Protein AF-A0A7C8ILT1-F1 (afdb_monomer_lite)

Foldseek 3Di:
DDPPDPPPQVVLVQLPDPVRQKDKDFLVSLVVVVVVPDPVSVLVNVLQCLLPVVRNVFWGMWMWGQDPQAWIKIWTDGHPDPFIWIKTKAFDPVFHAPRPRHHHKFAFDLWCLDPVVVVQVVVVLVCCCPPPPLLDADQWQFDPQWWWQLDDPPDAIAIDGGPRGTHAEEEEQEAAADPVSVVLQDAAAPVCNVVRRVHDDPVSAFQARVQQSVSCVSSVHRIYHYCRYRAHPPDPQSCLVVLLCLLVNLLNHSEYEYCQQDLHRNCHLTHGRQQQHPVQKDWDWHQTPPRDITIMIMHIQRQDDDLQPCVVQVNRDDGGSPCPPHTSSLQALLVLSSVLSHQKYWYRHSHHIWIDHPFWTATSIHGIDGRFDPLDPCLSNPPPCPDPDPDDPDDDDDDPDDPDPDDDPPSLVLVLQSSQLSSLLHDDPDLLCSQSSCLSVVVSSCVVVVFDDAQSATDVPRLQVLQKAFPADDPSWRPDFWAQDPDAFHDPSHPSRTNTRMHGDNDLADAQKDWPDKDFAHPGPRPRGTTPDIDTDMDADKFKWAWDWDDADPRRPATWIWTAGPDPVRGRHTPDTDDARHADPVRHRPDDRPDIDIDGDRDDDQDWDFDAALVGTPDTDTFAFQDPPPPGHTADQFFKEFCFQLLLLLLLLLVLVCVVVVLDDQQDDCCVLCVLLQCAAADPAPDGPVDRDDADAAGLLFQLQQQEWCVPDPRSVVVCVVVVPDAAVLLQDPVRQRTHGHDRRRQAGYDGQSSLVSQSSSCSSVVHHSQVSCCVQPCVVLVQCQKDLDQVSHPPSVSRYHFDWDWDLPPVRDTDTDGDPDPNSDDHDPDGGRSRGRIMGGNNSVSSRVSCLNNQNRHHPVSSVQQLDFDHDPSRQVNVLVVCQVCCVPDACVPDDNPQRWGGGSRAIFRQDDDPPPDHGSDGD

Secondary structure (DSSP, 8-state):
---------HHHHHHH-TT--EEEEEHHHHHHHHHTT-HHHHHHHHHHHHH-TTHHHHEEEEEEE--SSS-EEEEEEETT---EEEEEEEE-TTS-BS-TT-EE-PPPPSBTTSHHHHHHHHHHHHHHHHH-GGG---SSPBPPSEEEE---SSS--EEEE-SS-B--EEEEE----SHHHHHHS----TTTHHHHHH---GGGS-HHHHHHHHHHHHTT--EEE-HHHHS-TT-HHHHHHHHHHHHHHHHH-SEEEE-TT-SSTTT-SS-BS-TTSGGG-EEEEEEBGGG-EEEEEEEEE-------HHHHTT-----SSS-TT--GGGGBHHHHHHHHH-SEEEEE-SS-EEEEESSEEEETTTEEEE---S---GGGTTTS--S-----S------SS-TT-PPPTTHHHHHHHHHHHHHHHSB-SSGGGGTGGGHHHHHHHHHHHT--EETTEESTTHHHHT-EEE--SSTT--SS--BBPSS-SS-TTSGGGBSS-EEE-S------EEEEEEEEEESSS-TTS-EEEEEEEEEE--EEEEEEEPPPPTT--S--EEEEE-STTTTT-EEEEEPPS-B-TTS-BSS-TTSEEEE--------EEEEEETTEEEEEEE--BSSSSTTSPBP-TT-BEE-GGGHHHHHHHHHHHHHHTTS--TT---TTT-HHHHTPPB--TTS---PPPPP-S--TTTTTT-B--TTT-HHHHHHHHHTT----GGG-SHHHH-PPBSSSTTS----STHHHHHHHHHHHHHTS-HHHHHIIIIITTTT-TT-BSSSTTSTTHHHHBPPPEEEEE-TTS-EEEEE--S-SS-SPPTT---TTT--EE-HHHHHHHHHHHTTTSSS-HHHHHHHTS----HHHHHHHHHHHHHTTTTSS-TTSPTT--EEE-SSSEEE-S-BTTTB-TT-B-

Structure (mmCIF, N/CA/C/O backbone):
data_AF-A0A7C8ILT1-F1
#
_entry.id   AF-A0A7C8ILT1-F1
#
loop_
_atom_site.group_PDB
_atom_site.id
_atom_site.type_symbol
_atom_site.label_atom_id
_atom_site.label_alt_id
_atom_site.label_comp_id
_atom_site.label_asym_id
_atom_site.label_entity_id
_atom_site.label_seq_id
_atom_site.pdbx_PDB_ins_code
_atom_site.Cartn_x
_atom_site.Cartn_y
_atom_site.Cartn_z
_atom_site.occupancy
_atom_site.B_iso_or_equiv
_atom_site.auth_seq_id
_atom_site.auth_comp_id
_atom_site.auth_asym_id
_atom_site.auth_atom_id
_atom_site.pdbx_PDB_model_num
ATOM 1 N N . MET A 1 1 ? 26.450 38.373 40.772 1.00 35.03 1 MET A N 1
ATOM 2 C CA . MET A 1 1 ? 27.471 37.515 40.136 1.00 35.03 1 MET A CA 1
ATOM 3 C C . MET A 1 1 ? 26.873 36.123 39.965 1.00 35.03 1 MET A C 1
ATOM 5 O O . MET A 1 1 ? 26.874 35.360 40.910 1.00 35.03 1 MET A O 1
ATOM 9 N N . LEU A 1 2 ? 26.268 35.853 38.805 1.00 27.09 2 LEU A N 1
ATOM 10 C CA . LEU A 1 2 ? 25.992 34.522 38.236 1.00 27.09 2 LEU A CA 1
ATOM 11 C C . LEU A 1 2 ? 25.593 34.782 36.775 1.00 27.09 2 LEU A C 1
ATOM 13 O O . LEU A 1 2 ? 24.428 34.923 36.419 1.00 27.09 2 LEU A O 1
ATOM 17 N N . ARG A 1 3 ? 26.619 35.010 35.945 1.00 29.47 3 ARG A N 1
ATOM 18 C CA . ARG A 1 3 ? 26.493 35.074 34.486 1.00 29.47 3 ARG A CA 1
ATOM 19 C C . ARG A 1 3 ? 26.067 33.681 34.027 1.00 29.47 3 ARG A C 1
ATOM 21 O O . ARG A 1 3 ? 26.877 32.761 34.077 1.00 29.47 3 ARG A O 1
ATOM 28 N N . VAL A 1 4 ? 24.825 33.532 33.573 1.00 36.00 4 VAL A N 1
ATOM 29 C CA . VAL A 1 4 ? 24.415 32.372 32.775 1.00 36.00 4 VAL A CA 1
ATOM 30 C C . VAL A 1 4 ? 25.290 32.381 31.523 1.00 36.00 4 VAL A C 1
ATOM 32 O O . VAL A 1 4 ? 25.174 33.268 30.676 1.00 36.00 4 VAL A O 1
ATOM 35 N N . LEU A 1 5 ? 26.236 31.445 31.457 1.00 36.12 5 LEU A N 1
ATOM 36 C CA . LEU A 1 5 ? 27.096 31.221 30.304 1.00 36.12 5 LEU A CA 1
ATOM 37 C C . LEU A 1 5 ? 26.209 31.014 29.069 1.00 36.12 5 LEU A C 1
ATOM 39 O O . LEU A 1 5 ? 25.529 30.001 28.929 1.00 36.12 5 LEU A O 1
ATOM 43 N N . LYS A 1 6 ? 26.215 32.001 28.167 1.00 42.53 6 LYS A N 1
ATOM 44 C CA . LYS A 1 6 ? 25.780 31.847 26.778 1.00 42.53 6 LYS A CA 1
ATOM 45 C C . LYS A 1 6 ? 26.790 30.935 26.075 1.00 42.53 6 LYS A C 1
ATOM 47 O O . LYS A 1 6 ? 27.650 31.413 25.346 1.00 42.53 6 LYS A O 1
ATOM 52 N N . THR A 1 7 ? 26.706 29.629 26.294 1.00 45.84 7 THR A N 1
ATOM 53 C CA . THR A 1 7 ? 27.232 28.669 25.325 1.00 45.84 7 THR A CA 1
ATOM 54 C C . THR A 1 7 ? 26.271 28.680 24.138 1.00 45.84 7 THR A C 1
ATOM 56 O O . THR A 1 7 ? 25.098 28.314 24.250 1.00 45.84 7 THR A O 1
ATOM 59 N N . THR A 1 8 ? 26.728 29.205 23.000 1.00 56.38 8 THR A N 1
ATOM 60 C CA . THR A 1 8 ? 26.001 29.200 21.723 1.00 56.38 8 THR A CA 1
ATOM 61 C C . THR A 1 8 ? 25.910 27.770 21.201 1.00 56.38 8 THR A C 1
ATOM 63 O O . THR A 1 8 ? 26.664 27.352 20.332 1.00 56.38 8 THR A O 1
ATOM 66 N N . CYS A 1 9 ? 24.998 26.991 21.775 1.00 76.06 9 CYS A N 1
ATOM 67 C CA . CYS A 1 9 ? 24.640 25.678 21.265 1.00 76.06 9 CYS A CA 1
ATOM 68 C C . CYS A 1 9 ? 23.843 25.846 19.962 1.00 76.06 9 CYS A C 1
ATOM 70 O O . CYS A 1 9 ? 22.776 26.467 19.963 1.00 76.06 9 CYS A O 1
ATOM 72 N N . ALA A 1 10 ? 24.334 25.272 18.861 1.00 78.69 10 ALA A N 1
ATOM 73 C CA . ALA A 1 10 ? 23.674 25.340 17.555 1.00 78.69 10 ALA A CA 1
ATOM 74 C C . ALA A 1 10 ? 22.235 24.789 17.593 1.00 78.69 10 ALA A C 1
ATOM 76 O O . ALA A 1 10 ? 21.333 25.375 17.001 1.00 78.69 10 ALA A O 1
ATOM 77 N N . ILE A 1 11 ? 21.996 23.720 18.364 1.00 83.12 11 ILE A N 1
ATOM 78 C CA . ILE A 1 11 ? 20.676 23.083 18.523 1.00 83.12 11 ILE A CA 1
ATOM 79 C C . ILE A 1 11 ? 19.677 24.039 19.175 1.00 83.12 11 ILE A C 1
ATOM 81 O O . ILE A 1 11 ? 18.542 24.157 18.714 1.00 83.12 11 ILE A O 1
ATOM 85 N N . ARG A 1 12 ? 20.111 24.790 20.195 1.00 81.94 12 ARG A N 1
ATOM 86 C CA . ARG A 1 12 ? 19.292 25.848 20.796 1.00 81.94 12 ARG A CA 1
ATOM 87 C C . ARG A 1 12 ? 18.947 26.926 19.767 1.00 81.94 12 ARG A C 1
ATOM 89 O O . ARG A 1 12 ? 17.787 27.301 19.661 1.00 81.94 12 ARG A O 1
ATOM 96 N N . GLY A 1 13 ? 19.926 27.368 18.975 1.00 80.12 13 GLY A N 1
ATOM 97 C CA . GLY A 1 13 ? 19.697 28.334 17.895 1.00 80.12 13 GLY A CA 1
ATOM 98 C C . GLY A 1 13 ? 18.682 27.846 16.855 1.00 80.12 13 GLY A C 1
ATOM 99 O O . GLY A 1 13 ? 17.830 28.617 16.419 1.00 80.12 13 GLY A O 1
ATOM 100 N N . TYR A 1 14 ? 18.713 26.558 16.498 1.00 83.25 14 TYR A N 1
ATOM 101 C CA . TYR A 1 14 ? 17.717 25.966 15.601 1.00 83.25 14 TYR A CA 1
ATOM 102 C C . TYR A 1 14 ? 16.325 25.881 16.228 1.00 83.25 14 TYR A C 1
ATOM 104 O O . TYR A 1 14 ? 15.344 26.143 15.533 1.00 83.25 14 TYR A O 1
ATOM 112 N N . LEU A 1 15 ? 16.212 25.555 17.518 1.00 82.81 15 LEU A N 1
ATOM 113 C CA . LEU A 1 15 ? 14.929 25.498 18.226 1.00 82.81 15 LEU A CA 1
ATOM 114 C C . LEU A 1 15 ? 14.299 26.881 18.424 1.00 82.81 15 LEU A C 1
ATOM 116 O O . LEU A 1 15 ? 13.105 27.036 18.176 1.00 82.81 15 LEU A O 1
ATOM 120 N N . ASP A 1 16 ? 15.094 27.894 18.758 1.00 80.19 16 ASP A N 1
ATOM 121 C CA . ASP A 1 16 ? 14.614 29.269 18.949 1.00 80.19 16 ASP A CA 1
ATOM 122 C C . ASP A 1 16 ? 14.268 29.968 17.609 1.00 80.19 16 ASP A C 1
ATOM 124 O O . ASP A 1 16 ? 13.547 30.967 17.586 1.00 80.19 16 ASP A O 1
ATOM 128 N N . ASN A 1 17 ? 14.732 29.441 16.465 1.00 79.00 17 ASN A N 1
ATOM 129 C CA . ASN A 1 17 ? 14.407 29.981 15.142 1.00 79.00 17 ASN A CA 1
ATOM 130 C C . ASN A 1 17 ? 12.972 29.620 14.705 1.00 79.00 17 ASN A C 1
ATOM 132 O O . ASN A 1 17 ? 12.690 28.479 14.329 1.00 79.00 17 ASN A O 1
ATOM 136 N N . LYS A 1 18 ? 12.080 30.619 14.695 1.00 66.62 18 LYS A N 1
ATOM 137 C CA . LYS A 1 18 ? 10.667 30.485 14.293 1.00 66.62 18 LYS A CA 1
ATOM 138 C C . LYS A 1 18 ? 10.438 30.190 12.805 1.00 66.62 18 LYS A C 1
ATOM 140 O O . LYS A 1 18 ? 9.352 29.758 12.458 1.00 66.62 18 LYS A O 1
ATOM 145 N N . GLY A 1 19 ? 11.422 30.425 11.935 1.00 67.38 19 GLY A N 1
ATOM 146 C CA . GLY A 1 19 ? 11.323 30.142 10.496 1.00 67.38 19 GLY A CA 1
ATOM 147 C C . GLY A 1 19 ? 11.763 28.729 10.103 1.00 67.38 19 GLY A C 1
ATOM 148 O O . GLY A 1 19 ? 11.775 28.406 8.919 1.00 67.38 19 GLY A O 1
ATOM 149 N N . LYS A 1 20 ? 12.179 27.900 11.071 1.00 70.94 20 LYS A N 1
ATOM 150 C CA . LYS A 1 20 ? 12.657 26.534 10.836 1.00 70.94 20 LYS A CA 1
ATOM 151 C C . LYS A 1 20 ? 11.739 25.531 11.535 1.00 70.94 20 LYS A C 1
ATOM 153 O O . LYS A 1 20 ? 11.877 25.304 12.740 1.00 70.94 20 LYS A O 1
ATOM 158 N N . ASP A 1 21 ? 10.834 24.935 10.760 1.00 78.75 21 ASP A N 1
ATOM 159 C CA . ASP A 1 21 ? 9.804 24.002 11.246 1.00 78.75 21 ASP A CA 1
ATOM 160 C C . ASP A 1 21 ? 10.345 22.586 11.513 1.00 78.75 21 ASP A C 1
ATOM 162 O O . ASP A 1 21 ? 9.779 21.839 12.313 1.00 78.75 21 ASP A O 1
ATOM 166 N N . SER A 1 22 ? 11.471 22.213 10.891 1.00 84.00 22 SER A N 1
ATOM 167 C CA . SER A 1 22 ? 12.152 20.939 11.148 1.00 84.00 22 SER A CA 1
ATOM 168 C C . SER A 1 22 ? 13.669 21.001 10.936 1.00 84.00 22 SER A C 1
ATOM 170 O O . SER A 1 22 ? 14.187 21.859 10.213 1.00 84.00 22 SER A O 1
ATOM 172 N N . PHE A 1 23 ? 14.404 20.114 11.609 1.00 87.44 23 PHE A N 1
ATOM 173 C CA . PHE A 1 23 ? 15.848 19.909 11.432 1.00 87.44 23 PHE A CA 1
ATOM 174 C C . PHE A 1 23 ? 16.282 18.557 12.013 1.00 87.44 23 PHE A C 1
ATOM 176 O O . PHE A 1 23 ? 15.531 17.943 12.763 1.00 87.44 23 PHE A O 1
ATOM 183 N N . THR A 1 24 ? 17.505 18.118 11.713 1.00 88.56 24 THR A N 1
ATOM 184 C CA . THR A 1 24 ? 18.073 16.859 12.222 1.00 88.56 24 THR A CA 1
ATOM 185 C C . THR A 1 24 ? 19.347 17.138 13.016 1.00 88.56 24 THR A C 1
ATOM 187 O O . THR A 1 24 ? 20.064 18.098 12.722 1.00 88.56 24 THR A O 1
ATOM 190 N N . PHE A 1 25 ? 19.629 16.320 14.027 1.00 87.75 25 PHE A N 1
ATOM 191 C CA . PHE A 1 25 ? 20.893 16.326 14.766 1.00 87.75 25 PHE A CA 1
ATOM 192 C C . PHE A 1 25 ? 21.321 14.894 15.124 1.00 87.75 25 PHE A C 1
ATOM 194 O O . PHE A 1 25 ? 20.484 13.988 15.155 1.00 87.75 25 PHE A O 1
ATOM 201 N N . LYS A 1 26 ? 22.610 14.667 15.418 1.00 85.19 26 LYS A N 1
ATOM 202 C CA . LYS A 1 26 ? 23.079 13.356 15.898 1.00 85.19 26 LYS A CA 1
ATOM 203 C C . LYS A 1 26 ? 22.891 13.238 17.402 1.00 85.19 26 LYS A C 1
ATOM 205 O O . LYS A 1 26 ? 23.175 14.181 18.140 1.00 85.19 26 LYS A O 1
ATOM 210 N N . ALA A 1 27 ? 22.483 12.063 17.876 1.00 80.62 27 ALA A N 1
ATOM 211 C CA . ALA A 1 27 ? 22.284 11.797 19.306 1.00 80.62 27 ALA A CA 1
ATOM 212 C C . ALA A 1 27 ? 23.508 12.169 20.174 1.00 80.62 27 ALA A C 1
ATOM 214 O O . ALA A 1 27 ? 23.361 12.618 21.308 1.00 80.62 27 ALA A O 1
ATOM 215 N N . THR A 1 28 ? 24.720 12.049 19.628 1.00 80.38 28 THR A N 1
ATOM 216 C CA . THR A 1 28 ? 25.980 12.422 20.289 1.00 80.38 28 THR A CA 1
ATOM 217 C C . THR A 1 28 ? 26.132 13.927 20.535 1.00 80.38 28 THR A C 1
ATOM 219 O O . THR A 1 28 ? 26.733 14.326 21.534 1.00 80.38 28 THR A O 1
ATOM 222 N N . ASP A 1 29 ? 25.560 14.772 19.673 1.00 80.12 29 ASP A N 1
ATOM 223 C CA . ASP A 1 29 ? 25.762 16.228 19.697 1.00 80.12 29 ASP A CA 1
ATOM 224 C C . ASP A 1 29 ? 25.041 16.886 20.887 1.00 80.12 29 ASP A C 1
ATOM 226 O O . ASP A 1 29 ? 25.530 17.860 21.478 1.00 80.12 29 ASP A O 1
ATOM 230 N N . ILE A 1 30 ? 23.886 16.330 21.280 1.00 85.50 30 ILE A N 1
ATOM 231 C CA . ILE A 1 30 ? 23.135 16.788 22.457 1.00 85.50 30 ILE A CA 1
ATOM 232 C C . ILE A 1 30 ? 23.789 16.349 23.765 1.00 85.50 30 ILE A C 1
ATOM 234 O O . ILE A 1 30 ? 23.741 17.111 24.727 1.00 85.50 30 ILE A O 1
ATOM 238 N N . THR A 1 31 ? 24.430 15.176 23.818 1.00 79.62 31 THR A N 1
ATOM 239 C CA . THR A 1 31 ? 25.076 14.675 25.042 1.00 79.62 31 THR A CA 1
ATOM 240 C C . THR A 1 31 ? 26.224 15.589 25.449 1.00 79.62 31 THR A C 1
ATOM 242 O O . THR A 1 31 ? 26.215 16.125 26.557 1.00 79.62 31 THR A O 1
ATOM 245 N N . HIS A 1 32 ? 27.133 15.879 24.514 1.00 79.00 32 HIS A N 1
ATOM 246 C CA . HIS A 1 32 ? 28.265 16.774 24.757 1.00 79.00 32 HIS A CA 1
ATOM 247 C C . HIS A 1 32 ? 27.813 18.193 25.148 1.00 79.00 32 HIS A C 1
ATOM 249 O O . HIS A 1 32 ? 28.330 18.800 26.090 1.00 79.00 32 HIS A O 1
ATOM 255 N N . SER A 1 33 ? 26.790 18.719 24.465 1.00 83.38 33 SER A N 1
ATOM 256 C CA . SER A 1 33 ? 26.235 20.046 24.757 1.00 83.38 33 SER A CA 1
ATOM 257 C C . SER A 1 33 ? 25.511 20.102 26.111 1.00 83.38 33 SER A C 1
ATOM 259 O O . SER A 1 33 ? 25.564 21.127 26.797 1.00 83.38 33 SER A O 1
ATOM 261 N N . ALA A 1 34 ? 24.830 19.023 26.510 1.00 84.44 34 ALA A N 1
ATOM 262 C CA . ALA A 1 34 ? 24.155 18.910 27.802 1.00 84.44 34 ALA A CA 1
ATOM 263 C C . ALA A 1 34 ? 25.158 18.857 28.963 1.00 84.44 34 ALA A C 1
ATOM 265 O O . ALA A 1 34 ? 24.966 19.555 29.962 1.00 84.44 34 ALA A O 1
ATOM 266 N N . GLU A 1 35 ? 26.238 18.084 28.812 1.00 82.06 35 GLU A N 1
ATOM 267 C CA . GLU A 1 35 ? 27.358 18.008 29.765 1.00 82.06 35 GLU A CA 1
ATOM 268 C C . GLU A 1 35 ? 28.084 19.351 29.895 1.00 82.06 35 GLU A C 1
ATOM 270 O O . GLU A 1 35 ? 28.436 19.766 30.996 1.00 82.06 35 GLU A O 1
ATOM 275 N N . SER A 1 36 ? 28.183 20.098 28.792 1.00 82.06 36 SER A N 1
ATOM 276 C CA . SER A 1 36 ? 28.730 21.462 28.750 1.00 82.06 36 SER A CA 1
ATOM 277 C C . SER A 1 36 ? 27.779 22.545 29.302 1.00 82.06 36 SER A C 1
ATOM 279 O O . SER A 1 36 ? 28.050 23.740 29.174 1.00 82.06 36 SER A O 1
ATOM 281 N N . GLY A 1 37 ? 26.643 22.161 29.901 1.00 82.38 37 GLY A N 1
ATOM 282 C CA . GLY A 1 37 ? 25.743 23.066 30.627 1.00 82.38 37 GLY A CA 1
ATOM 283 C C . GLY A 1 37 ? 24.552 23.625 29.837 1.00 82.38 37 GLY A C 1
ATOM 284 O O . GLY A 1 37 ? 23.829 24.475 30.358 1.00 82.38 37 GLY A O 1
ATOM 285 N N . CYS A 1 38 ? 24.286 23.168 28.608 1.00 85.69 38 CYS A N 1
ATOM 286 C CA . CYS A 1 38 ? 23.120 23.622 27.841 1.00 85.69 38 CYS A CA 1
ATOM 287 C C . CYS A 1 38 ? 21.809 23.004 28.368 1.00 85.69 38 CYS A C 1
ATOM 289 O O . CYS A 1 38 ? 21.562 21.812 28.187 1.00 85.69 38 CYS A O 1
ATOM 291 N N . ALA A 1 39 ? 20.927 23.825 28.953 1.00 84.25 39 ALA A N 1
ATOM 292 C CA . ALA A 1 39 ? 19.629 23.378 29.477 1.00 84.25 39 ALA A CA 1
ATOM 293 C C . ALA A 1 39 ? 18.715 22.756 28.400 1.00 84.25 39 ALA A C 1
ATOM 295 O O . ALA A 1 39 ? 18.097 21.726 28.641 1.00 84.25 39 ALA A O 1
ATOM 296 N N . THR A 1 40 ? 18.685 23.324 27.188 1.00 87.69 40 THR A N 1
ATOM 297 C CA . THR A 1 40 ? 17.919 22.772 26.058 1.00 87.69 40 THR A CA 1
ATOM 298 C C . THR A 1 40 ? 18.390 21.367 25.690 1.00 87.69 40 THR A C 1
ATOM 300 O O . THR A 1 40 ? 17.578 20.455 25.587 1.00 87.69 40 THR A O 1
ATOM 303 N N . CYS A 1 41 ? 19.703 21.164 25.543 1.00 88.81 41 CYS A N 1
ATOM 304 C CA . CYS A 1 41 ? 20.238 19.841 25.218 1.00 88.81 41 CYS A CA 1
ATOM 305 C C . CYS A 1 41 ? 20.028 18.839 26.353 1.00 88.81 41 CYS A C 1
ATOM 307 O O . CYS A 1 41 ? 19.815 17.665 26.074 1.00 88.81 41 CYS A O 1
ATOM 309 N N . ARG A 1 42 ? 20.034 19.296 27.613 1.00 89.06 42 ARG A N 1
ATOM 310 C CA . ARG A 1 42 ? 19.690 18.463 28.771 1.00 89.06 42 ARG A CA 1
ATOM 311 C C . ARG A 1 42 ? 18.253 17.952 28.683 1.00 89.06 42 ARG A C 1
ATOM 313 O O . ARG A 1 42 ? 18.058 16.750 28.761 1.00 89.06 42 ARG A O 1
ATOM 320 N N . ILE A 1 43 ? 17.287 18.836 28.422 1.00 90.25 43 ILE A N 1
ATOM 321 C CA . ILE A 1 43 ? 15.875 18.458 28.244 1.00 90.25 43 ILE A CA 1
ATOM 322 C C . ILE A 1 43 ? 15.724 17.435 27.112 1.00 90.25 43 ILE A C 1
ATOM 324 O O . ILE A 1 43 ? 15.085 16.404 27.305 1.00 90.25 43 ILE A O 1
ATOM 328 N N . LEU A 1 44 ? 16.334 17.682 25.946 1.00 90.19 44 LEU A N 1
ATOM 329 C CA . LEU A 1 44 ? 16.265 16.753 24.811 1.00 90.19 44 LEU A CA 1
ATOM 330 C C . LEU A 1 44 ? 16.883 15.390 25.152 1.00 90.19 44 LEU A C 1
ATOM 332 O O . LEU A 1 44 ? 16.255 14.359 24.924 1.00 90.19 44 LEU A O 1
ATOM 336 N N . ARG A 1 45 ? 18.095 15.386 25.721 1.00 89.44 45 ARG A N 1
ATOM 337 C CA . ARG A 1 45 ? 18.822 14.169 26.106 1.00 89.44 45 ARG A CA 1
ATOM 338 C C . ARG A 1 45 ? 18.041 13.360 27.130 1.00 89.44 45 ARG A C 1
ATOM 340 O O . ARG A 1 45 ? 17.895 12.159 26.943 1.00 89.44 45 ARG A O 1
ATOM 347 N N . ASP A 1 46 ? 17.540 14.003 28.178 1.00 89.69 46 ASP A N 1
ATOM 348 C CA . ASP A 1 46 ? 16.843 13.323 29.268 1.00 89.69 46 ASP A CA 1
ATOM 349 C C . ASP A 1 46 ? 15.492 12.775 28.787 1.00 89.69 46 ASP A C 1
ATOM 351 O O . ASP A 1 46 ? 15.138 11.650 29.128 1.00 89.69 46 ASP A O 1
ATOM 355 N N . SER A 1 47 ? 14.800 13.493 27.894 1.00 88.62 47 SER A N 1
ATOM 356 C CA . SER A 1 47 ? 13.587 12.996 27.223 1.00 88.62 47 SER A CA 1
ATOM 357 C C . SER A 1 47 ? 13.863 11.728 26.409 1.00 88.62 47 SER A C 1
ATOM 359 O O . SER A 1 47 ? 13.152 10.732 26.543 1.00 88.62 47 SER A O 1
ATOM 361 N N . LEU A 1 48 ? 14.922 11.744 25.591 1.00 85.56 48 LEU A N 1
ATOM 362 C CA . LEU A 1 48 ? 15.338 10.610 24.758 1.00 85.56 48 LEU A CA 1
ATOM 363 C C . LEU A 1 48 ? 15.814 9.418 25.602 1.00 85.56 48 LEU A C 1
ATOM 365 O O . LEU A 1 48 ? 15.425 8.281 25.339 1.00 85.56 48 LEU A O 1
ATOM 369 N N . ALA A 1 49 ? 16.592 9.676 26.654 1.00 84.69 49 ALA A N 1
ATOM 370 C CA . ALA A 1 49 ? 17.070 8.662 27.589 1.00 84.69 49 ALA A CA 1
ATOM 371 C C . ALA A 1 49 ? 15.939 8.043 28.422 1.00 84.69 49 ALA A C 1
ATOM 373 O O . ALA A 1 49 ? 15.973 6.847 28.699 1.00 84.69 49 ALA A O 1
ATOM 374 N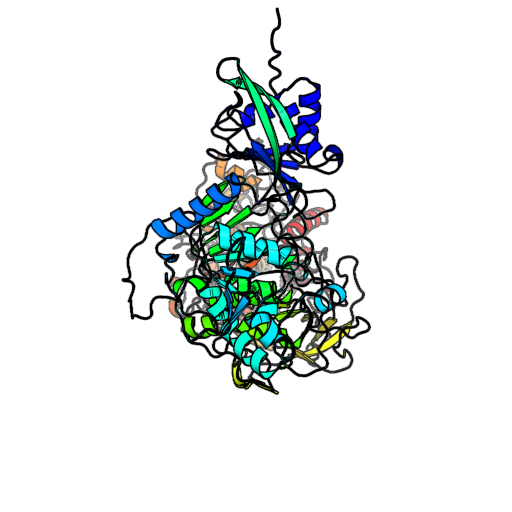 N . HIS A 1 50 ? 14.923 8.823 28.797 1.00 83.19 50 HIS A N 1
ATOM 375 C CA . HIS A 1 50 ? 13.759 8.300 29.505 1.00 83.19 50 HIS A CA 1
ATOM 376 C C . HIS A 1 50 ? 12.962 7.338 28.622 1.00 83.19 50 HIS A C 1
ATOM 378 O O . HIS A 1 50 ? 12.688 6.217 29.041 1.00 83.19 50 HIS A O 1
ATOM 384 N N . ALA A 1 51 ? 12.672 7.724 27.375 1.00 74.56 51 ALA A N 1
ATOM 385 C CA . ALA A 1 51 ? 11.994 6.836 26.431 1.00 74.56 51 ALA A CA 1
ATOM 386 C C . ALA A 1 51 ? 12.835 5.593 26.081 1.00 74.56 51 ALA A C 1
ATOM 388 O O . ALA A 1 51 ? 12.284 4.512 25.856 1.00 74.56 51 ALA A O 1
ATOM 389 N N . ARG A 1 52 ? 14.168 5.733 26.028 1.00 75.69 52 ARG A N 1
ATOM 390 C CA . ARG A 1 52 ? 15.115 4.652 25.730 1.00 75.69 52 ARG A CA 1
ATOM 391 C C . ARG A 1 52 ? 16.383 4.761 26.591 1.00 75.69 52 ARG A C 1
ATOM 393 O O . ARG A 1 52 ? 17.319 5.462 26.212 1.00 75.69 52 ARG A O 1
ATOM 400 N N . PRO A 1 53 ? 16.506 3.967 27.673 1.00 71.19 53 PRO A N 1
ATOM 401 C CA . PRO A 1 53 ? 17.662 4.020 28.579 1.00 71.19 53 PRO A CA 1
ATOM 402 C C . PRO A 1 53 ? 19.047 3.782 27.937 1.00 71.19 53 PRO A C 1
ATOM 404 O O . PRO A 1 53 ? 20.059 4.121 28.543 1.00 71.19 53 PRO A O 1
ATOM 407 N N . LYS A 1 54 ? 19.118 3.229 26.713 1.00 68.56 54 LYS A N 1
ATOM 408 C CA . LYS A 1 54 ? 20.357 2.998 25.929 1.00 68.56 54 LYS A CA 1
ATOM 409 C C . LYS A 1 54 ? 20.495 3.890 24.684 1.00 68.56 54 LYS A C 1
ATOM 411 O O . LYS A 1 54 ? 21.334 3.638 23.820 1.00 68.56 54 LYS A O 1
ATOM 416 N N . PHE A 1 55 ? 19.689 4.947 24.605 1.00 72.31 55 PHE A N 1
ATOM 417 C CA . PHE A 1 55 ? 19.523 5.820 23.441 1.00 72.31 55 PHE A CA 1
ATOM 418 C C . PHE A 1 55 ? 20.836 6.238 22.747 1.00 72.31 55 PHE A C 1
ATOM 420 O O . PHE A 1 55 ? 20.938 6.142 21.527 1.00 72.31 55 PHE A O 1
ATOM 427 N N . ILE A 1 56 ? 21.858 6.645 23.512 1.00 65.56 56 ILE A N 1
ATOM 428 C CA . ILE A 1 56 ? 23.105 7.236 22.984 1.00 65.56 56 ILE A CA 1
ATOM 429 C C . ILE A 1 56 ? 23.873 6.282 22.047 1.00 65.56 56 ILE A C 1
ATOM 431 O O . ILE A 1 56 ? 24.588 6.745 21.160 1.00 65.56 56 ILE A O 1
ATOM 435 N N . HIS A 1 57 ? 23.728 4.963 22.211 1.00 69.06 57 HIS A N 1
ATOM 436 C CA . HIS A 1 57 ? 24.466 3.967 21.421 1.00 69.06 57 HIS A CA 1
ATOM 437 C C . HIS A 1 57 ? 23.640 3.333 20.293 1.00 69.06 57 HIS A C 1
ATOM 439 O O . HIS A 1 57 ? 24.201 2.702 19.394 1.00 69.06 57 HIS A O 1
ATOM 445 N N . GLU A 1 58 ? 22.318 3.486 20.341 1.00 70.56 58 GLU A N 1
ATOM 446 C CA . GLU A 1 58 ? 21.373 2.778 19.470 1.00 70.56 58 GLU A CA 1
ATOM 447 C C . GLU A 1 58 ? 20.693 3.698 18.449 1.00 70.56 58 GLU A C 1
ATOM 449 O O . GLU A 1 58 ? 20.066 3.205 17.514 1.00 70.56 58 GLU A O 1
ATOM 454 N N . VAL A 1 59 ? 20.844 5.019 18.582 1.00 72.75 59 VAL A N 1
ATOM 455 C CA . VAL A 1 59 ? 20.223 6.009 17.695 1.00 72.75 59 VAL A CA 1
ATOM 456 C C . VAL A 1 59 ? 21.284 6.835 16.971 1.00 72.75 59 VAL A C 1
ATOM 458 O O . VAL A 1 59 ? 22.141 7.451 17.597 1.00 72.75 59 VAL A O 1
ATOM 461 N N . GLY A 1 60 ? 21.218 6.857 15.637 1.00 72.62 60 GLY A N 1
ATOM 462 C CA . GLY A 1 60 ? 22.118 7.653 14.797 1.00 72.62 60 GLY A CA 1
ATOM 463 C C . GLY A 1 60 ? 21.678 9.115 14.694 1.00 72.62 60 GLY A C 1
ATOM 464 O O . GLY A 1 60 ? 22.294 10.010 15.274 1.00 72.62 60 GLY A O 1
ATOM 465 N N . GLU A 1 61 ? 20.592 9.350 13.960 1.00 84.69 61 GLU A N 1
ATOM 466 C CA . GLU A 1 61 ? 20.034 10.680 13.711 1.00 84.69 61 GLU A CA 1
ATOM 467 C C . GLU A 1 61 ? 18.657 10.847 14.359 1.00 84.69 61 GLU A C 1
ATOM 469 O O . GLU A 1 61 ? 17.830 9.933 14.352 1.00 84.69 61 GLU A O 1
ATOM 474 N N . VAL A 1 62 ? 18.417 12.042 14.901 1.00 86.69 62 VAL A N 1
ATOM 475 C CA . VAL A 1 62 ? 17.134 12.469 15.463 1.00 86.69 62 VAL A CA 1
ATOM 476 C C . VAL A 1 62 ? 16.597 13.627 14.637 1.00 86.69 62 VAL A C 1
ATOM 478 O O . VAL A 1 62 ? 17.208 14.697 14.569 1.00 86.69 62 VAL A O 1
ATOM 481 N N . LYS A 1 63 ? 15.427 13.428 14.039 1.00 87.50 63 LYS A N 1
ATOM 482 C CA . LYS A 1 63 ? 14.642 14.467 13.378 1.00 87.50 63 LYS A CA 1
ATOM 483 C C . LYS A 1 63 ? 13.790 15.200 14.409 1.00 87.50 63 LYS A C 1
ATOM 485 O O . LYS A 1 63 ? 13.142 14.581 15.246 1.00 87.50 63 LYS A O 1
ATOM 490 N N . VAL A 1 64 ? 13.756 16.519 14.322 1.00 87.06 64 VAL A N 1
ATOM 491 C CA . VAL A 1 64 ? 12.934 17.401 15.150 1.00 87.06 64 VAL A CA 1
ATOM 492 C C . VAL A 1 64 ? 11.870 18.041 14.282 1.00 87.06 64 VAL A C 1
ATOM 494 O O . VAL A 1 64 ? 12.187 18.600 13.232 1.00 87.06 64 VAL A O 1
ATOM 497 N N . GLU A 1 65 ? 10.629 18.014 14.748 1.00 84.25 65 GLU A N 1
ATOM 498 C CA . GLU A 1 65 ? 9.489 18.689 14.133 1.00 84.25 65 GLU A CA 1
ATOM 499 C C . GLU A 1 65 ? 8.805 19.582 15.170 1.00 84.25 65 GLU A C 1
ATOM 501 O O . GLU A 1 65 ? 8.424 19.126 16.253 1.00 84.25 65 GLU A O 1
ATOM 506 N N . LYS A 1 66 ? 8.650 20.869 14.848 1.00 78.81 66 LYS A N 1
ATOM 507 C CA . LYS A 1 66 ? 7.934 21.828 15.696 1.00 78.81 66 LYS A CA 1
ATOM 508 C C . LYS A 1 66 ? 6.459 21.847 15.306 1.00 78.81 66 LYS A C 1
ATOM 510 O O . LYS A 1 66 ? 6.121 22.138 14.161 1.00 78.81 66 LYS A O 1
ATOM 515 N N . GLY A 1 67 ? 5.572 21.546 16.253 1.00 65.31 67 GLY A N 1
ATOM 516 C CA . GLY A 1 67 ? 4.136 21.743 16.064 1.00 65.31 67 GLY A CA 1
ATOM 517 C C . GLY A 1 67 ? 3.799 23.235 16.050 1.00 65.31 67 GLY A C 1
ATOM 518 O O . GLY A 1 67 ? 4.311 23.977 16.881 1.00 65.31 67 GLY A O 1
ATOM 519 N N . LYS A 1 68 ? 2.925 23.675 15.132 1.00 60.16 68 LYS A N 1
ATOM 520 C CA . LYS A 1 68 ? 2.590 25.103 14.969 1.00 60.16 68 LYS A CA 1
ATOM 521 C C . LYS A 1 68 ? 1.957 25.754 16.208 1.00 60.16 68 LYS A C 1
ATOM 523 O O . LYS A 1 68 ? 2.067 26.961 16.314 1.00 60.16 68 LYS A O 1
ATOM 528 N N . ASP A 1 69 ? 1.404 24.958 17.129 1.00 63.25 69 ASP A N 1
ATOM 529 C CA . ASP A 1 69 ? 0.903 25.349 18.463 1.00 63.25 69 ASP A CA 1
ATOM 530 C C . ASP A 1 69 ? 0.848 24.128 19.422 1.00 63.25 69 ASP A C 1
ATOM 532 O O . ASP A 1 69 ? 0.040 24.066 20.345 1.00 63.25 69 ASP A O 1
ATOM 536 N N . GLY A 1 70 ? 1.669 23.097 19.176 1.00 74.12 70 GLY A N 1
ATOM 537 C CA . GLY A 1 70 ? 1.574 21.790 19.848 1.00 74.12 70 GLY A CA 1
ATOM 538 C C . GLY A 1 70 ? 2.930 21.233 20.291 1.00 74.12 70 GLY A C 1
ATOM 539 O O . GLY A 1 70 ? 3.949 21.897 20.092 1.00 74.12 70 GLY A O 1
ATOM 540 N N . PRO A 1 71 ? 2.971 20.022 20.875 1.00 82.75 71 PRO A N 1
ATOM 541 C CA . PRO A 1 71 ? 4.197 19.428 21.405 1.00 82.75 71 PRO A CA 1
ATOM 542 C C . PRO A 1 71 ? 5.339 19.406 20.380 1.00 82.75 71 PRO A C 1
ATOM 544 O O . PRO A 1 71 ? 5.114 19.182 19.187 1.00 82.75 71 PRO A O 1
ATOM 547 N N . LEU A 1 72 ? 6.574 19.584 20.850 1.00 87.19 72 LEU A N 1
ATOM 548 C CA . LEU A 1 72 ? 7.766 19.319 20.047 1.00 87.19 72 LEU A CA 1
ATOM 549 C C . LEU A 1 72 ? 7.880 17.808 19.837 1.00 87.19 72 LEU A C 1
ATOM 551 O O . LEU A 1 72 ? 7.814 17.053 20.806 1.00 87.19 72 LEU A O 1
ATOM 555 N N . VAL A 1 73 ? 8.085 17.366 18.597 1.00 86.06 73 VAL A N 1
ATOM 556 C CA . VAL A 1 73 ? 8.221 15.941 18.277 1.00 86.06 73 VAL A CA 1
ATOM 557 C C . VAL A 1 73 ? 9.659 15.630 17.879 1.00 86.06 73 VAL A C 1
ATOM 559 O O . VAL A 1 73 ? 10.195 16.208 16.934 1.00 86.06 73 VAL A O 1
ATOM 562 N N . LEU A 1 74 ? 10.281 14.691 18.588 1.00 86.75 74 LEU A N 1
ATOM 563 C CA . LEU A 1 74 ? 11.571 14.098 18.230 1.00 86.75 74 LEU A CA 1
ATOM 564 C C . LEU A 1 74 ? 11.312 12.740 17.595 1.00 86.75 74 LEU A C 1
ATOM 566 O O . LEU A 1 74 ? 10.554 11.975 18.165 1.00 86.75 74 LEU A O 1
ATOM 570 N N . THR A 1 75 ? 11.921 12.427 16.457 1.00 83.50 75 THR A N 1
ATOM 571 C CA . THR A 1 75 ? 11.715 11.177 15.714 1.00 83.50 75 THR A CA 1
ATOM 572 C C . THR A 1 75 ? 13.053 10.548 15.352 1.00 83.50 75 THR A C 1
ATOM 574 O O . THR A 1 75 ? 13.949 11.250 14.890 1.00 83.50 75 THR A O 1
ATOM 577 N N . TYR A 1 76 ? 13.204 9.241 15.547 1.00 79.62 76 TYR A N 1
ATOM 578 C CA . TYR A 1 76 ? 14.465 8.540 15.311 1.00 79.62 76 TYR A CA 1
ATOM 579 C C . TYR A 1 76 ? 14.269 7.075 14.903 1.00 79.62 76 TYR A C 1
ATOM 581 O O . TYR A 1 76 ? 13.251 6.455 15.211 1.00 79.62 76 TYR A O 1
ATOM 589 N N . LEU A 1 77 ? 15.272 6.521 14.216 1.00 73.50 77 LEU A N 1
ATOM 590 C CA . LEU A 1 77 ? 15.359 5.096 13.887 1.00 73.50 77 LEU A CA 1
ATOM 591 C C . LEU A 1 77 ? 16.214 4.362 14.920 1.00 73.50 77 LEU A C 1
ATOM 593 O O . LEU A 1 77 ? 17.227 4.889 15.390 1.00 73.50 77 LEU A O 1
ATOM 597 N N . ILE A 1 78 ? 15.827 3.129 15.238 1.00 68.44 78 ILE A N 1
ATOM 598 C CA . ILE A 1 78 ? 16.604 2.253 16.115 1.00 68.44 78 ILE A CA 1
ATOM 599 C C . ILE A 1 78 ? 17.580 1.432 15.271 1.00 68.44 78 ILE A C 1
ATOM 601 O O . ILE A 1 78 ? 17.193 0.764 14.315 1.00 68.44 78 ILE A O 1
ATOM 605 N N . LYS A 1 79 ? 18.860 1.417 15.643 1.00 64.62 79 LYS A N 1
ATOM 606 C CA . LYS A 1 79 ? 19.871 0.589 14.978 1.00 64.62 79 LYS A CA 1
ATOM 607 C C . LYS A 1 79 ? 19.475 -0.894 15.022 1.00 64.62 79 LYS A C 1
ATOM 609 O O . LYS A 1 79 ? 19.291 -1.460 16.093 1.00 64.62 79 LYS A O 1
ATOM 614 N N . GLY A 1 80 ? 19.368 -1.523 13.850 1.00 56.50 80 GLY A N 1
ATOM 615 C CA . GLY A 1 80 ? 18.962 -2.929 13.720 1.00 56.50 80 GLY A CA 1
ATOM 616 C C . GLY A 1 80 ? 17.448 -3.171 13.753 1.00 56.50 80 GLY A C 1
ATOM 617 O O . GLY A 1 80 ? 17.026 -4.322 13.703 1.00 56.50 80 GLY A O 1
ATOM 618 N N . SER A 1 81 ? 16.629 -2.117 13.804 1.00 54.19 81 SER A N 1
ATOM 619 C CA . SER A 1 81 ? 15.176 -2.205 13.672 1.00 54.19 81 SER A CA 1
ATOM 620 C C . SER A 1 81 ? 14.692 -1.215 12.608 1.00 54.19 81 SER A C 1
ATOM 622 O O . SER A 1 81 ? 15.067 -0.046 12.635 1.00 54.19 81 SER A O 1
ATOM 624 N N . PRO A 1 82 ? 13.828 -1.633 11.675 1.00 47.28 82 PRO A N 1
ATOM 625 C CA . PRO A 1 82 ? 13.230 -0.716 10.707 1.00 47.28 82 PRO A CA 1
ATOM 626 C C . PRO A 1 82 ? 12.103 0.138 11.312 1.00 47.28 82 PRO A C 1
ATOM 628 O O . PRO A 1 82 ? 11.475 0.914 10.599 1.00 47.28 82 PRO A O 1
ATOM 631 N N . ALA A 1 83 ? 11.815 -0.001 12.611 1.00 55.00 83 ALA A N 1
ATOM 632 C CA . ALA A 1 83 ? 10.801 0.799 13.281 1.00 55.00 83 ALA A CA 1
ATOM 633 C C . ALA A 1 83 ? 11.318 2.205 13.619 1.00 55.00 83 ALA A C 1
ATOM 635 O O . ALA A 1 83 ? 12.379 2.378 14.226 1.00 55.00 83 ALA A O 1
ATOM 636 N N . GLN A 1 84 ? 10.502 3.198 13.280 1.00 66.50 84 GLN A N 1
ATOM 637 C CA . GLN A 1 84 ? 10.661 4.582 13.699 1.00 66.50 84 GLN A CA 1
ATOM 638 C C . GLN A 1 84 ? 9.978 4.801 15.057 1.00 66.50 84 GLN A C 1
ATOM 640 O O . GLN A 1 84 ? 8.892 4.281 15.312 1.00 66.50 84 GLN A O 1
ATOM 645 N N . GLU A 1 85 ? 10.606 5.570 15.941 1.00 73.50 85 GLU A N 1
ATOM 646 C CA . GLU A 1 85 ? 10.018 6.000 17.210 1.00 73.50 85 GLU A CA 1
ATOM 647 C C . GLU A 1 85 ? 9.963 7.517 17.283 1.00 73.50 85 GLU A C 1
ATOM 649 O O . GLU A 1 85 ? 10.805 8.196 16.692 1.00 73.50 85 GLU A O 1
ATOM 654 N N . SER A 1 86 ? 9.010 8.045 18.054 1.00 77.38 86 SER A N 1
ATOM 655 C CA . SER A 1 86 ? 8.977 9.464 18.377 1.00 77.38 86 SER A CA 1
ATOM 656 C C . SER A 1 86 ? 8.763 9.726 19.871 1.00 77.38 86 SER A C 1
ATOM 658 O O . SER A 1 86 ? 8.381 8.853 20.655 1.00 77.38 86 SER A O 1
ATOM 660 N N . ILE A 1 87 ? 9.046 10.955 20.285 1.00 81.88 87 ILE A N 1
ATOM 661 C CA . ILE A 1 87 ? 8.845 11.475 21.638 1.00 81.88 87 ILE A CA 1
ATOM 662 C C . ILE A 1 87 ? 8.203 12.843 21.507 1.00 81.88 87 ILE A C 1
ATOM 664 O O . ILE A 1 87 ? 8.615 13.650 20.675 1.00 81.88 87 ILE A O 1
ATOM 668 N N . GLU A 1 88 ? 7.207 13.098 22.340 1.00 84.44 88 GLU A N 1
ATOM 669 C CA . GLU A 1 88 ? 6.582 14.403 22.491 1.00 84.44 88 GLU A CA 1
ATOM 670 C C . GLU A 1 88 ? 7.149 15.115 23.706 1.00 84.44 88 GLU A C 1
ATOM 672 O O . GLU A 1 88 ? 7.235 14.522 24.780 1.00 84.44 88 GLU A O 1
ATOM 677 N N . ILE A 1 89 ? 7.478 16.393 23.538 1.00 88.44 89 ILE A N 1
ATOM 678 C CA . ILE A 1 89 ? 7.915 17.290 24.604 1.00 88.44 89 ILE A CA 1
ATOM 679 C C . ILE A 1 89 ? 6.958 18.480 24.658 1.00 88.44 89 ILE A C 1
ATOM 681 O O . ILE A 1 89 ? 6.754 19.165 23.653 1.00 88.44 89 ILE A O 1
ATOM 685 N N . TYR A 1 90 ? 6.360 18.724 25.820 1.00 88.38 90 TYR A N 1
ATOM 686 C CA . TYR A 1 90 ? 5.286 19.705 25.980 1.00 88.38 90 TYR A CA 1
ATOM 687 C C . TYR A 1 90 ? 5.255 20.332 27.376 1.00 88.38 90 TYR A C 1
ATOM 689 O O . TYR A 1 90 ? 5.992 19.943 28.281 1.00 88.38 90 TYR A O 1
ATOM 697 N N . SER A 1 91 ? 4.385 21.325 27.538 1.00 88.88 91 SER A N 1
ATOM 698 C CA . SER A 1 91 ? 4.021 21.932 28.818 1.00 88.88 91 SER A CA 1
ATOM 699 C C . SER A 1 91 ? 2.506 22.080 28.932 1.00 88.88 91 SER A C 1
ATOM 701 O O . SER A 1 91 ? 1.801 21.985 27.931 1.00 88.88 91 SER A O 1
ATOM 703 N N . HIS A 1 92 ? 1.981 22.289 30.137 1.00 85.12 92 HIS A N 1
ATOM 704 C CA . HIS A 1 92 ? 0.540 22.464 30.325 1.00 85.12 92 HIS A CA 1
ATOM 705 C C . HIS A 1 92 ? 0.116 23.922 30.146 1.00 85.12 92 HIS A C 1
ATOM 707 O O . HIS A 1 92 ? 0.822 24.839 30.569 1.00 85.12 92 HIS A O 1
ATOM 713 N N . ALA A 1 93 ? -1.082 24.138 29.589 1.00 82.25 93 ALA A N 1
ATOM 714 C CA . ALA A 1 93 ? -1.633 25.473 29.329 1.00 82.25 93 ALA A CA 1
ATOM 715 C C . ALA A 1 93 ? -1.707 26.356 30.589 1.00 82.25 93 ALA A C 1
ATOM 717 O O . ALA A 1 93 ? -1.501 27.565 30.510 1.00 82.25 93 ALA A O 1
ATOM 718 N N . GLY A 1 94 ? -1.974 25.753 31.754 1.00 82.94 94 GLY A N 1
ATOM 719 C CA . GLY A 1 94 ? -2.050 26.457 33.038 1.00 82.94 94 GLY A CA 1
ATOM 720 C C . GLY A 1 94 ? -0.696 26.880 33.622 1.00 82.94 94 GLY A C 1
ATOM 721 O O . GLY A 1 94 ? -0.661 27.722 34.516 1.00 82.94 94 GLY A O 1
ATOM 722 N N . ALA A 1 95 ? 0.415 26.325 33.128 1.00 84.31 95 ALA A N 1
ATOM 723 C CA . ALA A 1 95 ? 1.765 26.620 33.605 1.00 84.31 95 ALA A CA 1
ATOM 724 C C . ALA A 1 95 ? 2.791 26.548 32.453 1.00 84.31 95 ALA A C 1
ATOM 726 O O . ALA A 1 95 ? 3.670 25.683 32.475 1.00 84.31 95 ALA A O 1
ATOM 727 N N . PRO A 1 96 ? 2.704 27.431 31.439 1.00 85.19 96 PRO A N 1
ATOM 728 C CA . PRO A 1 96 ? 3.570 27.380 30.265 1.00 85.19 96 PRO A CA 1
ATOM 729 C C . PRO A 1 96 ? 5.027 27.725 30.605 1.00 85.19 96 PRO A C 1
ATOM 731 O O . PRO A 1 96 ? 5.316 28.542 31.488 1.00 85.19 96 PRO A O 1
ATOM 734 N N . THR A 1 97 ? 5.956 27.122 29.867 1.00 86.44 97 THR A N 1
ATOM 735 C CA . THR A 1 97 ? 7.399 27.342 30.062 1.00 86.44 97 THR A CA 1
ATOM 736 C C . THR A 1 97 ? 7.883 28.610 29.354 1.00 86.44 97 THR A C 1
ATOM 738 O O . THR A 1 97 ? 7.225 29.129 28.452 1.00 86.44 97 THR A O 1
ATOM 741 N N . ALA A 1 98 ? 9.073 29.101 29.714 1.00 84.75 98 ALA A N 1
ATOM 742 C CA . ALA A 1 98 ? 9.742 30.174 28.972 1.00 84.75 98 ALA A CA 1
ATOM 743 C C . ALA A 1 98 ? 10.352 29.710 27.629 1.00 84.75 98 ALA A C 1
ATOM 745 O O . ALA A 1 98 ? 10.813 30.537 26.836 1.00 84.75 98 ALA A O 1
ATOM 746 N N . TYR A 1 99 ? 10.384 28.400 27.354 1.00 86.88 99 TYR A N 1
ATOM 747 C CA . TYR A 1 99 ? 10.931 27.855 26.115 1.00 86.88 99 TYR A CA 1
ATOM 748 C C . TYR A 1 99 ? 9.911 27.959 24.982 1.00 86.88 99 TYR A C 1
ATOM 750 O O . TYR A 1 99 ? 8.982 27.165 24.893 1.00 86.88 99 TYR A O 1
ATOM 758 N N . SER A 1 100 ? 10.130 28.896 24.058 1.00 83.00 100 SER A N 1
ATOM 759 C CA . SER A 1 100 ? 9.213 29.135 22.929 1.00 83.00 100 SER A CA 1
ATOM 760 C C . SER A 1 100 ? 9.018 27.947 21.972 1.00 83.00 100 SER A C 1
ATOM 762 O O . SER A 1 100 ? 8.080 27.948 21.184 1.00 83.00 100 SER A O 1
ATOM 764 N N . TRP A 1 101 ? 9.900 26.946 22.032 1.00 85.56 101 TRP A N 1
ATOM 765 C CA . TRP A 1 101 ? 9.843 25.718 21.236 1.00 85.56 101 TRP A CA 1
ATOM 766 C C . TRP A 1 101 ? 9.122 24.557 21.942 1.00 85.56 101 TRP A C 1
ATOM 768 O O . TRP A 1 101 ? 8.947 23.506 21.329 1.00 85.56 101 TRP A O 1
ATOM 778 N N . VAL A 1 102 ? 8.719 24.719 23.208 1.00 87.19 102 VAL A N 1
ATOM 779 C CA . VAL A 1 102 ? 7.886 23.751 23.938 1.00 87.19 102 VAL A CA 1
ATOM 780 C C . VAL A 1 102 ? 6.430 24.187 23.805 1.00 87.19 102 VAL A C 1
ATOM 782 O O . VAL A 1 102 ? 6.007 25.144 24.451 1.00 87.19 102 VAL A O 1
ATOM 785 N N . GLY A 1 103 ? 5.661 23.494 22.966 1.00 85.00 103 GLY A N 1
ATOM 786 C CA . GLY A 1 103 ? 4.229 23.758 22.839 1.00 85.00 103 GLY A CA 1
ATOM 787 C C . GLY A 1 103 ? 3.398 23.194 23.993 1.00 85.00 103 GLY A C 1
ATOM 788 O O . GLY A 1 103 ? 3.921 22.622 24.957 1.00 85.00 103 GLY A O 1
ATOM 789 N N . ILE A 1 104 ? 2.082 23.364 23.884 1.00 83.38 104 ILE A N 1
ATOM 790 C CA . ILE A 1 104 ? 1.123 22.908 24.892 1.00 83.38 104 ILE A CA 1
ATOM 791 C C . ILE A 1 104 ? 0.705 21.456 24.627 1.00 83.38 104 ILE A C 1
ATOM 793 O O . ILE A 1 104 ? 0.545 21.053 23.475 1.00 83.38 104 ILE A O 1
ATOM 797 N N . GLY A 1 105 ? 0.533 20.672 25.692 1.00 79.31 105 GLY A N 1
ATOM 798 C CA . GLY A 1 105 ? -0.016 19.316 25.648 1.00 79.31 105 GLY A CA 1
ATOM 799 C C . GLY A 1 105 ? -0.874 18.995 26.874 1.00 79.31 105 GLY A C 1
ATOM 800 O O . GLY A 1 105 ? -0.742 19.629 27.927 1.00 79.31 105 GLY A O 1
ATOM 801 N N . GLU A 1 106 ? -1.750 18.003 26.721 1.00 77.56 106 GLU A N 1
ATOM 802 C CA . GLU A 1 106 ? -2.734 17.604 27.732 1.00 77.56 106 GLU A CA 1
ATOM 803 C C . GLU A 1 106 ? -2.243 16.435 28.598 1.00 77.56 106 GLU A C 1
ATOM 805 O O . GLU A 1 106 ? -1.460 15.582 28.151 1.00 77.56 106 GLU A O 1
ATOM 810 N N . GLU A 1 107 ? -2.704 16.409 29.851 1.00 75.56 107 GLU A N 1
ATOM 811 C CA . GLU A 1 107 ? -2.491 15.295 30.779 1.00 75.56 107 GLU A CA 1
ATOM 812 C C . GLU A 1 107 ? -3.474 14.158 30.481 1.00 75.56 107 GLU A C 1
ATOM 814 O O . GLU A 1 107 ? -4.654 14.384 30.220 1.00 75.56 107 GLU A O 1
ATOM 819 N N . ILE A 1 108 ? -2.973 12.925 30.517 1.00 78.44 108 ILE A N 1
ATOM 820 C CA . ILE A 1 108 ? -3.762 11.719 30.260 1.00 78.44 108 ILE A CA 1
ATOM 821 C C . ILE A 1 108 ? -4.192 11.144 31.603 1.00 78.44 108 ILE A C 1
ATOM 823 O O . ILE A 1 108 ? -3.370 10.977 32.511 1.00 78.44 108 ILE A O 1
ATOM 827 N N . SER A 1 109 ? -5.475 10.814 31.730 1.00 80.56 109 SER A N 1
ATOM 828 C CA . SER A 1 109 ? -5.998 10.271 32.977 1.00 80.56 109 SER A CA 1
ATOM 829 C C . SER A 1 109 ? -5.419 8.884 33.240 1.00 80.56 109 SER A C 1
ATOM 831 O O . SER A 1 109 ? -5.462 8.006 32.376 1.00 80.56 109 SER A O 1
ATOM 833 N N . ILE A 1 110 ? -4.939 8.656 34.467 1.00 77.69 110 ILE A N 1
ATOM 834 C CA . ILE A 1 110 ? -4.495 7.333 34.943 1.00 77.69 110 ILE A CA 1
ATOM 835 C C . ILE A 1 110 ? -5.652 6.317 35.001 1.00 77.69 110 ILE A C 1
ATOM 837 O O . ILE A 1 110 ? -5.409 5.108 35.039 1.00 77.69 110 ILE A O 1
ATOM 841 N N . ASP A 1 111 ? -6.901 6.803 35.021 1.00 82.38 111 ASP A N 1
ATOM 842 C CA . ASP A 1 111 ? -8.115 6.008 35.184 1.00 82.38 111 ASP A CA 1
ATOM 843 C C . ASP A 1 111 ? -9.173 6.379 34.134 1.00 82.38 111 ASP A C 1
ATOM 845 O O . ASP A 1 111 ? -9.847 7.414 34.209 1.00 82.38 111 ASP A O 1
ATOM 849 N N . GLY A 1 112 ? -9.384 5.468 33.182 1.00 84.38 112 GLY A N 1
ATOM 850 C CA . GLY A 1 112 ? -10.420 5.580 32.151 1.00 84.38 112 GLY A CA 1
ATOM 851 C C . GLY A 1 112 ? -11.856 5.593 32.662 1.00 84.38 112 GLY A C 1
ATOM 852 O O . GLY A 1 112 ? -12.777 5.879 31.897 1.00 84.38 112 GLY A O 1
ATOM 853 N N . SER A 1 113 ? -12.063 5.261 33.935 1.00 89.94 113 SER A N 1
ATOM 854 C CA . SER A 1 113 ? -13.357 5.340 34.605 1.00 89.94 113 SER A CA 1
ATOM 855 C C . SER A 1 113 ? -13.572 6.666 35.341 1.00 89.94 113 SER A C 1
ATOM 857 O O . SER A 1 113 ? -14.655 6.885 35.881 1.00 89.94 113 SER A O 1
ATOM 859 N N . SER A 1 114 ? -12.606 7.588 35.328 1.00 90.19 114 SER A N 1
ATOM 860 C CA . SER A 1 114 ? -12.731 8.886 36.001 1.00 90.19 114 SER A CA 1
ATOM 861 C C . SER A 1 114 ? -13.858 9.762 35.430 1.00 90.19 114 SER A C 1
ATOM 863 O O . SER A 1 114 ? -14.337 9.581 34.303 1.00 90.19 114 SER A O 1
ATOM 865 N N . ASP A 1 115 ? -14.319 10.733 36.219 1.00 91.62 115 ASP A N 1
ATOM 866 C CA . ASP A 1 115 ? -15.325 11.695 35.760 1.00 91.62 115 ASP A CA 1
ATOM 867 C C . ASP A 1 115 ? -14.792 12.634 34.685 1.00 91.62 115 ASP A C 1
ATOM 869 O O . ASP A 1 115 ? -15.535 12.976 33.768 1.00 91.62 115 ASP A O 1
ATOM 873 N N . ASP A 1 116 ? -13.512 12.993 34.735 1.00 87.12 116 ASP A N 1
ATOM 874 C CA . ASP A 1 116 ? -12.903 13.854 33.723 1.00 87.12 116 ASP A CA 1
ATOM 875 C C . ASP A 1 116 ? -12.796 13.147 32.368 1.00 87.12 116 ASP A C 1
ATOM 877 O O . ASP A 1 116 ? -13.157 13.735 31.347 1.00 87.12 116 ASP A O 1
ATOM 881 N N . CYS A 1 117 ? -12.460 11.850 32.358 1.00 89.19 117 CYS A N 1
ATOM 882 C CA . CYS A 1 117 ? -12.487 11.043 31.137 1.00 89.19 117 CYS A CA 1
ATOM 883 C C . CYS A 1 117 ? -13.900 11.005 30.522 1.00 89.19 117 CYS A C 1
ATOM 885 O O . CYS A 1 117 ? -14.076 11.244 29.330 1.00 89.19 117 CYS A O 1
ATOM 887 N N . PHE A 1 118 ? -14.954 10.816 31.324 1.00 94.62 118 PHE A N 1
ATOM 888 C CA . PHE A 1 118 ? -16.327 10.819 30.796 1.00 94.62 118 PHE A CA 1
ATOM 889 C C . PHE A 1 118 ? -16.850 12.207 30.419 1.00 94.62 118 PHE A C 1
ATOM 891 O O . PHE A 1 118 ? -17.680 12.297 29.512 1.00 94.62 118 PHE A O 1
ATOM 898 N N . LYS A 1 119 ? -16.399 13.285 31.073 1.00 93.69 119 LYS A N 1
ATOM 899 C CA . LYS A 1 119 ? -16.678 14.659 30.617 1.00 93.69 119 LYS A CA 1
ATOM 900 C C . LYS A 1 119 ? -16.096 14.876 29.221 1.00 93.69 119 LYS A C 1
ATOM 902 O O . LYS A 1 119 ? -16.797 15.402 28.360 1.00 93.69 119 LYS A O 1
ATOM 907 N N . LEU A 1 120 ? -14.870 14.409 28.983 1.00 91.25 120 LEU A N 1
ATOM 908 C CA . LEU A 1 120 ? -14.214 14.470 27.678 1.00 91.25 120 LEU A CA 1
ATOM 909 C C . LEU A 1 120 ? -14.931 13.608 26.625 1.00 91.25 120 LEU A C 1
ATOM 911 O O . LEU A 1 120 ? -15.251 14.090 25.544 1.00 91.25 120 LEU A O 1
ATOM 915 N N . ILE A 1 121 ? -15.293 12.365 26.951 1.00 94.50 121 ILE A N 1
ATOM 916 C CA . ILE A 1 121 ? -16.058 11.499 26.035 1.00 94.50 121 ILE A CA 1
ATOM 917 C C . ILE A 1 121 ? -17.393 12.154 25.650 1.00 94.50 121 ILE A C 1
ATOM 919 O O . ILE A 1 121 ? -17.781 12.159 24.481 1.00 94.50 121 ILE A O 1
ATOM 923 N N . LYS A 1 122 ? -18.104 12.739 26.622 1.00 95.69 122 LYS A N 1
ATOM 924 C CA . LYS A 1 122 ? -19.367 13.449 26.373 1.00 95.69 122 LYS A CA 1
ATOM 925 C C . LYS A 1 122 ? -19.167 14.695 25.513 1.00 95.69 122 LYS A C 1
ATOM 927 O O . LYS A 1 122 ? -20.027 14.963 24.675 1.00 95.69 122 LYS A O 1
ATOM 932 N N . SER A 1 123 ? -18.058 15.423 25.668 1.00 94.38 123 SER A N 1
ATOM 933 C CA . SER A 1 123 ? -17.765 16.579 24.815 1.00 94.38 123 SER A CA 1
ATOM 934 C C . SER A 1 123 ? -17.510 16.158 23.364 1.00 94.38 123 SER A C 1
ATOM 936 O O . SER A 1 123 ? -18.079 16.771 22.464 1.00 94.38 123 SER A O 1
ATOM 938 N N . TRP A 1 124 ? -16.786 15.057 23.122 1.00 93.25 124 TRP A N 1
ATOM 939 C CA . TRP A 1 124 ? -16.608 14.495 21.774 1.00 93.25 124 TRP A CA 1
ATOM 940 C C . TRP A 1 124 ? -17.923 14.021 21.145 1.00 93.25 124 TRP A C 1
ATOM 942 O O . TRP A 1 124 ? -18.173 14.272 19.964 1.00 93.25 124 TRP A O 1
ATOM 952 N N . ILE A 1 125 ? -18.793 13.367 21.924 1.00 93.50 125 ILE A N 1
ATOM 953 C CA . ILE A 1 125 ? -20.130 12.964 21.458 1.00 93.50 125 ILE A CA 1
ATOM 954 C C . ILE A 1 125 ? -20.952 14.196 21.067 1.00 93.50 125 ILE A C 1
ATOM 956 O O . ILE A 1 125 ? -21.557 14.198 19.993 1.00 93.50 125 ILE A O 1
ATOM 960 N N . GLN A 1 126 ? -20.971 15.228 21.916 1.00 93.44 126 GLN A N 1
ATOM 961 C CA . GLN A 1 126 ? -21.745 16.448 21.691 1.00 93.44 126 GLN A CA 1
ATOM 962 C C . GLN A 1 126 ? -21.249 17.219 20.467 1.00 93.44 126 GLN A C 1
ATOM 964 O O . GLN A 1 126 ? -22.061 17.600 19.622 1.00 93.44 126 GLN A O 1
ATOM 969 N N . ASP A 1 127 ? -19.936 17.414 20.347 1.00 91.38 127 ASP A N 1
ATOM 970 C CA . ASP A 1 127 ? -19.309 18.057 19.191 1.00 91.38 127 ASP A CA 1
ATOM 971 C C . ASP A 1 127 ? -19.661 17.308 17.900 1.00 91.38 127 ASP A C 1
ATOM 973 O O . ASP A 1 127 ? -20.200 17.887 16.960 1.00 91.38 127 ASP A O 1
ATOM 977 N N . CYS A 1 128 ? -19.512 15.982 17.901 1.00 90.94 128 CYS A N 1
ATOM 978 C CA . CYS A 1 128 ? -19.862 15.152 16.756 1.00 90.94 128 CYS A CA 1
ATOM 979 C C . CYS A 1 128 ? -21.354 15.208 16.394 1.00 90.94 128 CYS A C 1
ATOM 981 O O . CYS A 1 128 ? -21.705 15.231 15.216 1.00 90.94 128 CYS A O 1
ATOM 983 N N . ALA A 1 129 ? -22.247 15.222 17.383 1.00 88.56 129 ALA A N 1
ATOM 984 C CA . ALA A 1 129 ? -23.686 15.311 17.147 1.00 88.56 129 ALA A CA 1
ATOM 985 C C . ALA A 1 129 ? -24.125 16.692 16.631 1.00 88.56 129 ALA A C 1
ATOM 987 O O . ALA A 1 129 ? -25.101 16.769 15.890 1.00 88.56 129 ALA A O 1
ATOM 988 N N . THR A 1 130 ? -23.415 17.758 17.008 1.00 89.25 130 THR A N 1
ATOM 989 C CA . THR A 1 130 ? -23.803 19.145 16.698 1.00 89.25 130 THR A CA 1
ATOM 990 C C . THR A 1 130 ? -23.140 19.657 15.421 1.00 89.25 130 THR A C 1
ATOM 992 O O . THR A 1 130 ? -23.788 20.307 14.607 1.00 89.25 130 THR A O 1
ATOM 995 N N . ASN A 1 131 ? -21.857 19.344 15.223 1.00 87.69 131 ASN A N 1
ATOM 996 C CA . ASN A 1 131 ? -21.003 20.015 14.243 1.00 87.69 131 ASN A CA 1
ATOM 997 C C . ASN A 1 131 ? -20.622 19.135 13.041 1.00 87.69 131 ASN A C 1
ATOM 999 O O . ASN A 1 131 ? -20.005 19.637 12.099 1.00 87.69 131 ASN A O 1
ATOM 1003 N N . HIS A 1 132 ? -20.941 17.830 13.046 1.00 86.94 132 HIS A N 1
ATOM 1004 C CA . HIS A 1 132 ? -20.545 16.886 11.985 1.00 86.94 132 HIS A CA 1
ATOM 1005 C C . HIS A 1 132 ? -21.775 16.309 11.243 1.00 86.94 132 HIS A C 1
ATOM 1007 O O . HIS A 1 132 ? -22.236 15.217 11.587 1.00 86.94 132 HIS A O 1
ATOM 1013 N N . PRO A 1 133 ? -22.302 16.977 10.193 1.00 83.62 133 PRO A N 1
ATOM 1014 C CA . PRO A 1 133 ? -23.474 16.511 9.436 1.00 83.62 133 PRO A CA 1
ATOM 1015 C C . PRO A 1 133 ? -23.351 15.080 8.886 1.00 83.62 133 PRO A C 1
ATOM 1017 O O . PRO A 1 133 ? -24.309 14.311 8.914 1.00 83.62 133 PRO A O 1
ATOM 1020 N N . GLN A 1 134 ? -22.152 14.684 8.455 1.00 78.31 134 GLN A N 1
ATOM 1021 C CA . GLN A 1 134 ? -21.834 13.334 7.974 1.00 78.31 134 GLN A CA 1
ATOM 1022 C C . GLN A 1 134 ? -21.894 12.252 9.067 1.00 78.31 134 GLN A C 1
ATOM 1024 O O . GLN A 1 134 ? -21.919 11.064 8.757 1.00 78.31 134 GLN A O 1
ATOM 1029 N N . CYS A 1 135 ? -21.889 12.649 10.341 1.00 83.06 135 CYS A N 1
ATOM 1030 C CA . CYS A 1 135 ? -22.039 11.762 11.492 1.00 83.06 135 CYS A CA 1
ATOM 1031 C C . CYS A 1 135 ? -23.486 11.715 12.000 1.00 83.06 135 CYS A C 1
ATOM 1033 O O . CYS A 1 135 ? -23.739 11.119 13.054 1.00 83.06 135 CYS A O 1
ATOM 1035 N N . SER A 1 136 ? -24.433 12.364 11.313 1.00 76.38 136 SER A N 1
ATOM 1036 C CA . SER A 1 136 ? -25.847 12.294 11.672 1.00 76.38 136 SER A CA 1
ATOM 1037 C C . SER A 1 136 ? -26.280 10.833 11.661 1.00 76.38 136 SER A C 1
ATOM 1039 O O . SER A 1 136 ? -26.212 10.185 10.622 1.00 76.38 136 SER A O 1
ATOM 1041 N N . VAL A 1 137 ? -26.662 10.309 12.829 1.00 72.44 137 VAL A N 1
ATOM 1042 C CA . VAL A 1 137 ? -27.221 8.961 12.994 1.00 72.44 137 VAL A CA 1
ATOM 1043 C C . VAL A 1 137 ? -28.702 9.064 13.299 1.00 72.44 137 VAL A C 1
ATOM 1045 O O . VAL A 1 137 ? -29.143 1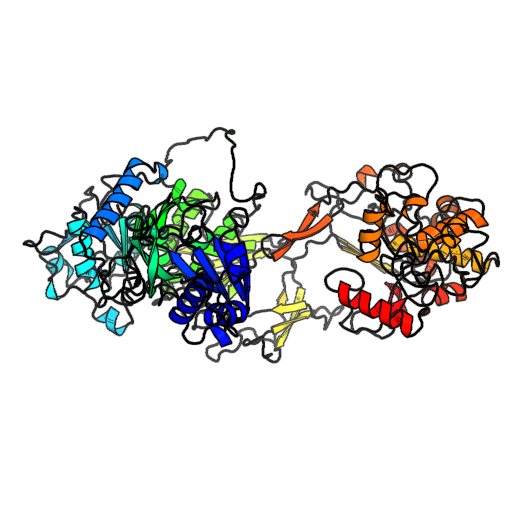0.053 13.891 1.00 72.44 137 VAL A O 1
ATOM 1048 N N . ASP A 1 138 ? -29.443 8.018 12.939 1.00 77.38 138 ASP A N 1
ATOM 1049 C CA . ASP A 1 138 ? -30.795 7.834 13.445 1.00 77.38 138 ASP A CA 1
ATOM 1050 C C . ASP A 1 138 ? -30.743 7.866 14.978 1.00 77.38 138 ASP A C 1
ATOM 1052 O O . ASP A 1 138 ? -29.955 7.150 15.596 1.00 77.38 138 ASP A O 1
ATOM 1056 N N . GLN A 1 139 ? -31.505 8.769 15.592 1.00 80.25 139 GLN A N 1
ATOM 1057 C CA . GLN A 1 139 ? -31.505 8.936 17.046 1.00 80.25 139 GLN A CA 1
ATOM 1058 C C . GLN A 1 139 ? -32.345 7.866 17.749 1.00 80.25 139 GLN A C 1
ATOM 1060 O O . GLN A 1 139 ? -32.271 7.766 18.972 1.00 80.25 139 GLN A O 1
ATOM 1065 N N . SER A 1 140 ? -33.108 7.073 16.994 1.00 87.50 140 SER A N 1
ATOM 1066 C CA . SER A 1 140 ? -33.875 5.927 17.479 1.00 87.50 140 SER A CA 1
ATOM 1067 C C . SER A 1 140 ? -33.831 4.824 16.412 1.00 87.50 140 SER A C 1
ATOM 1069 O O . SER A 1 140 ? -34.846 4.576 15.762 1.00 87.50 140 SER A O 1
ATOM 1071 N N . PRO A 1 141 ? -32.664 4.192 16.179 1.00 89.12 141 PRO A N 1
ATOM 1072 C CA . PRO A 1 141 ? -32.559 3.077 15.244 1.00 89.12 141 PRO A CA 1
ATOM 1073 C C . PRO A 1 141 ? -33.388 1.890 15.744 1.00 89.12 141 PRO A C 1
ATOM 1075 O O . PRO A 1 141 ? -33.636 1.761 16.944 1.00 89.12 141 PRO A O 1
ATOM 1078 N N . GLU A 1 142 ? -33.807 1.017 14.830 1.00 92.81 142 GLU A N 1
ATOM 1079 C CA . GLU A 1 142 ? -34.376 -0.279 15.210 1.00 92.81 142 GLU A CA 1
ATOM 1080 C C . GLU A 1 142 ? -33.342 -1.086 16.000 1.00 92.81 142 GLU A C 1
ATOM 1082 O O . GLU A 1 142 ? -32.171 -1.167 15.617 1.00 92.81 142 GLU A O 1
ATOM 1087 N N . LEU A 1 143 ? -33.769 -1.640 17.132 1.00 95.50 143 LEU A N 1
ATOM 1088 C CA . LEU A 1 143 ? -32.917 -2.459 17.976 1.00 95.50 143 LEU A CA 1
ATOM 1089 C C . LEU A 1 143 ? -32.616 -3.795 17.282 1.00 95.50 143 LEU A C 1
ATOM 1091 O O . LEU A 1 143 ? -33.526 -4.389 16.695 1.00 95.50 143 LEU A O 1
ATOM 1095 N N . PRO A 1 144 ? -31.383 -4.321 17.418 1.00 95.81 144 PRO A N 1
ATOM 1096 C CA . PRO A 1 144 ? -31.057 -5.687 17.024 1.00 95.81 144 PRO A CA 1
ATOM 1097 C C . PRO A 1 144 ? -32.048 -6.708 17.593 1.00 95.81 144 PRO A C 1
ATOM 1099 O O . PRO A 1 144 ? -32.683 -6.455 18.618 1.00 95.81 144 PRO A O 1
ATOM 1102 N N . THR A 1 145 ? -32.113 -7.899 16.982 1.00 95.50 145 THR A N 1
ATOM 1103 C CA . THR A 1 145 ? -33.003 -9.002 17.395 1.00 95.50 145 THR A CA 1
ATOM 1104 C C . THR A 1 145 ? -33.004 -9.207 18.909 1.00 95.50 145 THR A C 1
ATOM 1106 O O . THR A 1 145 ? -34.051 -9.416 19.524 1.00 95.50 145 THR A O 1
ATOM 1109 N N . ARG A 1 146 ? -31.820 -9.114 19.524 1.00 96.62 146 ARG A N 1
ATOM 1110 C CA . ARG A 1 146 ? -31.625 -9.152 20.971 1.00 96.62 146 ARG A CA 1
ATOM 1111 C C . ARG A 1 146 ? -30.653 -8.064 21.400 1.00 96.62 146 ARG A C 1
ATOM 1113 O O . ARG A 1 146 ? -29.643 -7.837 20.741 1.00 96.62 146 ARG A O 1
ATOM 1120 N N . VAL A 1 147 ? -30.933 -7.449 22.540 1.00 97.62 147 VAL A N 1
ATOM 1121 C CA . VAL A 1 147 ? -30.066 -6.468 23.205 1.00 97.62 147 VAL A CA 1
ATOM 1122 C C . VAL A 1 147 ? -30.051 -6.729 24.703 1.00 97.62 147 VAL A C 1
ATOM 1124 O O . VAL A 1 147 ? -30.959 -7.346 25.245 1.00 97.62 147 VAL A O 1
ATOM 1127 N N . ILE A 1 148 ? -29.035 -6.247 25.394 1.00 98.31 148 ILE A N 1
ATOM 1128 C CA . ILE A 1 148 ? -28.968 -6.239 26.850 1.00 98.31 148 ILE A CA 1
ATOM 1129 C C . ILE A 1 148 ? -29.607 -4.936 27.330 1.00 98.31 148 ILE A C 1
ATOM 1131 O O . ILE A 1 148 ? -29.121 -3.853 27.007 1.00 98.31 148 ILE A O 1
ATOM 1135 N N . ASP A 1 149 ? -30.684 -5.035 28.104 1.00 97.56 149 ASP A N 1
ATOM 1136 C CA . ASP A 1 149 ? -31.188 -3.933 28.927 1.00 97.56 149 ASP A CA 1
ATOM 1137 C C . ASP A 1 149 ? -30.255 -3.823 30.129 1.00 97.56 149 ASP A C 1
ATOM 1139 O O . ASP A 1 149 ? -30.213 -4.719 30.979 1.00 97.56 149 ASP A O 1
ATOM 1143 N N . VAL A 1 150 ? -29.441 -2.767 30.163 1.00 97.44 150 VAL A N 1
ATOM 1144 C CA . VAL A 1 150 ? -28.392 -2.644 31.176 1.00 97.44 150 VAL A CA 1
ATOM 1145 C C . VAL A 1 150 ? -28.949 -2.313 32.554 1.00 97.44 150 VAL A C 1
ATOM 1147 O O . VAL A 1 150 ? -28.173 -2.323 33.504 1.00 97.44 150 VAL A O 1
ATOM 1150 N N . GLY A 1 151 ? -30.243 -2.017 32.701 1.00 93.31 151 GLY A N 1
ATOM 1151 C CA . GLY A 1 151 ? -30.854 -1.695 33.990 1.00 93.31 151 GLY A CA 1
ATOM 1152 C C . GLY A 1 151 ? -30.171 -0.520 34.704 1.00 93.31 151 GLY A C 1
ATOM 1153 O O . GLY A 1 151 ? -29.648 0.409 34.085 1.00 93.31 151 GLY A O 1
ATOM 1154 N N . SER A 1 152 ? -30.135 -0.571 36.032 1.00 90.44 152 SER A N 1
ATOM 1155 C CA . SER A 1 152 ? -29.569 0.472 36.896 1.00 90.44 152 SER A CA 1
ATOM 1156 C C . SER A 1 152 ? -28.611 -0.133 37.928 1.00 90.44 152 SER A C 1
ATOM 1158 O O . SER A 1 152 ? -28.331 -1.327 37.915 1.00 90.44 152 SER A O 1
ATOM 1160 N N . VAL A 1 153 ? -28.085 0.665 38.858 1.00 81.62 153 VAL A N 1
ATOM 1161 C CA . VAL A 1 153 ? -27.274 0.115 39.963 1.00 81.62 153 VAL A CA 1
ATOM 1162 C C . VAL A 1 153 ? -28.090 -0.856 40.835 1.00 81.62 153 VAL A C 1
ATOM 1164 O O . VAL A 1 153 ? -27.526 -1.798 41.380 1.00 81.62 153 VAL A O 1
ATOM 1167 N N . SER A 1 154 ? -29.410 -0.665 40.928 1.00 85.44 154 SER A N 1
ATOM 1168 C CA . SER A 1 154 ? -30.328 -1.510 41.702 1.00 85.44 154 SER A CA 1
ATOM 1169 C C . SER A 1 154 ? -31.079 -2.555 40.869 1.00 85.44 154 SER A C 1
ATOM 1171 O O . SER A 1 154 ? -31.773 -3.390 41.442 1.00 85.44 154 SER A O 1
ATOM 1173 N N . GLN A 1 155 ? -30.961 -2.519 39.538 1.00 91.31 155 GLN A N 1
ATOM 1174 C CA . GLN A 1 155 ? -31.608 -3.467 38.630 1.00 91.31 155 GLN A CA 1
ATOM 1175 C C . GLN A 1 155 ? -30.552 -4.193 37.789 1.00 91.31 155 GLN A C 1
ATOM 1177 O O . GLN A 1 155 ? -29.806 -3.532 37.057 1.00 91.31 155 GLN A O 1
ATOM 1182 N N . PRO A 1 156 ? -30.466 -5.530 37.877 1.00 92.94 156 PRO A N 1
ATOM 1183 C CA . PRO A 1 156 ? -29.454 -6.279 37.154 1.00 92.94 156 PRO A CA 1
ATOM 1184 C C . PRO A 1 156 ? -29.696 -6.217 35.635 1.00 92.94 156 PRO A C 1
ATOM 1186 O O . PRO A 1 156 ? -30.824 -5.982 35.192 1.00 92.94 156 PRO A O 1
ATOM 1189 N N . PRO A 1 157 ? -28.641 -6.400 34.824 1.00 97.31 157 PRO A N 1
ATOM 1190 C CA . PRO A 1 157 ? -28.781 -6.460 33.377 1.00 97.31 157 PRO A CA 1
ATOM 1191 C C . PRO A 1 157 ? -29.557 -7.714 32.960 1.00 97.31 157 PRO A C 1
ATOM 1193 O O . PRO A 1 157 ? -29.457 -8.758 33.602 1.00 97.31 157 PRO A O 1
ATOM 1196 N N . ARG A 1 158 ? -30.294 -7.637 31.853 1.00 97.56 158 ARG A N 1
ATOM 1197 C CA . ARG A 1 158 ? -31.030 -8.779 31.284 1.00 97.56 158 ARG A CA 1
ATOM 1198 C C . ARG A 1 158 ? -31.033 -8.739 29.764 1.00 97.56 158 ARG A C 1
ATOM 1200 O O . ARG A 1 158 ? -30.962 -7.670 29.160 1.00 97.56 158 ARG A O 1
ATOM 1207 N N . LEU A 1 159 ? -31.145 -9.903 29.145 1.00 97.75 159 LEU A N 1
ATOM 1208 C CA . LEU A 1 159 ? -31.285 -10.053 27.706 1.00 97.75 159 LEU A CA 1
ATOM 1209 C C . LEU A 1 159 ? -32.735 -9.777 27.295 1.00 97.75 159 LEU A C 1
ATOM 1211 O O . LEU A 1 159 ? -33.664 -10.431 27.748 1.00 97.75 159 LEU A O 1
ATOM 1215 N N . ARG A 1 160 ? -32.953 -8.823 26.403 1.00 96.25 160 ARG A N 1
ATOM 1216 C CA . ARG A 1 160 ? -34.266 -8.473 25.863 1.00 96.25 160 ARG A CA 1
ATOM 1217 C C . ARG A 1 160 ? -34.340 -8.906 24.406 1.00 96.25 160 ARG A C 1
ATOM 1219 O O . ARG A 1 160 ? -33.460 -8.569 23.617 1.00 96.25 160 ARG A O 1
ATOM 1226 N N . ILE A 1 161 ? -35.400 -9.626 24.047 1.00 96.12 161 ILE A N 1
ATOM 1227 C CA . ILE A 1 161 ? -35.748 -9.887 22.646 1.00 96.12 161 ILE A CA 1
ATOM 1228 C C . ILE A 1 161 ? -36.511 -8.665 22.134 1.00 96.12 161 ILE A C 1
ATOM 1230 O O . ILE A 1 161 ? -37.570 -8.330 22.667 1.00 96.12 161 ILE A O 1
ATOM 1234 N N . SER A 1 162 ? -35.955 -7.989 21.133 1.00 92.56 162 SER A N 1
ATOM 1235 C CA . SER A 1 162 ? -36.570 -6.814 20.520 1.00 92.56 162 SER A CA 1
ATOM 1236 C C . SER A 1 162 ? -37.847 -7.208 19.782 1.00 92.56 162 SER A C 1
ATOM 1238 O O . SER A 1 162 ? -37.875 -8.193 19.047 1.00 92.56 162 SER A O 1
ATOM 1240 N N . GLN A 1 163 ? -38.897 -6.408 19.947 1.00 90.44 163 GLN A N 1
ATOM 1241 C CA . GLN A 1 163 ? -40.134 -6.490 19.164 1.00 90.44 163 GLN A CA 1
ATOM 1242 C C . GLN A 1 163 ? -40.144 -5.394 18.088 1.00 90.44 163 GLN A C 1
ATOM 1244 O O . GLN A 1 163 ? -41.126 -4.671 17.943 1.00 90.44 163 GLN A O 1
ATOM 1249 N N . LEU A 1 164 ? -39.012 -5.232 17.385 1.00 85.44 164 LEU A N 1
ATOM 1250 C CA . LEU A 1 164 ? -38.758 -4.142 16.425 1.00 85.44 164 LEU A CA 1
ATOM 1251 C C . LEU A 1 164 ? -38.846 -2.747 17.072 1.00 85.44 164 LEU A C 1
ATOM 1253 O O . LEU A 1 164 ? -39.234 -1.754 16.455 1.00 85.44 164 LEU A O 1
ATOM 1257 N N . GLU A 1 165 ? -38.495 -2.677 18.356 1.00 92.00 165 GLU A N 1
ATOM 1258 C CA . GLU A 1 165 ? -38.476 -1.433 19.116 1.00 92.00 165 GLU A CA 1
ATOM 1259 C C . GLU A 1 165 ? -37.352 -0.523 18.609 1.00 92.00 165 GLU A C 1
ATOM 1261 O O . GLU A 1 165 ? -36.333 -0.989 18.098 1.00 92.00 165 GLU A O 1
ATOM 1266 N N . ARG A 1 166 ? -37.519 0.792 18.767 1.00 94.44 166 ARG A N 1
ATOM 1267 C CA . ARG A 1 166 ? -36.581 1.792 18.246 1.00 94.44 166 ARG A CA 1
ATOM 1268 C C . ARG A 1 166 ? -35.959 2.603 19.371 1.00 94.44 166 ARG A C 1
ATOM 1270 O O . ARG A 1 166 ? -36.648 3.411 19.992 1.00 94.44 166 ARG A O 1
ATOM 1277 N N . ALA A 1 167 ? -34.665 2.433 19.623 1.00 94.62 167 ALA A N 1
ATOM 1278 C CA . ALA A 1 167 ? -33.952 3.141 20.685 1.00 94.62 167 ALA A CA 1
ATOM 1279 C C . ALA A 1 167 ? -32.439 3.185 20.435 1.00 94.62 167 ALA A C 1
ATOM 1281 O O . ALA A 1 167 ? -31.886 2.378 19.692 1.00 94.62 167 ALA A O 1
ATOM 1282 N N . LYS A 1 168 ? -31.745 4.118 21.098 1.00 95.44 168 LYS A N 1
ATOM 1283 C CA . LYS A 1 168 ? -30.276 4.154 21.093 1.00 95.44 168 LYS A CA 1
ATOM 1284 C C . LYS A 1 168 ? -29.714 2.937 21.816 1.00 95.44 168 LYS A C 1
ATOM 1286 O O . LYS A 1 168 ? -30.164 2.603 22.912 1.00 95.44 168 LYS A O 1
ATOM 1291 N N . TYR A 1 169 ? -28.668 2.359 21.244 1.00 97.00 169 TYR A N 1
ATOM 1292 C CA . TYR A 1 169 ? -27.884 1.310 21.876 1.00 97.00 169 TYR A CA 1
ATOM 1293 C C . TYR A 1 169 ? -26.391 1.496 21.599 1.00 97.00 169 TYR A C 1
ATOM 1295 O O . TYR A 1 169 ? -25.997 2.165 20.638 1.00 97.00 169 TYR A O 1
ATOM 1303 N N . ILE A 1 170 ? -25.570 0.910 22.465 1.00 97.31 170 ILE A N 1
ATOM 1304 C CA . ILE A 1 170 ? -24.123 0.765 22.284 1.00 97.31 170 ILE A CA 1
ATOM 1305 C C . ILE A 1 170 ? -23.841 -0.643 21.762 1.00 97.31 170 ILE A C 1
ATOM 1307 O O . ILE A 1 170 ? -24.505 -1.584 22.185 1.00 97.31 170 ILE A O 1
ATOM 1311 N N . ALA A 1 171 ? -22.851 -0.813 20.889 1.00 97.62 171 ALA A N 1
ATOM 1312 C CA . ALA A 1 171 ? -22.284 -2.130 20.589 1.00 97.62 171 ALA A CA 1
ATOM 1313 C C . ALA A 1 171 ? -20.874 -2.244 21.184 1.00 97.62 171 ALA A C 1
ATOM 1315 O O . ALA A 1 171 ? -20.120 -1.270 21.174 1.00 97.62 171 ALA A O 1
ATOM 1316 N N . LEU A 1 172 ? -20.522 -3.414 21.715 1.00 97.62 172 LEU A N 1
ATOM 1317 C CA . LEU A 1 172 ? -19.187 -3.705 22.238 1.00 97.62 172 LEU A CA 1
ATOM 1318 C C . LEU A 1 172 ? -18.371 -4.497 21.213 1.00 97.62 172 LEU A C 1
ATOM 1320 O O . LEU A 1 172 ? -18.796 -5.565 20.781 1.00 97.62 172 LEU A O 1
ATOM 1324 N N . SER A 1 173 ? -17.163 -4.025 20.918 1.00 94.69 173 SER A N 1
ATOM 1325 C CA . SER A 1 173 ? -16.121 -4.789 20.231 1.00 94.69 173 SER A CA 1
ATOM 1326 C C . SER A 1 173 ? -15.055 -5.217 21.240 1.00 94.69 173 SER A C 1
ATOM 1328 O O . SER A 1 173 ? -14.524 -4.382 21.982 1.00 94.69 173 SER A O 1
ATOM 1330 N N . HIS A 1 174 ? -14.776 -6.520 21.331 1.00 93.06 174 HIS A N 1
ATOM 1331 C CA . HIS A 1 174 ? -13.866 -7.061 22.344 1.00 93.06 174 HIS A CA 1
ATOM 1332 C C . HIS A 1 174 ? -13.168 -8.364 21.916 1.00 93.06 174 HIS A C 1
ATOM 1334 O O . HIS A 1 174 ? -13.612 -9.084 21.018 1.00 93.06 174 HIS A O 1
ATOM 1340 N N . CYS A 1 175 ? -12.076 -8.701 22.605 1.00 89.69 175 CYS A N 1
ATOM 1341 C CA . CYS A 1 175 ? -11.425 -10.001 22.499 1.00 89.69 175 CYS A CA 1
ATOM 1342 C C . CYS A 1 175 ? -12.076 -11.022 23.430 1.00 89.69 175 CYS A C 1
ATOM 1344 O O . CYS A 1 175 ? -12.179 -10.802 24.634 1.00 89.69 175 CYS A O 1
ATOM 1346 N N . TRP A 1 176 ? -12.441 -12.182 22.882 1.00 86.12 176 TRP A N 1
ATOM 1347 C CA . TRP A 1 176 ? -12.894 -13.322 23.687 1.00 86.12 176 TRP A CA 1
ATOM 1348 C C . TRP A 1 176 ? -11.735 -13.990 24.454 1.00 86.12 176 TRP A C 1
ATOM 1350 O O . TRP A 1 176 ? -11.965 -14.759 25.384 1.00 86.12 176 TRP A O 1
ATOM 1360 N N . GLY A 1 177 ? -10.490 -13.681 24.076 1.00 85.44 177 GLY A N 1
ATOM 1361 C CA . GLY A 1 177 ? -9.289 -14.318 24.598 1.00 85.44 177 GLY A CA 1
ATOM 1362 C C . GLY A 1 177 ? -8.943 -15.630 23.884 1.00 85.44 177 GLY A C 1
ATOM 1363 O O . GLY A 1 177 ? -9.604 -16.009 22.911 1.00 85.44 177 GLY A O 1
ATOM 1364 N N . PRO A 1 178 ? -7.890 -16.323 24.346 1.00 83.62 178 PRO A N 1
ATOM 1365 C CA . PRO A 1 178 ? -7.511 -17.635 23.826 1.00 83.62 178 PRO A CA 1
ATOM 1366 C C . PRO A 1 178 ? -8.614 -18.689 24.078 1.00 83.62 178 PRO A C 1
ATOM 1368 O O . PRO A 1 178 ? -9.499 -18.455 24.910 1.00 83.62 178 PRO A O 1
ATOM 1371 N N . PRO A 1 179 ? -8.607 -19.842 23.375 1.00 83.19 179 PRO A N 1
ATOM 1372 C CA . PRO A 1 179 ? -9.700 -20.822 23.400 1.00 83.19 179 PRO A CA 1
ATOM 1373 C C . PRO A 1 179 ? -10.172 -21.231 24.802 1.00 83.19 179 PRO A C 1
ATOM 1375 O O . PRO A 1 179 ? -11.373 -21.344 25.039 1.00 83.19 179 PRO A O 1
ATOM 1378 N N . GLU A 1 180 ? -9.254 -21.387 25.753 1.00 87.19 180 GLU A N 1
ATOM 1379 C CA . GLU A 1 180 ? -9.548 -21.713 27.149 1.00 87.19 180 GLU A CA 1
ATOM 1380 C C . GLU A 1 180 ? -10.346 -20.617 27.873 1.00 87.19 180 GLU A C 1
ATOM 1382 O O . GLU A 1 180 ? -11.256 -20.924 28.644 1.00 87.19 180 GLU A O 1
ATOM 1387 N N . LYS A 1 181 ? -10.071 -19.338 27.585 1.00 87.00 181 LYS A N 1
ATOM 1388 C CA . LYS A 1 181 ? -10.812 -18.184 28.122 1.00 87.00 181 LYS A CA 1
ATOM 1389 C C . LYS A 1 181 ? -12.153 -18.003 27.408 1.00 87.00 181 LYS A C 1
ATOM 1391 O O . LYS A 1 181 ? -13.182 -17.792 28.054 1.00 87.00 181 LYS A O 1
ATOM 1396 N N . ALA A 1 182 ? -12.172 -18.166 26.087 1.00 85.38 182 ALA A N 1
ATOM 1397 C CA . ALA A 1 182 ? -13.388 -18.102 25.277 1.00 85.38 182 ALA A CA 1
ATOM 1398 C C . ALA A 1 182 ? -14.395 -19.216 25.641 1.00 85.38 182 ALA A C 1
ATOM 1400 O O . ALA A 1 182 ? -15.614 -19.011 25.616 1.00 85.38 182 ALA A O 1
ATOM 1401 N N . ALA A 1 183 ? -13.903 -20.399 26.025 1.00 85.31 183 ALA A N 1
ATOM 1402 C CA . ALA A 1 183 ? -14.733 -21.525 26.442 1.00 85.31 183 ALA A CA 1
ATOM 1403 C C . ALA A 1 183 ? -15.567 -21.202 27.691 1.00 85.31 183 ALA A C 1
ATOM 1405 O O . ALA A 1 183 ? -16.759 -21.522 27.708 1.00 85.31 183 ALA A O 1
ATOM 1406 N N . VAL A 1 184 ? -14.968 -20.523 28.675 1.00 88.19 184 VAL A N 1
ATOM 1407 C CA . VAL A 1 184 ? -15.597 -20.178 29.965 1.00 88.19 184 VAL A CA 1
ATOM 1408 C C . VAL A 1 184 ? -16.279 -18.808 29.982 1.00 88.19 184 VAL A C 1
ATOM 1410 O O . VAL A 1 184 ? -16.975 -18.484 30.942 1.00 88.19 184 VAL A O 1
ATOM 1413 N N . THR A 1 185 ? -16.107 -18.003 28.933 1.00 90.19 185 THR A N 1
ATOM 1414 C CA . THR A 1 185 ? -16.794 -16.714 28.804 1.00 90.19 185 THR A CA 1
ATOM 1415 C C . THR A 1 185 ? -18.307 -16.927 28.753 1.00 90.19 185 THR A C 1
ATOM 1417 O O . THR A 1 185 ? -18.808 -17.782 28.014 1.00 90.19 185 THR A O 1
ATOM 1420 N N . ILE A 1 186 ? -19.037 -16.138 29.547 1.00 94.06 186 ILE A N 1
ATOM 1421 C CA . ILE A 1 186 ? -20.498 -16.173 29.588 1.00 94.06 186 ILE A CA 1
ATOM 1422 C C . ILE A 1 186 ? -21.093 -15.892 28.206 1.00 94.06 186 ILE A C 1
ATOM 1424 O O . ILE A 1 186 ? -20.690 -14.955 27.513 1.00 94.06 186 ILE A O 1
ATOM 1428 N N . LYS A 1 187 ? -22.059 -16.724 27.814 1.00 94.94 187 LYS A N 1
ATOM 1429 C CA . LYS A 1 187 ? -22.689 -16.673 26.500 1.00 94.94 187 LYS A CA 1
ATOM 1430 C C . LYS A 1 187 ? -24.109 -17.211 26.518 1.00 94.94 187 LYS A C 1
ATOM 1432 O O . LYS A 1 187 ? -24.450 -18.073 27.333 1.00 94.94 187 LYS A O 1
ATOM 1437 N N . THR A 1 188 ? -24.928 -16.702 25.611 1.00 96.81 188 THR A N 1
ATOM 1438 C CA . THR A 1 188 ? -26.302 -17.169 25.436 1.00 96.81 188 THR A CA 1
ATOM 1439 C C . THR A 1 188 ? -26.289 -18.462 24.641 1.00 96.81 188 THR A C 1
ATOM 1441 O O . THR A 1 188 ? -25.725 -18.517 23.557 1.00 96.81 188 THR A O 1
ATOM 1444 N N . THR A 1 189 ? -26.920 -19.504 25.162 1.00 95.88 189 THR A N 1
ATOM 1445 C CA . THR A 1 189 ? -27.198 -20.768 24.472 1.00 95.88 189 THR A CA 1
ATOM 1446 C C . THR A 1 189 ? -28.694 -21.051 24.575 1.00 95.88 189 THR A C 1
ATOM 1448 O O . THR A 1 189 ? -29.410 -20.375 25.320 1.00 95.88 189 THR A O 1
ATOM 1451 N N . ALA A 1 190 ? -29.187 -22.083 23.886 1.00 93.75 190 ALA A N 1
ATOM 1452 C CA . ALA A 1 190 ? -30.581 -22.508 24.025 1.00 93.75 190 ALA A CA 1
ATOM 1453 C C . ALA A 1 190 ? -30.981 -22.765 25.496 1.00 93.75 190 ALA A C 1
ATOM 1455 O O . ALA A 1 190 ? -32.102 -22.452 25.892 1.00 93.75 190 ALA A O 1
ATOM 1456 N N . SER A 1 191 ? -30.057 -23.271 26.324 1.00 95.50 191 SER A N 1
ATOM 1457 C CA . SER A 1 191 ? -30.311 -23.567 27.738 1.00 95.50 191 SER A CA 1
ATOM 1458 C C . SER A 1 191 ? -30.257 -22.341 28.654 1.00 95.50 191 SER A C 1
ATOM 1460 O O . SER A 1 191 ? -30.928 -22.336 29.681 1.00 95.50 191 SER A O 1
ATOM 1462 N N . THR A 1 192 ? -29.474 -21.308 28.323 1.00 95.75 192 THR A N 1
ATOM 1463 C CA . THR A 1 192 ? -29.333 -20.102 29.169 1.00 95.75 192 THR A CA 1
ATOM 1464 C C . THR A 1 192 ? -30.243 -18.951 28.744 1.00 95.75 192 THR A C 1
ATOM 1466 O O . THR A 1 192 ? -30.430 -18.006 29.508 1.00 95.75 192 THR A O 1
ATOM 1469 N N . LEU A 1 193 ? -30.869 -19.032 27.565 1.00 95.88 193 LEU A N 1
ATOM 1470 C CA . LEU A 1 193 ? -31.690 -17.966 26.986 1.00 95.88 193 LEU A CA 1
ATOM 1471 C C . LEU A 1 193 ? -32.815 -17.474 27.913 1.00 95.88 193 LEU A C 1
ATOM 1473 O O . LEU A 1 193 ? -32.960 -16.268 28.103 1.00 95.88 193 LEU A O 1
ATOM 1477 N N . GLN A 1 194 ? -33.615 -18.379 28.487 1.00 96.44 194 GLN A N 1
ATOM 1478 C CA . GLN A 1 194 ? -34.716 -17.995 29.386 1.00 96.44 194 GLN A CA 1
ATOM 1479 C C . GLN A 1 194 ? -34.199 -17.380 30.690 1.00 96.44 194 GLN A C 1
ATOM 1481 O O . GLN A 1 194 ? -34.751 -16.389 31.163 1.00 96.44 194 GLN A O 1
ATOM 1486 N N . GLN A 1 195 ? -33.112 -17.931 31.237 1.00 96.62 195 GLN A N 1
ATOM 1487 C CA . GLN A 1 195 ? -32.468 -17.390 32.430 1.00 96.62 195 GLN A CA 1
ATOM 1488 C C . GLN A 1 195 ? -31.991 -15.959 32.176 1.00 96.62 195 GLN A C 1
ATOM 1490 O O . GLN A 1 195 ? -32.327 -15.067 32.945 1.00 96.62 195 GLN A O 1
ATOM 1495 N N . PHE A 1 196 ? -31.275 -15.721 31.075 1.00 97.50 196 PHE A N 1
ATOM 1496 C CA . PHE A 1 196 ? -30.751 -14.394 30.753 1.00 97.50 196 PHE A CA 1
ATOM 1497 C C . PHE A 1 196 ? -31.841 -13.380 30.416 1.00 97.50 196 PHE A C 1
ATOM 1499 O O . PHE A 1 196 ? -31.623 -12.192 30.640 1.00 97.50 196 PHE A O 1
ATOM 1506 N N . GLN A 1 197 ? -33.014 -13.815 29.940 1.00 97.06 197 GLN A N 1
ATOM 1507 C CA . GLN A 1 197 ? -34.175 -12.930 29.794 1.00 97.06 197 GLN A CA 1
ATOM 1508 C C . GLN A 1 197 ? -34.735 -12.433 31.129 1.00 97.06 197 GLN A C 1
ATOM 1510 O O . GLN A 1 197 ? -35.215 -11.300 31.208 1.00 97.06 197 GLN A O 1
ATOM 1515 N N . ALA A 1 198 ? -34.656 -13.254 32.177 1.00 95.94 198 ALA A N 1
ATOM 1516 C CA . ALA A 1 198 ? -35.001 -12.831 33.527 1.00 95.94 198 ALA A CA 1
ATOM 1517 C C . ALA A 1 198 ? -33.889 -11.957 34.131 1.00 95.94 198 ALA A C 1
ATOM 1519 O O . ALA A 1 198 ? -34.153 -10.833 34.557 1.00 95.94 198 ALA A O 1
ATOM 1520 N N . GLU A 1 199 ? -32.654 -12.461 34.133 1.00 96.06 199 GLU A N 1
ATOM 1521 C CA . GLU A 1 199 ? -31.483 -11.802 34.708 1.00 96.06 199 GLU A CA 1
ATOM 1522 C C . GLU A 1 199 ? -30.182 -12.401 34.152 1.00 96.06 199 GLU A C 1
ATOM 1524 O O . GLU A 1 199 ? -30.006 -13.619 34.099 1.00 96.06 199 GLU A O 1
ATOM 1529 N N . ILE A 1 200 ? -29.225 -11.543 33.801 1.00 96.75 200 ILE A N 1
ATOM 1530 C CA . ILE A 1 200 ? -27.832 -11.934 33.575 1.00 96.75 200 ILE A CA 1
ATOM 1531 C C . ILE A 1 200 ? -27.074 -11.715 34.896 1.00 96.75 200 ILE A C 1
ATOM 1533 O O . ILE A 1 200 ? -26.862 -10.562 35.287 1.00 96.75 200 ILE A O 1
ATOM 1537 N N . PRO A 1 201 ? -26.641 -12.782 35.598 1.00 93.75 201 PRO A N 1
ATOM 1538 C CA . PRO A 1 201 ? -26.061 -12.640 36.930 1.00 93.75 201 PRO A CA 1
ATOM 1539 C C . PRO A 1 201 ? -24.782 -11.796 36.913 1.00 93.75 201 PRO A C 1
ATOM 1541 O O . PRO A 1 201 ? -23.807 -12.139 36.240 1.00 93.75 201 PRO A O 1
ATOM 1544 N N . TRP A 1 202 ? -24.736 -10.721 37.704 1.00 93.38 202 TRP A N 1
ATOM 1545 C CA . TRP A 1 202 ? -23.601 -9.784 37.703 1.00 93.38 202 TRP A CA 1
ATOM 1546 C C . TRP A 1 202 ? -22.249 -10.449 38.004 1.00 93.38 202 TRP A C 1
ATOM 1548 O O . TRP A 1 202 ? -21.227 -10.086 37.425 1.00 93.38 202 TRP A O 1
ATOM 1558 N N . SER A 1 203 ? -22.240 -11.443 38.895 1.00 92.81 203 SER A N 1
ATOM 1559 C CA . SER A 1 203 ? -21.043 -12.200 39.288 1.00 92.81 203 SER A CA 1
ATOM 1560 C C . SER A 1 203 ? -20.469 -13.072 38.170 1.00 92.81 203 SER A C 1
ATOM 1562 O O . SER A 1 203 ? -19.290 -13.410 38.215 1.00 92.81 203 SER A O 1
ATOM 1564 N N . SER A 1 204 ? -21.286 -13.425 37.176 1.00 92.44 204 SER A N 1
ATOM 1565 C CA . SER A 1 204 ? -20.883 -14.247 36.030 1.00 92.44 204 SER A CA 1
ATOM 1566 C C . SER A 1 204 ? -20.344 -13.430 34.852 1.00 92.44 204 SER A C 1
ATOM 1568 O O . SER A 1 204 ? -19.765 -13.987 33.921 1.00 92.44 204 SER A O 1
ATOM 1570 N N . LEU A 1 205 ? -20.511 -12.104 34.889 1.00 95.00 205 LEU A N 1
ATOM 1571 C CA . LEU A 1 205 ? -20.005 -11.207 33.859 1.00 95.00 205 LEU A CA 1
ATOM 1572 C C . LEU A 1 205 ? -18.490 -11.032 33.974 1.00 95.00 205 LEU A C 1
ATOM 1574 O O . LEU A 1 205 ? -17.946 -10.719 35.039 1.00 95.00 205 LEU A O 1
ATOM 1578 N N . THR A 1 206 ? -17.818 -11.132 32.830 1.00 95.38 206 THR A N 1
ATOM 1579 C CA . THR A 1 206 ? -16.401 -10.786 32.704 1.00 95.38 206 THR A CA 1
ATOM 1580 C C . THR A 1 206 ? -16.177 -9.313 33.063 1.00 95.38 206 THR A C 1
ATOM 1582 O O . THR A 1 206 ? -17.112 -8.501 33.096 1.00 95.38 206 THR A O 1
ATOM 1585 N N . LYS A 1 207 ? -14.936 -8.930 33.380 1.00 95.31 207 LYS A N 1
ATOM 1586 C CA . LYS A 1 207 ? -14.635 -7.528 33.706 1.00 95.31 207 LYS A CA 1
ATOM 1587 C C . LYS A 1 207 ? -14.960 -6.607 32.525 1.00 95.31 207 LYS A C 1
ATOM 1589 O O . LYS A 1 207 ? -15.587 -5.574 32.731 1.00 95.31 207 LYS A O 1
ATOM 1594 N N . THR A 1 208 ? -14.644 -7.021 31.299 1.00 96.00 208 THR A N 1
ATOM 1595 C CA . THR A 1 208 ? -14.965 -6.281 30.069 1.00 96.00 208 THR A CA 1
ATOM 1596 C C . THR A 1 208 ? -16.467 -6.054 29.900 1.00 96.00 208 THR A C 1
ATOM 1598 O O . THR A 1 208 ? -16.877 -4.944 29.567 1.00 96.00 208 THR A O 1
ATOM 1601 N N . PHE A 1 209 ? -17.316 -7.038 30.214 1.00 97.19 209 PHE A N 1
ATOM 1602 C CA . PHE A 1 209 ? -18.773 -6.852 30.135 1.00 97.19 209 PHE A CA 1
ATOM 1603 C C . PHE A 1 209 ? -19.309 -5.933 31.234 1.00 97.19 209 PHE A C 1
ATOM 1605 O O . PHE A 1 209 ? -20.178 -5.101 30.970 1.00 97.19 209 PHE A O 1
ATOM 1612 N N . ARG A 1 210 ? -18.766 -6.026 32.454 1.00 96.62 210 ARG A N 1
ATOM 1613 C CA . ARG A 1 210 ? -19.120 -5.113 33.554 1.00 96.62 210 ARG A CA 1
ATOM 1614 C C . ARG A 1 210 ? -18.740 -3.669 33.234 1.00 96.62 210 ARG A C 1
ATOM 1616 O O . ARG A 1 210 ? -19.553 -2.767 33.447 1.00 96.62 210 ARG A O 1
ATOM 1623 N N . ASP A 1 211 ? -17.552 -3.456 32.675 1.00 97.06 211 ASP A N 1
ATOM 1624 C CA . ASP A 1 211 ? -17.095 -2.136 32.246 1.00 97.06 211 ASP A CA 1
ATOM 1625 C C . ASP A 1 211 ? -17.970 -1.598 31.105 1.00 97.06 211 ASP A C 1
ATOM 1627 O O . ASP A 1 211 ? -18.433 -0.462 31.183 1.00 97.06 211 ASP A O 1
ATOM 1631 N N . ALA A 1 212 ? -18.298 -2.415 30.098 1.00 97.75 212 ALA A N 1
ATOM 1632 C CA . ALA A 1 212 ? -19.189 -2.023 29.001 1.00 97.75 212 ALA A CA 1
ATOM 1633 C C . ALA A 1 212 ? -20.589 -1.609 29.490 1.00 97.75 212 ALA A C 1
ATOM 1635 O O . ALA A 1 212 ? -21.130 -0.590 29.051 1.00 97.75 212 ALA A O 1
ATOM 1636 N N . ILE A 1 213 ? -21.162 -2.340 30.451 1.00 97.88 213 ILE A N 1
ATOM 1637 C CA . ILE A 1 213 ? -22.429 -1.971 31.101 1.00 97.88 213 ILE A CA 1
ATOM 1638 C C . ILE A 1 213 ? -22.289 -0.647 31.863 1.00 97.88 213 ILE A C 1
ATOM 1640 O O . ILE A 1 213 ? -23.155 0.223 31.753 1.00 97.88 213 ILE A O 1
ATOM 1644 N N . SER A 1 214 ? -21.195 -0.462 32.605 1.00 96.25 214 SER A N 1
ATOM 1645 C CA . SER A 1 214 ? -20.916 0.779 33.339 1.00 96.25 214 SER A CA 1
ATOM 1646 C C . SER A 1 214 ? -20.799 1.989 32.405 1.00 96.25 214 SER A C 1
ATOM 1648 O O . SER A 1 214 ? -21.436 3.019 32.644 1.00 96.25 214 SER A O 1
ATOM 1650 N N . ILE A 1 215 ? -20.063 1.848 31.296 1.00 97.44 215 ILE A N 1
ATOM 1651 C CA . ILE A 1 215 ? -19.938 2.865 30.241 1.00 97.44 215 ILE A CA 1
ATOM 1652 C C . ILE A 1 215 ? -21.320 3.211 29.685 1.00 97.44 215 ILE A C 1
ATOM 1654 O O . ILE A 1 215 ? -21.691 4.384 29.643 1.00 97.44 215 ILE A O 1
ATOM 1658 N N . THR A 1 216 ? -22.110 2.194 29.334 1.00 97.75 216 THR A N 1
ATOM 1659 C CA . THR A 1 216 ? -23.458 2.357 28.768 1.00 97.75 216 THR A CA 1
ATOM 1660 C C . THR A 1 216 ? -24.370 3.152 29.704 1.00 97.75 216 THR A C 1
ATOM 1662 O O . THR A 1 216 ? -24.939 4.170 29.299 1.00 97.75 216 THR A O 1
ATOM 1665 N N . ARG A 1 217 ? -24.408 2.782 30.992 1.00 96.62 217 ARG A N 1
ATOM 1666 C CA . ARG A 1 217 ? -25.173 3.495 32.029 1.00 96.62 217 ARG A CA 1
ATOM 1667 C C . ARG A 1 217 ? -24.716 4.948 32.192 1.00 96.62 217 ARG A C 1
ATOM 1669 O O . ARG A 1 217 ? -25.545 5.851 32.249 1.00 96.62 217 ARG A O 1
ATOM 1676 N N . ARG A 1 218 ? -23.405 5.210 32.236 1.00 96.00 218 ARG A N 1
ATOM 1677 C CA . ARG A 1 218 ? -22.854 6.566 32.449 1.00 96.00 218 ARG A CA 1
ATOM 1678 C C . ARG A 1 218 ? -23.001 7.509 31.259 1.00 96.00 218 ARG A C 1
ATOM 1680 O O . ARG A 1 218 ? -23.012 8.734 31.447 1.00 96.00 218 ARG A O 1
ATOM 1687 N N . LEU A 1 219 ? -23.124 6.955 30.057 1.00 95.88 219 LEU A N 1
ATOM 1688 C CA . LEU A 1 219 ? -23.498 7.696 28.853 1.00 95.88 219 LEU A CA 1
ATOM 1689 C C . LEU A 1 219 ? -25.015 7.927 28.747 1.00 95.88 219 LEU A C 1
ATOM 1691 O O . LEU A 1 219 ? -25.445 8.647 27.852 1.00 95.88 219 LEU A O 1
ATOM 1695 N N . GLY A 1 220 ? -25.814 7.383 29.673 1.00 95.00 220 GLY A N 1
ATOM 1696 C CA . GLY A 1 220 ? -27.267 7.558 29.697 1.00 95.00 220 GLY A CA 1
ATOM 1697 C C . GLY A 1 220 ? -27.993 6.751 28.620 1.00 95.00 220 GLY A C 1
ATOM 1698 O O . GLY A 1 220 ? -29.050 7.168 28.155 1.00 95.00 220 GLY A O 1
ATOM 1699 N N . ILE A 1 221 ? -27.418 5.624 28.193 1.00 95.62 221 ILE A N 1
ATOM 1700 C CA . ILE A 1 221 ? -28.003 4.721 27.197 1.00 95.62 221 ILE A CA 1
ATOM 1701 C C . ILE A 1 221 ? -28.480 3.454 27.912 1.00 95.62 221 ILE A C 1
ATOM 1703 O O . ILE A 1 221 ? -27.832 2.982 28.842 1.00 95.62 221 ILE A O 1
ATOM 1707 N N . GLN A 1 222 ? -29.634 2.921 27.505 1.00 96.31 222 GLN A N 1
ATOM 1708 C CA . GLN A 1 222 ? -30.253 1.764 28.162 1.00 96.31 222 GLN A CA 1
ATOM 1709 C C . GLN A 1 222 ? -29.837 0.421 27.550 1.00 96.31 222 GLN A C 1
ATOM 1711 O O . GLN A 1 222 ? -29.818 -0.594 28.243 1.00 96.31 222 GLN A O 1
ATOM 1716 N N . TYR A 1 223 ? -29.520 0.394 26.258 1.00 98.00 223 TYR A N 1
ATOM 1717 C CA . TYR A 1 223 ? -29.319 -0.855 25.536 1.00 98.00 223 TYR A CA 1
ATOM 1718 C C . TYR A 1 223 ? -27.859 -1.043 25.127 1.00 98.00 223 TYR A C 1
ATOM 1720 O O . TYR A 1 223 ? -27.206 -0.113 24.648 1.00 98.00 223 TYR A O 1
ATOM 1728 N N . LEU A 1 224 ? -27.362 -2.263 25.305 1.00 98.31 224 LEU A N 1
ATOM 1729 C CA . LEU A 1 224 ? -26.022 -2.699 24.925 1.00 98.31 224 LEU A CA 1
ATOM 1730 C C . LEU A 1 224 ? -26.120 -3.968 24.077 1.00 98.31 224 LEU A C 1
ATOM 1732 O O . LEU A 1 224 ? -26.914 -4.853 24.372 1.00 98.31 224 LEU A O 1
ATOM 1736 N N . TRP A 1 225 ? -25.293 -4.086 23.050 1.00 98.06 225 TRP A N 1
ATOM 1737 C CA . TRP A 1 225 ? -25.169 -5.287 22.238 1.00 98.06 225 TRP A CA 1
ATOM 1738 C C . TRP A 1 225 ? -23.776 -5.898 22.413 1.00 98.06 225 TRP A C 1
ATOM 1740 O O . TRP A 1 225 ? -22.769 -5.199 22.283 1.00 98.06 225 TRP A O 1
ATOM 1750 N N . ILE A 1 226 ? -23.730 -7.193 22.730 1.00 96.94 226 ILE A N 1
ATOM 1751 C CA . ILE A 1 226 ? -22.506 -7.997 22.858 1.00 96.94 226 ILE A CA 1
ATOM 1752 C C . ILE A 1 226 ? -22.755 -9.304 22.105 1.00 96.94 226 ILE A C 1
ATOM 1754 O O . ILE A 1 226 ? -23.702 -10.014 22.438 1.00 96.94 226 ILE A O 1
ATOM 1758 N N . ASP A 1 227 ? -21.914 -9.637 21.129 1.00 93.12 227 ASP A N 1
ATOM 1759 C CA . ASP A 1 227 ? -22.049 -10.817 20.259 1.00 93.12 227 ASP A CA 1
ATOM 1760 C C . ASP A 1 227 ? -22.298 -12.126 21.031 1.00 93.12 227 ASP A C 1
ATOM 1762 O O . ASP A 1 227 ? -23.257 -12.843 20.744 1.00 93.12 227 ASP A O 1
ATOM 1766 N N . SER A 1 228 ? -21.515 -12.406 22.073 1.00 93.25 228 SER A N 1
ATOM 1767 C CA . SER A 1 228 ? -21.622 -13.632 22.872 1.00 93.25 228 SER A CA 1
ATOM 1768 C C . SER A 1 228 ? -22.951 -13.767 23.627 1.00 93.25 228 SER A C 1
ATOM 1770 O O . SER A 1 228 ? -23.367 -14.883 23.943 1.00 93.25 228 SER A O 1
ATOM 1772 N N . LEU A 1 229 ? -23.629 -12.651 23.919 1.00 96.56 229 LEU A N 1
ATOM 1773 C CA . LEU A 1 229 ? -24.884 -12.608 24.679 1.00 96.56 229 LEU A CA 1
ATOM 1774 C C . LEU A 1 229 ? -26.109 -12.354 23.790 1.00 96.56 229 LEU A C 1
ATOM 1776 O O . LEU A 1 229 ? -27.207 -12.813 24.105 1.00 96.56 229 LEU A O 1
ATOM 1780 N N . CYS A 1 230 ? -25.949 -11.644 22.679 1.00 96.94 230 CYS A N 1
ATOM 1781 C CA . CYS A 1 230 ? -27.038 -11.284 21.774 1.00 96.94 230 CYS A CA 1
ATOM 1782 C C . CYS A 1 230 ? -27.201 -12.267 20.603 1.00 96.94 230 CYS A C 1
ATOM 1784 O O . CYS A 1 230 ? -28.216 -12.208 19.908 1.00 96.94 230 CYS A O 1
ATOM 1786 N N . ILE A 1 231 ? -26.260 -13.196 20.413 1.00 95.12 231 ILE A N 1
ATOM 1787 C CA . ILE A 1 231 ? -26.342 -14.315 19.464 1.00 95.12 231 ILE A CA 1
ATOM 1788 C C . ILE A 1 231 ? -26.414 -15.626 20.253 1.00 95.12 231 ILE A C 1
ATOM 1790 O O . ILE A 1 231 ? -25.677 -15.802 21.229 1.00 95.12 231 ILE A O 1
ATOM 1794 N N . ILE A 1 232 ? -27.289 -16.549 19.843 1.00 95.94 232 ILE A N 1
ATOM 1795 C CA . ILE A 1 232 ? -27.403 -17.868 20.475 1.00 95.94 232 ILE A CA 1
ATOM 1796 C C . ILE A 1 232 ? -26.229 -18.732 20.007 1.00 95.94 232 ILE A C 1
ATOM 1798 O O . ILE A 1 232 ? -26.186 -19.239 18.890 1.00 95.94 232 ILE A O 1
ATOM 1802 N N . GLN A 1 233 ? -25.255 -18.914 20.890 1.00 93.31 233 GLN A N 1
ATOM 1803 C CA . GLN A 1 233 ? -24.064 -19.707 20.633 1.00 93.31 233 GLN A CA 1
ATOM 1804 C C . GLN A 1 233 ? -24.403 -21.195 20.516 1.00 93.31 233 GLN A C 1
ATOM 1806 O O . GLN A 1 233 ? -25.150 -21.748 21.328 1.00 93.31 233 GLN A O 1
ATOM 1811 N N . GLY A 1 234 ? -23.804 -21.846 19.519 1.00 89.50 234 GLY A N 1
ATOM 1812 C CA . GLY A 1 234 ? -24.052 -23.252 19.190 1.00 89.50 234 GLY A CA 1
ATOM 1813 C C . GLY A 1 234 ? -25.255 -23.489 18.271 1.00 89.50 234 GLY A C 1
ATOM 1814 O O . GLY A 1 234 ? -25.450 -24.620 17.836 1.00 89.50 234 GLY A O 1
ATOM 1815 N N . ASP A 1 235 ? -26.027 -22.452 17.930 1.00 92.75 235 ASP A N 1
ATOM 1816 C CA . ASP A 1 235 ? -27.114 -22.529 16.951 1.00 92.75 235 ASP A CA 1
ATOM 1817 C C . ASP A 1 235 ? -26.640 -22.002 15.587 1.00 92.75 235 ASP A C 1
ATOM 1819 O O . ASP A 1 235 ? -26.433 -20.805 15.388 1.00 92.75 235 ASP A O 1
ATOM 1823 N N . THR A 1 236 ? -26.447 -22.915 14.632 1.00 85.62 236 THR A N 1
ATOM 1824 C CA . THR A 1 236 ? -25.936 -22.568 13.292 1.00 85.62 236 THR A CA 1
ATOM 1825 C C . THR A 1 236 ? -26.902 -21.709 12.472 1.00 85.62 236 THR A C 1
ATOM 1827 O O . THR A 1 236 ? -26.453 -20.923 11.635 1.00 85.62 236 THR A O 1
ATOM 1830 N N . GLN A 1 237 ? -28.213 -21.822 12.708 1.00 87.12 237 GLN A N 1
ATOM 1831 C CA . GLN A 1 237 ? -29.222 -21.053 11.986 1.00 87.12 237 GLN A CA 1
ATOM 1832 C C . GLN A 1 237 ? -29.314 -19.636 12.550 1.00 87.12 237 GLN A C 1
ATOM 1834 O O . GLN A 1 237 ? -29.284 -18.673 11.780 1.00 87.12 237 GLN A O 1
ATOM 1839 N N . ASP A 1 238 ? -29.367 -19.502 13.877 1.00 90.88 238 ASP A N 1
ATOM 1840 C CA . ASP A 1 238 ? -29.335 -18.200 14.552 1.00 90.88 238 ASP A CA 1
ATOM 1841 C C . ASP A 1 238 ? -28.040 -17.452 14.218 1.00 90.88 238 ASP A C 1
ATOM 1843 O O . ASP A 1 238 ? -28.086 -16.291 13.813 1.00 90.88 238 ASP A O 1
ATOM 1847 N N . TRP A 1 239 ? -26.895 -18.140 14.258 1.00 88.50 239 TRP A N 1
ATOM 1848 C CA . TRP A 1 239 ? -25.612 -17.560 13.868 1.00 88.50 239 TRP A CA 1
ATOM 1849 C C . TRP A 1 239 ? -25.612 -17.071 12.417 1.00 88.50 239 TRP A C 1
ATOM 1851 O O . TRP A 1 239 ? -25.159 -15.959 12.151 1.00 88.50 239 TRP A O 1
ATOM 1861 N N . ALA A 1 240 ? -26.145 -17.844 11.464 1.00 81.81 240 ALA A N 1
ATOM 1862 C CA . ALA A 1 240 ? -26.201 -17.427 10.060 1.00 81.81 240 ALA A CA 1
ATOM 1863 C C . ALA A 1 240 ? -27.082 -16.180 9.856 1.00 81.81 240 ALA A C 1
ATOM 1865 O O . ALA A 1 240 ? -26.742 -15.307 9.055 1.00 81.81 240 ALA A O 1
ATOM 1866 N N . ILE A 1 241 ? -28.188 -16.074 10.600 1.00 85.94 241 ILE A N 1
ATOM 1867 C CA . ILE A 1 241 ? -29.074 -14.905 10.574 1.00 85.94 241 ILE A CA 1
ATOM 1868 C C . ILE A 1 241 ? -28.377 -13.697 11.203 1.00 85.94 241 ILE A C 1
ATOM 1870 O O . ILE A 1 241 ? -28.284 -12.645 10.571 1.00 85.94 241 ILE A O 1
ATOM 1874 N N . GLU A 1 242 ? -27.870 -13.818 12.426 1.00 89.56 242 GLU A N 1
ATOM 1875 C CA . GLU A 1 242 ? -27.322 -12.677 13.162 1.00 89.56 242 GLU A CA 1
ATOM 1876 C C . GLU A 1 242 ? -25.972 -12.211 12.605 1.00 89.56 242 GLU A C 1
ATOM 1878 O O . GLU A 1 242 ? -25.748 -11.006 12.497 1.00 89.56 242 GLU A O 1
ATOM 1883 N N . SER A 1 243 ? -25.110 -13.123 12.139 1.00 82.00 243 SER A N 1
ATOM 1884 C CA . SER A 1 243 ? -23.864 -12.755 11.447 1.00 82.00 243 SER A CA 1
ATOM 1885 C C . SER A 1 243 ? -24.135 -11.929 10.185 1.00 82.00 243 SER A C 1
ATOM 1887 O O . SER A 1 243 ? -23.425 -10.957 9.928 1.00 82.00 243 SER A O 1
ATOM 1889 N N . SER A 1 244 ? -25.212 -12.230 9.446 1.00 80.94 244 SER A N 1
ATOM 1890 C CA . SER A 1 244 ? -25.633 -11.432 8.284 1.00 80.94 244 SER A CA 1
ATOM 1891 C C . SER A 1 244 ? -26.140 -10.029 8.657 1.00 80.94 244 SER A C 1
ATOM 1893 O O . SER A 1 244 ? -26.088 -9.114 7.836 1.00 80.94 244 SER A O 1
ATOM 1895 N N . LYS A 1 245 ? -26.582 -9.830 9.908 1.00 86.69 245 LYS A N 1
ATOM 1896 C CA . LYS A 1 245 ? -27.047 -8.542 10.454 1.00 86.69 245 LYS A CA 1
ATOM 1897 C C . LYS A 1 245 ? -25.946 -7.738 11.144 1.00 86.69 245 LYS A C 1
ATOM 1899 O O . LYS A 1 245 ? -26.190 -6.583 11.502 1.00 86.69 245 LYS A O 1
ATOM 1904 N N . MET A 1 246 ? -24.737 -8.285 11.308 1.00 84.12 246 MET A N 1
ATOM 1905 C CA . MET A 1 246 ? -23.604 -7.581 11.933 1.00 84.12 246 MET A CA 1
ATOM 1906 C C . MET A 1 246 ? -23.385 -6.204 11.311 1.00 84.12 246 MET A C 1
ATOM 1908 O O . MET A 1 246 ? -23.063 -5.247 12.009 1.00 84.12 246 MET A O 1
ATOM 1912 N N . THR A 1 247 ? -23.641 -6.070 10.007 1.00 81.19 247 THR A N 1
ATOM 1913 C CA . THR A 1 247 ? -23.535 -4.780 9.327 1.00 81.19 247 THR A CA 1
ATOM 1914 C C . THR A 1 247 ? -24.408 -3.722 9.973 1.00 81.19 247 THR A C 1
ATOM 1916 O O . THR A 1 247 ? -23.916 -2.682 10.398 1.00 81.19 247 THR A O 1
ATOM 1919 N N . THR A 1 248 ? -25.702 -4.024 10.075 1.00 85.81 248 THR A N 1
ATOM 1920 C CA . THR A 1 248 ? -26.714 -3.119 10.611 1.00 85.81 248 THR A CA 1
ATOM 1921 C C . THR A 1 248 ? -26.537 -2.903 12.105 1.00 85.81 248 THR A C 1
ATOM 1923 O O . THR A 1 248 ? -26.753 -1.794 12.580 1.00 85.81 248 THR A O 1
ATOM 1926 N N . VAL A 1 249 ? -26.083 -3.921 12.845 1.00 91.62 249 VAL A N 1
ATOM 1927 C CA . VAL A 1 249 ? -25.821 -3.805 14.286 1.00 91.62 249 VAL A CA 1
ATOM 1928 C C . VAL A 1 249 ? -24.749 -2.750 14.562 1.00 91.62 249 VAL A C 1
ATOM 1930 O O . VAL A 1 249 ? -24.978 -1.855 15.373 1.00 91.62 249 VAL A O 1
ATOM 1933 N N . TYR A 1 250 ? -23.600 -2.808 13.889 1.00 90.88 250 TYR A N 1
ATOM 1934 C CA . TYR A 1 250 ? -22.506 -1.868 14.156 1.00 90.88 250 TYR A CA 1
ATOM 1935 C C . TYR A 1 250 ? -22.702 -0.515 13.460 1.00 90.88 250 TYR A C 1
ATOM 1937 O O . TYR A 1 250 ? -22.342 0.515 14.032 1.00 90.88 250 TYR A O 1
ATOM 1945 N N . SER A 1 251 ? -23.329 -0.474 12.276 1.00 85.94 251 SER A N 1
ATOM 1946 C CA . SER A 1 251 ? -23.589 0.790 11.570 1.00 85.94 251 SER A CA 1
ATOM 1947 C C . SER A 1 251 ? -24.670 1.646 12.231 1.00 85.94 251 SER A C 1
ATOM 1949 O O . SER A 1 251 ? -24.582 2.877 12.193 1.00 85.94 251 SER A O 1
ATOM 1951 N N . ASN A 1 252 ? -25.678 1.012 12.844 1.00 90.44 252 ASN A N 1
ATOM 1952 C CA . ASN A 1 252 ? -26.789 1.705 13.502 1.00 90.44 252 ASN A CA 1
ATOM 1953 C C . ASN A 1 252 ? -26.549 1.959 14.994 1.00 90.44 252 ASN A C 1
ATOM 1955 O O . ASN A 1 252 ? -27.303 2.724 15.595 1.00 90.44 252 ASN A O 1
ATOM 1959 N N . ALA A 1 253 ? -25.510 1.368 15.594 1.00 93.06 253 ALA A N 1
ATOM 1960 C CA . ALA A 1 253 ? -25.148 1.657 16.975 1.00 93.06 253 ALA A CA 1
ATOM 1961 C C . ALA A 1 253 ? -24.912 3.165 17.159 1.00 93.06 253 ALA A C 1
ATOM 1963 O O . ALA A 1 253 ? -24.283 3.829 16.328 1.00 93.06 253 ALA A O 1
ATOM 1964 N N . PHE A 1 254 ? -25.389 3.720 18.277 1.00 93.69 254 PHE A N 1
ATOM 1965 C CA . PHE A 1 254 ? -25.153 5.130 18.596 1.00 93.69 254 PHE A CA 1
ATOM 1966 C C . PHE A 1 254 ? -23.650 5.409 18.724 1.00 93.69 254 PHE A C 1
ATOM 1968 O O . PHE A 1 254 ? -23.155 6.438 18.251 1.00 93.69 254 PHE A O 1
ATOM 1975 N N . ILE A 1 255 ? -22.946 4.459 19.341 1.00 93.38 255 ILE A N 1
ATOM 1976 C CA . ILE A 1 255 ? -21.496 4.395 19.475 1.00 93.38 255 ILE A CA 1
ATOM 1977 C C . ILE A 1 255 ? -21.062 2.931 19.607 1.00 93.38 255 ILE A C 1
ATOM 1979 O O . ILE A 1 255 ? -21.757 2.128 20.233 1.00 93.38 255 ILE A O 1
ATOM 1983 N N . VAL A 1 256 ? -19.911 2.595 19.032 1.00 95.31 256 VAL A N 1
ATOM 1984 C CA . VAL A 1 256 ? -19.222 1.323 19.265 1.00 95.31 256 VAL A CA 1
ATOM 1985 C C . VAL A 1 256 ? -18.131 1.552 20.306 1.00 95.31 256 VAL A C 1
ATOM 1987 O O . VAL A 1 256 ? -17.306 2.452 20.155 1.00 95.31 256 VAL A O 1
ATOM 1990 N N . VAL A 1 257 ? -18.139 0.773 21.381 1.00 97.19 257 VAL A N 1
ATOM 1991 C CA . VAL A 1 257 ? -17.096 0.794 22.412 1.00 97.19 257 VAL A CA 1
ATOM 1992 C C . VAL A 1 257 ? -16.136 -0.352 22.138 1.00 97.19 257 VAL A C 1
ATOM 1994 O O . VAL A 1 257 ? -16.559 -1.499 22.036 1.00 97.19 257 VAL A O 1
ATOM 1997 N N . CYS A 1 258 ? -14.850 -0.048 22.043 1.00 94.12 258 CYS A N 1
ATOM 1998 C CA . CYS A 1 258 ? -13.793 -1.013 21.786 1.00 94.12 258 CYS A CA 1
ATOM 1999 C C . CYS A 1 258 ? -12.942 -1.191 23.039 1.00 94.12 258 CYS A C 1
ATOM 2001 O O . CYS A 1 258 ? -12.310 -0.242 23.506 1.00 94.12 258 CYS A O 1
ATOM 2003 N N . ALA A 1 259 ? -12.888 -2.415 23.561 1.00 93.81 259 ALA A N 1
ATOM 2004 C CA . ALA A 1 259 ? -11.950 -2.800 24.613 1.00 93.81 259 ALA A CA 1
ATOM 2005 C C . ALA A 1 259 ? -10.561 -3.077 24.004 1.00 93.81 259 ALA A C 1
ATOM 2007 O O . ALA A 1 259 ? -10.054 -4.192 24.077 1.00 93.81 259 ALA A O 1
ATOM 2008 N N . SER A 1 260 ? -9.984 -2.076 23.332 1.00 87.69 260 SER A N 1
ATOM 2009 C CA . SER A 1 260 ? -8.816 -2.230 22.456 1.00 87.69 260 SER A CA 1
ATOM 2010 C C . SER A 1 260 ? -7.598 -2.816 23.156 1.00 87.69 260 SER A C 1
ATOM 2012 O O . SER A 1 260 ? -6.982 -3.737 22.625 1.00 87.69 260 SER A O 1
ATOM 2014 N N . GLY A 1 261 ? -7.291 -2.313 24.353 1.00 84.62 261 GLY A N 1
ATOM 2015 C CA . GLY A 1 261 ? -6.146 -2.754 25.150 1.00 84.62 261 GLY A CA 1
ATOM 2016 C C . GLY A 1 261 ? -6.336 -4.111 25.832 1.00 84.62 261 GLY A C 1
ATOM 2017 O O . GLY A 1 261 ? -5.383 -4.630 26.403 1.00 84.62 261 GLY A O 1
ATOM 2018 N N . ALA A 1 262 ? -7.547 -4.679 25.807 1.00 89.44 262 ALA A N 1
ATOM 2019 C CA . ALA A 1 262 ? -7.867 -5.917 26.506 1.00 89.44 262 ALA A CA 1
ATOM 2020 C C . ALA A 1 262 ? -7.674 -7.130 25.587 1.00 89.44 262 ALA A C 1
ATOM 2022 O O . ALA A 1 262 ? -8.384 -7.291 24.594 1.00 89.44 262 ALA A O 1
ATOM 2023 N N . SER A 1 263 ? -6.752 -8.031 25.933 1.00 88.44 263 SER A N 1
ATOM 2024 C CA . SER A 1 263 ? -6.550 -9.270 25.161 1.00 88.44 263 SER A CA 1
ATOM 2025 C C . SER A 1 263 ? -7.614 -10.343 25.422 1.00 88.44 263 SER A C 1
ATOM 2027 O O . SER A 1 263 ? -7.709 -11.306 24.665 1.00 88.44 263 SER A O 1
ATOM 2029 N N . ASP A 1 264 ? -8.410 -10.194 26.482 1.00 90.25 264 ASP A N 1
ATOM 2030 C CA . ASP A 1 264 ? -9.482 -11.105 26.893 1.00 90.25 264 ASP A CA 1
ATOM 2031 C C . ASP A 1 264 ? -10.554 -10.378 27.741 1.00 90.25 264 ASP A C 1
ATOM 2033 O O . ASP A 1 264 ? -10.500 -9.164 27.961 1.00 90.25 264 ASP A O 1
ATOM 2037 N N . GLY A 1 265 ? -11.555 -11.123 28.223 1.00 90.81 265 GLY A N 1
ATOM 2038 C CA . GLY A 1 265 ? -12.649 -10.587 29.037 1.00 90.81 265 GLY A CA 1
ATOM 2039 C C . GLY A 1 265 ? -12.277 -10.160 30.469 1.00 90.81 265 GLY A C 1
ATOM 2040 O O . GLY A 1 265 ? -13.061 -9.452 31.110 1.00 90.81 265 GLY A O 1
ATOM 2041 N N . ASP A 1 266 ? -11.122 -10.559 31.005 1.00 91.44 266 ASP A N 1
ATOM 2042 C CA . ASP A 1 266 ? -10.766 -10.340 32.416 1.00 91.44 266 ASP A CA 1
ATOM 2043 C C . ASP A 1 266 ? -10.086 -8.987 32.658 1.00 91.44 266 ASP A C 1
ATOM 2045 O O . ASP A 1 266 ? -10.100 -8.478 33.782 1.00 91.44 266 ASP A O 1
ATOM 2049 N N . GLN A 1 267 ? -9.519 -8.375 31.617 1.00 90.75 267 GLN A N 1
ATOM 2050 C CA . GLN A 1 267 ? -8.754 -7.128 31.732 1.00 90.75 267 GLN A CA 1
ATOM 2051 C C . GLN A 1 267 ? -9.639 -5.882 31.854 1.00 90.75 267 GLN A C 1
ATOM 2053 O O . GLN A 1 267 ? -9.321 -4.985 32.646 1.00 90.75 267 GLN A O 1
ATOM 2058 N N . GLY A 1 268 ? -10.789 -5.864 31.175 1.00 91.94 268 GLY A N 1
ATOM 2059 C CA . GLY A 1 268 ? -11.730 -4.745 31.205 1.00 91.94 268 GLY A CA 1
ATOM 2060 C C . GLY A 1 268 ? -11.399 -3.610 30.233 1.00 91.94 268 GLY A C 1
ATOM 2061 O O . GLY A 1 268 ? -10.311 -3.548 29.670 1.00 91.94 268 GLY A O 1
ATOM 2062 N N . CYS A 1 269 ? -12.336 -2.674 30.072 1.00 92.75 269 CYS A N 1
ATOM 2063 C CA . CYS A 1 269 ? -12.100 -1.426 29.337 1.00 92.75 269 CYS A CA 1
ATOM 2064 C C . CYS A 1 269 ? -11.307 -0.424 30.194 1.00 92.75 269 CYS A C 1
ATOM 2066 O O . CYS A 1 269 ? -10.528 0.377 29.684 1.00 92.75 269 CYS A O 1
ATOM 2068 N N . PHE A 1 270 ? -11.484 -0.456 31.518 1.00 92.00 270 PHE A N 1
ATOM 2069 C CA . PHE A 1 270 ? -10.812 0.459 32.443 1.00 92.00 270 PHE A CA 1
ATOM 2070 C C . PHE A 1 270 ? -9.463 -0.108 32.908 1.00 92.00 270 PHE A C 1
ATOM 2072 O O . PHE A 1 270 ? -9.277 -0.471 34.076 1.00 92.00 270 PHE A O 1
ATOM 2079 N N . ILE A 1 271 ? -8.517 -0.220 31.973 1.00 82.56 271 ILE A N 1
ATOM 2080 C CA . ILE A 1 271 ? -7.131 -0.605 32.268 1.00 82.56 271 ILE A CA 1
ATOM 2081 C C . ILE A 1 271 ? -6.502 0.481 33.156 1.00 82.56 271 ILE A C 1
ATOM 2083 O O . ILE A 1 271 ? -6.546 1.666 32.823 1.00 82.56 271 ILE A O 1
ATOM 2087 N N . ARG A 1 272 ? -5.959 0.067 34.308 1.00 73.06 272 ARG A N 1
ATOM 2088 C CA . ARG A 1 272 ? -5.281 0.942 35.282 1.00 73.06 272 ARG A CA 1
ATOM 2089 C C . ARG A 1 272 ? -3.791 1.056 34.960 1.00 73.06 272 ARG A C 1
ATOM 2091 O O . ARG A 1 272 ? -3.246 0.166 34.314 1.00 73.06 272 ARG A O 1
ATOM 2098 N N . ASN A 1 273 ? -3.142 2.107 35.467 1.00 67.62 273 ASN A N 1
ATOM 2099 C CA . ASN A 1 273 ? -1.712 2.392 35.268 1.00 67.62 273 ASN A CA 1
ATOM 2100 C C . ASN A 1 273 ? -1.359 2.494 33.780 1.00 67.62 273 ASN A C 1
ATOM 2102 O O . ASN A 1 273 ? -0.464 1.817 33.268 1.00 67.62 273 ASN A O 1
ATOM 2106 N N . ARG A 1 274 ? -2.141 3.312 33.073 1.00 73.56 274 ARG A N 1
ATOM 2107 C CA . ARG A 1 274 ? -1.995 3.521 31.636 1.00 73.56 274 ARG A CA 1
ATOM 2108 C C . ARG A 1 274 ? -0.610 4.051 31.307 1.00 73.56 274 ARG A C 1
ATOM 2110 O O . ARG A 1 274 ? -0.136 4.984 31.955 1.00 73.56 274 ARG A O 1
ATOM 2117 N N . SER A 1 275 ? 0.035 3.502 30.286 1.00 63.75 275 SER A N 1
ATOM 2118 C CA . SER A 1 275 ? 1.461 3.785 30.069 1.00 63.75 275 SER A CA 1
ATOM 2119 C C . SER A 1 275 ? 1.736 5.200 29.542 1.00 63.75 275 SER A C 1
ATOM 2121 O O . SER A 1 275 ? 2.872 5.657 29.610 1.00 63.75 275 SER A O 1
ATOM 2123 N N . ALA A 1 276 ? 0.718 5.913 29.050 1.00 62.84 276 ALA A N 1
ATOM 2124 C CA . ALA A 1 276 ? 0.819 7.326 28.678 1.00 62.84 276 ALA A CA 1
ATOM 2125 C C . ALA A 1 276 ? 0.437 8.302 29.817 1.00 62.84 276 ALA A C 1
ATOM 2127 O O . ALA A 1 276 ? 0.476 9.516 29.626 1.00 62.84 276 ALA A O 1
ATOM 2128 N N . SER A 1 277 ? 0.093 7.787 31.001 1.00 67.06 277 SER A N 1
ATOM 2129 C CA . SER A 1 277 ? -0.228 8.585 32.193 1.00 67.06 277 SER A CA 1
ATOM 2130 C C . SER A 1 277 ? 1.022 8.976 33.002 1.00 67.06 277 SER A C 1
ATOM 2132 O O . SER A 1 277 ? 2.139 8.667 32.595 1.00 67.06 277 SER A O 1
ATOM 2134 N N . ALA A 1 278 ? 0.853 9.639 34.155 1.00 61.53 278 ALA A N 1
ATOM 2135 C CA . ALA A 1 278 ? 1.941 10.195 34.975 1.00 61.53 278 ALA A CA 1
ATOM 2136 C C . ALA A 1 278 ? 3.128 9.242 35.251 1.00 61.53 278 ALA A C 1
ATOM 2138 O O . ALA A 1 278 ? 4.264 9.704 35.326 1.00 61.53 278 ALA A O 1
ATOM 2139 N N . GLU A 1 279 ? 2.905 7.928 35.364 1.00 61.78 279 GLU A N 1
ATOM 2140 C CA . GLU A 1 279 ? 3.980 6.940 35.576 1.00 61.78 279 GLU A CA 1
ATOM 2141 C C . GLU A 1 279 ? 4.913 6.768 34.356 1.00 61.78 279 GLU A C 1
ATOM 2143 O O . GLU A 1 279 ? 6.063 6.360 34.517 1.00 61.78 279 GLU A O 1
ATOM 2148 N N . GLY A 1 280 ? 4.445 7.101 33.147 1.00 68.88 280 GLY A N 1
ATOM 2149 C CA . GLY A 1 280 ? 5.194 7.047 31.885 1.00 68.88 280 GLY A CA 1
ATOM 2150 C C . GLY A 1 280 ? 5.553 8.420 31.306 1.00 68.88 280 GLY A C 1
ATOM 2151 O O . GLY A 1 280 ? 5.898 8.526 30.128 1.00 68.88 280 GLY A O 1
ATOM 2152 N N . VAL A 1 281 ? 5.442 9.495 32.088 1.00 79.12 281 VAL A N 1
ATOM 2153 C CA . VAL A 1 281 ? 5.792 10.852 31.646 1.00 79.12 281 VAL A CA 1
ATOM 2154 C C . VAL A 1 281 ? 6.991 11.353 32.445 1.00 79.12 281 VAL A C 1
ATOM 2156 O O . VAL A 1 281 ? 6.930 11.503 33.665 1.00 79.12 281 VAL A O 1
ATOM 2159 N N . LEU A 1 282 ? 8.083 11.688 31.757 1.00 87.38 282 LEU A N 1
ATOM 2160 C CA . LEU A 1 282 ? 9.205 12.383 32.379 1.00 87.38 282 LEU A CA 1
ATOM 2161 C C . LEU A 1 282 ? 8.789 13.813 32.690 1.00 87.38 282 LEU A C 1
ATOM 2163 O O . LEU A 1 282 ? 8.470 14.575 31.780 1.00 87.38 282 LEU A O 1
ATOM 2167 N N . ARG A 1 283 ? 8.874 14.196 33.961 1.00 90.06 283 ARG A N 1
ATOM 2168 C CA . ARG A 1 283 ? 8.650 15.565 34.423 1.00 90.06 283 ARG A CA 1
ATOM 2169 C C . ARG A 1 283 ? 9.979 16.222 34.783 1.00 90.06 283 ARG A C 1
ATOM 2171 O O . ARG A 1 283 ? 10.699 15.732 35.648 1.00 90.06 283 ARG A O 1
ATOM 2178 N N . MET A 1 284 ? 10.278 17.352 34.151 1.00 91.25 284 MET A N 1
ATOM 2179 C CA . MET A 1 284 ? 11.492 18.139 34.383 1.00 91.25 284 MET A CA 1
ATOM 2180 C C . MET A 1 284 ? 11.126 19.560 34.797 1.00 91.25 284 MET A C 1
ATOM 2182 O O . MET A 1 284 ? 10.370 20.236 34.104 1.00 91.25 284 MET A O 1
ATOM 2186 N N . GLU A 1 285 ? 11.672 20.027 35.916 1.00 90.06 285 GLU A N 1
ATOM 2187 C CA . GLU A 1 285 ? 11.500 21.409 36.369 1.00 90.06 285 GLU A CA 1
ATOM 2188 C C . GLU A 1 285 ? 12.251 22.389 35.456 1.00 90.06 285 GLU A C 1
ATOM 2190 O O . GLU A 1 285 ? 13.392 22.142 35.053 1.00 90.06 285 GLU A O 1
ATOM 2195 N N . CYS A 1 286 ? 11.620 23.517 35.130 1.00 85.19 286 CYS A N 1
ATOM 2196 C CA . CYS A 1 286 ? 12.222 24.576 34.331 1.00 85.19 286 CYS A CA 1
ATOM 2197 C C . CYS A 1 286 ? 11.691 25.972 34.689 1.00 85.19 286 CYS A C 1
ATOM 2199 O O . CYS A 1 286 ? 10.730 26.133 35.440 1.00 85.19 286 CYS A O 1
ATOM 2201 N N . GLN A 1 287 ? 12.286 27.005 34.087 1.00 78.56 287 GLN A N 1
ATOM 2202 C CA . GLN A 1 287 ? 11.807 28.378 34.235 1.00 78.56 287 GLN A CA 1
ATOM 2203 C C . GLN A 1 287 ? 10.507 28.596 33.441 1.00 78.56 287 GLN A C 1
ATOM 2205 O O . GLN A 1 287 ? 10.444 28.349 32.232 1.00 78.56 287 GLN A O 1
ATOM 2210 N N . GLY A 1 288 ? 9.469 29.054 34.134 1.00 76.94 288 GLY A N 1
ATOM 2211 C CA . GLY A 1 288 ? 8.194 29.494 33.575 1.00 76.94 288 GLY A CA 1
ATOM 2212 C C . GLY A 1 288 ? 8.210 30.956 33.137 1.00 76.94 288 GLY A C 1
ATOM 2213 O O . GLY A 1 288 ? 9.218 31.661 33.233 1.00 76.94 288 GLY A O 1
ATOM 2214 N N . LEU A 1 289 ? 7.067 31.438 32.651 1.00 73.69 289 LEU A N 1
ATOM 2215 C CA . LEU A 1 289 ? 6.883 32.861 32.361 1.00 73.69 289 LEU A CA 1
ATOM 2216 C C . LEU A 1 289 ? 6.883 33.689 33.662 1.00 73.69 289 LEU A C 1
ATOM 2218 O O . LEU A 1 289 ? 6.370 33.243 34.687 1.00 73.69 289 LEU A O 1
ATOM 2222 N N . LYS A 1 290 ? 7.412 34.921 33.606 1.00 76.44 290 LYS A N 1
ATOM 2223 C CA . LYS A 1 290 ? 7.431 35.887 34.730 1.00 76.44 290 LYS A CA 1
ATOM 2224 C C . LYS A 1 290 ? 8.103 35.352 36.012 1.00 76.44 290 LYS A C 1
ATOM 2226 O O . LYS A 1 290 ? 7.578 35.550 37.101 1.00 76.44 290 LYS A O 1
ATOM 2231 N N . ASP A 1 291 ? 9.238 34.665 35.866 1.00 72.00 291 ASP A N 1
ATOM 2232 C CA . ASP A 1 291 ? 10.042 34.120 36.977 1.00 72.00 291 ASP A CA 1
ATOM 2233 C C . ASP A 1 291 ? 9.300 33.131 37.896 1.00 72.00 291 ASP A C 1
ATOM 2235 O O . ASP A 1 291 ? 9.628 32.975 39.070 1.00 72.00 291 ASP A O 1
ATOM 2239 N N . THR A 1 292 ? 8.310 32.422 37.350 1.00 81.50 292 THR A N 1
ATOM 2240 C CA . THR A 1 292 ? 7.637 31.305 38.031 1.00 81.50 292 THR A CA 1
ATOM 2241 C C . THR A 1 292 ? 8.343 29.975 37.753 1.00 81.50 292 THR A C 1
ATOM 2243 O O . THR A 1 292 ? 9.047 29.833 36.751 1.00 81.50 292 THR A O 1
ATOM 2246 N N . THR A 1 293 ? 8.150 28.975 38.615 1.00 84.31 293 THR A N 1
ATOM 2247 C CA . THR A 1 293 ? 8.543 27.587 38.320 1.00 84.31 293 THR A CA 1
ATOM 2248 C C . THR A 1 293 ? 7.506 26.946 37.397 1.00 84.31 293 THR A C 1
ATOM 2250 O O . THR A 1 293 ? 6.306 27.025 37.655 1.00 84.31 293 THR A O 1
ATOM 2253 N N . SER A 1 294 ? 7.963 26.296 36.328 1.00 89.69 294 SER A N 1
ATOM 2254 C CA . SER A 1 294 ? 7.140 25.533 35.380 1.00 89.69 294 SER A CA 1
ATOM 2255 C C . SER A 1 294 ? 7.768 24.151 35.145 1.00 89.69 294 SER A C 1
ATOM 2257 O O . SER A 1 294 ? 8.812 23.824 35.715 1.00 89.69 294 SER A O 1
ATOM 2259 N N . PHE A 1 295 ? 7.121 23.313 34.338 1.00 90.44 295 PHE A N 1
ATOM 2260 C CA . PHE A 1 295 ? 7.567 21.957 34.045 1.00 90.44 295 PHE A CA 1
ATOM 2261 C C . PHE A 1 295 ? 7.505 21.674 32.545 1.00 90.44 295 PHE A C 1
ATOM 2263 O O . PHE A 1 295 ? 6.529 22.009 31.870 1.00 90.44 295 PHE A O 1
ATOM 2270 N N . VAL A 1 296 ? 8.548 21.013 32.048 1.00 90.88 296 VAL A N 1
ATOM 2271 C CA . VAL A 1 296 ? 8.544 20.326 30.757 1.00 90.88 296 VAL A CA 1
ATOM 2272 C C . VAL A 1 296 ? 8.223 18.860 31.001 1.00 90.88 296 VAL A C 1
ATOM 2274 O O . VAL A 1 296 ? 8.790 18.226 31.892 1.00 90.88 296 VAL A O 1
ATOM 2277 N N . TYR A 1 297 ? 7.342 18.326 30.172 1.00 89.06 297 TYR A N 1
ATOM 2278 C CA . TYR A 1 297 ? 6.922 16.937 30.186 1.00 89.06 297 TYR A CA 1
ATOM 2279 C C . TYR A 1 297 ? 7.405 16.255 28.913 1.00 89.06 297 TYR A C 1
ATOM 2281 O O . TYR A 1 297 ? 7.372 16.863 27.841 1.00 89.06 297 TYR A O 1
ATOM 2289 N N . ALA A 1 298 ? 7.846 15.005 29.021 1.00 87.50 298 ALA A N 1
ATOM 2290 C CA . ALA A 1 298 ? 8.202 14.192 27.869 1.00 87.50 298 ALA A CA 1
ATOM 2291 C C . ALA A 1 298 ? 7.575 12.800 27.945 1.00 87.50 298 ALA A C 1
ATOM 2293 O O . ALA A 1 298 ? 7.652 12.129 28.973 1.00 87.50 298 ALA A O 1
ATOM 2294 N N . ARG A 1 299 ? 6.979 12.355 26.836 1.00 81.19 299 ARG A N 1
ATOM 2295 C CA . ARG A 1 299 ? 6.354 11.029 26.707 1.00 81.19 299 ARG A CA 1
ATOM 2296 C C . ARG A 1 299 ? 6.663 10.406 25.354 1.00 81.19 299 ARG A C 1
ATOM 2298 O O . ARG A 1 299 ? 6.828 11.116 24.360 1.00 81.19 299 ARG A O 1
ATOM 2305 N N . ARG A 1 300 ? 6.718 9.077 25.290 1.00 75.38 300 ARG A N 1
ATOM 2306 C CA . ARG A 1 300 ? 6.912 8.359 24.026 1.00 75.38 300 ARG A CA 1
ATOM 2307 C C . ARG A 1 300 ? 5.650 8.451 23.163 1.00 75.38 300 ARG A C 1
ATOM 2309 O O . ARG A 1 300 ? 4.535 8.299 23.648 1.00 75.38 300 ARG A O 1
ATOM 2316 N N . SER A 1 301 ? 5.844 8.696 21.875 1.00 67.19 301 SER A N 1
ATOM 2317 C CA . SER A 1 301 ? 4.800 8.833 20.864 1.00 67.19 301 SER A CA 1
ATOM 2318 C C . SER A 1 301 ? 5.215 7.981 19.677 1.00 67.19 301 SER A C 1
ATOM 2320 O O . SER A 1 301 ? 6.206 8.285 19.024 1.00 67.19 301 SER A O 1
ATOM 2322 N N . ARG A 1 302 ? 4.555 6.859 19.396 1.00 56.59 302 ARG A N 1
ATOM 2323 C CA . ARG A 1 302 ? 5.005 6.013 18.289 1.00 56.59 302 ARG A CA 1
ATOM 2324 C C . ARG A 1 302 ? 4.350 6.458 16.983 1.00 56.59 302 ARG A C 1
ATOM 2326 O O . ARG A 1 302 ? 3.313 5.951 16.588 1.00 56.59 302 ARG A O 1
ATOM 2333 N N . ARG A 1 303 ? 4.989 7.389 16.269 1.00 51.09 303 ARG A N 1
ATOM 2334 C CA . ARG A 1 303 ? 4.665 7.636 14.854 1.00 51.09 303 ARG A CA 1
ATOM 2335 C C . ARG A 1 303 ? 5.322 6.547 13.988 1.00 51.09 303 ARG A C 1
ATOM 2337 O O . ARG A 1 303 ? 6.437 6.737 13.506 1.00 51.09 303 ARG A O 1
ATOM 2344 N N . GLY A 1 304 ? 4.631 5.415 13.828 1.00 36.47 304 GLY A N 1
ATOM 2345 C CA . GLY A 1 304 ? 4.986 4.289 12.943 1.00 36.47 304 GLY A CA 1
ATOM 2346 C C . GLY A 1 304 ? 5.167 2.963 13.704 1.00 36.47 304 GLY A C 1
ATOM 2347 O O . GLY A 1 304 ? 5.727 2.940 14.794 1.00 36.47 304 GLY A O 1
ATOM 2348 N N . ILE A 1 305 ? 4.724 1.791 13.246 1.00 31.34 305 ILE A N 1
ATOM 2349 C CA . ILE A 1 305 ? 4.150 1.327 11.977 1.00 31.34 305 ILE A CA 1
ATOM 2350 C C . ILE A 1 305 ? 2.963 0.428 12.364 1.00 31.34 305 ILE A C 1
ATOM 2352 O O . ILE A 1 305 ? 3.212 -0.643 12.915 1.00 31.34 305 ILE A O 1
ATOM 2356 N N . HIS A 1 306 ? 1.716 0.811 12.074 1.00 36.16 306 HIS A N 1
ATOM 2357 C CA . HIS A 1 306 ? 0.604 -0.139 11.977 1.00 36.16 306 HIS A CA 1
ATOM 2358 C C . HIS A 1 306 ? -0.227 0.179 10.740 1.00 36.16 306 HIS A C 1
ATOM 2360 O O . HIS A 1 306 ? -0.830 1.233 10.620 1.00 36.16 306 HIS A O 1
ATOM 2366 N N . PHE A 1 307 ? -0.301 -0.763 9.805 1.00 34.12 307 PHE A N 1
ATOM 2367 C CA . PHE A 1 307 ? -1.030 -0.609 8.546 1.00 34.12 307 PHE A CA 1
ATOM 2368 C C . PHE A 1 307 ? -2.562 -0.542 8.712 1.00 34.12 307 PHE A C 1
ATOM 2370 O O . PHE A 1 307 ? -3.290 -0.928 7.811 1.00 34.12 307 PHE A O 1
ATOM 2377 N N . THR A 1 308 ? -3.111 -0.041 9.821 1.00 43.44 308 THR A N 1
ATOM 2378 C CA . THR A 1 308 ? -4.563 0.110 9.905 1.00 43.44 308 THR A CA 1
ATOM 2379 C C . THR A 1 308 ? -5.039 1.095 8.834 1.00 43.44 308 THR A C 1
ATOM 2381 O O . THR A 1 308 ? -4.419 2.126 8.554 1.00 43.44 308 THR A O 1
ATOM 2384 N N . LEU A 1 309 ? -6.199 0.804 8.246 1.00 44.47 309 LEU A N 1
ATOM 2385 C CA . LEU A 1 309 ? -6.897 1.729 7.350 1.00 44.47 309 LEU A CA 1
ATOM 2386 C C . LEU A 1 309 ? -7.125 3.111 7.991 1.00 44.47 309 LEU A C 1
ATOM 2388 O O . LEU A 1 309 ? -7.306 4.094 7.276 1.00 44.47 309 LEU A O 1
ATOM 2392 N N . ALA A 1 310 ? -7.097 3.209 9.324 1.00 40.41 310 ALA A N 1
ATOM 2393 C CA . ALA A 1 310 ? -7.184 4.465 10.057 1.00 40.41 310 ALA A CA 1
ATOM 2394 C C . ALA A 1 310 ? -5.920 5.338 9.911 1.00 40.41 310 ALA A C 1
ATOM 2396 O O . ALA A 1 310 ? -6.067 6.543 9.704 1.00 40.41 310 ALA A O 1
ATOM 2397 N N . GLU A 1 311 ? -4.711 4.763 9.938 1.00 41.81 311 GLU A N 1
ATOM 2398 C CA . GLU A 1 311 ? -3.453 5.508 9.740 1.00 41.81 311 GLU A CA 1
ATOM 2399 C C . GLU A 1 311 ? -3.325 6.019 8.293 1.00 41.81 311 GLU A C 1
ATOM 2401 O O . GLU A 1 311 ? -3.013 7.192 8.075 1.00 41.81 311 GLU A O 1
ATOM 2406 N N . MET A 1 312 ? -3.683 5.202 7.291 1.00 39.44 312 MET A N 1
ATOM 2407 C CA . MET A 1 312 ? -3.644 5.609 5.871 1.00 39.44 312 MET A CA 1
ATOM 2408 C C . MET A 1 312 ? -4.712 6.648 5.488 1.00 39.44 312 MET A C 1
ATOM 2410 O O . MET A 1 312 ? -4.527 7.402 4.535 1.00 39.44 312 MET A O 1
ATOM 2414 N N . ARG A 1 313 ? -5.812 6.747 6.248 1.00 45.78 313 ARG A N 1
ATOM 2415 C CA . ARG A 1 313 ? -6.840 7.802 6.109 1.00 45.78 313 ARG A CA 1
ATOM 2416 C C . ARG A 1 313 ? -6.473 9.104 6.847 1.00 45.78 313 ARG A C 1
ATOM 2418 O O . ARG A 1 313 ? -7.344 9.946 7.066 1.00 45.78 313 ARG A O 1
ATOM 2425 N N . GLY A 1 314 ? -5.207 9.268 7.247 1.00 35.75 314 GLY A N 1
ATOM 2426 C CA . GLY A 1 314 ? -4.700 10.457 7.941 1.00 35.75 314 GLY A CA 1
ATOM 2427 C C . GLY A 1 314 ? -4.889 10.441 9.464 1.00 35.75 314 GLY A C 1
ATOM 2428 O O . GLY A 1 314 ? -4.850 11.500 10.096 1.00 35.75 314 GLY A O 1
ATOM 2429 N N . GLY A 1 315 ? -5.123 9.274 10.072 1.00 41.62 315 GLY A N 1
ATOM 2430 C CA . GLY A 1 315 ? -5.240 9.114 11.521 1.00 41.62 315 GLY A CA 1
ATOM 2431 C C . GLY A 1 315 ? -3.885 8.937 12.205 1.00 41.62 315 GLY A C 1
ATOM 2432 O O . GLY A 1 315 ? -3.444 7.820 12.415 1.00 41.62 315 GLY A O 1
ATOM 2433 N N . GLU A 1 316 ? -3.229 10.032 12.587 1.00 42.94 316 GLU A N 1
ATOM 2434 C CA . GLU A 1 316 ? -1.907 10.029 13.249 1.00 42.94 316 GLU A CA 1
ATOM 2435 C C . GLU A 1 316 ? -1.930 9.705 14.768 1.00 42.94 316 GLU A C 1
ATOM 2437 O O . GLU A 1 316 ? -1.247 10.389 15.530 1.00 42.94 316 GLU A O 1
ATOM 2442 N N . TYR A 1 317 ? -2.700 8.726 15.259 1.00 48.53 317 TYR A N 1
ATOM 2443 C CA . TYR A 1 317 ? -2.889 8.564 16.717 1.00 48.53 317 TYR A CA 1
ATOM 2444 C C . TYR A 1 317 ? -2.646 7.147 17.254 1.00 48.53 317 TYR A C 1
ATOM 2446 O O . TYR A 1 317 ? -3.514 6.565 17.896 1.00 48.53 317 TYR A O 1
ATOM 2454 N N . SER A 1 318 ? -1.439 6.611 17.058 1.00 47.97 318 SER A N 1
ATOM 2455 C CA . SER A 1 318 ? -0.907 5.555 17.932 1.00 47.97 318 SER A CA 1
ATOM 2456 C C . SER A 1 318 ? 0.123 6.177 18.883 1.00 47.97 318 SER A C 1
ATOM 2458 O O . SER A 1 318 ? 1.227 6.556 18.485 1.00 47.97 318 SER A O 1
ATOM 2460 N N . HIS A 1 319 ? -0.249 6.380 20.147 1.00 52.38 319 HIS A N 1
ATOM 2461 C CA . HIS A 1 319 ? 0.597 7.019 21.160 1.00 52.38 319 HIS A CA 1
ATOM 2462 C C . HIS A 1 319 ? 0.659 6.141 22.404 1.00 52.38 319 HIS A C 1
ATOM 2464 O O . HIS A 1 319 ? -0.362 5.614 22.827 1.00 52.38 319 HIS A O 1
ATOM 2470 N N . GLY A 1 320 ? 1.853 5.979 22.984 1.00 48.22 320 GLY A N 1
ATOM 2471 C CA . GLY A 1 320 ? 2.020 5.106 24.139 1.00 48.22 320 GLY A CA 1
ATOM 2472 C C . GLY A 1 320 ? 3.373 4.419 24.249 1.00 48.22 320 GLY A C 1
ATOM 2473 O O . GLY A 1 320 ? 4.154 4.346 23.296 1.00 48.22 320 GLY A O 1
ATOM 2474 N N . TRP A 1 321 ? 3.655 3.900 25.443 1.00 41.44 321 TRP A N 1
ATOM 2475 C CA . TRP A 1 321 ? 4.913 3.209 25.749 1.00 41.44 321 TRP A CA 1
ATOM 2476 C C . TRP A 1 321 ? 4.888 1.718 25.398 1.00 41.44 321 TRP A C 1
ATOM 2478 O O . TRP A 1 321 ? 5.955 1.157 25.124 1.00 41.44 321 TRP A O 1
ATOM 2488 N N . LYS A 1 322 ? 3.704 1.089 25.382 1.00 45.78 322 LYS A N 1
ATOM 2489 C CA . LYS A 1 322 ? 3.521 -0.358 25.167 1.00 45.78 322 LYS A CA 1
ATOM 2490 C C . LYS A 1 322 ? 2.891 -0.724 23.814 1.00 45.78 322 LYS A C 1
ATOM 2492 O O . LYS A 1 322 ? 3.269 -1.759 23.268 1.00 45.78 322 LYS A O 1
ATOM 2497 N N . SER A 1 323 ? 2.124 0.180 23.188 1.00 49.09 323 SER A N 1
ATOM 2498 C CA . SER A 1 323 ? 1.413 -0.020 21.904 1.00 49.09 323 SER A CA 1
ATOM 2499 C C . SER A 1 323 ? 2.306 -0.154 20.647 1.00 49.09 323 SER A C 1
ATOM 2501 O O . SER A 1 323 ? 1.875 0.060 19.515 1.00 49.09 323 SER A O 1
ATOM 2503 N N . ALA A 1 324 ? 3.574 -0.537 20.803 1.00 41.31 324 ALA A N 1
ATOM 2504 C CA . ALA A 1 324 ? 4.524 -0.754 19.713 1.00 41.31 324 ALA A CA 1
ATOM 2505 C C . ALA A 1 324 ? 4.221 -1.992 18.835 1.00 41.31 324 ALA A C 1
ATOM 2507 O O . ALA A 1 324 ? 4.938 -2.232 17.863 1.00 41.31 324 ALA A O 1
ATOM 2508 N N . MET A 1 325 ? 3.211 -2.794 19.171 1.00 47.81 325 MET A N 1
ATOM 2509 C CA . MET A 1 325 ? 2.792 -3.964 18.387 1.00 47.81 325 MET A CA 1
ATOM 2510 C C . MET A 1 325 ? 1.299 -3.944 18.024 1.00 47.81 325 MET A C 1
ATOM 2512 O O . MET A 1 325 ? 0.789 -4.945 17.524 1.00 47.81 325 MET A O 1
ATOM 2516 N N . GLY A 1 326 ? 0.626 -2.805 18.212 1.00 61.69 326 GLY A N 1
ATOM 2517 C CA . GLY A 1 326 ? -0.801 -2.641 17.951 1.00 61.69 326 GLY A CA 1
ATOM 2518 C C . GLY A 1 326 ? -1.620 -3.011 19.178 1.00 61.69 326 GLY A C 1
ATOM 2519 O O . GLY A 1 326 ? -1.084 -3.496 20.179 1.00 61.69 326 GLY A O 1
ATOM 2520 N N . GLN A 1 327 ? -2.920 -2.746 19.126 1.00 75.38 327 GLN A N 1
ATOM 2521 C CA . GLN A 1 327 ? -3.814 -3.071 20.236 1.00 75.38 327 GLN A CA 1
ATOM 2522 C C . GLN A 1 327 ? -4.274 -4.536 20.133 1.00 75.38 327 GLN A C 1
ATOM 2524 O O . GLN A 1 327 ? -4.554 -4.999 19.025 1.00 75.38 327 GLN A O 1
ATOM 2529 N N . PRO A 1 328 ? -4.411 -5.281 21.249 1.00 82.88 328 PRO A N 1
ATOM 2530 C CA . PRO A 1 328 ? -4.888 -6.665 21.226 1.00 82.88 328 PRO A CA 1
ATOM 2531 C C . PRO A 1 328 ? -6.172 -6.894 20.418 1.00 82.88 328 PRO A C 1
ATOM 2533 O O . PRO A 1 328 ? -6.319 -7.934 19.788 1.00 82.88 328 PRO A O 1
ATOM 2536 N N . LEU A 1 329 ? -7.096 -5.931 20.398 1.00 84.38 329 LEU A N 1
ATOM 2537 C CA . LEU A 1 329 ? -8.332 -6.035 19.616 1.00 84.38 329 LEU A CA 1
ATOM 2538 C C . LEU A 1 329 ? -8.115 -6.013 18.098 1.00 84.38 329 LEU A C 1
ATOM 2540 O O . LEU A 1 329 ? -8.857 -6.664 17.358 1.00 84.38 329 LEU A O 1
ATOM 2544 N N . GLU A 1 330 ? -7.097 -5.294 17.632 1.00 76.62 330 GLU A N 1
ATOM 2545 C CA . GLU A 1 330 ? -6.780 -5.138 16.208 1.00 76.62 330 GLU A CA 1
ATOM 2546 C C . GLU A 1 330 ? -6.233 -6.428 15.603 1.00 76.62 330 GLU A C 1
ATOM 2548 O O . GLU A 1 330 ? -6.234 -6.584 14.382 1.00 76.62 330 GLU A O 1
ATOM 2553 N N . THR A 1 331 ? -5.801 -7.379 16.436 1.00 77.94 331 THR A N 1
ATOM 2554 C CA . THR A 1 331 ? -5.379 -8.685 15.948 1.00 77.94 331 THR A CA 1
ATOM 2555 C C . THR A 1 331 ? -6.559 -9.564 15.576 1.00 77.94 331 THR A C 1
ATOM 2557 O O . THR A 1 331 ? -6.319 -10.542 14.902 1.00 77.94 331 THR A O 1
ATOM 2560 N N . ARG A 1 332 ? -7.822 -9.281 15.925 1.00 83.94 332 ARG A N 1
ATOM 2561 C CA . ARG A 1 332 ? -8.957 -10.171 15.589 1.00 83.94 332 ARG A CA 1
ATOM 2562 C C . ARG A 1 332 ? -9.619 -9.811 14.260 1.00 83.94 332 ARG A C 1
ATOM 2564 O O . ARG A 1 332 ? -9.960 -8.665 14.011 1.00 83.94 332 ARG A O 1
ATOM 2571 N N . ALA A 1 333 ? -9.877 -10.793 13.401 1.00 84.19 333 ALA A N 1
ATOM 2572 C CA . ALA A 1 333 ? -10.421 -10.533 12.064 1.00 84.19 333 ALA A CA 1
ATOM 2573 C C . ALA A 1 333 ? -11.828 -9.915 12.086 1.00 84.19 333 ALA A C 1
ATOM 2575 O O . ALA A 1 333 ? -12.086 -8.953 11.369 1.00 84.19 333 ALA A O 1
ATOM 2576 N N . TRP A 1 334 ? -12.721 -10.414 12.946 1.00 87.19 334 TRP A N 1
ATOM 2577 C CA . TRP A 1 334 ? -14.093 -9.905 13.066 1.00 87.19 334 TRP A CA 1
ATOM 2578 C C . TRP A 1 334 ? -14.163 -8.427 13.475 1.00 87.19 334 TRP A C 1
ATOM 2580 O O . TRP A 1 334 ? -14.979 -7.684 12.929 1.00 87.19 334 TRP A O 1
ATOM 2590 N N . THR A 1 335 ? -13.242 -7.969 14.331 1.00 86.62 335 THR A N 1
ATOM 2591 C CA . THR A 1 335 ? -13.239 -6.592 14.854 1.00 86.62 335 THR A CA 1
ATOM 2592 C C . THR A 1 335 ? -12.993 -5.561 13.757 1.00 86.62 335 THR A C 1
ATOM 2594 O O . THR A 1 335 ? -13.444 -4.425 13.862 1.00 86.62 335 THR A O 1
ATOM 2597 N N . PHE A 1 336 ? -12.378 -5.963 12.641 1.00 84.81 336 PHE A N 1
ATOM 2598 C CA . PHE A 1 336 ? -12.148 -5.083 11.501 1.00 84.81 336 PHE A CA 1
ATOM 2599 C C . PHE A 1 336 ? -13.456 -4.510 10.948 1.00 84.81 336 PHE A C 1
ATOM 2601 O O . PHE A 1 336 ? -13.584 -3.301 10.759 1.00 84.81 336 PHE A O 1
ATOM 2608 N N . GLN A 1 337 ? -14.458 -5.364 10.730 1.00 84.56 337 GLN A N 1
ATOM 2609 C CA . GLN A 1 337 ? -15.761 -4.917 10.250 1.00 84.56 337 GLN A CA 1
ATOM 2610 C C . GLN A 1 337 ? -16.505 -4.094 11.309 1.00 84.56 337 GLN A C 1
ATOM 2612 O O . GLN A 1 337 ? -17.150 -3.099 10.975 1.00 84.56 337 GLN A O 1
ATOM 2617 N N . GLU A 1 338 ? -16.410 -4.496 12.574 1.00 88.44 338 GLU A N 1
ATOM 2618 C CA . GLU A 1 338 ? -17.039 -3.813 13.710 1.00 88.44 338 GLU A CA 1
ATOM 2619 C C . GLU A 1 338 ? -16.574 -2.355 13.819 1.00 88.44 338 GLU A C 1
ATOM 2621 O O . GLU A 1 338 ? -17.381 -1.435 13.970 1.00 88.44 338 GLU A O 1
ATOM 2626 N N . GLU A 1 339 ? -15.267 -2.141 13.678 1.00 83.31 339 GLU A N 1
ATOM 2627 C CA . GLU A 1 339 ? -14.638 -0.827 13.709 1.00 83.31 339 GLU A CA 1
ATOM 2628 C C . GLU A 1 339 ? -14.985 0.020 12.478 1.00 83.31 339 GLU A C 1
ATOM 2630 O O . GLU A 1 339 ? -15.270 1.219 12.586 1.00 83.31 339 GLU A O 1
ATOM 2635 N N . GLU A 1 340 ? -14.935 -0.580 11.289 1.00 78.44 340 GLU A N 1
ATOM 2636 C CA . GLU A 1 340 ? -15.069 0.156 10.033 1.00 78.44 340 GLU A CA 1
ATOM 2637 C C . GLU A 1 340 ? -16.498 0.631 9.771 1.00 78.44 340 GLU A C 1
ATOM 2639 O O . GLU A 1 340 ? -16.690 1.749 9.273 1.00 78.44 340 GLU A O 1
ATOM 2644 N N . LEU A 1 341 ? -17.492 -0.145 10.203 1.00 84.12 341 LEU A N 1
ATOM 2645 C CA . LEU A 1 341 ? -18.906 0.201 10.070 1.00 84.12 341 LEU A CA 1
ATOM 2646 C C . LEU A 1 341 ? -19.401 1.216 11.110 1.00 84.12 341 LEU A C 1
ATOM 2648 O O . LEU A 1 341 ? -20.430 1.854 10.892 1.00 84.12 341 LEU A O 1
ATOM 2652 N N . ALA A 1 342 ? -18.683 1.407 12.218 1.00 86.19 342 ALA A N 1
ATOM 2653 C CA . ALA A 1 342 ? -19.094 2.301 13.297 1.00 86.19 342 ALA A CA 1
ATOM 2654 C C . ALA A 1 342 ? -19.136 3.783 12.868 1.00 86.19 342 ALA A C 1
ATOM 2656 O O . ALA A 1 342 ? -18.131 4.342 12.423 1.00 86.19 342 ALA A O 1
ATOM 2657 N N . THR A 1 343 ? -20.255 4.485 13.095 1.00 86.19 343 THR A N 1
ATOM 2658 C CA . THR A 1 343 ? -20.315 5.949 12.858 1.00 86.19 343 THR A CA 1
ATOM 2659 C C . THR A 1 343 ? -19.514 6.731 13.909 1.00 86.19 343 THR A C 1
ATOM 2661 O O . THR A 1 343 ? -18.859 7.732 13.601 1.00 86.19 343 THR A O 1
ATOM 2664 N N . ARG A 1 344 ? -19.564 6.267 15.162 1.00 89.75 344 ARG A N 1
ATOM 2665 C CA . ARG A 1 344 ? -18.783 6.760 16.303 1.00 89.75 344 ARG A CA 1
ATOM 2666 C C . ARG A 1 344 ? -18.141 5.563 16.975 1.00 89.75 344 ARG A C 1
ATOM 2668 O O . ARG A 1 344 ? -18.830 4.577 17.230 1.00 89.75 344 ARG A O 1
ATOM 2675 N N . ILE A 1 345 ? -16.861 5.667 17.281 1.00 90.00 345 ILE A N 1
ATOM 2676 C CA . ILE A 1 345 ? -16.116 4.616 17.957 1.00 90.00 345 ILE A CA 1
ATOM 2677 C C . ILE A 1 345 ? -15.290 5.212 19.090 1.00 90.00 345 ILE A C 1
ATOM 2679 O O . ILE A 1 345 ? -14.680 6.275 18.944 1.00 90.00 345 ILE A O 1
ATOM 2683 N N . LEU A 1 346 ? -15.321 4.527 20.226 1.00 92.75 346 LEU A N 1
ATOM 2684 C CA . LEU A 1 346 ? -14.607 4.876 21.441 1.00 92.75 346 LEU A CA 1
ATOM 2685 C C . LEU A 1 346 ? -13.655 3.740 21.785 1.00 92.75 346 LEU A C 1
ATOM 2687 O O . LEU A 1 346 ? -14.098 2.650 22.140 1.00 92.75 346 LEU A O 1
ATOM 2691 N N . PHE A 1 347 ? -12.361 4.000 21.695 1.00 89.12 347 PHE A N 1
ATOM 2692 C CA . PHE A 1 347 ? -11.325 3.029 22.000 1.00 89.12 347 PHE A CA 1
ATOM 2693 C C . PHE A 1 347 ? -10.839 3.220 23.430 1.00 89.12 347 PHE A C 1
ATOM 2695 O O . PHE A 1 347 ? -10.388 4.301 23.806 1.00 89.12 347 PHE A O 1
ATOM 2702 N N . TYR A 1 348 ? -10.904 2.151 24.213 1.00 90.12 348 TYR A N 1
ATOM 2703 C CA . TYR A 1 348 ? -10.191 2.031 25.476 1.00 90.12 348 TYR A CA 1
ATOM 2704 C C . TYR A 1 348 ? -8.897 1.261 25.224 1.00 90.12 348 TYR A C 1
ATOM 2706 O O . TYR A 1 348 ? -8.904 0.029 25.159 1.00 90.12 348 TYR A O 1
ATOM 2714 N N . THR A 1 349 ? -7.795 1.984 25.034 1.00 83.06 349 THR A N 1
ATOM 2715 C CA . THR A 1 349 ? -6.469 1.384 24.848 1.00 83.06 349 THR A CA 1
ATOM 2716 C C . THR A 1 349 ? -5.775 1.191 26.197 1.00 83.06 349 THR A C 1
ATOM 2718 O O . THR A 1 349 ? -6.269 1.616 27.247 1.00 83.06 349 THR A O 1
ATOM 2721 N N . GLU A 1 350 ? -4.614 0.539 26.190 1.00 78.25 350 GLU A N 1
ATOM 2722 C CA . GLU A 1 350 ? -3.748 0.453 27.375 1.00 78.25 350 GLU A CA 1
ATOM 2723 C C . GLU A 1 350 ? -3.078 1.791 27.753 1.00 78.25 350 GLU A C 1
ATOM 2725 O O . GLU A 1 350 ? -2.485 1.910 28.828 1.00 78.25 350 GLU A O 1
ATOM 2730 N N . ASP A 1 351 ? -3.165 2.798 26.880 1.00 76.00 351 ASP A N 1
ATOM 2731 C CA . ASP A 1 351 ? -2.452 4.068 27.001 1.00 76.00 351 ASP A CA 1
ATOM 2732 C C . ASP A 1 351 ? -3.395 5.242 27.304 1.00 76.00 351 ASP A C 1
ATOM 2734 O O . ASP A 1 351 ? -3.085 6.066 28.162 1.00 76.00 351 ASP A O 1
ATOM 2738 N N . GLU A 1 352 ? -4.555 5.318 26.654 1.00 79.81 352 GLU A N 1
ATOM 2739 C CA . GLU A 1 352 ? -5.522 6.410 26.812 1.00 79.81 352 GLU A CA 1
ATOM 2740 C C . GLU A 1 352 ? -6.903 6.035 26.245 1.00 79.81 352 GLU A C 1
ATOM 2742 O O . GLU A 1 352 ? -7.090 4.979 25.635 1.00 79.81 352 GLU A O 1
ATOM 2747 N N . VAL A 1 353 ? -7.902 6.901 26.429 1.00 85.50 353 VAL A N 1
ATOM 2748 C CA . VAL A 1 353 ? -9.128 6.833 25.629 1.00 85.50 353 VAL A CA 1
ATOM 2749 C C . VAL A 1 353 ? -8.948 7.595 24.321 1.00 85.50 353 VAL A C 1
ATOM 2751 O O . VAL A 1 353 ? -8.460 8.725 24.289 1.00 85.50 353 VAL A O 1
ATOM 2754 N N . GLN A 1 354 ? -9.401 6.984 23.231 1.00 85.94 354 GLN A N 1
ATOM 2755 C CA . GLN A 1 354 ? -9.397 7.595 21.909 1.00 85.94 354 GLN A CA 1
ATOM 2756 C C . GLN A 1 354 ? -10.789 7.556 21.288 1.00 85.94 354 GLN A C 1
ATOM 2758 O O . GLN A 1 354 ? -11.618 6.695 21.580 1.00 85.94 354 GLN A O 1
ATOM 2763 N N . TRP A 1 355 ? -11.041 8.497 20.395 1.00 86.00 355 TRP A N 1
ATOM 2764 C CA . TRP A 1 355 ? -12.304 8.688 19.712 1.00 86.00 355 TRP A CA 1
ATOM 2765 C C . TRP A 1 355 ? -12.089 8.782 18.214 1.00 86.00 355 TRP A C 1
ATOM 2767 O O . TRP A 1 355 ? -11.175 9.457 17.738 1.00 86.00 355 TRP A O 1
ATOM 2777 N N . ARG A 1 356 ? -12.999 8.181 17.454 1.00 85.75 356 ARG A N 1
ATOM 2778 C CA . ARG A 1 356 ? -13.078 8.387 16.010 1.00 85.75 356 ARG A CA 1
ATOM 2779 C C . ARG A 1 356 ? -14.531 8.500 15.572 1.00 85.75 356 ARG A C 1
ATOM 2781 O O . ARG A 1 356 ? -15.415 7.775 16.022 1.00 85.75 356 ARG A O 1
ATOM 2788 N N . CYS A 1 357 ? -14.779 9.415 14.647 1.00 84.88 357 CYS A N 1
ATOM 2789 C CA . CYS A 1 357 ? -16.042 9.525 13.922 1.00 84.88 357 CYS A CA 1
ATOM 2790 C C . CYS A 1 357 ? -15.771 9.729 12.425 1.00 84.88 357 CYS A C 1
ATOM 2792 O O . CYS A 1 357 ? -14.628 9.645 11.981 1.00 84.88 357 CYS A O 1
ATOM 2794 N N . CYS A 1 358 ? -16.799 10.006 11.621 1.00 77.69 358 CYS A N 1
ATOM 2795 C CA . CYS A 1 358 ? -16.626 10.227 10.180 1.00 77.69 358 CYS A CA 1
ATOM 2796 C C . CYS A 1 358 ? -15.864 11.517 9.817 1.00 77.69 358 CYS A C 1
ATOM 2798 O O . CYS A 1 358 ? -15.501 11.675 8.656 1.00 77.69 358 CYS A O 1
ATOM 2800 N N . LYS A 1 359 ? -15.647 12.445 10.763 1.00 77.38 359 LYS A N 1
ATOM 2801 C CA . LYS A 1 359 ? -14.951 13.724 10.512 1.00 77.38 359 LYS A CA 1
ATOM 2802 C C . LYS A 1 359 ? -13.631 13.880 11.266 1.00 77.38 359 LYS A C 1
ATOM 2804 O O . LYS A 1 359 ? -12.706 14.500 10.757 1.00 77.38 359 LYS A O 1
ATOM 2809 N N . VAL A 1 360 ? -13.566 13.374 12.491 1.00 77.25 360 VAL A N 1
ATOM 2810 C CA . VAL A 1 360 ? -12.539 13.732 13.476 1.00 77.25 360 VAL A CA 1
ATOM 2811 C C . VAL A 1 360 ? -12.032 12.480 14.176 1.00 77.25 360 VAL A C 1
ATOM 2813 O O . VAL A 1 360 ? -12.836 11.617 14.547 1.00 77.25 360 VAL A O 1
ATOM 2816 N N . ASN A 1 361 ? -10.722 12.451 14.413 1.00 77.62 361 ASN A N 1
ATOM 2817 C CA . ASN A 1 361 ? -10.087 11.607 15.420 1.00 77.62 361 ASN A CA 1
ATOM 2818 C C . ASN A 1 361 ? -9.728 12.469 16.632 1.00 77.62 361 ASN A C 1
ATOM 2820 O O . ASN A 1 361 ? -9.325 13.620 16.466 1.00 77.62 361 ASN A O 1
ATOM 2824 N N . ALA A 1 362 ? -9.859 11.927 17.835 1.00 78.81 362 ALA A N 1
ATOM 2825 C CA . ALA A 1 362 ? -9.422 12.590 19.053 1.00 78.81 362 ALA A CA 1
ATOM 2826 C C . ALA A 1 362 ? -8.760 11.603 20.019 1.00 78.81 362 ALA A C 1
ATOM 2828 O O . ALA A 1 362 ? -9.076 10.416 20.014 1.00 78.81 362 ALA A O 1
ATOM 2829 N N . CYS A 1 363 ? -7.855 12.101 20.852 1.00 79.62 363 CYS A N 1
ATOM 2830 C CA . CYS A 1 363 ? -7.242 11.367 21.963 1.00 79.62 363 CYS A CA 1
ATOM 2831 C C . CYS A 1 363 ? -7.256 12.255 23.216 1.00 79.62 363 CYS A C 1
ATOM 2833 O O . CYS A 1 363 ? -7.339 13.484 23.088 1.00 79.62 363 CYS A O 1
ATOM 2835 N N . GLU A 1 364 ? -7.137 11.670 24.412 1.00 79.88 364 GLU A N 1
ATOM 2836 C CA . GLU A 1 364 ? -6.910 12.438 25.654 1.00 79.88 364 GLU A CA 1
ATOM 2837 C C . GLU A 1 364 ? -5.677 13.346 25.510 1.00 79.88 364 GLU A C 1
ATOM 2839 O O . GLU A 1 364 ? -5.670 14.494 25.941 1.00 79.88 364 GLU A O 1
ATOM 2844 N N . CYS A 1 365 ? -4.662 12.852 24.805 1.00 71.44 365 CYS A N 1
ATOM 2845 C CA . CYS A 1 365 ? -3.332 13.423 24.684 1.00 71.44 365 CYS A CA 1
ATOM 2846 C C . CYS A 1 365 ? -3.187 14.744 23.903 1.00 71.44 365 CYS A C 1
ATOM 2848 O O . CYS A 1 365 ? -2.255 15.517 24.160 1.00 71.44 365 CYS A O 1
ATOM 2850 N N . ARG A 1 366 ? -4.026 14.958 22.884 1.00 68.25 366 ARG A N 1
ATOM 2851 C CA . ARG A 1 366 ? -3.885 15.995 21.838 1.00 68.25 366 ARG A CA 1
ATOM 2852 C C . ARG A 1 366 ? -5.235 16.577 21.393 1.00 68.25 366 ARG A C 1
ATOM 2854 O O . ARG A 1 366 ? -5.259 17.407 20.486 1.00 68.25 366 ARG A O 1
ATOM 2861 N N . GLY A 1 367 ? -6.346 16.147 21.994 1.00 69.50 367 GLY A N 1
ATOM 2862 C CA . GLY A 1 367 ? -7.683 16.614 21.635 1.00 69.50 367 GLY A CA 1
ATOM 2863 C C . GLY A 1 367 ? -8.117 16.185 20.229 1.00 69.50 367 GLY A C 1
ATOM 2864 O O . GLY A 1 367 ? -7.641 15.187 19.692 1.00 69.50 367 GLY A O 1
ATOM 2865 N N . ALA A 1 368 ? -9.064 16.925 19.652 1.00 69.38 368 ALA A N 1
ATOM 2866 C CA . ALA A 1 368 ? -9.691 16.617 18.369 1.00 69.38 368 ALA A CA 1
ATOM 2867 C C . ALA A 1 368 ? -8.901 17.159 17.166 1.00 69.38 368 ALA A C 1
ATOM 2869 O O . ALA A 1 368 ? -8.482 18.315 17.148 1.00 69.38 368 ALA A O 1
ATOM 2870 N N . ARG A 1 369 ? -8.777 16.347 16.113 1.00 68.06 369 ARG A N 1
ATOM 2871 C CA . ARG A 1 369 ? -8.220 16.731 14.811 1.00 68.06 369 ARG A CA 1
ATOM 2872 C C . ARG A 1 369 ? -9.104 16.242 13.677 1.00 68.06 369 ARG A C 1
ATOM 2874 O O . ARG A 1 369 ? -9.491 15.074 13.620 1.00 68.06 369 ARG A O 1
ATOM 2881 N N . GLU A 1 370 ? -9.382 17.144 12.742 1.00 65.38 370 GLU A N 1
ATOM 2882 C CA . GLU A 1 370 ? -10.092 16.803 11.514 1.00 65.38 370 GLU A CA 1
ATOM 2883 C C . GLU A 1 370 ? -9.268 15.850 10.641 1.00 65.38 370 GLU A C 1
ATOM 2885 O O . GLU A 1 370 ? -8.060 16.025 10.447 1.00 65.38 370 GLU A O 1
ATOM 2890 N N . LEU A 1 371 ? -9.948 14.846 10.094 1.00 61.12 371 LEU A N 1
ATOM 2891 C CA . LEU A 1 371 ? -9.399 13.936 9.100 1.00 61.12 371 LEU A CA 1
ATOM 2892 C C . LEU A 1 371 ? -9.118 14.729 7.814 1.00 61.12 371 LEU A C 1
ATOM 2894 O O . LEU A 1 371 ? -10.036 15.254 7.185 1.00 61.12 371 LEU A O 1
ATOM 2898 N N . LYS A 1 372 ? -7.843 14.834 7.421 1.00 45.78 372 LYS A N 1
ATOM 2899 C CA . LYS A 1 372 ? -7.431 15.493 6.173 1.00 45.78 372 LYS A CA 1
ATOM 2900 C C . LYS A 1 372 ? -7.289 14.451 5.060 1.00 45.78 372 LYS A C 1
ATOM 2902 O O . LYS A 1 372 ? -6.300 13.729 5.032 1.00 45.78 372 LYS A O 1
ATOM 2907 N N . GLY A 1 373 ? -8.240 14.400 4.125 1.00 44.38 373 GLY A N 1
ATOM 2908 C CA . GLY A 1 373 ? -8.080 13.658 2.867 1.00 44.38 373 GLY A CA 1
ATOM 2909 C C . GLY A 1 373 ? -9.390 13.248 2.189 1.00 44.38 373 GLY A C 1
ATOM 2910 O O . GLY A 1 373 ? -10.343 12.858 2.848 1.00 44.38 373 GLY A O 1
ATOM 2911 N N . LYS A 1 374 ? -9.419 13.291 0.847 1.00 35.66 374 LYS A N 1
ATOM 2912 C CA . LYS A 1 374 ? -10.509 12.758 -0.001 1.00 35.66 374 LYS A CA 1
ATOM 2913 C C . LYS A 1 374 ? -10.463 11.224 -0.166 1.00 35.66 374 LYS A C 1
ATOM 2915 O O . LYS A 1 374 ? -11.321 10.668 -0.837 1.00 35.66 374 LYS A O 1
ATOM 2920 N N . GLY A 1 375 ? -9.486 10.542 0.441 1.00 35.62 375 GLY A N 1
ATOM 2921 C CA . GLY A 1 375 ? -9.278 9.086 0.369 1.00 35.62 375 GLY A CA 1
ATOM 2922 C C . GLY A 1 375 ? -10.138 8.284 1.347 1.00 35.62 375 GLY A C 1
ATOM 2923 O O . GLY A 1 375 ? -9.683 7.296 1.922 1.00 35.62 375 GLY A O 1
ATOM 2924 N N . HIS A 1 376 ? -11.363 8.738 1.615 1.00 39.88 376 HIS A N 1
ATOM 2925 C CA . HIS A 1 376 ? -12.299 7.923 2.367 1.00 39.88 376 HIS A CA 1
ATOM 2926 C C . HIS A 1 376 ? -12.734 6.778 1.468 1.00 39.88 376 HIS A C 1
ATOM 2928 O O . HIS A 1 376 ? -13.350 7.005 0.430 1.00 39.88 376 HIS A O 1
ATOM 2934 N N . LEU A 1 377 ? -12.494 5.551 1.917 1.00 41.62 377 LEU A N 1
ATOM 2935 C CA . LEU A 1 377 ? -13.338 4.435 1.533 1.00 41.62 377 LEU A CA 1
ATOM 2936 C C . LEU A 1 377 ? -14.797 4.909 1.612 1.00 41.62 377 LEU A C 1
ATOM 2938 O O . LEU A 1 377 ? -15.287 5.263 2.691 1.00 41.62 377 LEU A O 1
ATOM 2942 N N . ARG A 1 378 ? -15.460 4.964 0.448 1.00 43.09 378 ARG A N 1
ATOM 2943 C CA . ARG A 1 378 ? -16.837 5.454 0.221 1.00 43.09 378 ARG A CA 1
ATOM 2944 C C . ARG A 1 378 ? -17.893 4.773 1.101 1.00 43.09 378 ARG A C 1
ATOM 2946 O O . ARG A 1 378 ? -19.051 5.189 1.120 1.00 43.09 378 ARG A O 1
ATOM 2953 N N . LEU A 1 379 ? -17.478 3.769 1.874 1.00 46.06 379 LEU A N 1
ATOM 2954 C CA . LEU A 1 379 ? -18.257 2.991 2.824 1.00 46.06 379 LEU A CA 1
ATOM 2955 C C . LEU A 1 379 ? -19.132 3.843 3.764 1.00 46.06 379 LEU A C 1
ATOM 2957 O O . LEU A 1 379 ? -20.234 3.433 4.111 1.00 46.06 379 LEU A O 1
ATOM 2961 N N . ARG A 1 380 ? -18.682 5.040 4.169 1.00 45.47 380 ARG A N 1
ATOM 2962 C CA . ARG A 1 380 ? -19.386 5.840 5.195 1.00 45.47 380 ARG A CA 1
ATOM 2963 C C . ARG A 1 380 ? -20.346 6.911 4.667 1.00 45.47 380 ARG A C 1
ATOM 2965 O O . ARG A 1 380 ? -21.282 7.259 5.380 1.00 45.47 380 ARG A O 1
ATOM 2972 N N . GLN A 1 381 ? -20.159 7.432 3.450 1.00 37.78 381 GLN A N 1
ATOM 2973 C CA . GLN A 1 381 ? -21.016 8.509 2.914 1.00 37.78 381 GLN A CA 1
ATOM 2974 C C . GLN A 1 381 ? -22.249 7.989 2.159 1.00 37.78 381 GLN A C 1
ATOM 2976 O O . GLN A 1 381 ? -23.298 8.628 2.216 1.00 37.78 381 GLN A O 1
ATOM 2981 N N . SER A 1 382 ? -22.181 6.817 1.514 1.00 35.50 382 SER A N 1
ATOM 2982 C CA . SER A 1 382 ? -23.304 6.314 0.704 1.00 35.50 382 SER A CA 1
ATOM 2983 C C . SER A 1 382 ? -24.408 5.601 1.497 1.00 35.50 382 SER A C 1
ATOM 2985 O O . SER A 1 382 ? -25.446 5.281 0.927 1.00 35.50 382 SER A O 1
ATOM 2987 N N . GLN A 1 383 ? -24.259 5.396 2.815 1.00 38.75 383 GLN A N 1
ATOM 2988 C CA . GLN A 1 383 ? -25.301 4.738 3.623 1.00 38.75 383 GLN A CA 1
ATOM 2989 C C . GLN A 1 383 ? -26.588 5.555 3.797 1.00 38.75 383 GLN A C 1
ATOM 2991 O O . GLN A 1 383 ? -27.573 5.014 4.292 1.00 38.75 383 GLN A O 1
ATOM 2996 N N . ARG A 1 384 ? -26.602 6.849 3.447 1.00 42.12 384 ARG A N 1
ATOM 2997 C CA . ARG A 1 384 ? -27.672 7.754 3.908 1.00 42.12 384 ARG A CA 1
ATOM 2998 C C . ARG A 1 384 ? -28.382 8.568 2.832 1.00 42.12 384 ARG A C 1
ATOM 3000 O O . ARG A 1 384 ? -29.454 9.087 3.127 1.00 42.12 384 ARG A O 1
ATOM 3007 N N . SER A 1 385 ? -27.890 8.639 1.593 1.00 28.88 385 SER A N 1
ATOM 3008 C CA . SER A 1 385 ? -28.683 9.215 0.497 1.00 28.88 385 SER A CA 1
ATOM 3009 C C . SER A 1 385 ? -29.506 8.125 -0.191 1.00 28.88 385 SER A C 1
ATOM 3011 O O . SER A 1 385 ? -29.254 7.746 -1.329 1.00 28.88 385 SER A O 1
ATOM 3013 N N . GLY A 1 386 ? -30.552 7.649 0.485 1.00 30.20 386 GLY A N 1
ATOM 3014 C CA . GLY A 1 386 ? -31.655 6.919 -0.158 1.00 30.20 386 GLY A CA 1
ATOM 3015 C C . GLY A 1 386 ? -32.508 7.799 -1.089 1.00 30.20 386 GLY A C 1
ATOM 3016 O O . GLY A 1 386 ? -33.653 7.470 -1.375 1.00 30.20 386 GLY A O 1
ATOM 3017 N N . GLN A 1 387 ? -31.981 8.939 -1.535 1.00 27.95 387 GLN A N 1
ATOM 3018 C CA . GLN A 1 387 ? -32.581 9.820 -2.521 1.00 27.95 387 GLN A CA 1
ATOM 3019 C C . GLN A 1 387 ? -31.508 10.179 -3.539 1.00 27.95 387 GLN A C 1
ATOM 3021 O O . GLN A 1 387 ? -30.385 10.512 -3.161 1.00 27.95 387 GLN A O 1
ATOM 3026 N N . ASN A 1 388 ? -31.890 10.121 -4.814 1.00 27.97 388 ASN A N 1
ATOM 3027 C CA . ASN A 1 388 ? -31.195 10.726 -5.942 1.00 27.97 388 ASN A CA 1
ATOM 3028 C C . ASN A 1 388 ? -30.817 12.181 -5.619 1.00 27.97 388 ASN A C 1
ATOM 3030 O O . ASN A 1 388 ? -31.559 13.106 -5.934 1.00 27.97 388 ASN A O 1
ATOM 3034 N N . ALA A 1 389 ? -29.670 12.397 -4.989 1.00 23.11 389 ALA A N 1
ATOM 3035 C CA . ALA A 1 389 ? -29.049 13.702 -4.897 1.00 23.11 389 ALA A CA 1
ATOM 3036 C C . ALA A 1 389 ? -27.917 13.705 -5.918 1.00 23.11 389 ALA A C 1
ATOM 3038 O O . ALA A 1 389 ? -26.781 13.339 -5.624 1.00 23.11 389 ALA A O 1
ATOM 3039 N N . ALA A 1 390 ? -28.256 14.091 -7.147 1.00 23.69 390 ALA A N 1
ATOM 3040 C CA . ALA A 1 390 ? -27.266 14.609 -8.071 1.00 23.69 390 ALA A CA 1
ATOM 3041 C C . ALA A 1 390 ? -26.528 15.750 -7.354 1.00 23.69 390 ALA A C 1
ATOM 3043 O O . ALA A 1 390 ? -27.124 16.785 -7.057 1.00 23.69 390 ALA A O 1
ATOM 3044 N N . ILE A 1 391 ? -25.254 15.553 -7.019 1.00 24.98 391 ILE A N 1
ATOM 3045 C CA . ILE A 1 391 ? -24.412 16.659 -6.568 1.00 24.98 391 ILE A CA 1
ATOM 3046 C C . ILE A 1 391 ? -24.043 17.457 -7.827 1.00 24.98 391 ILE A C 1
ATOM 3048 O O . ILE A 1 391 ? -23.522 16.860 -8.774 1.00 24.98 391 ILE A O 1
ATOM 3052 N N . PRO A 1 392 ? -24.320 18.773 -7.885 1.00 22.05 392 PRO A N 1
ATOM 3053 C CA . PRO A 1 392 ? -23.992 19.587 -9.045 1.00 22.05 392 PRO A CA 1
ATOM 3054 C C . PRO A 1 392 ? -22.482 19.598 -9.272 1.00 22.05 392 PRO A C 1
ATOM 3056 O O . PRO A 1 392 ? -21.695 19.763 -8.336 1.00 22.05 392 PRO A O 1
ATOM 3059 N N . ALA A 1 393 ? -22.079 19.455 -10.531 1.00 23.53 393 ALA A N 1
ATOM 3060 C CA . ALA A 1 393 ? -20.715 19.695 -10.960 1.00 23.53 393 ALA A CA 1
ATOM 3061 C C . ALA A 1 393 ? -20.336 21.157 -10.659 1.00 23.53 393 ALA A C 1
ATOM 3063 O O . ALA A 1 393 ? -20.770 22.068 -11.357 1.00 23.53 393 ALA A O 1
ATOM 3064 N N . GLY A 1 394 ? -19.544 21.384 -9.610 1.00 25.69 394 GLY A N 1
ATOM 3065 C CA . GLY A 1 394 ? -18.929 22.685 -9.347 1.00 25.69 394 GLY A CA 1
ATOM 3066 C C . GLY A 1 394 ? -18.942 23.107 -7.883 1.00 25.69 394 GLY A C 1
ATOM 3067 O O . GLY A 1 394 ? -19.853 23.794 -7.446 1.00 25.69 394 GLY A O 1
ATOM 3068 N N . SER A 1 395 ? -17.885 22.764 -7.144 1.00 21.67 395 SER A N 1
ATOM 3069 C CA . SER A 1 395 ? -17.315 23.649 -6.116 1.00 21.67 395 SER A CA 1
ATOM 3070 C C . SER A 1 395 ? -15.926 23.138 -5.728 1.00 21.67 395 SER A C 1
ATOM 3072 O O . SER A 1 395 ? -15.767 22.252 -4.890 1.00 21.67 395 SER A O 1
ATOM 3074 N N . MET A 1 396 ? -14.915 23.685 -6.404 1.00 24.92 396 MET A N 1
ATOM 3075 C CA . MET A 1 396 ? -13.507 23.625 -6.017 1.00 24.92 396 MET A CA 1
ATOM 3076 C C . MET A 1 396 ? -13.241 24.611 -4.877 1.00 24.92 396 MET A C 1
ATOM 3078 O O . MET A 1 396 ? -13.686 25.746 -4.987 1.00 24.92 396 MET A O 1
ATOM 3082 N N . THR A 1 397 ? -12.449 24.210 -3.877 1.00 21.31 397 THR A N 1
ATOM 3083 C CA . THR A 1 397 ? -11.294 24.968 -3.338 1.00 21.31 397 THR A CA 1
ATOM 3084 C C . THR A 1 397 ? -10.474 24.076 -2.378 1.00 21.31 397 THR A C 1
ATOM 3086 O O . THR A 1 397 ? -11.036 23.364 -1.548 1.00 21.31 397 THR A O 1
ATOM 3089 N N . GLY A 1 398 ? -9.143 24.041 -2.577 1.00 20.73 398 GLY A N 1
ATOM 3090 C CA . GLY A 1 398 ? -8.137 23.221 -1.861 1.00 20.73 398 GLY A CA 1
ATOM 3091 C C . GLY A 1 398 ? -7.781 23.734 -0.453 1.00 20.73 398 GLY A C 1
ATOM 3092 O O . GLY A 1 398 ? -8.330 24.736 -0.011 1.00 20.73 398 GLY A O 1
ATOM 3093 N N . GLY A 1 399 ? -6.899 23.129 0.353 1.00 20.58 399 GLY A N 1
ATOM 3094 C CA . GLY A 1 399 ? -5.947 22.009 0.229 1.00 20.58 399 GLY A CA 1
ATOM 3095 C C . GLY A 1 399 ? -5.665 21.436 1.643 1.00 20.58 399 GLY A C 1
ATOM 3096 O O . GLY A 1 399 ? -6.132 21.981 2.640 1.00 20.58 399 GLY A O 1
ATOM 3097 N N . LEU A 1 400 ? -5.052 20.265 1.843 1.00 23.03 400 LEU A N 1
ATOM 3098 C CA . LEU A 1 400 ? -3.601 20.000 1.861 1.00 23.03 400 LEU A CA 1
ATOM 3099 C C . LEU A 1 400 ? -3.389 18.465 1.937 1.00 23.03 400 LEU A C 1
ATOM 3101 O O . LEU A 1 400 ? -2.934 17.917 2.936 1.00 23.03 400 LEU A O 1
ATOM 3105 N N . LEU A 1 401 ? -3.815 17.758 0.900 1.00 24.83 401 LEU A N 1
ATOM 3106 C CA . LEU A 1 401 ? -2.953 16.796 0.214 1.00 24.83 401 LEU A CA 1
ATOM 3107 C C . LEU A 1 401 ? -2.594 17.529 -1.082 1.00 24.83 401 LEU A C 1
ATOM 3109 O O . LEU A 1 401 ? -3.431 18.289 -1.571 1.00 24.83 401 LEU A O 1
ATOM 3113 N N . SER A 1 402 ? -1.357 17.418 -1.552 1.00 23.48 402 SER A N 1
ATOM 3114 C CA . SER A 1 402 ? -0.866 18.112 -2.749 1.00 23.48 402 SER A CA 1
ATOM 3115 C C . SER A 1 402 ? -1.911 18.162 -3.877 1.00 23.48 402 SER A C 1
ATOM 3117 O O . SER A 1 402 ? -2.621 17.185 -4.123 1.00 23.48 402 SER A O 1
ATOM 3119 N N . ASP A 1 403 ? -1.994 19.315 -4.551 1.00 22.94 403 ASP A N 1
ATOM 3120 C CA . ASP A 1 403 ? -2.824 19.618 -5.733 1.00 22.94 403 ASP A CA 1
ATOM 3121 C C . ASP A 1 403 ? -2.458 18.743 -6.962 1.00 22.94 403 ASP A C 1
ATOM 3123 O O . ASP A 1 403 ? -2.158 19.235 -8.046 1.00 22.94 403 ASP A O 1
ATOM 3127 N N . GLY A 1 404 ? -2.451 17.416 -6.813 1.00 24.55 404 GLY A N 1
ATOM 3128 C CA . GLY A 1 404 ? -1.962 16.491 -7.837 1.00 24.55 404 GLY A CA 1
ATOM 3129 C C . GLY A 1 404 ? -2.457 15.048 -7.743 1.00 24.55 404 GLY A C 1
ATOM 3130 O O . GLY A 1 404 ? -1.970 14.215 -8.502 1.00 24.55 404 GLY A O 1
ATOM 3131 N N . ALA A 1 405 ? -3.419 14.719 -6.870 1.00 29.33 405 ALA A N 1
ATOM 3132 C CA . ALA A 1 405 ? -4.005 13.377 -6.830 1.00 29.33 405 ALA A CA 1
ATOM 3133 C C . ALA A 1 405 ? -4.823 13.099 -8.110 1.00 29.33 405 ALA A C 1
ATOM 3135 O O . ALA A 1 405 ? -6.027 13.358 -8.175 1.00 29.33 405 ALA A O 1
ATOM 3136 N N . LYS A 1 406 ? -4.147 12.584 -9.144 1.00 32.34 406 LYS A N 1
ATOM 3137 C CA . LYS A 1 406 ? -4.763 11.958 -10.318 1.00 32.34 406 LYS A CA 1
ATOM 3138 C C . LYS A 1 406 ? -5.640 10.796 -9.826 1.00 32.34 406 LYS A C 1
ATOM 3140 O O . LYS A 1 406 ? -5.171 9.947 -9.074 1.00 32.34 406 LYS A O 1
ATOM 3145 N N . GLN A 1 407 ? -6.916 10.770 -10.211 1.00 33.69 407 GLN A N 1
ATOM 3146 C CA . GLN A 1 407 ? -7.805 9.628 -9.962 1.00 33.69 407 GLN A CA 1
ATOM 3147 C C . GLN A 1 407 ? -7.207 8.370 -10.615 1.00 33.69 407 GLN A C 1
ATOM 3149 O O . GLN A 1 407 ? -6.984 8.362 -11.824 1.00 33.69 407 GLN A O 1
ATOM 3154 N N . PHE A 1 408 ? -6.942 7.317 -9.837 1.00 39.50 408 PHE A N 1
ATOM 3155 C CA . PHE A 1 408 ? -6.556 6.017 -10.391 1.00 39.50 408 PHE A CA 1
ATOM 3156 C C . PHE A 1 408 ? -7.768 5.391 -11.111 1.00 39.50 408 PHE A C 1
ATOM 3158 O O . PHE A 1 408 ? -8.849 5.363 -10.518 1.00 39.50 408 PHE A O 1
ATOM 3165 N N . PRO A 1 409 ? -7.620 4.837 -12.332 1.00 46.41 409 PRO A N 1
ATOM 3166 C CA . PRO A 1 409 ? -8.728 4.215 -13.072 1.00 46.41 409 PRO A CA 1
ATOM 3167 C C . PRO A 1 409 ? -9.318 2.962 -12.389 1.00 46.41 409 PRO A C 1
ATOM 3169 O O . PRO A 1 409 ? -10.385 2.506 -12.783 1.00 46.41 409 PRO A O 1
ATOM 3172 N N . TYR A 1 410 ? -8.665 2.448 -11.335 1.00 58.38 410 TYR A N 1
ATOM 3173 C CA . TYR A 1 410 ? -9.086 1.286 -10.539 1.00 58.38 410 TYR A CA 1
ATOM 3174 C C . TYR A 1 410 ? -9.059 1.560 -9.025 1.00 58.38 410 TYR A C 1
ATOM 3176 O O . TYR A 1 410 ? -8.723 0.676 -8.237 1.00 58.38 410 TYR A O 1
ATOM 3184 N N . GLN A 1 411 ? -9.356 2.791 -8.590 1.00 63.66 411 GLN A N 1
ATOM 3185 C CA . GLN A 1 411 ? -9.293 3.149 -7.165 1.00 63.66 411 GLN A CA 1
ATOM 3186 C C . GLN A 1 411 ? -10.123 2.201 -6.281 1.00 63.66 411 GLN A C 1
ATOM 3188 O O . GLN A 1 411 ? -9.644 1.782 -5.233 1.00 63.66 411 GLN A O 1
ATOM 3193 N N . ASP A 1 412 ? -11.301 1.780 -6.745 1.00 66.38 412 ASP A N 1
ATOM 3194 C CA . ASP A 1 412 ? -12.184 0.871 -6.005 1.00 66.38 412 ASP A CA 1
ATOM 3195 C C . ASP A 1 412 ? -11.538 -0.522 -5.814 1.00 66.38 412 ASP A C 1
ATOM 3197 O O . ASP A 1 412 ? -11.629 -1.149 -4.760 1.00 66.38 412 ASP A O 1
ATOM 3201 N N . VAL A 1 413 ? -10.783 -0.993 -6.807 1.00 69.00 413 VAL A N 1
ATOM 3202 C CA . VAL A 1 413 ? -10.053 -2.267 -6.745 1.00 69.00 413 VAL A CA 1
ATOM 3203 C C . VAL A 1 413 ? -8.927 -2.200 -5.710 1.00 69.00 413 VAL A C 1
ATOM 3205 O O . VAL A 1 413 ? -8.799 -3.084 -4.861 1.00 69.00 413 VAL A O 1
ATOM 3208 N N . VAL A 1 414 ? -8.149 -1.115 -5.747 1.00 69.00 414 VAL A N 1
ATOM 3209 C CA . VAL A 1 414 ? -7.055 -0.842 -4.805 1.00 69.00 414 VAL A CA 1
ATOM 3210 C C . VAL A 1 414 ? -7.583 -0.724 -3.374 1.00 69.00 414 VAL A C 1
ATOM 3212 O O . VAL A 1 414 ? -7.016 -1.302 -2.447 1.00 69.00 414 VAL A O 1
ATOM 3215 N N . ASP A 1 415 ? -8.695 -0.023 -3.192 1.00 73.88 415 ASP A N 1
ATOM 3216 C CA . ASP A 1 415 ? -9.333 0.166 -1.895 1.00 73.88 415 ASP A CA 1
ATOM 3217 C C . ASP A 1 415 ? -9.846 -1.167 -1.312 1.00 73.88 415 ASP A C 1
ATOM 3219 O O . ASP A 1 415 ? -9.637 -1.446 -0.126 1.00 73.88 415 ASP A O 1
ATOM 3223 N N . TRP A 1 416 ? -10.445 -2.036 -2.139 1.00 83.75 416 TRP A N 1
ATOM 3224 C CA . TRP A 1 416 ? -10.830 -3.390 -1.722 1.00 83.75 416 TRP A CA 1
ATOM 3225 C C . TRP A 1 416 ? -9.617 -4.252 -1.347 1.00 83.75 416 TRP A C 1
ATOM 3227 O O . TRP A 1 416 ? -9.669 -4.993 -0.365 1.00 83.75 416 TRP A O 1
ATOM 3237 N N . TYR A 1 417 ? -8.493 -4.136 -2.060 1.00 80.00 417 TYR A N 1
ATOM 3238 C CA . TYR A 1 417 ? -7.266 -4.859 -1.700 1.00 80.00 417 TYR A CA 1
ATOM 3239 C C . TYR A 1 417 ? -6.735 -4.482 -0.341 1.00 80.00 417 TYR A C 1
ATOM 3241 O O . TYR A 1 417 ? -6.304 -5.361 0.400 1.00 80.00 417 TYR A O 1
ATOM 3249 N N . PHE A 1 418 ? -6.766 -3.198 -0.001 1.00 74.62 418 PHE A N 1
ATOM 3250 C CA . PHE A 1 418 ? -6.344 -2.762 1.320 1.00 74.62 418 PHE A CA 1
ATOM 3251 C C . PHE A 1 418 ? -7.247 -3.337 2.408 1.00 74.62 418 PHE A C 1
ATOM 3253 O O . PHE A 1 418 ? -6.741 -3.833 3.411 1.00 74.62 418 PHE A O 1
ATOM 3260 N N . ILE A 1 419 ? -8.564 -3.356 2.185 1.00 81.75 419 ILE A N 1
ATOM 3261 C CA . ILE A 1 419 ? -9.520 -3.999 3.097 1.00 81.75 419 ILE A CA 1
ATOM 3262 C C . ILE A 1 419 ? -9.152 -5.466 3.311 1.00 81.75 419 ILE A C 1
ATOM 3264 O O . ILE A 1 419 ? -8.999 -5.895 4.453 1.00 81.75 419 ILE A O 1
ATOM 3268 N N . VAL A 1 420 ? -8.981 -6.232 2.232 1.00 86.62 420 VAL A N 1
ATOM 3269 C CA . VAL A 1 420 ? -8.688 -7.668 2.325 1.00 86.62 420 VAL A CA 1
ATOM 3270 C C . VAL A 1 420 ? -7.302 -7.918 2.925 1.00 86.62 420 VAL A C 1
ATOM 3272 O O . VAL A 1 420 ? -7.154 -8.786 3.784 1.00 86.62 420 VAL A O 1
ATOM 3275 N N . ALA A 1 421 ? -6.277 -7.166 2.528 1.00 79.75 421 ALA A N 1
ATOM 3276 C CA . ALA A 1 421 ? -4.920 -7.329 3.045 1.00 79.75 421 ALA A CA 1
ATOM 3277 C C . ALA A 1 421 ? -4.851 -7.059 4.555 1.00 79.75 421 ALA A C 1
ATOM 3279 O O . ALA A 1 421 ? -4.248 -7.844 5.286 1.00 79.75 421 ALA A O 1
ATOM 3280 N N . GLU A 1 422 ? -5.507 -6.003 5.044 1.00 76.00 422 GLU A N 1
ATOM 3281 C CA . GLU A 1 422 ? -5.555 -5.717 6.480 1.00 76.00 422 GLU A CA 1
ATOM 3282 C C . GLU A 1 422 ? -6.395 -6.736 7.240 1.00 76.00 422 GLU A C 1
ATOM 3284 O O . GLU A 1 422 ? -5.962 -7.243 8.273 1.00 76.00 422 GLU A O 1
ATOM 3289 N N . TYR A 1 423 ? -7.560 -7.103 6.709 1.00 85.12 423 TYR A N 1
ATOM 3290 C CA . TYR A 1 423 ? -8.424 -8.110 7.315 1.00 85.12 423 TYR A CA 1
ATOM 3291 C C . TYR A 1 423 ? -7.736 -9.475 7.447 1.00 85.12 423 TYR A C 1
ATOM 3293 O O . TYR A 1 423 ? -7.773 -10.095 8.507 1.00 85.12 423 TYR A O 1
ATOM 3301 N N . THR A 1 424 ? -7.076 -9.948 6.388 1.00 85.00 424 THR A N 1
ATOM 3302 C CA . THR A 1 424 ? -6.484 -11.298 6.347 1.00 85.00 424 THR A CA 1
ATOM 3303 C C . THR A 1 424 ? -5.215 -11.442 7.183 1.00 85.00 424 THR A C 1
ATOM 3305 O O . THR A 1 424 ? -4.836 -12.567 7.511 1.00 85.00 424 THR A O 1
ATOM 3308 N N . ARG A 1 425 ? -4.563 -10.335 7.568 1.00 78.12 425 ARG A N 1
ATOM 3309 C CA . ARG A 1 425 ? -3.456 -10.354 8.540 1.00 78.12 425 ARG A CA 1
ATOM 3310 C C . ARG A 1 425 ? -3.927 -10.621 9.967 1.00 78.12 425 ARG A C 1
ATOM 3312 O O . ARG A 1 425 ? -3.131 -11.071 10.788 1.00 78.12 425 ARG A O 1
ATOM 3319 N N . ARG A 1 426 ? -5.201 -10.365 10.263 1.00 80.69 426 ARG A N 1
ATOM 3320 C CA . ARG A 1 426 ? -5.783 -10.567 11.589 1.00 80.69 426 ARG A CA 1
ATOM 3321 C C . ARG A 1 426 ? -6.065 -12.051 11.868 1.00 80.69 426 ARG A C 1
ATOM 3323 O O . ARG A 1 426 ? -6.288 -12.872 10.976 1.00 80.69 426 ARG A O 1
ATOM 3330 N N . ASP A 1 427 ? -6.010 -12.415 13.137 1.00 79.56 427 ASP A N 1
ATOM 3331 C CA . ASP A 1 427 ? -6.328 -13.695 13.759 1.00 79.56 427 ASP A CA 1
ATOM 3332 C C . ASP A 1 427 ? -7.794 -14.085 13.610 1.00 79.56 427 ASP A C 1
ATOM 3334 O O . ASP A 1 427 ? -8.724 -13.353 13.952 1.00 79.56 427 ASP A O 1
ATOM 3338 N N . MET A 1 428 ? -7.971 -15.298 13.084 1.00 82.00 428 MET A N 1
ATOM 3339 C CA . MET A 1 428 ? -9.249 -15.949 12.863 1.00 82.00 428 MET A CA 1
ATOM 3340 C C . MET A 1 428 ? -9.251 -17.281 13.599 1.00 82.00 428 MET A C 1
ATOM 3342 O O . MET A 1 428 ? -8.390 -18.123 13.343 1.00 82.00 428 MET A O 1
ATOM 3346 N N . THR A 1 429 ? -10.230 -17.483 14.478 1.00 80.75 429 THR A N 1
ATOM 3347 C CA . THR A 1 429 ? -10.400 -18.749 15.203 1.00 80.75 429 THR A CA 1
ATOM 3348 C C . THR A 1 429 ? -10.948 -19.847 14.291 1.00 80.75 429 THR A C 1
ATOM 3350 O O . THR A 1 429 ? -10.428 -20.958 14.295 1.00 80.75 429 THR A O 1
ATOM 3353 N N . TYR A 1 430 ? -11.957 -19.526 13.475 1.00 84.44 430 TYR A N 1
ATOM 3354 C CA . TYR A 1 430 ? -12.577 -20.452 12.526 1.00 84.44 430 TYR A CA 1
ATOM 3355 C C . TYR A 1 430 ? -12.361 -19.955 11.099 1.00 84.44 430 TYR A C 1
ATOM 3357 O O . TYR A 1 430 ? -12.900 -18.929 10.705 1.00 84.44 430 TYR A O 1
ATOM 3365 N N . MET A 1 431 ? -11.564 -20.667 10.302 1.00 86.06 431 MET A N 1
ATOM 3366 C CA . MET A 1 431 ? -11.193 -20.196 8.957 1.00 86.06 431 MET A CA 1
ATOM 3367 C C . MET A 1 431 ? -12.378 -20.087 7.988 1.00 86.06 431 MET A C 1
ATOM 3369 O O . MET A 1 431 ? -12.352 -19.243 7.093 1.00 86.06 431 MET A O 1
ATOM 3373 N N . SER A 1 432 ? -13.449 -20.856 8.208 1.00 86.19 432 SER A N 1
ATOM 3374 C CA . SER A 1 432 ? -14.717 -20.727 7.478 1.00 86.19 432 SER A CA 1
ATOM 3375 C C . SER A 1 432 ? -15.344 -19.332 7.587 1.00 86.19 432 SER A C 1
ATOM 3377 O O . SER A 1 432 ? -16.113 -18.943 6.707 1.00 86.19 432 SER A O 1
ATOM 3379 N N . ASP A 1 433 ? -14.976 -18.560 8.614 1.00 88.12 433 ASP A N 1
ATOM 3380 C CA . ASP A 1 433 ? -15.486 -17.213 8.868 1.00 88.12 433 ASP A CA 1
ATOM 3381 C C . ASP A 1 433 ? -14.771 -16.131 8.042 1.00 88.12 433 ASP A C 1
ATOM 3383 O O . ASP A 1 433 ? -15.171 -14.971 8.097 1.00 88.12 433 ASP A O 1
ATOM 3387 N N . ARG A 1 434 ? -13.762 -16.478 7.224 1.00 90.12 434 ARG A N 1
ATOM 3388 C CA . ARG A 1 434 ? -13.027 -15.509 6.380 1.00 90.12 434 ARG A CA 1
ATOM 3389 C C . ARG A 1 434 ? -13.912 -14.699 5.432 1.00 90.12 434 ARG A C 1
ATOM 3391 O O . ARG A 1 434 ? -13.632 -13.534 5.190 1.00 90.12 434 ARG A O 1
ATOM 3398 N N . LEU A 1 435 ? -14.953 -15.299 4.860 1.00 92.44 435 LEU A N 1
ATOM 3399 C CA . LEU A 1 435 ? -15.901 -14.562 4.014 1.00 92.44 435 LEU A CA 1
ATOM 3400 C C . LEU A 1 435 ? -16.991 -13.878 4.866 1.00 92.44 435 LEU A C 1
ATOM 3402 O O . LEU A 1 435 ? -17.151 -12.659 4.753 1.00 92.44 435 LEU A O 1
ATOM 3406 N N . PRO A 1 436 ? -17.671 -14.586 5.799 1.00 89.69 436 PRO A N 1
ATOM 3407 C CA . PRO A 1 436 ? -18.643 -13.969 6.704 1.00 89.69 436 PRO A CA 1
ATOM 3408 C C . PRO A 1 436 ? -18.129 -12.739 7.467 1.00 89.69 436 PRO A C 1
ATOM 3410 O O . PRO A 1 436 ? -18.872 -11.766 7.601 1.00 89.69 436 PRO A O 1
ATOM 3413 N N . GLY A 1 437 ? -16.872 -12.734 7.915 1.00 88.12 437 GLY A N 1
ATOM 3414 C CA . GLY A 1 437 ? -16.290 -11.636 8.694 1.00 88.12 437 GLY A CA 1
ATOM 3415 C C . GLY A 1 437 ? -16.049 -10.336 7.924 1.00 88.12 437 GLY A C 1
ATOM 3416 O O . GLY A 1 437 ? -15.790 -9.314 8.552 1.00 88.12 437 GLY A O 1
ATOM 3417 N N . LEU A 1 438 ? -16.182 -10.350 6.593 1.00 88.88 438 LEU A N 1
ATOM 3418 C CA . LEU A 1 438 ? -16.202 -9.154 5.740 1.00 88.88 438 LEU A CA 1
ATOM 3419 C C . LEU A 1 438 ? -17.564 -8.898 5.082 1.00 88.88 438 LEU A C 1
ATOM 3421 O O . LEU A 1 438 ? -17.704 -7.933 4.327 1.00 88.88 438 LEU A O 1
ATOM 3425 N N . SER A 1 439 ? -18.567 -9.741 5.340 1.00 88.31 439 SER A N 1
ATOM 3426 C CA . SER A 1 439 ? -19.845 -9.731 4.615 1.00 88.31 439 SER A CA 1
ATOM 3427 C C . SER A 1 439 ? -20.572 -8.388 4.651 1.00 88.31 439 SER A C 1
ATOM 3429 O O . SER A 1 439 ? -21.210 -8.002 3.674 1.00 88.31 439 SER A O 1
ATOM 3431 N N . GLY A 1 440 ? -20.445 -7.635 5.741 1.00 83.44 440 GLY A N 1
ATOM 3432 C CA . GLY A 1 440 ? -21.062 -6.326 5.876 1.00 83.44 440 GLY A CA 1
ATOM 3433 C C . GLY A 1 440 ? -20.371 -5.222 5.104 1.00 83.44 440 GLY A C 1
ATOM 3434 O O . GLY A 1 440 ? -21.041 -4.384 4.496 1.00 83.44 440 GLY A O 1
ATOM 3435 N N . ILE A 1 441 ? -19.040 -5.249 5.077 1.00 86.19 441 ILE A N 1
ATOM 3436 C CA . ILE A 1 441 ? -18.267 -4.357 4.211 1.00 86.19 441 ILE A CA 1
ATOM 3437 C C . ILE A 1 441 ? -18.545 -4.716 2.746 1.00 86.19 441 ILE A C 1
ATOM 3439 O O . ILE A 1 441 ? -18.827 -3.818 1.956 1.00 86.19 441 ILE A O 1
ATOM 3443 N N . ALA A 1 442 ? -18.558 -6.008 2.400 1.00 89.25 442 ALA A N 1
ATOM 3444 C CA . ALA A 1 442 ? -18.882 -6.490 1.058 1.00 89.25 442 ALA A CA 1
ATOM 3445 C C . ALA A 1 442 ? -20.289 -6.056 0.619 1.00 89.25 442 ALA A C 1
ATOM 3447 O O . ALA A 1 442 ? -20.451 -5.460 -0.438 1.00 89.25 442 ALA A O 1
ATOM 3448 N N . GLY A 1 443 ? -21.314 -6.259 1.448 1.00 85.75 443 GLY A N 1
ATOM 3449 C CA . GLY A 1 443 ? -22.681 -5.863 1.104 1.00 85.75 443 GLY A CA 1
ATOM 3450 C C . GLY A 1 443 ? -22.857 -4.356 0.924 1.00 85.75 443 GLY A C 1
ATOM 3451 O O . GLY A 1 443 ? -23.674 -3.919 0.114 1.00 85.75 443 GLY A O 1
ATOM 3452 N N . HIS A 1 444 ? -22.088 -3.540 1.647 1.00 77.75 444 HIS A N 1
ATOM 3453 C CA . HIS A 1 444 ? -22.047 -2.101 1.396 1.00 77.75 444 HIS A CA 1
ATOM 3454 C C . HIS A 1 444 ? -21.344 -1.773 0.078 1.00 77.75 444 HIS A C 1
ATOM 3456 O O . HIS A 1 444 ? -21.855 -0.973 -0.705 1.00 77.75 444 HIS A O 1
ATOM 3462 N N . TRP A 1 445 ? -20.192 -2.398 -0.159 1.00 84.38 445 TRP A N 1
ATOM 3463 C CA . TRP A 1 445 ? -19.396 -2.234 -1.371 1.00 84.38 445 TRP A CA 1
ATOM 3464 C C . TRP A 1 445 ? -20.197 -2.538 -2.632 1.00 84.38 445 TRP A C 1
ATOM 3466 O O . TRP A 1 445 ? -20.218 -1.738 -3.562 1.00 84.38 445 TRP A O 1
ATOM 3476 N N . GLU A 1 446 ? -20.922 -3.657 -2.622 1.00 86.38 446 GLU A N 1
ATOM 3477 C CA . GLU A 1 446 ? -21.736 -4.107 -3.746 1.00 86.38 446 GLU A CA 1
ATOM 3478 C C . GLU A 1 446 ? -22.749 -3.039 -4.173 1.00 86.38 446 GLU A C 1
ATOM 3480 O O . GLU A 1 446 ? -22.887 -2.742 -5.357 1.00 86.38 446 GLU A O 1
ATOM 3485 N N . ARG A 1 447 ? -23.421 -2.412 -3.197 1.00 81.88 447 ARG A N 1
ATOM 3486 C CA . ARG A 1 447 ? -24.388 -1.336 -3.450 1.00 81.88 447 ARG A CA 1
ATOM 3487 C C . ARG A 1 447 ? -23.724 -0.049 -3.925 1.00 81.88 447 ARG A C 1
ATOM 3489 O O . ARG A 1 447 ? -24.291 0.637 -4.767 1.00 81.88 447 ARG A O 1
ATOM 3496 N N . ALA A 1 448 ? -22.572 0.299 -3.353 1.00 75.88 448 ALA A N 1
ATOM 3497 C CA . ALA A 1 448 ? -21.865 1.535 -3.676 1.00 75.88 448 ALA A CA 1
ATOM 3498 C C . ALA A 1 448 ? -21.277 1.503 -5.093 1.00 75.88 448 ALA A C 1
ATOM 3500 O O . ALA A 1 448 ? -21.415 2.475 -5.829 1.00 75.88 448 ALA A O 1
ATOM 3501 N N . GLU A 1 449 ? -20.680 0.375 -5.477 1.00 79.75 449 GLU A N 1
ATOM 3502 C CA . GLU A 1 449 ? -19.987 0.220 -6.759 1.00 79.75 449 GLU A CA 1
ATOM 3503 C C . GLU A 1 449 ? -20.847 -0.462 -7.834 1.00 79.75 449 GLU A C 1
ATOM 3505 O O . GLU A 1 449 ? -20.431 -0.565 -8.992 1.00 79.75 449 GLU A O 1
ATOM 3510 N N . ASN A 1 450 ? -22.065 -0.897 -7.485 1.00 83.31 450 ASN A N 1
ATOM 3511 C CA . ASN A 1 450 ? -22.993 -1.611 -8.365 1.00 83.31 450 ASN A CA 1
ATOM 3512 C C . ASN A 1 450 ? -22.291 -2.763 -9.112 1.00 83.31 450 ASN A C 1
ATOM 3514 O O . ASN A 1 450 ? -22.265 -2.794 -10.346 1.00 83.31 450 ASN A O 1
ATOM 3518 N N . ASP A 1 451 ? -21.622 -3.636 -8.361 1.00 89.69 451 ASP A N 1
ATOM 3519 C CA . ASP A 1 451 ? -20.839 -4.774 -8.861 1.00 89.69 451 ASP A CA 1
ATOM 3520 C C . ASP A 1 451 ? -21.438 -6.099 -8.352 1.00 89.69 451 ASP A C 1
ATOM 3522 O O . ASP A 1 451 ? -22.404 -6.091 -7.597 1.00 89.69 451 ASP A O 1
ATOM 3526 N N . THR A 1 452 ? -20.905 -7.243 -8.774 1.00 92.81 452 THR A N 1
ATOM 3527 C CA . THR A 1 452 ? -21.336 -8.572 -8.322 1.00 92.81 452 THR A CA 1
ATOM 3528 C C . THR A 1 452 ? -20.228 -9.240 -7.520 1.00 92.81 452 THR A C 1
ATOM 3530 O O . THR A 1 452 ? -19.085 -9.343 -7.972 1.00 92.81 452 THR A O 1
ATOM 3533 N N . TYR A 1 453 ? -20.574 -9.695 -6.315 1.00 94.06 453 TYR A N 1
ATOM 3534 C CA . TYR A 1 453 ? -19.646 -10.372 -5.413 1.00 94.06 453 TYR A CA 1
ATOM 3535 C C . TYR A 1 453 ? -19.472 -11.862 -5.735 1.00 94.06 453 TYR A C 1
ATOM 3537 O O . TYR A 1 453 ? -20.451 -12.606 -5.829 1.00 94.06 453 TYR A O 1
ATOM 3545 N N . HIS A 1 454 ? -18.218 -12.313 -5.781 1.00 95.62 454 HIS A N 1
ATOM 3546 C CA . HIS A 1 454 ? -17.824 -13.705 -5.982 1.00 95.62 454 HIS A CA 1
ATOM 3547 C C . HIS A 1 454 ? -16.762 -14.127 -4.964 1.00 95.62 454 HIS A C 1
ATOM 3549 O O . HIS A 1 454 ? -15.568 -13.913 -5.169 1.00 95.62 454 HIS A O 1
ATOM 3555 N N . ALA A 1 455 ? -17.203 -14.745 -3.862 1.00 94.88 455 ALA A N 1
ATOM 3556 C CA . ALA A 1 455 ? -16.346 -15.365 -2.843 1.00 94.88 455 ALA A CA 1
ATOM 3557 C C . ALA A 1 455 ? -15.120 -14.513 -2.441 1.00 94.88 455 ALA A C 1
ATOM 3559 O O . ALA A 1 455 ? -14.003 -15.017 -2.372 1.00 94.88 455 ALA A O 1
ATOM 3560 N N . GLY A 1 456 ? -15.318 -13.215 -2.201 1.00 93.44 456 GLY A N 1
ATOM 3561 C CA . GLY A 1 456 ? -14.267 -12.279 -1.782 1.00 93.44 456 GLY A CA 1
ATOM 3562 C C . GLY A 1 456 ? -13.728 -11.370 -2.887 1.00 93.44 456 GLY A C 1
ATOM 3563 O O . GLY A 1 456 ? -12.940 -10.474 -2.577 1.00 93.44 456 GLY A O 1
ATOM 3564 N N . LEU A 1 457 ? -14.136 -11.577 -4.142 1.00 94.50 457 LEU A N 1
ATOM 3565 C CA . LEU A 1 457 ? -13.704 -10.820 -5.322 1.00 94.50 457 LEU A CA 1
ATOM 3566 C C . LEU A 1 457 ? -14.899 -10.162 -6.036 1.00 94.50 457 LEU A C 1
ATOM 3568 O O . LEU A 1 457 ? -16.047 -10.538 -5.795 1.00 94.50 457 LEU A O 1
ATOM 3572 N N . TRP A 1 458 ? -14.629 -9.207 -6.930 1.00 93.44 458 TRP A N 1
ATOM 3573 C CA . TRP A 1 458 ? -15.652 -8.443 -7.658 1.00 93.44 458 TRP A CA 1
ATOM 3574 C C . TRP A 1 458 ? -15.590 -8.667 -9.168 1.00 93.44 458 TRP A C 1
ATOM 3576 O O . TRP A 1 458 ? -14.500 -8.795 -9.729 1.00 93.44 458 TRP A O 1
ATOM 3586 N N . GLN A 1 459 ? -16.751 -8.709 -9.826 1.00 91.75 459 GLN A N 1
ATOM 3587 C CA . GLN A 1 459 ? -16.870 -9.101 -11.231 1.00 91.75 459 GLN A CA 1
ATOM 3588 C C . GLN A 1 459 ? -16.261 -8.086 -12.210 1.00 91.75 459 GLN A C 1
ATOM 3590 O O . GLN A 1 459 ? -15.521 -8.506 -13.102 1.00 91.75 459 GLN A O 1
ATOM 3595 N N . LYS A 1 460 ? -16.525 -6.775 -12.071 1.00 85.81 460 LYS A N 1
ATOM 3596 C CA . LYS A 1 460 ? -16.105 -5.761 -13.072 1.00 85.81 460 LYS A CA 1
ATOM 3597 C C . LYS A 1 460 ? -14.601 -5.749 -13.345 1.00 85.81 460 LYS A C 1
ATOM 3599 O O . LYS A 1 460 ? -14.197 -5.493 -14.473 1.00 85.81 460 LYS A O 1
ATOM 3604 N N . ASN A 1 461 ? -13.787 -6.047 -12.334 1.00 81.62 461 ASN A N 1
ATOM 3605 C CA . ASN A 1 461 ? -12.324 -6.047 -12.417 1.00 81.62 461 ASN A CA 1
ATOM 3606 C C . ASN A 1 461 ? -11.715 -7.365 -11.922 1.00 81.62 461 ASN A C 1
ATOM 3608 O O . ASN A 1 461 ? -10.601 -7.382 -11.392 1.00 81.62 461 ASN A O 1
ATOM 3612 N N . LEU A 1 462 ? -12.437 -8.479 -12.077 1.00 89.31 462 LEU A N 1
ATOM 3613 C CA . LEU A 1 462 ? -12.025 -9.777 -11.543 1.00 89.31 462 LEU A CA 1
ATOM 3614 C C . LEU A 1 462 ? -10.582 -10.182 -11.911 1.00 89.31 462 LEU A C 1
ATOM 3616 O O . LEU A 1 462 ? -9.886 -10.659 -11.019 1.00 89.31 462 LEU A O 1
ATOM 3620 N N . PRO A 1 463 ? -10.069 -9.945 -13.139 1.00 87.25 463 PRO A N 1
ATOM 3621 C CA . PRO A 1 463 ? -8.677 -10.254 -13.461 1.00 87.25 463 PRO A CA 1
ATOM 3622 C C . PRO A 1 463 ? -7.663 -9.559 -12.551 1.00 87.25 463 PRO A C 1
ATOM 3624 O O . PRO A 1 463 ? -6.709 -10.194 -12.117 1.00 87.25 463 PRO A O 1
ATOM 3627 N N . HIS A 1 464 ? -7.901 -8.295 -12.186 1.00 83.88 464 HIS A N 1
ATOM 3628 C CA . HIS A 1 464 ? -7.069 -7.605 -11.203 1.00 83.88 464 HIS A CA 1
ATOM 3629 C C . HIS A 1 464 ? -7.206 -8.302 -9.845 1.00 83.88 464 HIS A C 1
ATOM 3631 O O . HIS A 1 464 ? -6.217 -8.602 -9.177 1.00 83.88 464 HIS A O 1
ATOM 3637 N N . HIS A 1 465 ? -8.443 -8.590 -9.422 1.00 85.88 465 HIS A N 1
ATOM 3638 C CA . HIS A 1 465 ? -8.742 -9.234 -8.139 1.00 85.88 465 HIS A CA 1
ATOM 3639 C C . HIS A 1 465 ? -8.098 -10.610 -7.936 1.00 85.88 465 HIS A C 1
ATOM 3641 O O . HIS A 1 465 ? -8.006 -11.053 -6.795 1.00 85.88 465 HIS A O 1
ATOM 3647 N N . LEU A 1 466 ? -7.624 -11.267 -8.992 1.00 88.31 466 LEU A N 1
ATOM 3648 C CA . LEU A 1 466 ? -6.914 -12.544 -8.914 1.00 88.31 466 LEU A CA 1
ATOM 3649 C C . LEU A 1 466 ? -5.415 -12.394 -8.619 1.00 88.31 466 LEU A C 1
ATOM 3651 O O . LEU A 1 466 ? -4.767 -13.379 -8.289 1.00 88.31 466 LEU A O 1
ATOM 3655 N N . LEU A 1 467 ? -4.859 -11.182 -8.689 1.00 82.94 467 LEU A N 1
ATOM 3656 C CA . LEU A 1 467 ? -3.421 -10.919 -8.538 1.00 82.94 467 LEU A CA 1
ATOM 3657 C C . LEU A 1 467 ? -3.002 -10.744 -7.074 1.00 82.94 467 LEU A C 1
ATOM 3659 O O . LEU A 1 467 ? -2.253 -9.826 -6.725 1.00 82.94 467 LEU A O 1
ATOM 3663 N N . TRP A 1 468 ? -3.543 -11.589 -6.200 1.00 86.06 468 TRP A N 1
ATOM 3664 C CA . TRP A 1 468 ? -3.084 -11.706 -4.821 1.00 86.06 468 TRP A CA 1
ATOM 3665 C C . TRP A 1 468 ? -1.955 -12.730 -4.706 1.00 86.06 468 TRP A C 1
ATOM 3667 O O . TRP A 1 468 ? -1.855 -13.665 -5.494 1.00 86.06 468 TRP A O 1
ATOM 3677 N N . TRP A 1 469 ? -1.132 -12.577 -3.673 1.00 80.06 469 TRP A N 1
ATOM 3678 C CA . TRP A 1 469 ? -0.161 -13.578 -3.245 1.00 80.06 469 TRP A CA 1
ATOM 3679 C C . TRP A 1 469 ? -0.185 -13.751 -1.726 1.00 80.06 469 TRP A C 1
ATOM 3681 O O . TRP A 1 469 ? -0.699 -12.903 -0.986 1.00 80.06 469 TRP A O 1
ATOM 3691 N N . ALA A 1 470 ? 0.382 -14.852 -1.241 1.00 79.00 470 ALA A N 1
ATOM 3692 C CA . ALA A 1 470 ? 0.551 -15.071 0.186 1.00 79.00 470 ALA A CA 1
ATOM 3693 C C . ALA A 1 470 ? 1.619 -14.133 0.766 1.00 79.00 470 ALA A C 1
ATOM 3695 O O . ALA A 1 470 ? 2.743 -14.047 0.272 1.00 79.00 470 ALA A O 1
ATOM 3696 N N . HIS A 1 471 ? 1.292 -13.452 1.862 1.00 71.69 471 HIS A N 1
ATOM 3697 C CA . HIS A 1 471 ? 2.242 -12.631 2.604 1.00 71.69 471 HIS A CA 1
ATOM 3698 C C . HIS A 1 471 ? 3.124 -13.533 3.483 1.00 71.69 471 HIS A C 1
ATOM 3700 O O . HIS A 1 471 ? 2.827 -13.752 4.655 1.00 71.69 471 HIS A O 1
ATOM 3706 N N . ALA A 1 472 ? 4.185 -14.094 2.897 1.00 56.62 472 ALA A N 1
ATOM 3707 C CA . ALA A 1 472 ? 5.006 -15.134 3.529 1.00 56.62 472 ALA A CA 1
ATOM 3708 C C . ALA A 1 472 ? 6.272 -14.628 4.256 1.00 56.62 472 ALA A C 1
ATOM 3710 O O . ALA A 1 472 ? 6.893 -15.397 4.987 1.00 56.62 472 ALA A O 1
ATOM 3711 N N . VAL A 1 473 ? 6.686 -13.368 4.063 1.00 50.38 473 VAL A N 1
ATOM 3712 C CA . VAL A 1 473 ? 7.953 -12.815 4.589 1.00 50.38 473 VAL A CA 1
ATOM 3713 C C . VAL A 1 473 ? 7.824 -11.336 4.983 1.00 50.38 473 VAL A C 1
ATOM 3715 O O . VAL A 1 473 ? 7.069 -10.599 4.356 1.00 50.38 473 VAL A O 1
ATOM 3718 N N . GLY A 1 474 ? 8.593 -10.891 5.988 1.00 45.28 474 GLY A N 1
ATOM 3719 C CA . GLY A 1 474 ? 8.709 -9.479 6.397 1.00 45.28 474 GLY A CA 1
ATOM 3720 C C . GLY A 1 474 ? 8.042 -9.120 7.736 1.00 45.28 474 GLY A C 1
ATOM 3721 O O . GLY A 1 474 ? 7.388 -9.944 8.374 1.00 45.28 474 GLY A O 1
ATOM 3722 N N . LEU A 1 475 ? 8.226 -7.873 8.193 1.00 39.94 475 LEU A N 1
ATOM 3723 C CA . LEU A 1 475 ? 7.549 -7.353 9.390 1.00 39.94 475 LEU A CA 1
ATOM 3724 C C . LEU A 1 475 ? 6.038 -7.261 9.164 1.00 39.94 475 LEU A C 1
ATOM 3726 O O . LEU A 1 475 ? 5.589 -6.623 8.216 1.00 39.94 475 LEU A O 1
ATOM 3730 N N . GLY A 1 476 ? 5.262 -7.864 10.066 1.00 44.91 476 GLY A N 1
ATOM 3731 C CA . GLY A 1 476 ? 3.799 -7.890 9.982 1.00 44.91 476 GLY A CA 1
ATOM 3732 C C . GLY A 1 476 ? 3.224 -9.055 9.169 1.00 44.91 476 GLY A C 1
ATOM 3733 O O . GLY A 1 476 ? 2.007 -9.109 8.986 1.00 44.91 476 GLY A O 1
ATOM 3734 N N . ALA A 1 477 ? 4.055 -9.994 8.699 1.00 49.94 477 ALA A N 1
ATOM 3735 C CA . ALA A 1 477 ? 3.569 -11.290 8.232 1.00 49.94 477 ALA A CA 1
ATOM 3736 C C . ALA A 1 477 ? 2.969 -12.071 9.424 1.00 49.94 477 ALA A C 1
ATOM 3738 O O . ALA A 1 477 ? 3.592 -12.110 10.492 1.00 49.94 477 ALA A O 1
ATOM 3739 N N . PRO A 1 478 ? 1.772 -12.677 9.295 1.00 53.50 478 PRO A N 1
ATOM 3740 C CA . PRO A 1 478 ? 1.209 -13.498 10.362 1.00 53.50 478 PRO A CA 1
ATOM 3741 C C . PRO A 1 478 ? 2.158 -14.648 10.711 1.00 53.50 478 PRO A C 1
ATOM 3743 O O . PRO A 1 478 ? 2.735 -15.266 9.822 1.00 53.50 478 PRO A O 1
ATOM 3746 N N . ALA A 1 479 ? 2.274 -15.003 11.995 1.00 52.59 479 ALA A N 1
ATOM 3747 C CA . ALA A 1 479 ? 3.091 -16.146 12.434 1.00 52.59 479 ALA A CA 1
ATOM 3748 C C . ALA A 1 479 ? 2.624 -17.498 11.848 1.00 52.59 479 ALA A C 1
ATOM 3750 O O . ALA A 1 479 ? 3.323 -18.505 11.918 1.00 52.59 479 ALA A O 1
ATOM 3751 N N . ARG A 1 480 ? 1.413 -17.517 11.291 1.00 63.22 480 ARG A N 1
ATOM 3752 C CA . ARG A 1 480 ? 0.754 -18.667 10.683 1.00 63.22 480 ARG A CA 1
ATOM 3753 C C . ARG A 1 480 ? 1.015 -18.651 9.180 1.00 63.22 480 ARG A C 1
ATOM 3755 O O . ARG A 1 480 ? 0.707 -17.668 8.511 1.00 63.22 480 ARG A O 1
ATOM 3762 N N . GLY A 1 481 ? 1.573 -19.751 8.676 1.00 64.25 481 GLY A N 1
ATOM 3763 C CA . GLY A 1 481 ? 1.842 -19.943 7.252 1.00 64.25 481 GLY A CA 1
ATOM 3764 C C . GLY A 1 481 ? 0.579 -19.855 6.388 1.00 64.25 481 GLY A C 1
ATOM 3765 O O . GLY A 1 481 ? -0.556 -19.918 6.877 1.00 64.25 481 GLY A O 1
ATOM 3766 N N . SER A 1 482 ? 0.782 -19.711 5.081 1.00 78.75 482 SER A N 1
ATOM 3767 C CA . SER A 1 482 ? -0.301 -19.718 4.097 1.00 78.75 482 SER A CA 1
ATOM 3768 C C . SER A 1 482 ? -0.594 -21.153 3.675 1.00 78.75 482 SER A C 1
ATOM 3770 O O . SER A 1 482 ? 0.025 -21.658 2.750 1.00 78.75 482 SER A O 1
ATOM 3772 N N . LEU A 1 483 ? -1.478 -21.847 4.391 1.00 82.56 483 LEU A N 1
ATOM 3773 C CA . LEU A 1 483 ? -1.884 -23.219 4.077 1.00 82.56 483 LEU A CA 1
ATOM 3774 C C . LEU A 1 483 ? -3.232 -23.207 3.351 1.00 82.56 483 LEU A C 1
ATOM 3776 O O . LEU A 1 483 ? -4.088 -22.372 3.659 1.00 82.56 483 LEU A O 1
ATOM 3780 N N . ARG A 1 484 ? -3.465 -24.165 2.446 1.00 85.75 484 ARG A N 1
ATOM 3781 C CA . ARG A 1 484 ? -4.815 -24.438 1.936 1.00 85.75 484 ARG A CA 1
ATOM 3782 C C . ARG A 1 484 ? -5.655 -25.002 3.075 1.00 85.75 484 ARG A C 1
ATOM 3784 O O . ARG A 1 484 ? -5.224 -25.917 3.780 1.00 85.75 484 ARG A O 1
ATOM 3791 N N . HIS A 1 485 ? -6.855 -24.469 3.272 1.00 82.94 485 HIS A N 1
ATOM 3792 C CA . HIS A 1 485 ? -7.734 -25.037 4.285 1.00 82.94 485 HIS A CA 1
ATOM 3793 C C . HIS A 1 485 ? -8.316 -26.382 3.804 1.00 82.94 485 HIS A C 1
ATOM 3795 O O . HIS A 1 485 ? -8.816 -26.447 2.681 1.00 82.94 485 HIS A O 1
ATOM 3801 N N . PRO A 1 486 ? -8.300 -27.452 4.626 1.00 81.75 486 PRO A N 1
ATOM 3802 C CA . PRO A 1 486 ? -8.726 -28.784 4.186 1.00 81.75 486 PRO A CA 1
ATOM 3803 C C . PRO A 1 486 ? -10.230 -28.882 3.898 1.00 81.75 486 PRO A C 1
ATOM 3805 O O . PRO A 1 486 ? -10.645 -29.628 3.017 1.00 81.75 486 PRO A O 1
ATOM 3808 N N . ALA A 1 487 ? -11.065 -28.139 4.633 1.00 86.50 487 ALA A N 1
ATOM 3809 C CA . ALA A 1 487 ? -12.500 -28.078 4.363 1.00 86.50 487 ALA A CA 1
ATOM 3810 C C . ALA A 1 487 ? -12.817 -27.015 3.305 1.00 86.50 487 ALA A C 1
ATOM 3812 O O . ALA A 1 487 ? -12.331 -25.885 3.406 1.00 86.50 487 ALA A O 1
ATOM 3813 N N . TYR A 1 488 ? -13.685 -27.356 2.352 1.00 90.62 488 TYR A N 1
ATOM 3814 C CA . TYR A 1 488 ? -14.128 -26.443 1.303 1.00 90.62 488 TYR A CA 1
ATOM 3815 C C . TYR A 1 488 ? -15.123 -25.406 1.842 1.00 90.62 488 TYR A C 1
ATOM 3817 O O . TYR A 1 488 ? -16.210 -25.755 2.299 1.00 90.62 488 TYR A O 1
ATOM 3825 N N . TYR A 1 489 ? -14.766 -24.125 1.750 1.00 91.62 489 TYR A N 1
ATOM 3826 C CA . TYR A 1 489 ? -15.674 -22.997 2.011 1.00 91.62 489 TYR A CA 1
ATOM 3827 C C . TYR A 1 489 ? -15.459 -21.804 1.063 1.00 91.62 489 TYR A C 1
ATOM 3829 O O . TYR A 1 489 ? -16.238 -20.848 1.090 1.00 91.62 489 TYR A O 1
ATOM 3837 N N . ALA A 1 490 ? -14.404 -21.843 0.244 1.00 94.31 490 ALA A N 1
ATOM 3838 C CA . ALA A 1 490 ? -14.054 -20.844 -0.758 1.00 94.31 490 ALA A CA 1
ATOM 3839 C C . ALA A 1 490 ? -13.358 -21.528 -1.955 1.00 94.31 490 ALA A C 1
ATOM 3841 O O . ALA A 1 490 ? -12.655 -22.520 -1.749 1.00 94.31 490 ALA A O 1
ATOM 3842 N N . PRO A 1 491 ? -13.514 -21.025 -3.194 1.00 94.44 491 PRO A N 1
ATOM 3843 C CA . PRO A 1 491 ? -12.830 -21.568 -4.368 1.00 94.44 491 PRO A CA 1
ATOM 3844 C C . PRO A 1 491 ? -11.321 -21.293 -4.317 1.00 94.44 491 PRO A C 1
ATOM 3846 O O . PRO A 1 491 ? -10.898 -20.301 -3.730 1.00 94.44 491 PRO A O 1
ATOM 3849 N N . THR A 1 492 ? -10.508 -22.116 -4.981 1.00 90.31 492 THR A N 1
ATOM 3850 C CA . THR A 1 492 ? -9.031 -22.032 -4.946 1.00 90.31 492 THR A CA 1
ATOM 3851 C C . THR A 1 492 ? -8.460 -20.711 -5.467 1.00 90.31 492 THR A C 1
ATOM 3853 O O . THR A 1 492 ? -7.426 -20.268 -4.985 1.00 90.31 492 THR A O 1
ATOM 3856 N N . TRP A 1 493 ? -9.147 -20.044 -6.397 1.00 91.81 493 TRP A N 1
ATOM 3857 C CA . TRP A 1 493 ? -8.761 -18.731 -6.929 1.00 91.81 493 TRP A CA 1
ATOM 3858 C C . TRP A 1 493 ? -9.101 -17.554 -5.994 1.00 91.81 493 TRP A C 1
ATOM 3860 O O . TRP A 1 493 ? -8.700 -16.417 -6.249 1.00 91.81 493 TRP A O 1
ATOM 3870 N N . SER A 1 494 ? -9.841 -17.798 -4.908 1.00 93.75 494 SER A N 1
ATOM 3871 C CA . SER A 1 494 ? -10.137 -16.788 -3.892 1.00 93.75 494 SER A CA 1
ATOM 3872 C C . SER A 1 494 ? -9.051 -16.754 -2.817 1.00 93.75 494 SER A C 1
ATOM 3874 O O . SER A 1 494 ? -8.644 -17.797 -2.295 1.00 93.75 494 SER A O 1
ATOM 3876 N N . TRP A 1 495 ? -8.681 -15.543 -2.388 1.00 92.38 495 TRP A N 1
ATOM 3877 C CA . TRP A 1 495 ? -7.811 -15.298 -1.229 1.00 92.38 495 TRP A CA 1
ATOM 3878 C C . TRP A 1 495 ? -8.354 -15.913 0.073 1.00 92.38 495 TRP A C 1
ATOM 3880 O O . TRP A 1 495 ? -7.623 -16.079 1.056 1.00 92.38 495 TRP A O 1
ATOM 3890 N N . ALA A 1 496 ? -9.652 -16.232 0.125 1.00 92.94 496 ALA A N 1
ATOM 3891 C CA . ALA A 1 496 ? -10.265 -16.862 1.284 1.00 92.94 496 ALA A CA 1
ATOM 3892 C C . ALA A 1 496 ? -9.914 -18.352 1.403 1.00 92.94 496 ALA A C 1
ATOM 3894 O O . ALA A 1 496 ? -10.071 -18.904 2.488 1.00 92.94 496 ALA A O 1
ATOM 3895 N N . SER A 1 497 ? -9.406 -18.992 0.343 1.00 90.94 497 SER A N 1
ATOM 3896 C CA . SER A 1 497 ? -9.045 -20.421 0.338 1.00 90.94 497 SER A CA 1
ATOM 3897 C C . SER A 1 497 ? -7.795 -20.770 1.156 1.00 90.94 497 SER A C 1
ATOM 3899 O O . SER A 1 497 ? -7.532 -21.950 1.402 1.00 90.94 497 SER A O 1
ATOM 3901 N N . ILE A 1 498 ? -7.042 -19.756 1.591 1.00 87.88 498 ILE A N 1
ATOM 3902 C CA . ILE A 1 498 ? -5.798 -19.906 2.348 1.00 87.88 498 ILE A CA 1
ATOM 3903 C C . ILE A 1 498 ? -5.914 -19.336 3.764 1.00 87.88 498 ILE A C 1
ATOM 3905 O O . ILE A 1 498 ? -6.715 -18.439 4.034 1.00 87.88 498 ILE A O 1
ATOM 3909 N N . THR A 1 499 ? -5.092 -19.843 4.683 1.00 84.25 499 THR A N 1
ATOM 3910 C CA . THR A 1 499 ? -5.094 -19.432 6.099 1.00 84.25 499 THR A CA 1
ATOM 3911 C C . THR A 1 499 ? -4.318 -18.146 6.375 1.00 84.25 499 THR A C 1
ATOM 3913 O O . THR A 1 499 ? -4.576 -17.482 7.380 1.00 84.25 499 THR A O 1
ATOM 3916 N N . GLY A 1 500 ? -3.365 -17.804 5.505 1.00 80.19 500 GLY A N 1
ATOM 3917 C CA . GLY A 1 500 ? -2.437 -16.690 5.685 1.00 80.19 500 GLY A CA 1
ATOM 3918 C C . GLY A 1 500 ? -3.023 -15.318 5.345 1.00 80.19 500 GLY A C 1
ATOM 3919 O O . GLY A 1 500 ? -4.132 -15.184 4.807 1.00 80.19 500 GLY A O 1
ATOM 3920 N N . GLY A 1 501 ? -2.240 -14.288 5.666 1.00 80.88 501 GLY A N 1
ATOM 3921 C CA . GLY A 1 501 ? -2.458 -12.936 5.163 1.00 80.88 501 GLY A CA 1
ATOM 3922 C C . GLY A 1 501 ? -2.087 -12.856 3.688 1.00 80.88 501 GLY A C 1
ATOM 3923 O O . GLY A 1 501 ? -1.181 -13.558 3.238 1.00 80.88 501 GLY A O 1
ATOM 3924 N N . ILE A 1 502 ? -2.770 -11.995 2.943 1.00 82.50 502 ILE A N 1
ATOM 3925 C CA . ILE A 1 502 ? -2.482 -11.779 1.524 1.00 82.50 502 ILE A CA 1
ATOM 3926 C C . ILE A 1 502 ? -1.952 -10.373 1.281 1.00 82.50 502 ILE A C 1
ATOM 3928 O O . ILE A 1 502 ? -2.171 -9.450 2.070 1.00 82.50 502 ILE A O 1
ATOM 3932 N N . GLN A 1 503 ? -1.249 -10.204 0.171 1.00 75.56 503 GLN A N 1
ATOM 3933 C CA . GLN A 1 503 ? -1.106 -8.895 -0.455 1.00 75.56 503 GLN A CA 1
ATOM 3934 C C . GLN A 1 503 ? -1.539 -8.998 -1.914 1.00 75.56 503 GLN A C 1
ATOM 3936 O O . GLN A 1 503 ? -1.741 -10.094 -2.427 1.00 75.56 503 GLN A O 1
ATOM 3941 N N . HIS A 1 504 ? -1.664 -7.854 -2.568 1.00 73.50 504 HIS A N 1
ATOM 3942 C CA . HIS A 1 504 ? -1.979 -7.767 -3.984 1.00 73.50 504 HIS A CA 1
ATOM 3943 C C . HIS A 1 504 ? -0.886 -7.023 -4.732 1.00 73.50 504 HIS A C 1
ATOM 3945 O O . HIS A 1 504 ? -0.268 -6.099 -4.191 1.00 73.50 504 HIS A O 1
ATOM 3951 N N . LEU A 1 505 ? -0.709 -7.390 -5.998 1.00 68.25 505 LEU A N 1
ATOM 3952 C CA . LEU A 1 505 ? 0.073 -6.603 -6.934 1.00 68.25 505 LEU A CA 1
ATOM 3953 C C . LEU A 1 505 ? -0.642 -5.263 -7.151 1.00 68.25 505 LEU A C 1
ATOM 3955 O O . LEU A 1 505 ? -1.728 -5.211 -7.723 1.00 68.25 505 LEU A O 1
ATOM 3959 N N . ARG A 1 506 ? -0.053 -4.180 -6.633 1.00 56.34 506 ARG A N 1
ATOM 3960 C CA . ARG A 1 506 ? -0.671 -2.843 -6.661 1.00 56.34 506 ARG A CA 1
ATOM 3961 C C . ARG A 1 506 ? -0.815 -2.301 -8.077 1.00 56.34 506 ARG A C 1
ATOM 3963 O O . ARG A 1 506 ? -1.760 -1.566 -8.344 1.00 56.34 506 ARG A O 1
ATOM 3970 N N . GLU A 1 507 ? 0.113 -2.673 -8.953 1.00 57.47 507 GLU A N 1
ATOM 3971 C CA . GLU A 1 507 ? 0.208 -2.149 -10.311 1.00 57.47 507 GLU A CA 1
ATOM 3972 C C . GLU A 1 507 ? 0.545 -3.263 -11.286 1.00 57.47 507 GLU A C 1
ATOM 3974 O O . GLU A 1 507 ? 1.696 -3.481 -11.664 1.00 57.47 507 GLU A O 1
ATOM 3979 N N . PRO A 1 508 ? -0.484 -4.019 -11.675 1.00 55.72 508 PRO A N 1
ATOM 3980 C CA . PRO A 1 508 ? -0.309 -5.196 -12.488 1.00 55.72 508 PRO A CA 1
ATOM 3981 C C . PRO A 1 508 ? -0.214 -4.884 -13.979 1.00 55.72 508 PRO A C 1
ATOM 3983 O O . PRO A 1 508 ? -0.531 -5.759 -14.766 1.00 55.72 508 PRO A O 1
ATOM 3986 N N . GLY A 1 509 ? 0.196 -3.685 -14.403 1.00 58.78 509 GLY A N 1
ATOM 3987 C CA . GLY A 1 509 ? 0.257 -3.329 -15.827 1.00 58.78 509 GLY A CA 1
ATOM 3988 C C . GLY A 1 509 ? -1.068 -3.549 -16.579 1.00 58.78 509 GLY A C 1
ATOM 3989 O O . GLY A 1 509 ? -2.146 -3.319 -16.032 1.00 58.78 509 GLY A O 1
ATOM 3990 N N . GLU A 1 510 ? -0.985 -3.962 -17.845 1.00 59.19 510 GLU A N 1
ATOM 3991 C CA . GLU A 1 510 ? -2.153 -4.290 -18.673 1.00 59.19 510 GLU A CA 1
ATOM 3992 C C . GLU A 1 510 ? -2.483 -5.780 -18.566 1.00 59.19 510 GLU A C 1
ATOM 3994 O O . GLU A 1 510 ? -1.662 -6.652 -18.851 1.00 59.19 510 GLU A O 1
ATOM 3999 N N . ILE A 1 511 ? -3.723 -6.087 -18.188 1.00 69.31 511 ILE A N 1
ATOM 4000 C CA . ILE A 1 511 ? -4.157 -7.469 -18.010 1.00 69.31 511 ILE A CA 1
ATOM 4001 C C . ILE A 1 511 ? -4.734 -8.025 -19.315 1.00 69.31 511 ILE A C 1
ATOM 4003 O O . ILE A 1 511 ? -5.860 -7.715 -19.697 1.00 69.31 511 ILE A O 1
ATOM 4007 N N . HIS A 1 512 ? -3.998 -8.943 -19.943 1.00 69.00 512 HIS A N 1
ATOM 4008 C CA . HIS A 1 512 ? -4.382 -9.644 -21.181 1.00 69.00 512 HIS A CA 1
ATOM 4009 C C . HIS A 1 512 ? -5.217 -10.912 -20.927 1.00 69.00 512 HIS A C 1
ATOM 4011 O O . HIS A 1 512 ? -5.075 -11.935 -21.600 1.00 69.00 512 HIS A O 1
ATOM 4017 N N . VAL A 1 513 ? -6.092 -10.856 -19.921 1.00 76.50 513 VAL A N 1
ATOM 4018 C CA . VAL A 1 513 ? -6.966 -11.959 -19.503 1.00 76.50 513 VAL A CA 1
ATOM 4019 C C . VAL A 1 513 ? -8.418 -11.525 -19.626 1.00 76.50 513 VAL A C 1
ATOM 4021 O O . VAL A 1 513 ? -8.827 -10.512 -19.062 1.00 76.50 513 VAL A O 1
ATOM 4024 N N . ARG A 1 514 ? -9.231 -12.337 -20.302 1.00 83.25 514 ARG A N 1
ATOM 4025 C CA . ARG A 1 514 ? -10.682 -12.155 -20.380 1.00 83.25 514 ARG A CA 1
ATOM 4026 C C . ARG A 1 514 ? -11.391 -13.182 -19.505 1.00 83.25 514 ARG A C 1
ATOM 4028 O O . ARG A 1 514 ? -11.191 -14.383 -19.679 1.00 83.25 514 ARG A O 1
ATOM 4035 N N . VAL A 1 515 ? -12.273 -12.720 -18.622 1.00 87.44 515 VAL A N 1
ATOM 4036 C CA . VAL A 1 515 ? -13.202 -13.594 -17.891 1.00 87.44 515 VAL A CA 1
ATOM 4037 C C . VAL A 1 515 ? -14.298 -14.051 -18.849 1.00 87.44 515 VAL A C 1
ATOM 4039 O O . VAL A 1 515 ? -14.987 -13.222 -19.439 1.00 87.44 515 VAL A O 1
ATOM 4042 N N . VAL A 1 516 ? -14.428 -15.363 -19.032 1.00 92.12 516 VAL A N 1
ATOM 4043 C CA . VAL A 1 516 ? -15.467 -15.979 -19.870 1.00 92.12 516 VAL A CA 1
ATOM 4044 C C . VAL A 1 516 ? -16.715 -16.265 -19.042 1.00 92.12 516 VAL A C 1
ATOM 4046 O O . VAL A 1 516 ? -17.819 -15.967 -19.483 1.00 92.12 516 VAL A O 1
ATOM 4049 N N . ASP A 1 517 ? -16.536 -16.822 -17.845 1.00 93.38 517 ASP A N 1
ATOM 4050 C CA . ASP A 1 517 ? -17.617 -17.146 -16.913 1.00 93.38 517 ASP A CA 1
ATOM 4051 C C . ASP A 1 517 ? -17.088 -17.135 -15.475 1.00 93.38 517 ASP A C 1
ATOM 4053 O O . ASP A 1 517 ? -15.944 -17.519 -15.221 1.00 93.38 517 ASP A O 1
ATOM 4057 N N . VAL A 1 518 ? -17.919 -16.697 -14.531 1.00 95.31 518 VAL A N 1
ATOM 4058 C CA . VAL A 1 518 ? -17.637 -16.769 -13.095 1.00 95.31 518 VAL A CA 1
ATOM 4059 C C . VAL A 1 518 ? -18.936 -17.013 -12.337 1.00 95.31 518 VAL A C 1
ATOM 4061 O O . VAL A 1 518 ? -19.920 -16.296 -12.507 1.00 95.31 518 VAL A O 1
ATOM 4064 N N . GLN A 1 519 ? -18.952 -18.044 -11.494 1.00 94.81 519 GLN A N 1
ATOM 4065 C CA . GLN A 1 519 ? -20.141 -18.451 -10.747 1.00 94.81 519 GLN A CA 1
ATOM 4066 C C . GLN A 1 519 ? -19.767 -18.893 -9.338 1.00 94.81 519 GLN A C 1
ATOM 4068 O O . GLN A 1 519 ? -18.763 -19.570 -9.128 1.00 94.81 519 GLN A O 1
ATOM 4073 N N . THR A 1 520 ? -20.602 -18.545 -8.363 1.00 96.19 520 THR A N 1
ATOM 4074 C CA . THR A 1 520 ? -20.437 -18.926 -6.954 1.00 96.19 520 THR A CA 1
ATOM 4075 C C . THR A 1 520 ? -21.796 -19.217 -6.331 1.00 96.19 520 THR A C 1
ATOM 4077 O O . THR A 1 520 ? -22.725 -18.432 -6.509 1.00 96.19 520 THR A O 1
ATOM 4080 N N . GLU A 1 521 ? -21.911 -20.308 -5.570 1.00 95.75 521 GLU A N 1
ATOM 4081 C CA . GLU A 1 521 ? -23.140 -20.685 -4.858 1.00 95.75 521 GLU A CA 1
ATOM 4082 C C . GLU A 1 521 ? -22.951 -20.542 -3.336 1.00 95.75 521 GLU A C 1
ATOM 4084 O O . GLU A 1 521 ? -22.143 -21.282 -2.767 1.00 95.75 521 GLU A O 1
ATOM 4089 N N . PRO A 1 522 ? -23.682 -19.639 -2.653 1.00 92.88 522 PRO A N 1
ATOM 4090 C CA . PRO A 1 522 ? -23.595 -19.481 -1.200 1.00 92.88 522 PRO A CA 1
ATOM 4091 C C . PRO A 1 522 ? -23.933 -20.764 -0.422 1.00 92.88 522 PRO A C 1
ATOM 4093 O O . PRO A 1 522 ? -24.847 -21.514 -0.767 1.00 92.88 522 PRO A O 1
ATOM 4096 N N . ALA A 1 523 ? -23.205 -21.013 0.668 1.00 90.81 523 ALA A N 1
ATOM 4097 C CA . ALA A 1 523 ? -23.448 -22.129 1.585 1.00 90.81 523 ALA A CA 1
ATOM 4098 C C . ALA A 1 523 ? -24.636 -21.889 2.517 1.00 90.81 523 ALA A C 1
ATOM 4100 O O . ALA A 1 523 ? -25.301 -22.844 2.920 1.00 90.81 523 ALA A O 1
ATOM 4101 N N . THR A 1 524 ? -24.917 -20.625 2.827 1.00 86.75 524 THR A N 1
ATOM 4102 C CA . THR A 1 524 ? -25.989 -20.193 3.728 1.00 86.75 524 THR A CA 1
ATOM 4103 C C . THR A 1 524 ? -26.786 -19.050 3.093 1.00 86.75 524 THR A C 1
ATOM 4105 O O . THR A 1 524 ? -26.540 -18.665 1.951 1.00 86.75 524 THR A O 1
ATOM 4108 N N . ILE A 1 525 ? -27.738 -18.479 3.838 1.00 84.69 525 ILE A N 1
ATOM 4109 C CA . ILE A 1 525 ? -28.474 -17.277 3.417 1.00 84.69 525 ILE A CA 1
ATOM 4110 C C . ILE A 1 525 ? -27.572 -16.035 3.291 1.00 84.69 525 ILE A C 1
ATOM 4112 O O . ILE A 1 525 ? -27.935 -15.068 2.622 1.00 84.69 525 ILE A O 1
ATOM 4116 N N . ASN A 1 526 ? -26.382 -16.053 3.901 1.00 86.12 526 ASN A N 1
ATOM 4117 C CA . ASN A 1 526 ? -25.414 -14.976 3.759 1.00 86.12 526 ASN A CA 1
ATOM 4118 C C . ASN A 1 526 ? -24.723 -15.069 2.389 1.00 86.12 526 ASN A C 1
ATOM 4120 O O . ASN A 1 526 ? -23.763 -15.820 2.214 1.00 86.12 526 ASN A O 1
ATOM 4124 N N . ARG A 1 527 ? -25.189 -14.263 1.429 1.00 88.94 527 ARG A N 1
ATOM 4125 C CA . ARG A 1 527 ? -24.642 -14.182 0.062 1.00 88.94 527 ARG A CA 1
ATOM 4126 C C . ARG A 1 527 ? -23.145 -13.847 0.010 1.00 88.94 527 ARG A C 1
ATOM 4128 O O . ARG A 1 527 ? -22.475 -14.248 -0.935 1.00 88.94 527 ARG A O 1
ATOM 4135 N N . PHE A 1 528 ? -22.630 -13.137 1.010 1.00 91.81 528 PHE A N 1
ATOM 4136 C CA . PHE A 1 528 ? -21.220 -12.745 1.101 1.00 91.81 528 PHE A CA 1
ATOM 4137 C C . PHE A 1 528 ? -20.405 -13.686 2.006 1.00 91.81 528 PHE A C 1
ATOM 4139 O O . PHE A 1 528 ? -19.260 -13.391 2.334 1.00 91.81 528 PHE A O 1
ATOM 4146 N N . GLY A 1 529 ? -21.011 -14.785 2.465 1.00 90.12 529 GLY A N 1
ATOM 4147 C CA . GLY A 1 529 ? -20.386 -15.783 3.324 1.00 90.12 529 GLY A CA 1
ATOM 4148 C C . GLY A 1 529 ? -19.698 -16.908 2.548 1.00 90.12 529 GLY A C 1
ATOM 4149 O O . GLY A 1 529 ? -19.363 -16.779 1.372 1.00 90.12 529 GLY A O 1
ATOM 4150 N N . SER A 1 530 ? -19.481 -18.033 3.232 1.00 92.12 530 SER A N 1
ATOM 4151 C CA . SER A 1 530 ? -18.915 -19.255 2.651 1.00 92.12 530 SER A CA 1
ATOM 4152 C C . SER A 1 530 ? -19.719 -19.745 1.441 1.00 92.12 530 SER A C 1
ATOM 4154 O O . SER A 1 530 ? -20.935 -19.553 1.379 1.00 92.12 530 SER A O 1
ATOM 4156 N N . VAL A 1 531 ? -19.065 -20.437 0.507 1.00 94.00 531 VAL A N 1
ATOM 4157 C CA . VAL A 1 531 ? -19.698 -20.996 -0.701 1.00 94.00 531 VAL A CA 1
ATOM 4158 C C . VAL A 1 531 ? -19.651 -22.525 -0.716 1.00 94.00 531 VAL A C 1
ATOM 4160 O O . VAL A 1 531 ? -18.705 -23.127 -0.214 1.00 94.00 531 VAL A O 1
ATOM 4163 N N . LYS A 1 532 ? -20.663 -23.162 -1.322 1.00 94.50 532 LYS A N 1
ATOM 4164 C CA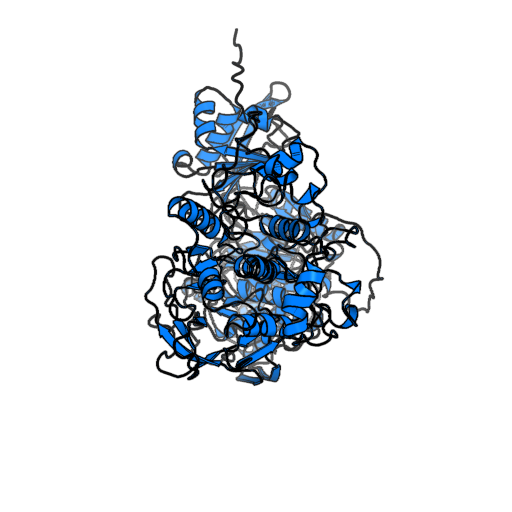 . LYS A 1 532 ? -20.690 -24.619 -1.571 1.00 94.50 532 LYS A CA 1
ATOM 4165 C C . LYS A 1 532 ? -19.834 -25.014 -2.764 1.00 94.50 532 LYS A C 1
ATOM 4167 O O . LYS A 1 532 ? -19.290 -26.110 -2.794 1.00 94.50 532 LYS A O 1
ATOM 4172 N N . ARG A 1 533 ? -19.767 -24.131 -3.763 1.00 94.19 533 ARG A N 1
ATOM 4173 C CA . ARG A 1 533 ? -18.972 -24.285 -4.984 1.00 94.19 533 ARG A CA 1
ATOM 4174 C C . ARG A 1 533 ? -18.732 -22.934 -5.650 1.00 94.19 533 ARG A C 1
ATOM 4176 O O . ARG A 1 533 ? -19.541 -22.015 -5.503 1.00 94.19 533 ARG A O 1
ATOM 4183 N N . GLY A 1 534 ? -17.660 -22.844 -6.426 1.00 94.69 534 GLY A N 1
ATOM 4184 C CA . GLY A 1 534 ? -17.411 -21.737 -7.338 1.00 94.69 534 GLY A CA 1
ATOM 4185 C C . GLY A 1 534 ? -16.558 -22.166 -8.526 1.00 94.69 534 GLY A C 1
ATOM 4186 O O . GLY A 1 534 ? -15.656 -22.988 -8.373 1.00 94.69 534 GLY A O 1
ATOM 4187 N N . ASN A 1 535 ? -16.866 -21.613 -9.695 1.00 95.50 535 ASN A N 1
ATOM 4188 C CA . ASN A 1 535 ? -16.219 -21.890 -10.973 1.00 95.50 535 ASN A CA 1
ATOM 4189 C C . ASN A 1 535 ? -15.760 -20.576 -11.616 1.00 95.50 535 ASN A C 1
ATOM 4191 O O . ASN A 1 535 ? -16.468 -19.574 -11.531 1.00 95.50 535 ASN A O 1
ATOM 4195 N N . LEU A 1 536 ? -14.591 -20.593 -12.255 1.00 94.75 536 LEU A N 1
ATOM 4196 C CA . LEU A 1 536 ? -14.027 -19.460 -12.985 1.00 94.75 536 LEU A CA 1
ATOM 4197 C C . LEU A 1 536 ? -13.417 -19.968 -14.291 1.00 94.75 536 LEU A C 1
ATOM 4199 O O . LEU A 1 536 ? -12.571 -20.859 -14.271 1.00 94.75 536 LEU A O 1
ATOM 4203 N N . VAL A 1 537 ? -13.822 -19.375 -15.411 1.00 92.88 537 VAL A N 1
ATOM 4204 C CA . VAL A 1 537 ? -13.302 -19.675 -16.747 1.00 92.88 537 VAL A CA 1
ATOM 4205 C C . VAL A 1 537 ? -12.637 -18.423 -17.308 1.00 92.88 537 VAL A C 1
ATOM 4207 O O . VAL A 1 537 ? -13.267 -17.368 -17.415 1.00 92.88 537 VAL A O 1
ATOM 4210 N N . LEU A 1 538 ? -11.364 -18.542 -17.683 1.00 87.00 538 LEU A N 1
ATOM 4211 C CA . LEU A 1 538 ? -10.550 -17.459 -18.236 1.00 87.00 538 LEU A CA 1
ATOM 4212 C C . LEU A 1 538 ? -10.097 -17.794 -19.662 1.00 87.00 538 LEU A C 1
ATOM 4214 O O . LEU A 1 538 ? -9.901 -18.953 -20.013 1.00 87.00 538 LEU A O 1
ATOM 4218 N N . SER A 1 539 ? -9.901 -16.760 -20.474 1.00 84.00 539 SER A N 1
ATOM 4219 C CA . SER A 1 539 ? -9.336 -16.821 -21.823 1.00 84.00 539 SER A CA 1
ATOM 4220 C C . SER A 1 539 ? -8.122 -15.898 -21.867 1.00 84.00 539 SER A C 1
ATOM 4222 O O . SER A 1 539 ? -8.274 -14.699 -21.637 1.00 84.00 539 SER A O 1
ATOM 4224 N N . ALA A 1 540 ? -6.937 -16.436 -22.155 1.00 80.88 540 ALA A N 1
ATOM 4225 C CA . ALA A 1 540 ? -5.680 -15.686 -22.125 1.00 80.88 540 ALA A CA 1
ATOM 4226 C C . ALA A 1 540 ? -4.573 -16.359 -22.955 1.00 80.88 540 ALA A C 1
ATOM 4228 O O . ALA A 1 540 ? -4.732 -17.495 -23.405 1.00 80.88 540 ALA A O 1
ATOM 4229 N N . ILE A 1 541 ? -3.449 -15.658 -23.129 1.00 79.50 541 ILE A N 1
ATOM 4230 C CA . ILE A 1 541 ? -2.217 -16.203 -23.715 1.00 79.50 541 ILE A CA 1
ATOM 4231 C C . ILE A 1 541 ? -1.434 -16.933 -22.620 1.00 79.50 541 ILE A C 1
ATOM 4233 O O . ILE A 1 541 ? -1.251 -16.396 -21.532 1.00 79.50 541 ILE A O 1
ATOM 4237 N N . LEU A 1 542 ? -0.958 -18.143 -22.914 1.00 82.62 542 LEU A N 1
ATOM 4238 C CA . LEU A 1 542 ? -0.217 -18.982 -21.974 1.00 82.62 542 LEU A CA 1
ATOM 4239 C C . LEU A 1 542 ? 1.208 -19.216 -22.478 1.00 82.62 542 LEU A C 1
ATOM 4241 O O . LEU A 1 542 ? 1.403 -19.604 -23.630 1.00 82.62 542 LEU A O 1
ATOM 4245 N N . ILE A 1 543 ? 2.197 -19.011 -21.610 1.00 83.56 543 ILE A N 1
ATOM 4246 C CA . ILE A 1 543 ? 3.602 -19.356 -21.865 1.00 83.56 543 ILE A CA 1
ATOM 4247 C C . ILE A 1 543 ? 3.923 -20.630 -21.082 1.00 83.56 543 ILE A C 1
ATOM 4249 O O . ILE A 1 543 ? 3.782 -20.596 -19.861 1.00 83.56 543 ILE A O 1
ATOM 4253 N N . PRO A 1 544 ? 4.343 -21.738 -21.720 1.00 89.00 544 PRO A N 1
ATOM 4254 C CA . PRO A 1 544 ? 4.761 -22.929 -20.990 1.00 89.00 544 PRO A CA 1
ATOM 4255 C C . PRO A 1 544 ? 6.061 -22.653 -20.231 1.00 89.00 544 PRO A C 1
ATOM 4257 O O . PRO A 1 544 ? 6.991 -22.056 -20.777 1.00 89.00 544 PRO A O 1
ATOM 4260 N N . VAL A 1 545 ? 6.137 -23.104 -18.982 1.00 89.62 545 VAL A N 1
ATOM 4261 C CA . VAL A 1 545 ? 7.300 -22.928 -18.111 1.00 89.62 545 VAL A CA 1
ATOM 4262 C C . VAL A 1 545 ? 7.643 -24.209 -17.364 1.00 89.62 545 VAL A C 1
ATOM 4264 O O . VAL A 1 545 ? 6.772 -24.982 -16.971 1.00 89.62 545 VAL A O 1
ATOM 4267 N N . SER A 1 546 ? 8.932 -24.401 -17.131 1.00 88.88 546 SER A N 1
ATOM 4268 C CA . SER A 1 546 ? 9.469 -25.360 -16.171 1.00 88.88 546 SER A CA 1
ATOM 4269 C C . SER A 1 546 ? 9.812 -24.620 -14.882 1.00 88.88 546 SER A C 1
ATOM 4271 O O . SER A 1 546 ? 10.228 -23.459 -14.911 1.00 88.88 546 SER A O 1
ATOM 4273 N N . LEU A 1 547 ? 9.602 -25.263 -13.739 1.00 87.94 547 LEU A N 1
ATOM 4274 C CA . LEU A 1 547 ? 9.827 -24.649 -12.436 1.00 87.94 547 LEU A CA 1
ATOM 4275 C C . LEU A 1 547 ? 11.028 -25.297 -11.752 1.00 87.94 547 LEU A C 1
ATOM 4277 O O . LEU A 1 547 ? 11.226 -26.503 -11.834 1.00 87.94 547 LEU A O 1
ATOM 4281 N N . THR A 1 548 ? 11.841 -24.509 -11.053 1.00 84.31 548 THR A N 1
ATOM 4282 C CA . THR A 1 548 ? 12.994 -25.028 -10.300 1.00 84.31 548 THR A CA 1
ATOM 4283 C C . THR A 1 548 ? 13.091 -24.367 -8.928 1.00 84.31 548 THR A C 1
ATOM 4285 O O . THR A 1 548 ? 12.852 -23.171 -8.780 1.00 84.31 548 THR A O 1
ATOM 4288 N N . ARG A 1 549 ? 13.398 -25.146 -7.882 1.00 78.31 549 ARG A N 1
ATOM 4289 C CA . ARG A 1 549 ? 13.540 -24.614 -6.514 1.00 78.31 549 ARG A CA 1
ATOM 4290 C C . ARG A 1 549 ? 14.886 -23.906 -6.364 1.00 78.31 549 ARG A C 1
ATOM 4292 O O . ARG A 1 549 ? 15.921 -24.511 -6.639 1.00 78.31 549 ARG A O 1
ATOM 4299 N N . GLU A 1 550 ? 14.883 -22.670 -5.872 1.00 68.81 550 GLU A N 1
ATOM 4300 C CA . GLU A 1 550 ? 16.118 -21.952 -5.541 1.00 68.81 550 GLU A CA 1
ATOM 4301 C C . GLU A 1 550 ? 16.592 -22.245 -4.109 1.00 68.81 550 GLU A C 1
ATOM 4303 O O . GLU A 1 550 ? 15.806 -22.553 -3.207 1.00 68.81 550 GLU A O 1
ATOM 4308 N N . GLN A 1 551 ? 17.908 -22.145 -3.900 1.00 61.22 551 GLN A N 1
ATOM 4309 C CA . GLN A 1 551 ? 18.513 -22.209 -2.569 1.00 61.22 551 GLN A CA 1
ATOM 4310 C C . GLN A 1 551 ? 18.096 -20.970 -1.752 1.00 61.22 551 GLN A C 1
ATOM 4312 O O . GLN A 1 551 ? 18.139 -19.858 -2.280 1.00 61.22 551 GLN A O 1
ATOM 4317 N N . PRO A 1 552 ? 17.725 -21.119 -0.467 1.00 56.41 552 PRO A N 1
ATOM 4318 C CA . PRO A 1 552 ? 17.380 -19.976 0.368 1.00 56.41 552 PRO A CA 1
ATOM 4319 C C . PRO A 1 552 ? 18.583 -19.037 0.536 1.00 56.41 552 PRO A C 1
ATOM 4321 O O . PRO A 1 552 ? 19.681 -19.479 0.873 1.00 56.41 552 PRO A O 1
ATOM 4324 N N . THR A 1 553 ? 18.376 -17.733 0.343 1.00 51.78 553 THR A N 1
ATOM 4325 C CA . THR A 1 553 ? 19.378 -16.700 0.651 1.00 51.78 553 THR A CA 1
ATOM 4326 C C . THR A 1 553 ? 19.147 -16.107 2.049 1.00 51.78 553 THR A C 1
ATOM 4328 O O . THR A 1 553 ? 18.023 -16.154 2.552 1.00 51.78 553 THR A O 1
ATOM 4331 N N . PRO A 1 554 ? 20.155 -15.470 2.682 1.00 41.62 554 PRO A N 1
ATOM 4332 C CA . PRO A 1 554 ? 19.994 -14.807 3.984 1.00 41.62 554 PRO A CA 1
ATOM 4333 C C . PRO A 1 554 ? 18.905 -13.721 4.021 1.00 41.62 554 PRO A C 1
ATOM 4335 O O . PRO A 1 554 ? 18.431 -13.365 5.097 1.00 41.62 554 PRO A O 1
ATOM 4338 N N . PHE A 1 555 ? 18.512 -13.193 2.857 1.00 38.53 555 PHE A N 1
ATOM 4339 C CA . PHE A 1 555 ? 17.483 -12.162 2.707 1.00 38.53 555 PHE A CA 1
ATOM 4340 C C . PHE A 1 555 ? 16.115 -12.730 2.293 1.00 38.53 555 PHE A C 1
ATOM 4342 O O . PHE A 1 555 ? 15.106 -12.038 2.407 1.00 38.53 555 PHE A O 1
ATOM 4349 N N . SER A 1 556 ? 16.059 -13.994 1.858 1.00 49.12 556 SER A N 1
ATOM 4350 C CA . SER A 1 556 ? 14.837 -14.709 1.486 1.00 49.12 556 SER A CA 1
ATOM 4351 C C . SER A 1 556 ? 14.641 -15.905 2.422 1.00 49.12 556 SER A C 1
ATOM 4353 O O . SER A 1 556 ? 15.063 -17.024 2.136 1.00 49.12 556 SER A O 1
ATOM 4355 N N . ALA A 1 557 ? 13.961 -15.686 3.548 1.00 44.69 557 ALA A N 1
ATOM 4356 C CA . ALA A 1 557 ? 13.621 -16.767 4.478 1.00 44.69 557 ALA A CA 1
ATOM 4357 C C . ALA A 1 557 ? 12.642 -17.815 3.884 1.00 44.69 557 ALA A C 1
ATOM 4359 O O . ALA A 1 557 ? 12.372 -18.826 4.528 1.00 44.69 557 ALA A O 1
ATOM 4360 N N . GLY A 1 558 ? 12.107 -17.585 2.674 1.00 54.16 558 GLY A N 1
ATOM 4361 C CA . GLY A 1 558 ? 11.205 -18.486 1.948 1.00 54.16 558 GLY A CA 1
ATOM 4362 C C . GLY A 1 558 ? 11.851 -19.167 0.732 1.00 54.16 558 GLY A C 1
ATOM 4363 O O . GLY A 1 558 ? 12.810 -18.658 0.154 1.00 54.16 558 GLY A O 1
ATOM 4364 N N . LYS A 1 559 ? 11.296 -20.321 0.331 1.00 61.69 559 LYS A N 1
ATOM 4365 C CA . LYS A 1 559 ? 11.683 -21.073 -0.877 1.00 61.69 559 LYS A CA 1
ATOM 4366 C C . LYS A 1 559 ? 11.092 -20.394 -2.119 1.00 61.69 559 LYS A C 1
ATOM 4368 O O . LYS A 1 559 ? 9.918 -20.599 -2.424 1.00 61.69 559 LYS A O 1
ATOM 4373 N N . MET A 1 560 ? 11.886 -19.581 -2.812 1.00 70.56 560 MET A N 1
ATOM 4374 C CA . MET A 1 560 ? 11.506 -19.033 -4.118 1.00 70.56 560 MET A CA 1
ATOM 4375 C C . MET A 1 560 ? 11.526 -20.142 -5.173 1.00 70.56 560 MET A C 1
ATOM 4377 O O . MET A 1 560 ? 12.392 -21.024 -5.150 1.00 70.56 560 MET A O 1
ATOM 4381 N N . ILE A 1 561 ? 10.564 -20.105 -6.092 1.00 78.62 561 ILE A N 1
ATOM 4382 C CA . ILE A 1 561 ? 10.536 -21.003 -7.244 1.00 78.62 561 ILE A CA 1
ATOM 4383 C C . ILE A 1 561 ? 10.876 -20.173 -8.467 1.00 78.62 561 ILE A C 1
ATOM 4385 O O . ILE A 1 561 ? 10.201 -19.195 -8.764 1.00 78.62 561 ILE A O 1
ATOM 4389 N N . LYS A 1 562 ? 11.921 -20.560 -9.180 1.00 84.94 562 LYS A N 1
ATOM 4390 C CA . LYS A 1 562 ? 12.302 -19.943 -10.438 1.00 84.94 562 LYS A CA 1
ATOM 4391 C C . LYS A 1 562 ? 11.435 -20.498 -11.561 1.00 84.94 562 LYS A C 1
ATOM 4393 O O . LYS A 1 562 ? 11.334 -21.718 -11.705 1.00 84.94 562 LYS A O 1
ATOM 4398 N N . ALA A 1 563 ? 10.834 -19.613 -12.344 1.00 85.38 563 ALA A N 1
ATOM 4399 C CA . ALA A 1 563 ? 10.121 -19.961 -13.560 1.00 85.38 563 ALA A CA 1
ATOM 4400 C C . ALA A 1 563 ? 11.048 -19.797 -14.764 1.00 85.38 563 ALA A C 1
ATOM 4402 O O . ALA A 1 563 ? 11.694 -18.767 -14.950 1.00 85.38 563 ALA A O 1
ATOM 4403 N N . VAL A 1 564 ? 11.111 -20.835 -15.584 1.00 86.31 564 VAL A N 1
ATOM 4404 C CA . VAL A 1 564 ? 12.003 -20.916 -16.734 1.00 86.31 564 VAL A CA 1
ATOM 4405 C C . VAL A 1 564 ? 11.167 -21.222 -17.963 1.00 86.31 564 VAL A C 1
ATOM 4407 O O . VAL A 1 564 ? 10.362 -22.149 -17.941 1.00 86.31 564 VAL A O 1
ATOM 4410 N N . ASP A 1 565 ? 11.348 -20.456 -19.031 1.00 86.19 565 ASP A N 1
ATOM 4411 C CA . ASP A 1 565 ? 10.636 -20.655 -20.293 1.00 86.19 565 ASP A CA 1
ATOM 4412 C C . ASP A 1 565 ? 10.873 -22.075 -20.825 1.00 86.19 565 ASP A C 1
ATOM 4414 O O . ASP A 1 565 ? 12.018 -22.516 -20.946 1.00 86.19 565 ASP A O 1
ATOM 4418 N N . ALA A 1 566 ? 9.788 -22.800 -21.097 1.00 85.00 566 ALA A N 1
ATOM 4419 C CA . ALA A 1 566 ? 9.814 -24.176 -21.592 1.00 85.00 566 ALA A CA 1
ATOM 4420 C C . ALA A 1 566 ? 9.415 -24.276 -23.072 1.00 85.00 566 ALA A C 1
ATOM 4422 O O . ALA A 1 566 ? 9.136 -25.367 -23.573 1.00 85.00 566 ALA A O 1
ATOM 4423 N N . ARG A 1 567 ? 9.350 -23.151 -23.795 1.00 83.44 567 ARG A N 1
ATOM 4424 C CA . ARG A 1 567 ? 9.184 -23.185 -25.250 1.00 83.44 567 ARG A CA 1
ATOM 4425 C C . ARG A 1 567 ? 10.476 -23.684 -25.908 1.00 83.44 567 ARG A C 1
ATOM 4427 O O . ARG A 1 567 ? 11.548 -23.232 -25.513 1.00 83.44 567 ARG A O 1
ATOM 4434 N N . PRO A 1 568 ? 10.403 -24.544 -26.939 1.00 75.69 568 PRO A N 1
ATOM 4435 C CA . PRO A 1 568 ? 11.593 -25.136 -27.561 1.00 75.69 568 PRO A CA 1
ATOM 4436 C C . PRO A 1 568 ? 12.615 -24.122 -28.101 1.00 75.69 568 PRO A C 1
ATOM 4438 O O . PRO A 1 568 ? 13.799 -24.423 -28.185 1.00 75.69 568 PRO A O 1
ATOM 4441 N N . ASP A 1 569 ? 12.172 -22.922 -28.483 1.00 75.69 569 ASP A N 1
ATOM 4442 C CA . ASP A 1 569 ? 13.013 -21.842 -29.012 1.00 75.69 569 ASP A CA 1
ATOM 4443 C C . ASP A 1 569 ? 13.626 -20.939 -27.927 1.00 75.69 569 ASP A C 1
ATOM 4445 O O . ASP A 1 569 ? 14.482 -20.109 -28.233 1.00 75.69 569 ASP A O 1
ATOM 4449 N N . ARG A 1 570 ? 13.188 -21.071 -26.669 1.00 65.31 570 ARG A N 1
ATOM 4450 C CA . ARG A 1 570 ? 13.599 -20.221 -25.536 1.00 65.31 570 ARG A CA 1
ATOM 4451 C C . ARG A 1 570 ? 13.933 -21.005 -24.272 1.00 65.31 570 ARG A C 1
ATOM 4453 O O . ARG A 1 570 ? 14.067 -20.398 -23.206 1.00 65.31 570 ARG A O 1
ATOM 4460 N N . GLU A 1 571 ? 14.075 -22.321 -24.401 1.00 65.00 571 GLU A N 1
ATOM 4461 C CA . GLU A 1 571 ? 14.341 -23.246 -23.306 1.00 65.00 571 GLU A CA 1
ATOM 4462 C C . GLU A 1 571 ? 15.495 -22.721 -22.439 1.00 65.00 571 GLU A C 1
ATOM 4464 O O . GLU A 1 571 ? 16.539 -22.311 -22.951 1.00 65.00 571 GLU A O 1
ATOM 4469 N N . HIS A 1 572 ? 15.285 -22.687 -21.122 1.00 67.06 572 HIS A N 1
ATOM 4470 C CA . HIS A 1 572 ? 16.235 -22.173 -20.122 1.00 67.06 572 HIS A CA 1
ATOM 4471 C C . HIS A 1 572 ? 16.297 -20.647 -19.934 1.00 67.06 572 HIS A C 1
ATOM 4473 O O . HIS A 1 572 ? 17.096 -20.172 -19.120 1.00 67.06 572 HIS A O 1
ATOM 4479 N N . SER A 1 573 ? 15.433 -19.869 -20.593 1.00 76.31 573 SER A N 1
ATOM 4480 C CA . SER A 1 573 ? 15.312 -18.431 -20.310 1.00 76.31 573 SER A CA 1
ATOM 4481 C C . SER A 1 573 ? 14.671 -18.192 -18.943 1.00 76.31 573 SER A C 1
ATOM 4483 O O . SER A 1 573 ? 13.570 -18.665 -18.672 1.00 76.31 573 SER A O 1
ATOM 4485 N N . ASP A 1 574 ? 15.354 -17.438 -18.085 1.00 79.75 574 ASP A N 1
ATOM 4486 C CA . ASP A 1 574 ? 14.844 -17.025 -16.778 1.00 79.75 574 ASP A CA 1
ATOM 4487 C C . ASP A 1 574 ? 13.682 -16.034 -16.939 1.00 79.75 574 ASP A C 1
ATOM 4489 O O . ASP A 1 574 ? 13.867 -14.944 -17.484 1.00 79.75 574 ASP A O 1
ATOM 4493 N N . LEU A 1 575 ? 12.491 -16.414 -16.475 1.00 73.69 575 LEU A N 1
ATOM 4494 C CA . LEU A 1 575 ? 11.294 -15.567 -16.482 1.00 73.69 575 LEU A CA 1
ATOM 4495 C C . LEU A 1 575 ? 11.050 -14.895 -15.122 1.00 73.69 575 LEU A C 1
ATOM 4497 O O . LEU A 1 575 ? 10.064 -14.175 -14.960 1.00 73.69 575 LEU A O 1
ATOM 4501 N N . GLY A 1 576 ? 11.948 -15.105 -14.158 1.00 76.88 576 GLY A N 1
ATOM 4502 C CA . GLY A 1 576 ? 11.869 -14.593 -12.799 1.00 76.88 576 GLY A CA 1
ATOM 4503 C C . GLY A 1 576 ? 11.424 -15.646 -11.788 1.00 76.88 576 GLY A C 1
ATOM 4504 O O . GLY A 1 576 ? 11.293 -16.836 -12.080 1.00 76.88 576 GLY A O 1
ATOM 4505 N N . SER A 1 577 ? 11.184 -15.189 -10.563 1.00 75.00 577 SER A N 1
ATOM 4506 C CA . SER A 1 577 ? 10.805 -16.054 -9.449 1.00 75.00 577 SER A CA 1
ATOM 4507 C C . SER A 1 577 ? 9.340 -15.845 -9.076 1.00 75.00 577 SER A C 1
ATOM 4509 O O . SER A 1 577 ? 8.867 -14.715 -8.961 1.00 75.00 577 SER A O 1
ATOM 4511 N N . ILE A 1 578 ? 8.626 -16.941 -8.840 1.00 74.25 578 ILE A N 1
ATOM 4512 C CA . ILE A 1 578 ? 7.260 -16.954 -8.328 1.00 74.25 578 ILE A CA 1
ATOM 4513 C C . ILE A 1 578 ? 7.262 -17.269 -6.831 1.00 74.25 578 ILE A C 1
ATOM 4515 O O . ILE A 1 578 ? 8.050 -18.080 -6.331 1.00 74.25 578 ILE A O 1
ATOM 4519 N N . LEU A 1 579 ? 6.351 -16.614 -6.115 1.00 70.31 579 LEU A N 1
ATOM 4520 C CA . LEU A 1 579 ? 6.031 -16.925 -4.729 1.00 70.31 579 LEU A CA 1
ATOM 4521 C C . LEU A 1 579 ? 4.824 -17.868 -4.715 1.00 70.31 579 LEU A C 1
ATOM 4523 O O . LEU A 1 579 ? 3.787 -17.509 -5.275 1.00 70.31 579 LEU A O 1
ATOM 4527 N N . PRO A 1 580 ? 4.921 -19.052 -4.091 1.00 71.00 580 PRO A N 1
ATOM 4528 C CA . PRO A 1 580 ? 3.772 -19.934 -3.953 1.00 71.00 580 PRO A CA 1
ATOM 4529 C C . PRO A 1 580 ? 2.694 -19.275 -3.082 1.00 71.00 580 PRO A C 1
ATOM 4531 O O . PRO A 1 580 ? 2.987 -18.663 -2.052 1.00 71.00 580 PRO A O 1
ATOM 4534 N N . ASP A 1 581 ? 1.435 -19.431 -3.481 1.00 72.19 581 ASP A N 1
ATOM 4535 C CA . ASP A 1 581 ? 0.263 -19.007 -2.711 1.00 72.19 581 ASP A CA 1
ATOM 4536 C C . ASP A 1 581 ? 0.023 -19.911 -1.487 1.00 72.19 581 ASP A C 1
ATOM 4538 O O . ASP A 1 581 ? -0.576 -19.471 -0.498 1.00 72.19 581 ASP A O 1
ATOM 4542 N N . VAL A 1 582 ? 0.526 -21.154 -1.528 1.00 76.00 582 VAL A N 1
ATOM 4543 C CA . VAL A 1 582 ? 0.375 -22.154 -0.464 1.00 76.00 582 VAL A CA 1
ATOM 4544 C C . VAL A 1 582 ? 1.666 -22.894 -0.101 1.00 76.00 582 VAL A C 1
ATOM 4546 O O . VAL A 1 582 ? 2.477 -23.285 -0.943 1.00 76.00 582 VAL A O 1
ATOM 4549 N N . GLN A 1 583 ? 1.815 -23.128 1.201 1.00 74.19 583 GLN A N 1
ATOM 4550 C CA . GLN A 1 583 ? 2.779 -24.030 1.813 1.00 74.19 583 GLN A CA 1
ATOM 4551 C C . GLN A 1 583 ? 2.090 -25.333 2.256 1.00 74.19 583 GLN A C 1
ATOM 4553 O O . GLN A 1 583 ? 0.915 -25.358 2.618 1.00 74.19 583 GLN A O 1
ATOM 4558 N N . THR A 1 584 ? 2.838 -26.426 2.259 1.00 72.44 584 THR A N 1
ATOM 4559 C CA . THR A 1 584 ? 2.478 -27.708 2.866 1.00 72.44 584 THR A CA 1
ATOM 4560 C C . THR A 1 584 ? 2.634 -27.635 4.386 1.00 72.44 584 THR A C 1
ATOM 4562 O O . THR A 1 584 ? 3.273 -26.730 4.928 1.00 72.44 584 THR A O 1
ATOM 4565 N N . THR A 1 585 ? 2.123 -28.638 5.100 1.00 70.12 585 THR A N 1
ATOM 4566 C CA . THR A 1 585 ? 2.305 -28.767 6.557 1.00 70.12 585 THR A CA 1
ATOM 4567 C C . THR A 1 585 ? 3.772 -28.875 6.987 1.00 70.12 585 THR A C 1
ATOM 4569 O O . THR A 1 585 ? 4.095 -28.527 8.119 1.00 70.12 585 THR A O 1
ATOM 4572 N N . ALA A 1 586 ? 4.663 -29.310 6.090 1.00 67.62 586 ALA A N 1
ATOM 4573 C CA . ALA A 1 586 ? 6.109 -29.357 6.306 1.00 67.62 586 ALA A CA 1
ATOM 4574 C C . ALA A 1 586 ? 6.820 -28.015 6.019 1.00 67.62 586 ALA A C 1
ATOM 4576 O O . ALA A 1 586 ? 8.033 -27.912 6.195 1.00 67.62 586 ALA A O 1
ATOM 4577 N N . GLY A 1 587 ? 6.089 -26.985 5.572 1.00 65.81 587 GLY A N 1
ATOM 4578 C CA . GLY A 1 587 ? 6.640 -25.680 5.191 1.00 65.81 587 GLY A CA 1
ATOM 4579 C C . GLY A 1 587 ? 7.234 -25.628 3.776 1.00 65.81 587 GLY A C 1
ATOM 4580 O O . GLY A 1 587 ? 7.857 -24.634 3.405 1.00 65.81 587 GLY A O 1
ATOM 4581 N N . ASP A 1 588 ? 7.062 -26.683 2.973 1.00 68.50 588 ASP A N 1
ATOM 4582 C CA . ASP A 1 588 ? 7.416 -26.710 1.547 1.00 68.50 588 ASP A CA 1
ATOM 4583 C C . ASP A 1 588 ? 6.368 -26.014 0.679 1.00 68.50 588 ASP A C 1
ATOM 4585 O O . ASP A 1 588 ? 5.194 -26.066 1.005 1.00 68.50 588 ASP A O 1
ATOM 4589 N N . SER A 1 589 ? 6.753 -25.438 -0.459 1.00 70.19 589 SER A N 1
ATOM 4590 C CA . SER A 1 589 ? 5.804 -24.969 -1.479 1.00 70.19 589 SER A CA 1
ATOM 4591 C C . SER A 1 589 ? 4.964 -26.134 -2.026 1.00 70.19 589 SER A C 1
ATOM 4593 O O . SER A 1 589 ? 5.530 -27.189 -2.319 1.00 70.19 589 SER A O 1
ATOM 4595 N N . GLU A 1 590 ? 3.648 -25.945 -2.190 1.00 73.81 590 GLU A N 1
ATOM 4596 C CA . GLU A 1 590 ? 2.731 -26.972 -2.742 1.00 73.81 590 GLU A CA 1
ATOM 4597 C C . GLU A 1 590 ? 2.887 -27.164 -4.265 1.00 73.81 590 GLU A C 1
ATOM 4599 O O . GLU A 1 590 ? 2.421 -28.148 -4.826 1.00 73.81 590 GLU A O 1
ATOM 4604 N N . ILE A 1 591 ? 3.579 -26.247 -4.943 1.00 77.25 591 ILE A N 1
ATOM 4605 C CA . ILE A 1 591 ? 3.805 -26.315 -6.389 1.00 77.25 591 ILE A CA 1
ATOM 4606 C C . ILE A 1 591 ? 4.763 -27.470 -6.727 1.00 77.25 591 ILE A C 1
ATOM 4608 O O . ILE A 1 591 ? 5.907 -27.494 -6.255 1.00 77.25 591 ILE A O 1
ATOM 4612 N N . ASP A 1 592 ? 4.306 -28.393 -7.578 1.00 81.81 592 ASP A N 1
ATOM 4613 C CA . ASP A 1 592 ? 5.140 -29.458 -8.134 1.00 81.81 592 ASP A CA 1
ATOM 4614 C C . ASP A 1 592 ? 6.099 -28.880 -9.179 1.00 81.81 592 ASP A C 1
ATOM 4616 O O . ASP A 1 592 ? 5.685 -28.382 -10.219 1.00 81.81 592 ASP A O 1
ATOM 4620 N N . VAL A 1 593 ? 7.399 -28.930 -8.908 1.00 82.88 593 VAL A N 1
ATOM 4621 C CA . VAL A 1 593 ? 8.426 -28.399 -9.817 1.00 82.88 593 VAL A CA 1
ATOM 4622 C C . VAL A 1 593 ? 8.817 -29.378 -10.929 1.00 82.88 593 VAL A C 1
ATOM 4624 O O . VAL A 1 593 ? 9.639 -29.043 -11.776 1.00 82.88 593 VAL A O 1
ATOM 4627 N N . HIS A 1 594 ? 8.257 -30.587 -10.932 1.00 79.44 594 HIS A N 1
ATOM 4628 C CA . HIS A 1 594 ? 8.542 -31.623 -11.925 1.00 79.44 594 HIS A CA 1
ATOM 4629 C C . HIS A 1 594 ? 7.537 -31.652 -13.080 1.00 79.44 594 HIS A C 1
ATOM 4631 O O . HIS A 1 594 ? 7.784 -32.325 -14.081 1.00 79.44 594 HIS A O 1
ATOM 4637 N N . GLU A 1 595 ? 6.432 -30.918 -12.966 1.00 83.19 595 GLU A N 1
ATOM 4638 C CA . GLU A 1 595 ? 5.432 -30.795 -14.024 1.00 83.19 595 GLU A CA 1
ATOM 4639 C C . GLU A 1 595 ? 5.684 -29.573 -14.920 1.00 83.19 595 GLU A C 1
ATOM 4641 O O . GLU A 1 595 ? 6.390 -28.628 -14.558 1.00 83.19 595 GLU A O 1
ATOM 4646 N N . LEU A 1 596 ? 5.097 -29.598 -16.120 1.00 81.88 596 LEU A N 1
ATOM 4647 C CA . LEU A 1 596 ? 5.055 -28.443 -17.011 1.00 81.88 596 LEU A CA 1
ATOM 4648 C C . LEU A 1 596 ? 3.933 -27.500 -16.561 1.00 81.88 596 LEU A C 1
ATOM 4650 O O . LEU A 1 596 ? 2.779 -27.912 -16.452 1.00 81.88 596 LEU A O 1
ATOM 4654 N N . HIS A 1 597 ? 4.262 -26.227 -16.364 1.00 86.88 597 HIS A N 1
ATOM 4655 C CA . HIS A 1 597 ? 3.325 -25.184 -15.940 1.00 86.88 597 HIS A CA 1
ATOM 4656 C C . HIS A 1 597 ? 3.087 -24.166 -17.049 1.00 86.88 597 HIS A C 1
ATOM 4658 O O . HIS A 1 597 ? 3.754 -24.187 -18.081 1.00 86.88 597 HIS A O 1
ATOM 4664 N N . TYR A 1 598 ? 2.150 -23.244 -16.831 1.00 82.88 598 TYR A N 1
ATOM 4665 C CA . TYR A 1 598 ? 1.900 -22.129 -17.740 1.00 82.88 598 TYR A CA 1
ATOM 4666 C C . TYR A 1 598 ? 1.823 -20.802 -16.979 1.00 82.88 598 TYR A C 1
ATOM 4668 O O . TYR A 1 598 ? 1.167 -20.718 -15.943 1.00 82.88 598 TYR A O 1
ATOM 4676 N N . LEU A 1 599 ? 2.458 -19.755 -17.512 1.00 76.81 599 LEU A N 1
ATOM 4677 C CA . LEU A 1 599 ? 2.348 -18.381 -17.018 1.00 76.81 599 LEU A CA 1
ATOM 4678 C C . LEU A 1 599 ? 1.443 -17.531 -17.908 1.00 76.81 599 LEU A C 1
ATOM 4680 O O . LEU A 1 599 ? 1.421 -17.680 -19.131 1.00 76.81 599 LEU A O 1
ATOM 4684 N N . LEU A 1 600 ? 0.755 -16.588 -17.267 1.00 69.00 600 LEU A N 1
ATOM 4685 C CA . LEU A 1 600 ? 0.021 -15.501 -17.905 1.00 69.00 600 LEU A CA 1
ATOM 4686 C C . LEU A 1 600 ? 0.945 -14.276 -17.983 1.00 69.00 600 LEU A C 1
ATOM 4688 O O . LEU A 1 600 ? 1.273 -13.713 -16.936 1.00 69.00 600 LEU A O 1
ATOM 4692 N N . PRO A 1 601 ? 1.406 -13.862 -19.174 1.00 59.78 601 PRO A N 1
ATOM 4693 C CA . PRO A 1 601 ? 2.263 -12.696 -19.297 1.00 59.78 601 PRO A CA 1
ATOM 4694 C C . PRO A 1 601 ? 1.467 -11.406 -19.082 1.00 59.78 601 PRO A C 1
ATOM 4696 O O . PRO A 1 601 ? 0.344 -11.253 -19.562 1.00 59.78 601 PRO A O 1
ATOM 4699 N N . ASN A 1 602 ? 2.093 -10.455 -18.399 1.00 46.88 602 ASN A N 1
ATOM 4700 C CA . ASN A 1 602 ? 1.659 -9.069 -18.326 1.00 46.88 602 ASN A CA 1
ATOM 4701 C C . ASN A 1 602 ? 2.671 -8.239 -19.114 1.00 46.88 602 ASN A C 1
ATOM 4703 O O . ASN A 1 602 ? 3.841 -8.178 -18.737 1.00 46.88 602 ASN A O 1
ATOM 4707 N N . THR A 1 603 ? 2.259 -7.649 -20.229 1.00 46.28 603 THR A N 1
ATOM 4708 C CA . THR A 1 603 ? 3.151 -6.807 -21.029 1.00 46.28 603 THR A CA 1
ATOM 4709 C C . THR A 1 603 ? 2.405 -5.582 -21.504 1.00 46.28 603 THR A C 1
ATOM 4711 O O . THR A 1 603 ? 1.409 -5.703 -22.211 1.00 46.28 603 THR A O 1
ATOM 4714 N N . ASN A 1 604 ? 2.937 -4.417 -21.141 1.00 36.31 604 ASN A N 1
ATOM 4715 C CA . ASN A 1 604 ? 2.516 -3.122 -21.643 1.00 36.31 604 ASN A CA 1
ATOM 4716 C C . ASN A 1 604 ? 3.770 -2.376 -22.117 1.00 36.31 604 ASN A C 1
ATOM 4718 O O . ASN A 1 604 ? 4.311 -1.516 -21.426 1.00 36.31 604 ASN A O 1
ATOM 4722 N N . ILE A 1 605 ? 4.314 -2.811 -23.251 1.00 47.09 605 ILE A N 1
ATOM 4723 C CA . ILE A 1 605 ? 5.394 -2.119 -23.954 1.00 47.09 605 ILE A CA 1
ATOM 4724 C C . ILE A 1 605 ? 5.053 -2.216 -25.435 1.00 47.09 605 ILE A C 1
ATOM 4726 O O . ILE A 1 605 ? 4.761 -3.307 -25.932 1.00 47.09 605 ILE A O 1
ATOM 4730 N N . ASN A 1 606 ? 5.113 -1.087 -26.141 1.00 46.41 606 ASN A N 1
ATOM 4731 C CA . ASN A 1 606 ? 5.210 -1.129 -27.589 1.00 46.41 606 ASN A CA 1
ATOM 4732 C C . ASN A 1 606 ? 6.579 -1.730 -27.926 1.00 46.41 606 ASN A C 1
ATOM 4734 O O . ASN A 1 606 ? 7.595 -1.039 -27.870 1.00 46.41 606 ASN A O 1
ATOM 4738 N N . VAL A 1 607 ? 6.630 -3.037 -28.157 1.00 53.88 607 VAL A N 1
ATOM 4739 C CA . VAL A 1 607 ? 7.868 -3.737 -28.490 1.00 53.88 607 VAL A CA 1
ATOM 4740 C C . VAL A 1 607 ? 7.923 -3.851 -29.997 1.00 53.88 607 VAL A C 1
ATOM 4742 O O . VAL A 1 607 ? 7.011 -4.416 -30.593 1.00 53.88 607 VAL A O 1
ATOM 4745 N N . ASP A 1 608 ? 9.001 -3.354 -30.593 1.00 46.34 608 ASP A N 1
ATOM 4746 C CA . ASP A 1 608 ? 9.409 -3.782 -31.923 1.00 46.34 608 ASP A CA 1
ATOM 4747 C C . ASP A 1 608 ? 10.778 -4.446 -31.854 1.00 46.34 608 ASP A C 1
ATOM 4749 O O . ASP A 1 608 ? 11.756 -3.874 -31.371 1.00 46.34 608 ASP A O 1
ATOM 4753 N N . ILE A 1 609 ? 10.815 -5.691 -32.310 1.00 57.75 609 ILE A N 1
ATOM 4754 C CA . ILE A 1 609 ? 12.031 -6.465 -32.491 1.00 57.75 609 ILE A CA 1
ATOM 4755 C C . ILE A 1 609 ? 12.156 -6.734 -33.982 1.00 57.75 609 ILE A C 1
ATOM 4757 O O . ILE A 1 609 ? 11.458 -7.595 -34.518 1.00 57.75 609 ILE A O 1
ATOM 4761 N N . ASN A 1 610 ? 13.111 -6.058 -34.618 1.00 57.25 610 ASN A N 1
ATOM 4762 C CA . ASN A 1 610 ? 13.593 -6.426 -35.942 1.00 57.25 610 ASN A CA 1
ATOM 4763 C C . ASN A 1 610 ? 14.929 -7.152 -35.794 1.00 57.25 610 ASN A C 1
ATOM 4765 O O . ASN A 1 610 ? 15.900 -6.601 -35.277 1.00 57.25 610 ASN A O 1
ATOM 4769 N N . THR A 1 611 ? 14.987 -8.404 -36.235 1.00 65.88 611 THR A N 1
ATOM 4770 C CA . THR A 1 611 ? 16.239 -9.156 -36.364 1.00 65.88 611 THR A CA 1
ATOM 4771 C C . THR A 1 611 ? 16.599 -9.234 -37.832 1.00 65.88 611 THR A C 1
ATOM 4773 O O . THR A 1 611 ? 15.793 -9.694 -38.634 1.00 65.88 611 THR A O 1
ATOM 4776 N N . THR A 1 612 ? 17.815 -8.835 -38.184 1.00 62.50 612 THR A N 1
ATOM 4777 C CA . THR A 1 612 ? 18.296 -8.783 -39.567 1.00 62.50 612 THR A CA 1
ATOM 4778 C C . THR A 1 612 ? 19.585 -9.586 -39.697 1.00 62.50 612 THR A C 1
ATOM 4780 O O . THR A 1 612 ? 20.449 -9.533 -38.828 1.00 62.50 612 THR A O 1
ATOM 4783 N N . SER A 1 613 ? 19.724 -10.327 -40.794 1.00 73.88 613 SER A N 1
ATOM 4784 C CA . SER A 1 613 ? 20.967 -10.989 -41.218 1.00 73.88 613 SER A CA 1
ATOM 4785 C C . SER A 1 613 ? 21.490 -10.350 -42.501 1.00 73.88 613 SER A C 1
ATOM 4787 O O . SER A 1 613 ? 20.737 -9.638 -43.161 1.00 73.88 613 SER A O 1
ATOM 4789 N N . PRO A 1 614 ? 22.703 -10.697 -42.966 1.00 71.50 614 PRO A N 1
ATOM 4790 C CA . PRO A 1 614 ? 23.159 -10.359 -44.319 1.00 71.50 614 PRO A CA 1
ATOM 4791 C C . PRO A 1 614 ? 22.212 -10.779 -45.464 1.00 71.50 614 PRO A C 1
ATOM 4793 O O . PRO A 1 614 ? 22.391 -10.337 -46.596 1.00 71.50 614 PRO A O 1
ATOM 4796 N N . LYS A 1 615 ? 21.227 -11.655 -45.197 1.00 70.38 615 LYS A N 1
ATOM 4797 C CA . LYS A 1 615 ? 20.216 -12.114 -46.164 1.00 70.38 615 LYS A CA 1
ATOM 4798 C C . LYS A 1 615 ? 18.906 -11.309 -46.120 1.00 70.38 615 LYS A C 1
ATOM 4800 O O . LYS A 1 615 ? 18.037 -11.562 -46.948 1.00 70.38 615 LYS A O 1
ATOM 4805 N N . GLY A 1 616 ? 18.752 -10.380 -45.175 1.00 66.94 616 GLY A N 1
ATOM 4806 C CA . GLY A 1 616 ? 17.538 -9.585 -44.963 1.00 66.94 616 GLY A CA 1
ATOM 4807 C C . GLY A 1 616 ? 16.993 -9.675 -43.537 1.00 66.94 616 GLY A C 1
ATOM 4808 O O . GLY A 1 616 ? 17.600 -10.297 -42.659 1.00 66.94 616 GLY A O 1
ATOM 4809 N N . ILE A 1 617 ? 15.837 -9.046 -43.311 1.00 68.12 617 ILE A N 1
ATOM 4810 C CA . ILE A 1 617 ? 15.086 -9.131 -42.051 1.00 68.12 617 ILE A CA 1
ATOM 4811 C C . ILE A 1 617 ? 14.604 -10.580 -41.866 1.00 68.12 617 ILE A C 1
ATOM 4813 O O . ILE A 1 617 ? 13.952 -11.146 -42.738 1.00 68.12 617 ILE A O 1
ATOM 4817 N N . ILE A 1 618 ? 14.977 -11.185 -40.743 1.00 75.00 618 ILE A N 1
ATOM 4818 C CA . ILE A 1 618 ? 14.685 -12.571 -40.351 1.00 75.00 618 ILE A CA 1
ATOM 4819 C C . ILE A 1 618 ? 13.430 -12.638 -39.479 1.00 75.00 618 ILE A C 1
ATOM 4821 O O . ILE A 1 618 ? 12.694 -13.620 -39.524 1.00 75.00 618 ILE A O 1
ATOM 4825 N N . TYR A 1 619 ? 13.202 -11.611 -38.662 1.00 73.00 619 TYR A N 1
ATOM 4826 C CA . TYR A 1 619 ? 12.074 -11.549 -37.744 1.00 73.00 619 TYR A CA 1
ATOM 4827 C C . TYR A 1 619 ? 11.650 -10.103 -37.532 1.00 73.00 619 TYR A C 1
ATOM 4829 O O . TYR A 1 619 ? 12.501 -9.237 -37.341 1.00 73.00 619 TYR A O 1
ATOM 4837 N N . THR A 1 620 ? 10.339 -9.893 -37.512 1.00 72.56 620 THR A N 1
ATOM 4838 C CA . THR A 1 620 ? 9.696 -8.648 -37.112 1.00 72.56 620 THR A CA 1
ATOM 4839 C C . THR A 1 620 ? 8.583 -9.009 -36.142 1.00 72.56 620 THR A C 1
ATOM 4841 O O . THR A 1 620 ? 7.663 -9.748 -36.495 1.00 72.56 620 THR A O 1
ATOM 4844 N N . GLY A 1 621 ? 8.673 -8.511 -34.915 1.00 69.12 621 GLY A N 1
ATOM 4845 C CA . GLY A 1 621 ? 7.633 -8.663 -33.906 1.00 69.12 621 GLY A CA 1
ATOM 4846 C C . GLY A 1 621 ? 7.252 -7.298 -33.384 1.00 69.12 621 GLY A C 1
ATOM 4847 O O . GLY A 1 621 ? 8.079 -6.674 -32.732 1.00 69.12 621 GLY A O 1
ATOM 4848 N N . ILE A 1 622 ? 6.025 -6.864 -33.669 1.00 76.62 622 ILE A N 1
ATOM 4849 C CA . ILE A 1 622 ? 5.530 -5.539 -33.302 1.00 76.62 622 ILE A CA 1
ATOM 4850 C C . ILE A 1 622 ? 4.290 -5.689 -32.433 1.00 76.62 622 ILE A C 1
ATOM 4852 O O . ILE A 1 622 ? 3.368 -6.435 -32.767 1.00 76.62 622 ILE A O 1
ATOM 4856 N N . ALA A 1 623 ? 4.258 -4.953 -31.335 1.00 71.31 623 ALA A N 1
ATOM 4857 C CA . ALA A 1 623 ? 3.079 -4.756 -30.512 1.00 71.31 623 ALA A CA 1
ATOM 4858 C C . ALA A 1 623 ? 2.973 -3.275 -30.154 1.00 71.31 623 ALA A C 1
ATOM 4860 O O . ALA A 1 623 ? 3.999 -2.601 -30.047 1.00 71.31 623 ALA A O 1
ATOM 4861 N N . GLY A 1 624 ? 1.750 -2.778 -29.953 1.00 77.88 624 GLY A N 1
ATOM 4862 C CA . GLY A 1 624 ? 1.538 -1.430 -29.438 1.00 77.88 624 GLY A CA 1
ATOM 4863 C C . GLY A 1 624 ? 0.681 -0.486 -30.272 1.00 77.88 624 GLY A C 1
ATOM 4864 O O . GLY A 1 624 ? 0.065 -0.879 -31.263 1.00 77.88 624 GLY A O 1
ATOM 4865 N N . ARG A 1 625 ? 0.659 0.788 -29.862 1.00 80.81 625 ARG A N 1
ATOM 4866 C CA . ARG A 1 625 ? -0.066 1.897 -30.516 1.00 80.81 625 ARG A CA 1
ATOM 4867 C C . ARG A 1 625 ? 0.786 3.155 -30.635 1.00 80.81 625 ARG A C 1
ATOM 4869 O O . ARG A 1 625 ? 1.724 3.341 -29.868 1.00 80.81 625 ARG A O 1
ATOM 4876 N N . LEU A 1 626 ? 0.433 4.038 -31.566 1.00 82.81 626 LEU A N 1
ATOM 4877 C CA . LEU A 1 626 ? 1.140 5.304 -31.786 1.00 82.81 626 LEU A CA 1
ATOM 4878 C C . LEU A 1 626 ? 0.981 6.308 -30.638 1.00 82.81 626 LEU A C 1
ATOM 4880 O O . LEU A 1 626 ? 1.841 7.164 -30.459 1.00 82.81 626 LEU A O 1
ATOM 4884 N N . ASP A 1 627 ? -0.106 6.224 -29.873 1.00 79.94 627 ASP A N 1
ATOM 4885 C CA . ASP A 1 627 ? -0.432 7.170 -28.804 1.00 79.94 627 ASP A CA 1
ATOM 4886 C C . ASP A 1 627 ? -1.081 6.443 -27.615 1.00 79.94 627 ASP A C 1
ATOM 4888 O O . ASP A 1 627 ? -1.493 5.287 -27.724 1.00 79.94 627 ASP A O 1
ATOM 4892 N N . PHE A 1 628 ? -1.182 7.141 -26.488 1.00 72.19 628 PHE A N 1
ATOM 4893 C CA . PHE A 1 628 ? -1.825 6.693 -25.256 1.00 72.19 628 PHE A CA 1
ATOM 4894 C C . PHE A 1 628 ? -3.353 6.629 -25.368 1.00 72.19 628 PHE A C 1
ATOM 4896 O O . PHE A 1 628 ? -3.993 5.983 -24.539 1.00 72.19 628 PHE A O 1
ATOM 4903 N N . ASP A 1 629 ? -3.947 7.292 -26.366 1.00 76.69 629 ASP A N 1
ATOM 4904 C CA . ASP A 1 629 ? -5.363 7.120 -26.694 1.00 76.69 629 ASP A CA 1
ATOM 4905 C C . ASP A 1 629 ? -5.608 5.672 -27.170 1.00 76.69 629 ASP A C 1
ATOM 4907 O O . ASP A 1 629 ? -5.022 5.254 -28.171 1.00 76.69 629 ASP A O 1
ATOM 4911 N N . PRO A 1 630 ? -6.490 4.889 -26.518 1.00 69.12 630 PRO A N 1
ATOM 4912 C CA . PRO A 1 630 ? -6.794 3.520 -26.940 1.00 69.12 630 PRO A CA 1
ATOM 4913 C C . PRO A 1 630 ? -7.342 3.402 -28.372 1.00 69.12 630 PRO A C 1
ATOM 4915 O O . PRO A 1 630 ? -7.268 2.327 -28.970 1.00 69.12 630 PRO A O 1
ATOM 4918 N N . SER A 1 631 ? -7.898 4.485 -28.926 1.00 76.06 631 SER A N 1
ATOM 4919 C CA . SER A 1 631 ? -8.368 4.573 -30.313 1.00 76.06 631 SER A CA 1
ATOM 4920 C C . SER A 1 631 ? -7.258 4.889 -31.325 1.00 76.06 631 SER A C 1
ATOM 4922 O O . SER A 1 631 ? -7.497 4.835 -32.533 1.00 76.06 631 SER A O 1
ATOM 4924 N N . SER A 1 632 ? -6.042 5.174 -30.847 1.00 79.56 632 SER A N 1
ATOM 4925 C CA . SER A 1 632 ? -4.873 5.453 -31.676 1.00 79.56 632 SER A CA 1
ATOM 4926 C C . SER A 1 632 ? -4.513 4.260 -32.574 1.00 79.56 632 SER A C 1
ATOM 4928 O O . SER A 1 632 ? -4.661 3.100 -32.149 1.00 79.56 632 SER A O 1
ATOM 4930 N N . PRO A 1 633 ? -4.033 4.513 -33.811 1.00 85.50 633 PRO A N 1
ATOM 4931 C CA . PRO A 1 633 ? -3.553 3.462 -34.699 1.00 85.50 633 PRO A CA 1
ATOM 4932 C C . PRO A 1 633 ? -2.492 2.573 -34.043 1.00 85.50 633 PRO A C 1
ATOM 4934 O O . PRO A 1 633 ? -1.765 2.990 -33.137 1.00 85.50 633 PRO A O 1
ATOM 4937 N N . ALA A 1 634 ? -2.406 1.330 -34.515 1.00 82.81 634 ALA A N 1
ATOM 4938 C CA . ALA A 1 634 ? -1.367 0.405 -34.084 1.00 82.81 634 ALA A CA 1
ATOM 4939 C C . ALA A 1 634 ? 0.025 0.932 -34.468 1.00 82.81 634 ALA A C 1
ATOM 4941 O O . ALA A 1 634 ? 0.182 1.593 -35.492 1.00 82.81 634 ALA A O 1
ATOM 4942 N N . TYR A 1 635 ? 1.018 0.623 -33.638 1.00 83.69 635 TYR A N 1
ATOM 4943 C CA . TYR A 1 635 ? 2.424 0.824 -33.974 1.00 83.69 635 TYR A CA 1
ATOM 4944 C C . TYR A 1 635 ? 2.863 -0.247 -34.985 1.00 83.69 635 TYR A C 1
ATOM 4946 O O . TYR A 1 635 ? 2.475 -1.409 -34.859 1.00 83.69 635 TYR A O 1
ATOM 4954 N N . ASP A 1 636 ? 3.643 0.142 -35.991 1.00 87.50 636 ASP A N 1
ATOM 4955 C CA . ASP A 1 636 ? 4.068 -0.699 -37.114 1.00 87.50 636 ASP A CA 1
ATOM 4956 C C . ASP A 1 636 ? 5.455 -0.297 -37.673 1.00 87.50 636 ASP A C 1
ATOM 4958 O O . ASP A 1 636 ? 6.139 0.577 -37.142 1.00 87.50 636 ASP A O 1
ATOM 4962 N N . GLN A 1 637 ? 5.887 -0.946 -38.762 1.00 88.94 637 GLN A N 1
ATOM 4963 C CA . GLN A 1 637 ? 7.196 -0.719 -39.398 1.00 88.94 637 GLN A CA 1
ATOM 4964 C C . GLN A 1 637 ? 7.368 0.669 -40.030 1.00 88.94 637 GLN A C 1
ATOM 4966 O O . GLN A 1 637 ? 8.506 1.074 -40.280 1.00 88.94 637 GLN A O 1
ATOM 4971 N N . ASP A 1 638 ? 6.270 1.378 -40.297 1.00 91.69 638 ASP A N 1
ATOM 4972 C CA . ASP A 1 638 ? 6.255 2.695 -40.944 1.00 91.69 638 ASP A CA 1
ATOM 4973 C C . ASP A 1 638 ? 5.976 3.832 -39.953 1.00 91.69 638 ASP A C 1
ATOM 4975 O O . ASP A 1 638 ? 5.936 5.011 -40.333 1.00 91.69 638 ASP A O 1
ATOM 4979 N N . SER A 1 639 ? 5.825 3.480 -38.679 1.00 91.44 639 SER A N 1
ATOM 4980 C CA . SER A 1 639 ? 5.661 4.394 -37.562 1.00 91.44 639 SER A CA 1
ATOM 4981 C C . SER A 1 639 ? 6.949 5.176 -37.314 1.00 91.44 639 SER A C 1
ATOM 4983 O O . SER A 1 639 ? 8.042 4.619 -37.269 1.00 91.44 639 SER A O 1
ATOM 4985 N N . VAL A 1 640 ? 6.835 6.493 -37.171 1.00 91.25 640 VAL A N 1
ATOM 4986 C CA . VAL A 1 640 ? 7.966 7.423 -37.101 1.00 91.25 640 VAL A CA 1
ATOM 4987 C C . VAL A 1 640 ? 8.291 7.751 -35.648 1.00 91.25 640 VAL A C 1
ATOM 4989 O O . VAL A 1 640 ? 7.456 8.292 -34.918 1.00 91.25 640 VAL A O 1
ATOM 4992 N N . SER A 1 641 ? 9.546 7.524 -35.275 1.00 88.69 641 SER A N 1
ATOM 4993 C CA . SER A 1 641 ? 10.091 7.784 -33.942 1.00 88.69 641 SER A CA 1
ATOM 4994 C C . SER A 1 641 ? 11.331 8.676 -34.025 1.00 88.69 641 SER A C 1
ATOM 4996 O O . SER A 1 641 ? 12.044 8.711 -35.032 1.00 88.69 641 SER A O 1
ATOM 4998 N N . TRP A 1 642 ? 11.606 9.419 -32.954 1.00 88.81 642 TRP A N 1
ATOM 4999 C CA . TRP A 1 642 ? 12.888 10.109 -32.797 1.00 88.81 642 TRP A CA 1
ATOM 5000 C C . TRP A 1 642 ? 13.954 9.073 -32.453 1.00 88.81 642 TRP A C 1
ATOM 5002 O O . TRP A 1 642 ? 13.820 8.366 -31.458 1.00 88.81 642 TRP A O 1
ATOM 5012 N N . LEU A 1 643 ? 15.016 8.984 -33.253 1.00 89.38 643 LEU A N 1
ATOM 5013 C CA . LEU A 1 643 ? 16.091 8.019 -33.018 1.00 89.38 643 LEU A CA 1
ATOM 5014 C C . LEU A 1 643 ? 16.967 8.390 -31.822 1.00 89.38 643 LEU A C 1
ATOM 5016 O O . LEU A 1 643 ? 17.706 7.544 -31.315 1.00 89.38 643 LEU A O 1
ATOM 5020 N N . ALA A 1 644 ? 16.938 9.659 -31.401 1.00 88.50 644 ALA A N 1
ATOM 5021 C CA . ALA A 1 644 ? 17.863 10.196 -30.416 1.00 88.50 644 ALA A CA 1
ATOM 5022 C C . ALA A 1 644 ? 19.296 9.715 -30.730 1.00 88.50 644 ALA A C 1
ATOM 5024 O O . ALA A 1 644 ? 19.780 9.858 -31.858 1.00 88.50 644 ALA A O 1
ATOM 5025 N N . SER A 1 645 ? 19.966 9.088 -29.766 1.00 89.94 645 SER A N 1
ATOM 5026 C CA . SER A 1 645 ? 21.362 8.665 -29.894 1.00 89.94 645 SER A CA 1
ATOM 5027 C C . SER A 1 645 ? 21.621 7.583 -30.945 1.00 89.94 645 SER A C 1
ATOM 5029 O O . SER A 1 645 ? 22.754 7.479 -31.406 1.00 89.94 645 SER A O 1
ATOM 5031 N N . MET A 1 646 ? 20.599 6.863 -31.423 1.00 92.62 646 MET A N 1
ATOM 5032 C CA . MET A 1 646 ? 20.748 5.915 -32.539 1.00 92.62 646 MET A CA 1
ATOM 5033 C C . MET A 1 646 ? 21.146 6.609 -33.857 1.00 92.62 646 MET A C 1
ATOM 5035 O O . MET A 1 646 ? 21.605 5.948 -34.789 1.00 92.62 646 MET A O 1
ATOM 5039 N N . SER A 1 647 ? 21.044 7.945 -33.920 1.00 94.94 647 SER A N 1
ATOM 5040 C CA . SER A 1 647 ? 21.556 8.771 -35.025 1.00 94.94 647 SER A CA 1
ATOM 5041 C C . SER A 1 647 ? 23.073 8.642 -35.223 1.00 94.94 647 SER A C 1
ATOM 5043 O O . SER A 1 647 ? 23.569 8.796 -36.341 1.00 94.94 647 SER A O 1
ATOM 5045 N N . LYS A 1 648 ? 23.813 8.337 -34.147 1.00 96.00 648 LYS A N 1
ATOM 5046 C CA . LYS A 1 648 ? 25.280 8.242 -34.143 1.00 96.00 648 LYS A CA 1
ATOM 5047 C C . LYS A 1 648 ? 25.807 7.222 -35.142 1.00 96.00 648 LYS A C 1
ATOM 5049 O O . LYS A 1 648 ? 26.818 7.488 -35.784 1.00 96.00 648 LYS A O 1
ATOM 5054 N N . LEU A 1 649 ? 25.094 6.111 -35.325 1.00 96.19 649 LEU A N 1
ATOM 5055 C CA . LEU A 1 649 ? 25.476 5.056 -36.260 1.00 96.19 649 LEU A CA 1
ATOM 5056 C C . LEU A 1 649 ? 25.563 5.571 -37.702 1.00 96.19 649 LEU A C 1
ATOM 5058 O O . LEU A 1 649 ? 26.582 5.383 -38.359 1.00 96.19 649 LEU A O 1
ATOM 5062 N N . ALA A 1 650 ? 24.536 6.281 -38.178 1.00 96.94 650 ALA A N 1
ATOM 5063 C CA . ALA A 1 650 ? 24.541 6.855 -39.525 1.00 96.94 650 ALA A CA 1
ATOM 5064 C C . ALA A 1 650 ? 25.652 7.909 -39.691 1.00 96.94 650 ALA A C 1
ATOM 5066 O O . ALA A 1 650 ? 26.306 7.979 -40.735 1.00 96.94 650 ALA A O 1
ATOM 5067 N N . THR A 1 651 ? 25.904 8.710 -38.652 1.00 97.25 651 THR A N 1
ATOM 5068 C CA . THR A 1 651 ? 26.991 9.701 -38.646 1.00 97.25 651 THR A CA 1
ATOM 5069 C C . THR A 1 651 ? 28.366 9.030 -38.691 1.00 97.25 651 THR A C 1
ATOM 5071 O O . THR A 1 651 ? 29.205 9.431 -39.492 1.00 97.25 651 THR A O 1
ATOM 5074 N N . ALA A 1 652 ? 28.594 7.970 -37.910 1.00 97.12 652 ALA A N 1
ATOM 5075 C CA . ALA A 1 652 ? 29.836 7.197 -37.938 1.00 97.12 652 ALA A CA 1
ATOM 5076 C C . ALA A 1 652 ? 30.091 6.577 -39.316 1.00 97.12 652 ALA A C 1
ATOM 5078 O O . ALA A 1 652 ? 31.186 6.726 -39.854 1.00 97.12 652 ALA A O 1
ATOM 5079 N N . VAL A 1 653 ? 29.065 5.961 -39.918 1.00 97.50 653 VAL A N 1
ATOM 5080 C CA . VAL A 1 653 ? 29.130 5.428 -41.289 1.00 97.50 653 VAL A CA 1
ATOM 5081 C C . VAL A 1 653 ? 29.525 6.528 -42.274 1.00 97.50 653 VAL A C 1
ATOM 5083 O O . VAL A 1 653 ? 30.417 6.324 -43.091 1.00 97.50 653 VAL A O 1
ATOM 5086 N N . SER A 1 654 ? 28.927 7.717 -42.164 1.00 97.56 654 SER A N 1
ATOM 5087 C CA . SER A 1 654 ? 29.235 8.842 -43.057 1.00 97.56 654 SER A CA 1
ATOM 5088 C C . SER A 1 654 ? 30.703 9.272 -42.967 1.00 97.56 654 SER A C 1
ATOM 5090 O O . SER A 1 654 ? 31.331 9.529 -43.991 1.00 97.56 654 SER A O 1
ATOM 5092 N N . LEU A 1 655 ? 31.272 9.328 -41.757 1.00 96.56 655 LEU A N 1
ATOM 5093 C CA . LEU A 1 655 ? 32.682 9.680 -41.567 1.00 96.56 655 LEU A CA 1
ATOM 5094 C C . LEU A 1 655 ? 33.618 8.561 -42.033 1.00 96.56 655 LEU A C 1
ATOM 5096 O O . LEU A 1 655 ? 34.624 8.856 -42.670 1.00 96.56 655 LEU A O 1
ATOM 5100 N N . LEU A 1 656 ? 33.283 7.292 -41.787 1.00 96.94 656 LEU A N 1
ATOM 5101 C CA . LEU A 1 656 ? 34.063 6.160 -42.296 1.00 96.94 656 LEU A CA 1
ATOM 5102 C C . LEU A 1 656 ? 34.079 6.117 -43.829 1.00 96.94 656 LEU A C 1
ATOM 5104 O O . LEU A 1 656 ? 35.124 5.853 -44.409 1.00 96.94 656 LEU A O 1
ATOM 5108 N N . GLN A 1 657 ? 32.986 6.488 -44.503 1.00 97.56 657 GLN A N 1
ATOM 5109 C CA . GLN A 1 657 ? 32.989 6.655 -45.962 1.00 97.56 657 GLN A CA 1
ATOM 5110 C C . GLN A 1 657 ? 33.972 7.743 -46.429 1.00 97.56 657 GLN A C 1
ATOM 5112 O O . GLN A 1 657 ? 34.569 7.605 -47.495 1.00 97.56 657 GLN A O 1
ATOM 5117 N N . LEU A 1 658 ? 34.171 8.822 -45.660 1.00 96.94 658 LEU A N 1
ATOM 5118 C CA . LEU A 1 658 ? 35.208 9.817 -45.971 1.00 96.94 658 LEU A CA 1
ATOM 5119 C C . LEU A 1 658 ? 36.619 9.265 -45.741 1.00 96.94 658 LEU A C 1
ATOM 5121 O O . LEU A 1 658 ? 37.524 9.595 -46.510 1.00 96.94 658 LEU A O 1
ATOM 5125 N N . VAL A 1 659 ? 36.792 8.410 -44.728 1.00 95.81 659 VAL A N 1
ATOM 5126 C CA . VAL A 1 659 ? 38.055 7.703 -44.469 1.00 95.81 659 VAL A CA 1
ATOM 5127 C C . VAL A 1 659 ? 38.406 6.766 -45.621 1.00 95.81 659 VAL A C 1
ATOM 5129 O O . VAL A 1 659 ? 39.517 6.834 -46.139 1.00 95.81 659 VAL A O 1
ATOM 5132 N N . GLU A 1 660 ? 37.450 5.979 -46.116 1.00 96.25 660 GLU A N 1
ATOM 5133 C CA . GLU A 1 660 ? 37.641 5.111 -47.292 1.00 96.25 660 GLU A CA 1
ATOM 5134 C C . GLU A 1 660 ? 38.008 5.891 -48.556 1.00 96.25 660 GLU A C 1
ATOM 5136 O O . GLU A 1 660 ? 38.763 5.410 -49.400 1.00 96.25 660 GLU A O 1
ATOM 5141 N N . ARG A 1 661 ? 37.492 7.117 -48.684 1.00 96.12 661 ARG A N 1
ATOM 5142 C CA . ARG A 1 661 ? 37.806 8.030 -49.793 1.00 96.12 661 ARG A CA 1
ATOM 5143 C C . ARG A 1 661 ? 39.147 8.749 -49.616 1.00 96.12 661 ARG A C 1
ATOM 5145 O O . ARG A 1 661 ? 39.521 9.527 -50.490 1.00 96.12 661 ARG A O 1
ATOM 5152 N N . GLY A 1 662 ? 39.849 8.531 -48.502 1.00 95.50 662 GLY A N 1
ATOM 5153 C CA . GLY A 1 662 ? 41.111 9.198 -48.181 1.00 95.50 662 GLY A CA 1
ATOM 5154 C C . GLY A 1 662 ? 40.974 10.707 -47.956 1.00 95.50 662 GLY A C 1
ATOM 5155 O O . GLY A 1 662 ? 41.952 11.434 -48.101 1.00 95.50 662 GLY A O 1
ATOM 5156 N N . ILE A 1 663 ? 39.767 11.192 -47.645 1.00 95.62 663 ILE A N 1
ATOM 5157 C CA . ILE A 1 663 ? 39.493 12.620 -47.407 1.00 95.62 663 ILE A CA 1
ATOM 5158 C C . ILE A 1 663 ? 39.964 13.033 -46.009 1.00 95.62 663 ILE A C 1
ATOM 5160 O O . ILE A 1 663 ? 40.386 14.170 -45.810 1.00 95.62 663 ILE A O 1
ATOM 5164 N N . ILE A 1 664 ? 39.873 12.115 -45.047 1.00 94.12 664 ILE A N 1
ATOM 5165 C CA . ILE A 1 664 ? 40.294 12.298 -43.658 1.00 94.12 664 ILE A CA 1
ATOM 5166 C C . ILE A 1 664 ? 40.732 10.952 -43.069 1.00 94.12 664 ILE A C 1
ATOM 5168 O O . ILE A 1 664 ? 40.222 9.913 -43.470 1.00 94.12 664 ILE A O 1
ATOM 5172 N N . SER A 1 665 ? 41.640 10.949 -42.102 1.00 92.19 665 SER A N 1
ATOM 5173 C CA . SER A 1 665 ? 41.953 9.802 -41.241 1.00 92.19 665 SER A CA 1
ATOM 5174 C C . SER A 1 665 ? 41.286 9.938 -39.868 1.00 92.19 665 SER A C 1
ATOM 5176 O O . SER A 1 665 ? 41.032 11.042 -39.389 1.00 92.19 665 SER A O 1
ATOM 5178 N N . LEU A 1 666 ? 41.054 8.818 -39.173 1.00 89.56 666 LEU A N 1
ATOM 5179 C CA . LEU A 1 666 ? 40.513 8.826 -37.803 1.00 89.56 666 LEU A CA 1
ATOM 5180 C C . LEU A 1 666 ? 41.395 9.579 -36.791 1.00 89.56 666 LEU A C 1
ATOM 5182 O O . LEU A 1 666 ? 40.896 9.978 -35.737 1.00 89.56 666 LEU A O 1
ATOM 5186 N N . ASP A 1 667 ? 42.679 9.760 -37.106 1.00 87.62 667 ASP A N 1
ATOM 5187 C CA . ASP A 1 667 ? 43.678 10.399 -36.242 1.00 87.62 667 ASP A CA 1
ATOM 5188 C C . ASP A 1 667 ? 44.130 11.785 -36.735 1.00 87.62 667 ASP A C 1
ATOM 5190 O O . ASP A 1 667 ? 45.042 12.374 -36.148 1.00 87.62 667 ASP A O 1
ATOM 5194 N N . ASP A 1 668 ? 43.510 12.321 -37.792 1.00 88.69 668 ASP A N 1
ATOM 5195 C CA . ASP A 1 668 ? 43.868 13.640 -38.320 1.00 88.69 668 ASP A CA 1
ATOM 5196 C C . ASP A 1 668 ? 43.582 14.768 -37.316 1.00 88.69 668 ASP A C 1
ATOM 5198 O O . ASP A 1 668 ? 42.605 14.750 -36.557 1.00 88.69 668 ASP A O 1
ATOM 5202 N N . ASP A 1 669 ? 44.425 15.805 -37.344 1.00 85.75 669 ASP A N 1
ATOM 5203 C CA . ASP A 1 669 ? 44.176 17.031 -36.589 1.00 85.75 669 ASP A CA 1
ATOM 5204 C C . ASP A 1 669 ? 43.095 17.878 -37.277 1.00 85.75 669 ASP A C 1
ATOM 5206 O O . ASP A 1 669 ? 43.323 18.512 -38.307 1.00 85.75 669 ASP A O 1
ATOM 5210 N N . ILE A 1 670 ? 41.917 17.925 -36.660 1.00 87.38 670 ILE A N 1
ATOM 5211 C CA . ILE A 1 670 ? 40.751 18.660 -37.164 1.00 87.38 670 ILE A CA 1
ATOM 5212 C C . ILE A 1 670 ? 40.647 20.097 -36.633 1.00 87.38 670 ILE A C 1
ATOM 5214 O O . ILE A 1 670 ? 39.657 20.771 -36.914 1.00 87.38 670 ILE A O 1
ATOM 5218 N N . ASN A 1 671 ? 41.618 20.593 -35.858 1.00 84.75 671 ASN A N 1
ATOM 5219 C CA . ASN A 1 671 ? 41.535 21.920 -35.229 1.00 84.75 671 ASN A CA 1
ATOM 5220 C C . ASN A 1 671 ? 41.420 23.065 -36.247 1.00 84.75 671 ASN A C 1
ATOM 5222 O O . ASN A 1 671 ? 40.748 24.061 -35.993 1.00 84.75 671 ASN A O 1
ATOM 5226 N N . SER A 1 672 ? 42.073 22.931 -37.404 1.00 85.06 672 SER A N 1
ATOM 5227 C CA . SER A 1 672 ? 42.008 23.929 -38.479 1.00 85.06 672 SER A CA 1
ATOM 5228 C C . SER A 1 672 ? 40.632 23.964 -39.155 1.00 85.06 672 SER A C 1
ATOM 5230 O O . SER A 1 672 ? 40.195 25.030 -39.594 1.00 85.06 672 SER A O 1
ATOM 5232 N N . THR A 1 673 ? 39.944 22.819 -39.198 1.00 88.69 673 THR A N 1
ATOM 5233 C CA . THR A 1 673 ? 38.606 22.639 -39.781 1.00 88.69 673 THR A CA 1
ATOM 5234 C C . THR A 1 673 ? 37.483 22.977 -38.798 1.00 88.69 673 THR A C 1
ATOM 5236 O O . THR A 1 673 ? 36.433 23.466 -39.214 1.00 88.69 673 THR A O 1
ATOM 5239 N N . LEU A 1 674 ? 37.690 22.729 -37.502 1.00 90.56 674 LEU A N 1
ATOM 5240 C CA . LEU A 1 674 ? 36.744 22.990 -36.414 1.00 90.56 674 LEU A CA 1
ATOM 5241 C C . LEU A 1 674 ? 37.359 23.943 -35.382 1.00 90.56 674 LEU A C 1
ATOM 5243 O O . LEU A 1 674 ? 37.671 23.555 -34.255 1.00 90.56 674 LEU A O 1
ATOM 5247 N N . GLN A 1 675 ? 37.525 25.204 -35.771 1.00 88.44 675 GLN A N 1
ATOM 5248 C CA . GLN A 1 675 ? 38.159 26.219 -34.922 1.00 88.44 675 GLN A CA 1
ATOM 5249 C C . GLN A 1 675 ? 37.371 26.472 -33.629 1.00 88.44 675 GLN A C 1
ATOM 5251 O O . GLN A 1 675 ? 37.973 26.642 -32.571 1.00 88.44 675 GLN A O 1
ATOM 5256 N N . ASP A 1 676 ? 36.038 26.408 -33.695 1.00 88.06 676 ASP A N 1
ATOM 5257 C CA . ASP A 1 676 ? 35.165 26.571 -32.529 1.00 88.06 676 ASP A CA 1
ATOM 5258 C C . ASP A 1 676 ? 35.352 25.443 -31.502 1.00 88.06 676 ASP A C 1
ATOM 5260 O O . ASP A 1 676 ? 35.394 25.703 -30.302 1.00 88.06 676 ASP A O 1
ATOM 5264 N N . LEU A 1 677 ? 35.548 24.200 -31.963 1.00 88.94 677 LEU A N 1
ATOM 5265 C CA . LEU A 1 677 ? 35.866 23.061 -31.094 1.00 88.94 677 LEU A CA 1
ATOM 5266 C C . LEU A 1 677 ? 37.267 23.205 -30.488 1.00 88.94 677 LEU A C 1
ATOM 5268 O O . LEU A 1 677 ? 37.461 22.939 -29.304 1.00 88.94 677 LEU A O 1
ATOM 5272 N N . ALA A 1 678 ? 38.243 23.637 -31.290 1.00 85.94 678 ALA A N 1
ATOM 5273 C CA . ALA A 1 678 ? 39.623 23.830 -30.843 1.00 85.94 678 ALA A CA 1
ATOM 5274 C C . ALA A 1 678 ? 39.762 24.937 -29.781 1.00 85.94 678 ALA A C 1
ATOM 5276 O O . ALA A 1 678 ? 40.720 24.934 -29.008 1.00 85.94 678 ALA A O 1
ATOM 5277 N N . ALA A 1 679 ? 38.816 25.878 -29.739 1.00 86.31 679 ALA A N 1
ATOM 5278 C CA . ALA A 1 679 ? 38.782 26.972 -28.776 1.00 86.31 679 ALA A CA 1
ATOM 5279 C C . ALA A 1 679 ? 38.148 26.598 -27.421 1.00 86.31 679 ALA A C 1
ATOM 5281 O O . ALA A 1 679 ? 38.194 27.411 -26.494 1.00 86.31 679 ALA A O 1
ATOM 5282 N N . LEU A 1 680 ? 37.554 25.405 -27.277 1.00 87.94 680 LEU A N 1
ATOM 5283 C CA . LEU A 1 680 ? 36.870 25.027 -26.038 1.00 87.94 680 LEU A CA 1
ATOM 5284 C C . LEU A 1 680 ? 37.865 24.802 -24.883 1.00 87.94 680 LEU A C 1
ATOM 5286 O O . LEU A 1 680 ? 38.864 24.098 -25.051 1.00 87.94 680 LEU A O 1
ATOM 5290 N N . PRO A 1 681 ? 37.601 25.364 -23.687 1.00 85.19 681 PRO A N 1
ATOM 5291 C CA . PRO A 1 681 ? 38.462 25.168 -22.526 1.00 85.19 681 PRO A CA 1
ATOM 5292 C C . PRO A 1 681 ? 38.251 23.783 -21.896 1.00 85.19 681 PRO A C 1
ATOM 5294 O O . PRO A 1 681 ? 37.187 23.184 -22.039 1.00 85.19 681 PRO A O 1
ATOM 5297 N N . VAL A 1 682 ? 39.235 23.308 -21.126 1.00 84.62 682 VAL A N 1
ATOM 5298 C CA . VAL A 1 682 ? 39.078 22.144 -20.234 1.00 84.62 682 VAL A CA 1
ATOM 5299 C C . VAL A 1 682 ? 38.628 22.636 -18.857 1.00 84.62 682 VAL A C 1
ATOM 5301 O O . VAL A 1 682 ? 39.263 23.510 -18.268 1.00 84.62 682 VAL A O 1
ATOM 5304 N N . LEU A 1 683 ? 37.547 22.078 -18.321 1.00 81.12 683 LEU A N 1
ATOM 5305 C CA . LEU A 1 683 ? 37.000 22.444 -17.018 1.00 81.12 683 LEU A CA 1
ATOM 5306 C C . LEU A 1 683 ? 37.740 21.708 -15.891 1.00 81.12 683 LEU A C 1
ATOM 5308 O O . LEU A 1 683 ? 37.543 20.513 -15.687 1.00 81.12 683 LEU A O 1
ATOM 5312 N N . ARG A 1 684 ? 38.563 22.431 -15.121 1.00 69.69 684 ARG A N 1
ATOM 5313 C CA . ARG A 1 684 ? 39.255 21.925 -13.920 1.00 69.69 684 ARG A CA 1
ATOM 5314 C C . ARG A 1 684 ? 38.719 22.609 -12.656 1.00 69.69 684 ARG A C 1
ATOM 5316 O O . ARG A 1 684 ? 39.431 23.336 -11.974 1.00 69.69 684 ARG A O 1
ATOM 5323 N N . GLY A 1 685 ? 37.439 22.392 -12.356 1.00 62.97 685 GLY A N 1
ATOM 5324 C CA . GLY A 1 685 ? 36.743 23.066 -11.251 1.00 62.97 685 GLY A CA 1
ATOM 5325 C C . GLY A 1 685 ? 36.365 24.524 -11.562 1.00 62.97 685 GLY A C 1
ATOM 5326 O O . GLY A 1 685 ? 36.344 24.934 -12.719 1.00 62.97 685 GLY A O 1
ATOM 5327 N N . PHE A 1 686 ? 36.040 25.313 -10.528 1.00 62.28 686 PHE A N 1
ATOM 5328 C CA . PHE A 1 686 ? 35.598 26.720 -10.660 1.00 62.28 686 PHE A CA 1
ATOM 5329 C C . PHE A 1 686 ? 36.737 27.739 -10.766 1.00 62.28 686 PHE A C 1
ATOM 5331 O O . PHE A 1 686 ? 36.491 28.943 -10.729 1.00 62.28 686 PHE A O 1
ATOM 5338 N N . GLU A 1 687 ? 37.966 27.269 -10.946 1.00 50.19 687 GLU A N 1
ATOM 5339 C CA . GLU A 1 687 ? 39.085 28.093 -11.382 1.00 50.19 687 GLU A CA 1
ATOM 5340 C C . GLU A 1 687 ? 39.401 27.716 -12.832 1.00 50.19 687 GLU A C 1
ATOM 5342 O O . GLU A 1 687 ? 39.913 26.636 -13.119 1.00 50.19 687 GLU A O 1
ATOM 5347 N N . THR A 1 688 ? 39.054 28.588 -13.778 1.00 46.41 688 THR A N 1
ATOM 5348 C CA . THR A 1 688 ? 39.468 28.422 -15.174 1.00 46.41 688 THR A CA 1
ATOM 5349 C C . THR A 1 688 ? 40.936 28.811 -15.286 1.00 46.41 688 THR A C 1
ATOM 5351 O O . THR A 1 688 ? 41.257 30.002 -15.233 1.00 46.41 688 THR A O 1
ATOM 5354 N N . ASP A 1 689 ? 41.839 27.844 -15.462 1.00 45.75 689 ASP A N 1
ATOM 5355 C CA . ASP A 1 689 ? 43.166 28.178 -15.967 1.00 45.75 689 ASP A CA 1
ATOM 5356 C C . ASP A 1 689 ? 42.990 28.621 -17.429 1.00 45.75 689 ASP A C 1
ATOM 5358 O O . ASP A 1 689 ? 42.460 27.909 -18.272 1.00 45.75 689 ASP A O 1
ATOM 5362 N N . GLY A 1 690 ? 43.282 29.885 -17.731 1.00 47.59 690 GLY A N 1
ATOM 5363 C CA . GLY A 1 690 ? 43.074 30.467 -19.064 1.00 47.59 690 GLY A CA 1
ATOM 5364 C C . GLY A 1 690 ? 44.048 29.932 -20.121 1.00 47.59 690 GLY A C 1
ATOM 5365 O O . GLY A 1 690 ? 44.509 30.701 -20.963 1.00 47.59 690 GLY A O 1
ATOM 5366 N N . LYS A 1 691 ? 44.449 28.658 -20.045 1.00 46.75 691 LYS A N 1
ATOM 5367 C CA . LYS A 1 691 ? 45.427 28.044 -20.943 1.00 46.75 691 LYS A CA 1
ATOM 5368 C C . LYS A 1 691 ? 44.719 27.427 -22.144 1.00 46.75 691 LYS A C 1
ATOM 5370 O O . LYS A 1 691 ? 43.873 26.551 -22.005 1.00 46.75 691 LYS A O 1
ATOM 5375 N N . SER A 1 692 ? 45.106 27.867 -23.338 1.00 43.19 692 SER A N 1
ATOM 5376 C CA . SER A 1 692 ? 44.761 27.187 -24.583 1.00 43.19 692 SER A CA 1
ATOM 5377 C C . SER A 1 692 ? 45.573 25.894 -24.692 1.00 43.19 692 SER A C 1
ATOM 5379 O O . SER A 1 692 ? 46.807 25.905 -24.672 1.00 43.19 692 SER A O 1
ATOM 5381 N N . TRP A 1 693 ? 44.886 24.758 -24.779 1.00 47.03 693 TRP A N 1
ATOM 5382 C CA . TRP A 1 693 ? 45.523 23.451 -24.923 1.00 47.03 693 TRP A CA 1
ATOM 5383 C C . TRP A 1 693 ? 45.625 23.102 -26.408 1.00 47.03 693 TRP A C 1
ATOM 5385 O O . TRP A 1 693 ? 44.633 23.120 -27.131 1.00 47.03 693 TRP A O 1
ATOM 5395 N N . LYS A 1 694 ? 46.830 22.771 -26.885 1.00 47.53 694 LYS A N 1
ATOM 5396 C CA . LYS A 1 694 ? 46.996 22.186 -28.222 1.00 47.53 694 LYS A CA 1
ATOM 5397 C C . LYS A 1 694 ? 46.600 20.712 -28.151 1.00 47.53 694 LYS A C 1
ATOM 5399 O O . LYS A 1 694 ? 47.241 19.950 -27.430 1.00 47.53 694 LYS A O 1
ATOM 5404 N N . ARG A 1 695 ? 45.548 20.325 -28.881 1.00 54.66 695 ARG A N 1
ATOM 5405 C CA . ARG A 1 695 ? 45.047 18.944 -28.948 1.00 54.66 695 ARG A CA 1
ATOM 5406 C C . ARG A 1 695 ? 46.162 17.992 -29.385 1.00 54.66 695 ARG A C 1
ATOM 5408 O O . ARG A 1 695 ? 46.795 18.211 -30.414 1.00 54.66 695 ARG A O 1
ATOM 5415 N N . LYS A 1 696 ? 46.393 16.932 -28.613 1.00 49.38 696 LYS A N 1
ATOM 5416 C CA . LYS A 1 696 ? 47.300 15.839 -28.979 1.00 49.38 696 LYS A CA 1
ATOM 5417 C C . LYS A 1 696 ? 46.696 14.522 -28.485 1.00 49.38 696 LYS A C 1
ATOM 5419 O O . LYS A 1 696 ? 47.063 14.036 -27.426 1.00 49.38 696 LYS A O 1
ATOM 5424 N N . GLY A 1 697 ? 45.727 13.996 -29.235 1.00 61.41 697 GLY A N 1
ATOM 5425 C CA . GLY A 1 697 ? 44.950 12.806 -28.862 1.00 61.41 697 GLY A CA 1
ATOM 5426 C C . GLY A 1 697 ? 43.433 13.045 -28.833 1.00 61.41 697 GLY A C 1
ATOM 5427 O O . GLY A 1 697 ? 42.971 14.181 -28.955 1.00 61.41 697 GLY A O 1
ATOM 5428 N N . GLY A 1 698 ? 42.667 11.953 -28.717 1.00 62.41 698 GLY A N 1
ATOM 5429 C CA . GLY A 1 698 ? 41.197 11.937 -28.637 1.00 62.41 698 GLY A CA 1
ATOM 5430 C C . GLY A 1 698 ? 40.478 11.916 -29.995 1.00 62.41 698 GLY A C 1
ATOM 5431 O O . GLY A 1 698 ? 40.774 12.723 -30.878 1.00 62.41 698 GLY A O 1
ATOM 5432 N N . ARG A 1 699 ? 39.494 11.022 -30.158 1.00 84.69 699 ARG A N 1
ATOM 5433 C CA . ARG A 1 699 ? 38.701 10.810 -31.387 1.00 84.69 699 ARG A CA 1
ATOM 5434 C C . ARG A 1 699 ? 37.233 11.207 -31.170 1.00 84.69 699 ARG A C 1
ATOM 5436 O O . ARG A 1 699 ? 36.674 10.999 -30.094 1.00 84.69 699 ARG A O 1
ATOM 5443 N N . LEU A 1 700 ? 36.592 11.745 -32.215 1.00 89.62 700 LEU A N 1
ATOM 5444 C CA . LEU A 1 700 ? 35.160 12.103 -32.206 1.00 89.62 700 LEU A CA 1
ATOM 5445 C C . LEU A 1 700 ? 34.266 10.869 -32.018 1.00 89.62 700 LEU A C 1
ATOM 5447 O O . LEU A 1 700 ? 33.415 10.844 -31.132 1.00 89.62 700 LEU A O 1
ATOM 5451 N N . LEU A 1 701 ? 34.493 9.834 -32.830 1.00 93.12 701 LEU A N 1
ATOM 5452 C CA . LEU A 1 701 ? 33.609 8.669 -32.935 1.00 93.12 701 LEU A CA 1
ATOM 5453 C C . LEU A 1 701 ? 33.702 7.696 -31.744 1.00 93.12 701 LEU A C 1
ATOM 5455 O O . LEU A 1 701 ? 32.880 6.795 -31.627 1.00 93.12 701 LEU A O 1
ATOM 5459 N N . SER A 1 702 ? 34.643 7.886 -30.818 1.00 90.69 702 SER A N 1
ATOM 5460 C CA . SER A 1 702 ? 34.778 7.046 -29.619 1.00 90.69 702 SER A CA 1
ATOM 5461 C C . SER A 1 702 ? 34.549 7.800 -28.308 1.00 90.69 702 SER A C 1
ATOM 5463 O O . SER A 1 702 ? 34.875 7.269 -27.250 1.00 90.69 702 SER A O 1
ATOM 5465 N N . HIS A 1 703 ? 34.032 9.036 -28.352 1.00 92.31 703 HIS A N 1
ATOM 5466 C CA . HIS A 1 703 ? 33.806 9.871 -27.160 1.00 92.31 703 HIS A CA 1
ATOM 5467 C C . HIS A 1 703 ? 35.069 10.147 -26.306 1.00 92.31 703 HIS A C 1
ATOM 5469 O O . HIS A 1 703 ? 34.968 10.526 -25.143 1.00 92.31 703 HIS A O 1
ATOM 5475 N N . THR A 1 704 ? 36.271 10.034 -26.888 1.00 91.12 704 THR A N 1
ATOM 5476 C CA . THR A 1 704 ? 37.559 10.335 -26.216 1.00 91.12 704 THR A CA 1
ATOM 5477 C C . THR A 1 704 ? 38.040 11.765 -26.470 1.00 91.12 704 THR A C 1
ATOM 5479 O O . THR A 1 704 ? 39.184 12.116 -26.202 1.00 91.12 704 THR A O 1
ATOM 5482 N N . LEU A 1 705 ? 37.167 12.603 -27.035 1.00 86.00 705 LEU A N 1
ATOM 5483 C CA . LEU A 1 705 ? 37.308 14.059 -27.024 1.00 86.00 705 LEU A CA 1
ATOM 5484 C C . LEU A 1 705 ? 36.902 14.676 -25.683 1.00 86.00 705 LEU A C 1
ATOM 5486 O O . LEU A 1 705 ? 37.167 15.853 -25.463 1.00 86.00 705 LEU A O 1
ATOM 5490 N N . ASP A 1 706 ? 36.239 13.893 -24.826 1.00 83.81 706 ASP A N 1
ATOM 5491 C CA . ASP A 1 706 ? 35.880 14.278 -23.461 1.00 83.81 706 ASP A CA 1
ATOM 5492 C C . ASP A 1 706 ? 34.922 15.471 -23.365 1.00 83.81 706 ASP A C 1
ATOM 5494 O O . ASP A 1 706 ? 34.870 16.175 -22.355 1.00 83.81 706 ASP A O 1
ATOM 5498 N N . ILE A 1 707 ? 34.129 15.691 -24.416 1.00 87.50 707 ILE A N 1
ATOM 5499 C CA . ILE A 1 707 ? 33.068 16.695 -24.433 1.00 87.50 707 ILE A CA 1
ATOM 5500 C C . ILE A 1 707 ? 31.776 16.106 -23.858 1.00 87.50 707 ILE A C 1
ATOM 5502 O O . ILE A 1 707 ? 31.228 15.140 -24.392 1.00 87.50 707 ILE A O 1
ATOM 5506 N N . GLY A 1 708 ? 31.310 16.679 -22.748 1.00 85.00 708 GLY A N 1
ATOM 5507 C CA . GLY A 1 708 ? 30.098 16.249 -22.050 1.00 85.00 708 GLY A CA 1
ATOM 5508 C C . GLY A 1 708 ? 28.849 17.038 -22.432 1.00 85.00 708 GLY A C 1
ATOM 5509 O O . GLY A 1 708 ? 28.822 17.757 -23.426 1.00 85.00 708 GLY A O 1
ATOM 5510 N N . VAL A 1 709 ? 27.793 16.884 -21.631 1.00 84.50 709 VAL A N 1
ATOM 5511 C CA . VAL A 1 709 ? 26.542 17.645 -21.759 1.00 84.50 709 VAL A CA 1
ATOM 5512 C C . VAL A 1 709 ? 26.188 18.324 -20.438 1.00 84.50 709 VAL A C 1
ATOM 5514 O O . VAL A 1 709 ? 26.202 17.710 -19.370 1.00 84.50 709 VAL A O 1
ATOM 5517 N N . ASP A 1 710 ? 25.799 19.593 -20.526 1.00 80.31 710 ASP A N 1
ATOM 5518 C CA . ASP A 1 710 ? 25.431 20.482 -19.414 1.00 80.31 710 ASP A CA 1
ATOM 5519 C C . ASP A 1 710 ? 24.041 20.199 -18.805 1.00 80.31 710 ASP A C 1
ATOM 5521 O O . ASP A 1 710 ? 23.531 20.985 -18.008 1.00 80.31 710 ASP A O 1
ATOM 5525 N N . MET A 1 711 ? 23.449 19.044 -19.132 1.00 75.56 711 MET A N 1
ATOM 5526 C CA . MET A 1 711 ? 22.211 18.525 -18.535 1.00 75.56 711 MET A CA 1
ATOM 5527 C C . MET A 1 711 ? 22.418 17.288 -17.651 1.00 75.56 711 MET A C 1
ATOM 5529 O O . MET A 1 711 ? 21.488 16.896 -16.951 1.00 75.56 711 MET A O 1
ATOM 5533 N N . ALA A 1 712 ? 23.603 16.668 -17.684 1.00 73.19 712 ALA A N 1
ATOM 5534 C CA . ALA A 1 712 ? 23.866 15.412 -16.973 1.00 73.19 712 ALA A CA 1
ATOM 5535 C C . ALA A 1 712 ? 25.134 15.444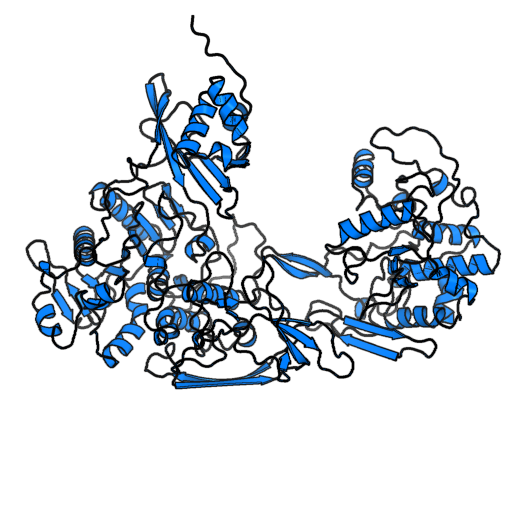 -16.106 1.00 73.19 712 ALA A C 1
ATOM 5537 O O . ALA A 1 712 ? 25.179 14.762 -15.086 1.00 73.19 712 ALA A O 1
ATOM 5538 N N . ASP A 1 713 ? 26.147 16.242 -16.467 1.00 81.94 713 ASP A N 1
ATOM 5539 C CA . ASP A 1 713 ? 27.374 16.360 -15.673 1.00 81.94 713 ASP A CA 1
ATOM 5540 C C . ASP A 1 713 ? 27.242 17.451 -14.593 1.00 81.94 713 ASP A C 1
ATOM 5542 O O . ASP A 1 713 ? 26.953 18.600 -14.938 1.00 81.94 713 ASP A O 1
ATOM 5546 N N . PRO A 1 714 ? 27.490 17.157 -13.303 1.00 82.06 714 PRO A N 1
ATOM 5547 C CA . PRO A 1 714 ? 27.378 18.145 -12.228 1.00 82.06 714 PRO A CA 1
ATOM 5548 C C . PRO A 1 714 ? 28.234 19.406 -12.424 1.00 82.06 714 PRO A C 1
ATOM 5550 O O . PRO A 1 714 ? 27.750 20.512 -12.164 1.00 82.06 714 PRO A O 1
ATOM 5553 N N . ASP A 1 715 ? 29.466 19.268 -12.924 1.00 83.19 715 ASP A N 1
ATOM 5554 C CA . ASP A 1 715 ? 30.365 20.409 -13.118 1.00 83.19 715 ASP A CA 1
ATOM 5555 C C . ASP A 1 715 ? 29.918 21.253 -14.315 1.00 83.19 715 ASP A C 1
ATOM 5557 O O . ASP A 1 715 ? 29.918 22.482 -14.232 1.00 83.19 715 ASP A O 1
ATOM 5561 N N . LEU A 1 716 ? 29.474 20.621 -15.410 1.00 85.94 716 LEU A N 1
ATOM 5562 C CA . LEU A 1 716 ? 28.935 21.341 -16.572 1.00 85.94 716 LEU A CA 1
ATOM 5563 C C . LEU A 1 716 ? 27.580 21.996 -16.269 1.00 85.94 716 LEU A C 1
ATOM 5565 O O . LEU A 1 716 ? 27.344 23.115 -16.722 1.00 85.94 716 LEU A O 1
ATOM 5569 N N . ILE A 1 717 ? 26.718 21.371 -15.454 1.00 86.56 717 ILE A N 1
ATOM 5570 C CA . ILE A 1 717 ? 25.472 21.981 -14.953 1.00 86.56 717 ILE A CA 1
ATOM 5571 C C . ILE A 1 717 ? 25.801 23.251 -14.164 1.00 86.56 717 ILE A C 1
ATOM 5573 O O . ILE A 1 717 ? 25.146 24.287 -14.317 1.00 86.56 717 ILE A O 1
ATOM 5577 N N . GLN A 1 718 ? 26.812 23.192 -13.299 1.00 84.56 718 GLN A N 1
ATOM 5578 C CA . GLN A 1 718 ? 27.204 24.331 -12.482 1.00 84.56 718 GLN A CA 1
ATOM 5579 C C . GLN A 1 718 ? 27.947 25.407 -13.302 1.00 84.56 718 GLN A C 1
ATOM 5581 O O . GLN A 1 718 ? 27.700 26.594 -13.079 1.00 84.56 718 GLN A O 1
ATOM 5586 N N . TRP A 1 719 ? 28.754 25.038 -14.304 1.00 87.75 719 TRP A N 1
ATOM 5587 C CA . TRP A 1 719 ? 29.336 25.963 -15.290 1.00 87.75 719 TRP A CA 1
ATOM 5588 C C . TRP A 1 719 ? 28.266 26.665 -16.142 1.00 87.75 719 TRP A C 1
ATOM 5590 O O . TRP A 1 719 ? 28.305 27.882 -16.333 1.00 87.75 719 TRP A O 1
ATOM 5600 N N . SER A 1 720 ? 27.254 25.934 -16.613 1.00 88.50 720 SER A N 1
ATOM 5601 C CA . SER A 1 720 ? 26.143 26.518 -17.375 1.00 88.50 720 SER A CA 1
ATOM 5602 C C . SER A 1 720 ? 25.371 27.538 -16.531 1.00 88.50 720 SER A C 1
ATOM 5604 O O . SER A 1 720 ? 24.994 28.605 -17.018 1.00 88.50 720 SER A O 1
ATOM 5606 N N . LYS A 1 721 ? 25.177 27.254 -15.235 1.00 86.69 721 LYS A N 1
ATOM 5607 C CA . LYS A 1 721 ? 24.566 28.199 -14.286 1.00 86.69 721 LYS A CA 1
ATOM 5608 C C . LYS A 1 721 ? 25.442 29.430 -14.046 1.00 86.69 721 LYS A C 1
ATOM 5610 O O . LYS A 1 721 ? 24.911 30.537 -14.034 1.00 86.69 721 LYS A O 1
ATOM 5615 N N . SER A 1 722 ? 26.757 29.266 -13.870 1.00 83.56 722 SER A N 1
ATOM 5616 C CA . SER A 1 722 ? 27.669 30.391 -13.602 1.00 83.56 722 SER A CA 1
ATOM 5617 C C . SER A 1 722 ? 27.835 31.328 -14.800 1.00 83.56 722 SER A C 1
ATOM 5619 O O . SER A 1 722 ? 28.036 32.526 -14.618 1.00 83.56 722 SER A O 1
ATOM 5621 N N . THR A 1 723 ? 27.686 30.806 -16.018 1.00 83.81 723 THR A N 1
ATOM 5622 C CA . THR A 1 723 ? 27.725 31.579 -17.269 1.00 83.81 723 THR A CA 1
ATOM 5623 C C . THR A 1 723 ? 26.360 32.137 -17.686 1.00 83.81 723 THR A C 1
ATOM 5625 O O . THR A 1 723 ? 26.265 32.820 -18.704 1.00 83.81 723 THR A O 1
ATOM 5628 N N . ASN A 1 724 ? 25.297 31.882 -16.905 1.00 86.12 724 ASN A N 1
ATOM 5629 C CA . ASN A 1 724 ? 23.912 32.260 -17.219 1.00 86.12 724 ASN A CA 1
ATOM 5630 C C . ASN A 1 724 ? 23.459 31.774 -18.614 1.00 86.12 724 ASN A C 1
ATOM 5632 O O . ASN A 1 724 ? 22.682 32.434 -19.312 1.00 86.12 724 ASN A O 1
ATOM 5636 N N . ARG A 1 725 ? 23.970 30.613 -19.028 1.00 86.38 725 ARG A N 1
ATOM 5637 C CA . ARG A 1 725 ? 23.707 29.997 -20.326 1.00 86.38 725 ARG A CA 1
ATOM 5638 C C . ARG A 1 725 ? 22.277 29.453 -20.367 1.00 86.38 725 ARG A C 1
ATOM 5640 O O . ARG A 1 725 ? 21.834 28.764 -19.452 1.00 86.38 725 ARG A O 1
ATOM 5647 N N . ARG A 1 726 ? 21.538 29.801 -21.427 1.00 83.56 726 ARG A N 1
ATOM 5648 C CA . ARG A 1 726 ? 20.103 29.474 -21.602 1.00 83.56 726 ARG A CA 1
ATOM 5649 C C . ARG A 1 726 ? 19.816 28.478 -22.727 1.00 83.56 726 ARG A C 1
ATOM 5651 O O . ARG A 1 726 ? 18.655 28.198 -23.006 1.00 83.56 726 ARG A O 1
ATOM 5658 N N . ILE A 1 727 ? 20.858 27.985 -23.380 1.00 85.38 727 ILE A N 1
ATOM 5659 C CA . ILE A 1 727 ? 20.786 27.020 -24.475 1.00 85.38 727 ILE A CA 1
ATOM 5660 C C . ILE A 1 727 ? 21.558 25.757 -24.097 1.00 85.38 727 ILE A C 1
ATOM 5662 O O . ILE A 1 727 ? 22.444 25.806 -23.248 1.00 85.38 727 ILE A O 1
ATOM 5666 N N . ASN A 1 728 ? 21.241 24.648 -24.750 1.00 86.19 728 ASN A N 1
ATOM 5667 C CA . ASN A 1 728 ? 21.865 23.342 -24.529 1.00 86.19 728 ASN A CA 1
ATOM 5668 C C . ASN A 1 728 ? 21.955 22.565 -25.854 1.00 86.19 728 ASN A C 1
ATOM 5670 O O . ASN A 1 728 ? 21.525 23.058 -26.900 1.00 86.19 728 ASN A O 1
ATOM 5674 N N . TYR A 1 729 ? 22.466 21.333 -25.828 1.00 83.00 729 TYR A N 1
ATOM 5675 C CA . TYR A 1 729 ? 22.607 20.527 -27.049 1.00 83.00 729 TYR A CA 1
ATOM 5676 C C . TYR A 1 729 ? 21.264 20.222 -27.747 1.00 83.00 729 TYR A C 1
ATOM 5678 O O . TYR A 1 729 ? 21.216 20.105 -28.971 1.00 83.00 729 TYR A O 1
ATOM 5686 N N . MET A 1 730 ? 20.156 20.188 -26.996 1.00 82.44 730 MET A N 1
ATOM 5687 C CA . MET A 1 730 ? 18.795 20.017 -27.528 1.00 82.44 730 MET A CA 1
ATOM 5688 C C . MET A 1 730 ? 18.250 21.275 -28.219 1.00 82.44 730 MET A C 1
ATOM 5690 O O . MET A 1 730 ? 17.207 21.226 -28.867 1.00 82.44 730 MET A O 1
ATOM 5694 N N . SER A 1 731 ? 18.960 22.403 -28.123 1.00 82.56 731 SER A N 1
ATOM 5695 C CA . SER A 1 731 ? 18.662 23.620 -28.887 1.00 82.56 731 SER A CA 1
ATOM 5696 C C . SER A 1 731 ? 19.090 23.514 -30.356 1.00 82.56 731 SER A C 1
ATOM 5698 O O . SER A 1 731 ? 18.723 24.381 -31.146 1.00 82.56 731 SER A O 1
ATOM 5700 N N . TYR A 1 732 ? 19.853 22.471 -30.720 1.00 82.25 732 TYR A N 1
ATOM 5701 C CA . TYR A 1 732 ? 20.358 22.216 -32.073 1.00 82.25 732 TYR A CA 1
ATOM 5702 C C . TYR A 1 732 ? 21.056 23.427 -32.696 1.00 82.25 732 TYR A C 1
ATOM 5704 O O . TYR A 1 732 ? 20.738 23.862 -33.800 1.00 82.25 732 TYR A O 1
ATOM 5712 N N . THR A 1 733 ? 22.021 23.978 -31.965 1.00 86.56 733 THR A N 1
ATOM 5713 C CA . THR A 1 733 ? 22.906 25.041 -32.440 1.00 86.56 733 THR A CA 1
ATOM 5714 C C . THR A 1 733 ? 24.349 24.703 -32.101 1.00 86.56 733 THR A C 1
ATOM 5716 O O . THR A 1 733 ? 24.617 23.982 -31.137 1.00 86.56 733 THR A O 1
ATOM 5719 N N . LEU A 1 734 ? 25.283 25.294 -32.850 1.00 87.56 734 LEU A N 1
ATOM 5720 C CA . LEU A 1 734 ? 26.710 25.194 -32.555 1.00 87.56 734 LEU A CA 1
ATOM 5721 C C . LEU A 1 734 ? 27.027 25.690 -31.141 1.00 87.56 734 LEU A C 1
ATOM 5723 O O . LEU A 1 734 ? 27.718 25.023 -30.375 1.00 87.56 734 LEU A O 1
ATOM 5727 N N . GLU A 1 735 ? 26.440 26.827 -30.766 1.00 88.19 735 GLU A N 1
ATOM 5728 C CA . GLU A 1 735 ? 26.583 27.383 -29.425 1.00 88.19 735 GLU A CA 1
ATOM 5729 C C . GLU A 1 735 ? 26.097 26.382 -28.369 1.00 88.19 735 GLU A C 1
ATOM 5731 O O . GLU A 1 735 ? 26.775 26.227 -27.364 1.00 88.19 735 GLU A O 1
ATOM 5736 N N . GLY A 1 736 ? 24.996 25.655 -28.614 1.00 88.50 736 GLY A N 1
ATOM 5737 C CA . GLY A 1 736 ? 24.379 24.689 -27.698 1.00 88.50 736 GLY A CA 1
ATOM 5738 C C . GLY A 1 736 ? 25.207 23.426 -27.448 1.00 88.50 736 GLY A C 1
ATOM 5739 O O . GLY A 1 736 ? 25.211 22.926 -26.325 1.00 88.50 736 GLY A O 1
ATOM 5740 N N . ILE A 1 737 ? 25.952 22.950 -28.450 1.00 90.25 737 ILE A N 1
ATOM 5741 C CA . ILE A 1 737 ? 26.840 21.778 -28.322 1.00 90.25 737 ILE A CA 1
ATOM 5742 C C . ILE A 1 737 ? 28.248 22.113 -27.795 1.00 90.25 737 ILE A C 1
ATOM 5744 O O . ILE A 1 737 ? 29.037 21.203 -27.540 1.00 90.25 737 ILE A O 1
ATOM 5748 N N . SER A 1 738 ? 28.561 23.405 -27.649 1.00 91.38 738 SER A N 1
ATOM 5749 C CA . SER A 1 738 ? 29.876 23.936 -27.265 1.00 91.38 738 SER A CA 1
ATOM 5750 C C . SER A 1 738 ? 30.029 24.079 -25.744 1.00 91.38 738 SER A C 1
ATOM 5752 O O . SER A 1 738 ? 30.010 25.188 -25.208 1.00 91.38 738 SER A O 1
ATOM 5754 N N . THR A 1 739 ? 30.161 22.962 -25.029 1.00 91.31 739 THR A N 1
ATOM 5755 C CA . THR A 1 739 ? 30.491 22.946 -23.591 1.00 91.31 739 THR A CA 1
ATOM 5756 C C . THR A 1 739 ? 31.995 22.739 -23.367 1.00 91.31 739 THR A C 1
ATOM 5758 O O . THR A 1 739 ? 32.638 22.106 -24.205 1.00 91.31 739 THR A O 1
ATOM 5761 N N . PRO A 1 740 ? 32.573 23.186 -22.235 1.00 89.69 740 PRO A N 1
ATOM 5762 C CA . PRO A 1 740 ? 33.946 22.850 -21.865 1.00 89.69 740 PRO A CA 1
ATOM 5763 C C . PRO A 1 740 ? 34.215 21.339 -21.868 1.00 89.69 740 PRO A C 1
ATOM 5765 O O . PRO A 1 740 ? 33.327 20.536 -21.573 1.00 89.69 740 PRO A O 1
ATOM 5768 N N . LEU A 1 741 ? 35.458 20.962 -22.159 1.00 88.75 741 LEU A N 1
ATOM 5769 C CA . LEU A 1 741 ? 35.929 19.579 -22.096 1.00 88.75 741 LEU A CA 1
ATOM 5770 C C . LEU A 1 741 ? 36.112 19.146 -20.635 1.00 88.75 741 LEU A C 1
ATOM 5772 O O . LEU A 1 741 ? 36.520 19.946 -19.793 1.00 88.75 741 LEU A O 1
ATOM 5776 N N . LYS A 1 742 ? 35.847 17.878 -20.321 1.00 85.19 742 LYS A N 1
ATOM 5777 C CA . LYS A 1 742 ? 36.014 17.309 -18.969 1.00 85.19 742 LYS A CA 1
ATOM 5778 C C . LYS A 1 742 ? 37.443 16.863 -18.683 1.00 85.19 742 LYS A C 1
ATOM 5780 O O . LYS A 1 742 ? 37.913 16.982 -17.556 1.00 85.19 742 LYS A O 1
ATOM 5785 N N . PHE A 1 743 ? 38.129 16.381 -19.709 1.00 82.19 743 PHE A N 1
ATOM 5786 C CA . PHE A 1 743 ? 39.520 15.953 -19.654 1.00 82.19 743 PHE A CA 1
ATOM 5787 C C . PHE A 1 743 ? 40.283 16.594 -20.811 1.00 82.19 743 PHE A C 1
ATOM 5789 O O . PHE A 1 743 ? 39.676 17.142 -21.737 1.00 82.19 743 PHE A O 1
ATOM 5796 N N . ALA A 1 744 ? 41.617 16.567 -20.761 1.00 81.88 744 ALA A N 1
ATOM 5797 C CA . ALA A 1 744 ? 42.361 16.898 -21.966 1.00 81.88 744 ALA A CA 1
ATOM 5798 C C . ALA A 1 744 ? 42.101 15.799 -23.019 1.00 81.88 744 ALA A C 1
ATOM 5800 O O . ALA A 1 744 ? 42.016 14.627 -22.645 1.00 81.88 744 ALA A O 1
ATOM 5801 N N . PRO A 1 745 ? 41.983 16.144 -24.315 1.00 80.50 745 PRO A N 1
ATOM 5802 C CA . PRO A 1 745 ? 41.629 15.182 -25.355 1.00 80.50 745 PRO A CA 1
ATOM 5803 C C . PRO A 1 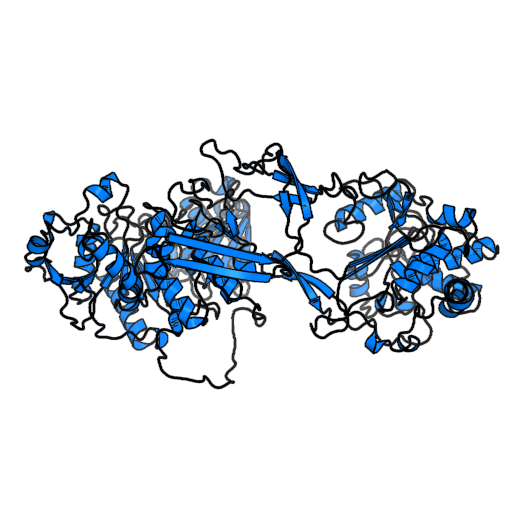745 ? 42.477 13.903 -25.327 1.00 80.50 745 PRO A C 1
ATOM 5805 O O . PRO A 1 745 ? 43.700 13.952 -25.470 1.00 80.50 745 PRO A O 1
ATOM 5808 N N . GLY A 1 746 ? 41.814 12.755 -25.183 1.00 80.25 746 GLY A N 1
ATOM 5809 C CA . GLY A 1 746 ? 42.438 11.432 -25.152 1.00 80.25 746 GLY A CA 1
ATOM 5810 C C . GLY A 1 746 ? 42.860 10.948 -23.762 1.00 80.25 746 GLY A C 1
ATOM 5811 O O . GLY A 1 746 ? 43.221 9.779 -23.635 1.00 80.25 746 GLY A O 1
ATOM 5812 N N . GLU A 1 747 ? 42.784 11.781 -22.723 1.00 85.06 747 GLU A N 1
ATOM 5813 C CA . GLU A 1 747 ? 43.059 11.362 -21.340 1.00 85.06 747 GLU A CA 1
ATOM 5814 C C . GLU A 1 747 ? 41.862 10.653 -20.691 1.00 85.06 747 GLU A C 1
ATOM 5816 O O . GLU A 1 747 ? 42.052 9.910 -19.727 1.00 85.06 747 GLU A O 1
ATOM 5821 N N . GLY A 1 748 ? 40.647 10.841 -21.219 1.00 86.75 748 GLY A N 1
ATOM 5822 C CA . GLY A 1 748 ? 39.430 10.285 -20.642 1.00 86.75 748 GLY A CA 1
ATOM 5823 C C . GLY A 1 748 ? 38.456 9.678 -21.649 1.00 86.75 748 GLY A C 1
ATOM 5824 O O . GLY A 1 748 ? 38.753 9.461 -22.829 1.00 86.75 748 GLY A O 1
ATOM 5825 N N . TRP A 1 749 ? 37.272 9.368 -21.125 1.00 90.31 749 TRP A N 1
ATOM 5826 C CA . TRP A 1 749 ? 36.092 9.063 -21.919 1.00 90.31 749 TRP A CA 1
ATOM 5827 C C . TRP A 1 749 ? 34.883 9.776 -21.316 1.00 90.31 749 TRP A C 1
ATOM 5829 O O . TRP A 1 749 ? 34.659 9.691 -20.104 1.00 90.31 749 TRP A O 1
ATOM 5839 N N . TYR A 1 750 ? 34.084 10.455 -22.144 1.00 88.19 750 TYR A N 1
ATOM 5840 C CA . TYR A 1 750 ? 32.860 11.105 -21.680 1.00 88.19 750 TYR A CA 1
ATOM 5841 C C . TYR A 1 750 ? 31.775 11.150 -22.763 1.00 88.19 750 TYR A C 1
ATOM 5843 O O . TYR A 1 750 ? 31.998 11.621 -23.880 1.00 88.19 750 TYR A O 1
ATOM 5851 N N . TYR A 1 751 ? 30.569 10.689 -22.424 1.00 88.75 751 TYR A N 1
ATOM 5852 C CA . TYR A 1 751 ? 29.432 10.697 -23.343 1.00 88.75 751 TYR A CA 1
ATOM 5853 C C . TYR A 1 751 ? 28.877 12.117 -23.548 1.00 88.75 751 TYR A C 1
ATOM 5855 O O . TYR A 1 751 ? 28.522 12.798 -22.584 1.00 88.75 751 TYR A O 1
ATOM 5863 N N . GLY A 1 752 ? 28.754 12.561 -24.804 1.00 89.69 752 GLY A N 1
ATOM 5864 C CA . GLY A 1 752 ? 28.268 13.911 -25.112 1.00 89.69 752 GLY A CA 1
ATOM 5865 C C . GLY A 1 752 ? 28.173 14.245 -26.601 1.00 89.69 752 GLY A C 1
ATOM 5866 O O . GLY A 1 752 ? 27.830 13.391 -27.418 1.00 89.69 752 GLY A O 1
ATOM 5867 N N . THR A 1 753 ? 28.451 15.495 -26.972 1.00 92.56 753 THR A N 1
ATOM 5868 C CA . THR A 1 753 ? 28.114 16.080 -28.292 1.00 92.56 753 THR A CA 1
ATOM 5869 C C . THR A 1 753 ? 29.144 15.823 -29.400 1.00 92.56 753 THR A C 1
ATOM 5871 O O . THR A 1 753 ? 29.104 16.443 -30.464 1.00 92.56 753 THR A O 1
ATOM 5874 N N . ALA A 1 754 ? 30.071 14.881 -29.202 1.00 93.25 754 ALA A N 1
ATOM 5875 C CA . ALA A 1 754 ? 31.144 14.589 -30.158 1.00 93.25 754 ALA A CA 1
ATOM 5876 C C . ALA A 1 754 ? 30.630 14.230 -31.570 1.00 93.25 754 ALA A C 1
ATOM 5878 O O . ALA A 1 754 ? 31.246 14.585 -32.569 1.00 93.25 754 ALA A O 1
ATOM 5879 N N . TYR A 1 755 ? 29.472 13.578 -31.676 1.00 94.94 755 TYR A N 1
ATOM 5880 C CA . TYR A 1 755 ? 28.882 13.215 -32.970 1.00 94.94 755 TYR A CA 1
ATOM 5881 C C . TYR A 1 755 ? 28.180 14.382 -33.667 1.00 94.94 755 TYR A C 1
ATOM 5883 O O . TYR A 1 755 ? 28.071 14.389 -34.891 1.00 94.94 755 TYR A O 1
ATOM 5891 N N . ASP A 1 756 ? 27.742 15.391 -32.917 1.00 94.12 756 ASP A N 1
ATOM 5892 C CA . ASP A 1 756 ? 27.240 16.632 -33.504 1.00 94.12 756 ASP A CA 1
ATOM 5893 C C . ASP A 1 756 ? 28.401 17.411 -34.140 1.00 94.12 756 ASP A C 1
ATOM 5895 O O . ASP A 1 756 ? 28.302 17.865 -35.281 1.00 94.12 756 ASP A O 1
ATOM 5899 N N . TRP A 1 757 ? 29.557 17.439 -33.466 1.00 93.88 757 TRP A N 1
ATOM 5900 C CA . TRP A 1 757 ? 30.812 17.940 -34.034 1.00 93.88 757 TRP A CA 1
ATOM 5901 C C . TRP A 1 757 ? 31.309 17.119 -35.228 1.00 93.88 757 TRP A C 1
ATOM 5903 O O . TRP A 1 757 ? 31.829 17.700 -36.177 1.00 93.88 757 TRP A O 1
ATOM 5913 N N . ALA A 1 758 ? 31.124 15.794 -35.233 1.00 94.69 758 ALA A N 1
ATOM 5914 C CA . ALA A 1 758 ? 31.441 14.957 -36.394 1.00 94.69 758 ALA A CA 1
ATOM 5915 C C . ALA A 1 758 ? 30.566 15.308 -37.609 1.00 94.69 758 ALA A C 1
ATOM 5917 O O . ALA A 1 758 ? 31.073 15.410 -38.726 1.00 94.69 758 ALA A O 1
ATOM 5918 N N . GLY A 1 759 ? 29.276 15.577 -37.392 1.00 93.88 759 GLY A N 1
ATOM 5919 C CA . GLY A 1 759 ? 28.389 16.101 -38.432 1.00 93.88 759 GLY A CA 1
ATOM 5920 C C . GLY A 1 759 ? 28.874 17.438 -38.999 1.00 93.88 759 GLY A C 1
ATOM 5921 O O . GLY A 1 759 ? 28.911 17.625 -40.214 1.00 93.88 759 GLY A O 1
ATOM 5922 N N . HIS A 1 760 ? 29.315 18.350 -38.130 1.00 92.44 760 HIS A N 1
ATOM 5923 C CA . HIS A 1 760 ? 29.916 19.622 -38.543 1.00 92.44 760 HIS A CA 1
ATOM 5924 C C . HIS A 1 760 ? 31.253 19.472 -39.270 1.00 92.44 760 HIS A C 1
ATOM 5926 O O . HIS A 1 760 ? 31.502 20.192 -40.236 1.00 92.44 760 HIS A O 1
ATOM 5932 N N . LEU A 1 761 ? 32.092 18.520 -38.861 1.00 94.12 761 LEU A N 1
ATOM 5933 C CA . LEU A 1 761 ? 33.332 18.197 -39.560 1.00 94.12 761 LEU A CA 1
ATOM 5934 C C . LEU A 1 761 ? 33.046 17.788 -41.001 1.00 94.12 761 LEU A C 1
ATOM 5936 O O . LEU A 1 761 ? 33.621 18.359 -41.926 1.00 94.12 761 LEU A O 1
ATOM 5940 N N . LEU A 1 762 ? 32.120 16.843 -41.188 1.00 95.12 762 LEU A N 1
ATOM 5941 C CA . LEU A 1 762 ? 31.696 16.403 -42.512 1.00 95.12 762 LEU A CA 1
ATOM 5942 C C . LEU A 1 762 ? 31.169 17.580 -43.331 1.00 95.12 762 LEU A C 1
ATOM 5944 O O . LEU A 1 762 ? 31.569 17.743 -44.483 1.00 95.12 762 LEU A O 1
ATOM 5948 N N . ALA A 1 763 ? 30.326 18.427 -42.735 1.00 92.25 763 ALA A N 1
ATOM 5949 C CA . ALA A 1 763 ? 29.760 19.568 -43.439 1.00 92.25 763 ALA A CA 1
ATOM 5950 C C . ALA A 1 763 ? 30.831 20.560 -43.924 1.00 92.25 763 ALA A C 1
ATOM 5952 O O . ALA A 1 763 ? 30.761 21.038 -45.059 1.00 92.25 763 ALA A O 1
ATOM 5953 N N . ASN A 1 764 ? 31.860 20.812 -43.110 1.00 91.88 764 ASN A N 1
ATOM 5954 C CA . ASN A 1 764 ? 32.976 21.689 -43.468 1.00 91.88 764 ASN A CA 1
ATOM 5955 C C . ASN A 1 764 ? 33.901 21.074 -44.529 1.00 91.88 764 ASN A C 1
ATOM 5957 O O . ASN A 1 764 ? 34.345 21.786 -45.431 1.00 91.88 764 ASN A O 1
ATOM 5961 N N . LEU A 1 765 ? 34.176 19.767 -44.452 1.00 94.31 765 LEU A N 1
ATOM 5962 C CA . LEU A 1 765 ? 35.025 19.063 -45.421 1.00 94.31 765 LEU A CA 1
ATOM 5963 C C . LEU A 1 765 ? 34.347 18.935 -46.789 1.00 94.31 765 LEU A C 1
ATOM 5965 O O . LEU A 1 765 ? 34.963 19.210 -47.817 1.00 94.31 765 LEU A O 1
ATOM 5969 N N . MET A 1 766 ? 33.069 18.555 -46.799 1.00 94.25 766 MET A N 1
ATOM 5970 C CA . MET A 1 766 ? 32.320 18.266 -48.025 1.00 94.25 766 MET A CA 1
ATOM 5971 C C . MET A 1 766 ? 31.629 19.491 -48.620 1.00 94.25 766 MET A C 1
ATOM 5973 O O . MET A 1 766 ? 31.136 19.420 -49.744 1.00 94.25 766 MET A O 1
ATOM 5977 N N . ARG A 1 767 ? 31.559 20.605 -47.876 1.00 90.38 767 ARG A N 1
ATOM 5978 C CA . ARG A 1 767 ? 30.769 21.799 -48.231 1.00 90.38 767 ARG A CA 1
ATOM 5979 C C . ARG A 1 767 ? 29.311 21.458 -48.578 1.00 90.38 767 ARG A C 1
ATOM 5981 O O . ARG A 1 767 ? 28.708 22.082 -49.446 1.00 90.38 767 ARG A O 1
ATOM 5988 N N . SER A 1 768 ? 28.762 20.455 -47.897 1.00 89.56 768 SER A N 1
ATOM 5989 C CA . SER A 1 768 ? 27.403 19.935 -48.062 1.00 89.56 768 SER A CA 1
ATOM 5990 C C . SER A 1 768 ? 26.824 19.629 -46.686 1.00 89.56 768 SER A C 1
ATOM 5992 O O . SER A 1 768 ? 27.570 19.263 -45.783 1.00 89.56 768 SER A O 1
ATOM 5994 N N . CYS A 1 769 ? 25.516 19.792 -46.485 1.00 89.75 769 CYS A N 1
ATOM 5995 C CA . CYS A 1 769 ? 24.915 19.461 -45.194 1.00 89.75 769 CYS A CA 1
ATOM 5996 C C . CYS A 1 769 ? 24.892 17.940 -44.961 1.00 89.75 769 CYS A C 1
ATOM 5998 O O . CYS A 1 769 ? 24.899 17.140 -45.904 1.00 89.75 769 CYS A O 1
ATOM 6000 N N . LEU A 1 770 ? 24.854 17.541 -43.690 1.00 93.00 770 LEU A N 1
ATOM 6001 C CA . LEU A 1 770 ? 24.896 16.141 -43.273 1.00 93.00 770 LEU A CA 1
ATOM 6002 C C . LEU A 1 770 ? 23.724 15.345 -43.861 1.00 93.00 770 LEU A C 1
ATOM 6004 O O . LEU A 1 770 ? 23.919 14.227 -44.330 1.00 93.00 770 LEU A O 1
ATOM 6008 N N . SER A 1 771 ? 22.527 15.931 -43.904 1.00 91.94 771 SER A N 1
ATOM 6009 C CA . SER A 1 771 ? 21.332 15.318 -44.489 1.00 91.94 771 SER A CA 1
ATOM 6010 C C . SER A 1 771 ? 21.469 15.050 -45.984 1.00 91.94 771 SER A C 1
ATOM 6012 O O . SER A 1 771 ? 21.077 13.976 -46.430 1.00 91.94 771 SER A O 1
ATOM 6014 N N . SER A 1 772 ? 22.057 15.974 -46.752 1.00 93.44 772 SER A N 1
ATOM 6015 C CA . SER A 1 772 ? 22.274 15.788 -48.193 1.00 93.44 772 SER A CA 1
ATOM 6016 C C . SER A 1 772 ? 23.293 14.685 -48.446 1.00 93.44 772 SER A C 1
ATOM 6018 O O . SER A 1 772 ? 23.050 13.796 -49.260 1.00 93.44 772 SER A O 1
ATOM 6020 N N . TYR A 1 773 ? 24.394 14.686 -47.687 1.00 96.56 773 TYR A N 1
ATOM 6021 C CA . TYR A 1 773 ? 25.393 13.627 -47.777 1.00 96.56 773 TYR A CA 1
ATOM 6022 C C . TYR A 1 773 ? 24.798 12.258 -47.423 1.00 96.56 773 TYR A C 1
ATOM 6024 O O . TYR A 1 773 ? 24.946 11.309 -48.192 1.00 96.56 773 TYR A O 1
ATOM 6032 N N . MET A 1 774 ? 24.086 12.145 -46.296 1.00 97.06 774 MET A N 1
ATOM 6033 C CA . MET A 1 774 ? 23.433 10.895 -45.897 1.00 97.06 774 MET A CA 1
ATOM 6034 C C . MET A 1 774 ? 22.373 10.462 -46.911 1.00 97.06 774 MET A C 1
ATOM 6036 O O . MET A 1 774 ? 22.261 9.273 -47.190 1.00 97.06 774 MET A O 1
ATOM 6040 N N . GLN A 1 775 ? 21.621 11.393 -47.501 1.00 96.25 775 GLN A N 1
ATOM 6041 C CA . GLN A 1 775 ? 20.620 11.071 -48.515 1.00 96.25 775 GLN A CA 1
ATOM 6042 C C . GLN A 1 775 ? 21.245 10.444 -49.765 1.00 96.25 775 GLN A C 1
ATOM 6044 O O . GLN A 1 775 ? 20.704 9.469 -50.283 1.00 96.25 775 GLN A O 1
ATOM 6049 N N . GLU A 1 776 ? 22.370 10.977 -50.233 1.00 96.81 776 GLU A N 1
ATOM 6050 C CA . GLU A 1 776 ? 23.075 10.475 -51.415 1.00 96.81 776 GLU A CA 1
ATOM 6051 C C . GLU A 1 776 ? 23.827 9.164 -51.136 1.00 96.81 776 GLU A C 1
ATOM 6053 O O . GLU A 1 776 ? 23.830 8.264 -51.972 1.00 96.81 776 GLU A O 1
ATOM 6058 N N . ASN A 1 777 ? 24.435 9.030 -49.954 1.00 96.75 777 ASN A N 1
ATOM 6059 C CA . ASN A 1 777 ? 25.419 7.976 -49.680 1.00 96.75 777 ASN A CA 1
ATOM 6060 C C . ASN A 1 777 ? 24.915 6.858 -48.748 1.00 96.75 777 ASN A C 1
ATOM 6062 O O . ASN A 1 777 ? 25.592 5.840 -48.605 1.00 96.75 777 ASN A O 1
ATOM 6066 N N . ILE A 1 778 ? 23.757 7.031 -48.098 1.00 97.56 778 ILE A N 1
ATOM 6067 C CA . ILE A 1 778 ? 23.177 6.053 -47.161 1.00 97.56 778 ILE A CA 1
ATOM 6068 C C . ILE A 1 778 ? 21.682 5.856 -47.433 1.00 97.56 778 ILE A C 1
ATOM 6070 O O . ILE A 1 778 ? 21.273 4.777 -47.851 1.00 97.56 778 ILE A O 1
ATOM 6074 N N . PHE A 1 779 ? 20.852 6.881 -47.223 1.00 96.94 779 PHE A N 1
ATOM 6075 C CA . PHE A 1 779 ? 19.395 6.725 -47.206 1.00 96.94 779 PHE A CA 1
ATOM 6076 C C . PHE A 1 779 ? 18.818 6.417 -48.586 1.00 96.94 779 PHE A C 1
ATOM 6078 O O . PHE A 1 779 ? 17.967 5.545 -48.700 1.00 96.94 779 PHE A O 1
ATOM 6085 N N . GLY A 1 780 ? 19.282 7.089 -49.642 1.00 96.12 780 GLY A N 1
ATOM 6086 C CA . GLY A 1 780 ? 18.867 6.805 -51.018 1.00 96.12 780 GLY A CA 1
ATOM 6087 C C . GLY A 1 780 ? 19.242 5.385 -51.459 1.00 96.12 780 GLY A C 1
ATOM 6088 O O . GLY A 1 780 ? 18.349 4.630 -51.838 1.00 96.12 780 GLY A O 1
ATOM 6089 N N . PRO A 1 781 ? 20.524 4.981 -51.354 1.00 95.94 781 PRO A N 1
ATOM 6090 C CA . PRO A 1 781 ? 20.961 3.624 -51.689 1.00 95.94 781 PRO A CA 1
ATOM 6091 C C . PRO A 1 781 ? 20.255 2.502 -50.914 1.00 95.94 781 PRO A C 1
ATOM 6093 O O . PRO A 1 781 ? 20.166 1.380 -51.413 1.00 95.94 781 PRO A O 1
ATOM 6096 N N . LEU A 1 782 ? 19.773 2.785 -49.700 1.00 95.25 782 LEU A N 1
ATOM 6097 C CA . LEU A 1 782 ? 19.082 1.818 -48.843 1.00 95.25 782 LEU A CA 1
ATOM 6098 C C . LEU A 1 782 ? 17.557 1.963 -48.836 1.00 95.25 782 LEU A C 1
ATOM 6100 O O . LEU A 1 782 ? 16.915 1.254 -48.069 1.00 95.25 782 LEU A O 1
ATOM 6104 N N . ASP A 1 783 ? 16.981 2.842 -49.658 1.00 94.31 783 ASP A N 1
ATOM 6105 C CA . ASP A 1 783 ? 15.534 3.104 -49.707 1.00 94.31 783 ASP A CA 1
ATOM 6106 C C . ASP A 1 783 ? 14.925 3.494 -48.340 1.00 94.31 783 ASP A C 1
ATOM 6108 O O . ASP A 1 783 ? 13.860 3.035 -47.932 1.00 94.31 783 ASP A O 1
ATOM 6112 N N . MET A 1 784 ? 15.634 4.345 -47.594 1.00 94.88 784 MET A N 1
ATOM 6113 C CA . MET A 1 784 ? 15.214 4.859 -46.285 1.00 94.88 784 MET A CA 1
ATOM 6114 C C . MET A 1 784 ? 14.447 6.180 -46.434 1.00 94.88 784 MET A C 1
ATOM 6116 O O . MET A 1 784 ? 14.921 7.257 -46.057 1.00 94.88 784 MET A O 1
ATOM 6120 N N . ALA A 1 785 ? 13.279 6.123 -47.072 1.00 91.19 785 ALA A N 1
ATOM 6121 C CA . ALA A 1 785 ? 12.536 7.313 -47.488 1.00 91.19 785 ALA A CA 1
ATOM 6122 C C . ALA A 1 785 ? 11.979 8.153 -46.320 1.00 91.19 785 ALA A C 1
ATOM 6124 O O . ALA A 1 785 ? 11.778 9.361 -46.480 1.00 91.19 785 ALA A O 1
ATOM 6125 N N . SER A 1 786 ? 11.738 7.542 -45.155 1.00 94.00 786 SER A N 1
ATOM 6126 C CA . SER A 1 786 ? 11.176 8.197 -43.966 1.00 94.00 786 SER A CA 1
ATOM 6127 C C . SER A 1 786 ? 12.238 8.622 -42.943 1.00 94.00 786 SER A C 1
ATOM 6129 O O . SER A 1 786 ? 11.887 9.244 -41.938 1.00 94.00 786 SER A O 1
ATOM 6131 N N . THR A 1 787 ? 13.526 8.354 -43.186 1.00 95.50 787 THR A N 1
ATOM 6132 C CA . THR A 1 787 ? 14.620 8.827 -42.327 1.00 95.50 787 THR A CA 1
ATOM 6133 C C . THR A 1 787 ? 15.031 10.256 -42.681 1.00 95.50 787 THR A C 1
ATOM 6135 O O . THR A 1 787 ? 15.594 10.503 -43.748 1.00 95.50 787 THR A O 1
ATOM 6138 N N . LYS A 1 788 ? 14.771 11.219 -41.786 1.00 92.88 788 LYS A N 1
ATOM 6139 C CA . LYS A 1 788 ? 15.053 12.653 -42.006 1.00 92.88 788 LYS A CA 1
ATOM 6140 C C . LYS A 1 788 ? 15.501 13.357 -40.726 1.00 92.88 788 LYS A C 1
ATOM 6142 O O . LYS A 1 788 ? 15.197 12.929 -39.616 1.00 92.88 788 LYS A O 1
ATOM 6147 N N . PHE A 1 789 ? 16.188 14.490 -40.883 1.00 88.69 789 PHE A N 1
ATOM 6148 C CA . PHE A 1 789 ? 16.471 15.405 -39.770 1.00 88.69 789 PHE A CA 1
ATOM 6149 C C . PHE A 1 789 ? 15.282 16.328 -39.470 1.00 88.69 789 PHE A C 1
ATOM 6151 O O . PHE A 1 789 ? 15.064 16.687 -38.317 1.00 88.69 789 PHE A O 1
ATOM 6158 N N . ARG A 1 790 ? 14.508 16.730 -40.481 1.00 84.62 790 ARG A N 1
ATOM 6159 C CA . ARG A 1 790 ? 13.388 17.666 -40.321 1.00 84.62 790 ARG A CA 1
ATOM 6160 C C . ARG A 1 790 ? 12.060 16.924 -40.380 1.00 84.62 790 ARG A C 1
ATOM 6162 O O . ARG A 1 790 ? 11.894 16.014 -41.186 1.00 84.62 790 ARG A O 1
ATOM 6169 N N . LEU A 1 791 ? 11.128 17.314 -39.515 1.00 82.38 791 LEU A N 1
ATOM 6170 C CA . LEU A 1 791 ? 9.824 16.655 -39.387 1.00 82.38 791 LEU A CA 1
ATOM 6171 C C . LEU A 1 791 ? 8.916 16.969 -40.576 1.00 82.38 791 LEU A C 1
ATOM 6173 O O . LEU A 1 791 ? 8.149 16.120 -41.015 1.00 82.38 791 LEU A O 1
ATOM 6177 N N . GLU A 1 792 ? 9.025 18.187 -41.099 1.00 83.31 792 GLU A N 1
ATOM 6178 C CA . GLU A 1 792 ? 8.308 18.676 -42.274 1.00 83.31 792 GLU A CA 1
ATOM 6179 C C . GLU A 1 792 ? 8.678 17.941 -43.570 1.00 83.31 792 GLU A C 1
ATOM 6181 O O . GLU A 1 792 ? 7.869 17.912 -44.493 1.00 83.31 792 GLU A O 1
ATOM 6186 N N . ASP A 1 793 ? 9.848 17.300 -43.614 1.00 86.19 793 ASP A N 1
ATOM 6187 C CA . ASP A 1 793 ? 10.311 16.524 -44.768 1.00 86.19 793 ASP A CA 1
ATOM 6188 C C . ASP A 1 793 ? 9.783 15.073 -44.747 1.00 86.19 793 ASP A C 1
ATOM 6190 O O . ASP A 1 793 ? 10.053 14.297 -45.668 1.00 86.19 793 ASP A O 1
ATOM 6194 N N . ILE A 1 794 ? 9.053 14.676 -43.695 1.00 88.81 794 ILE A N 1
ATOM 6195 C CA . ILE A 1 794 ? 8.500 13.327 -43.531 1.00 88.81 794 ILE A CA 1
ATOM 6196 C C . ILE A 1 794 ? 7.020 13.325 -43.928 1.00 88.81 794 ILE A C 1
ATOM 6198 O O . ILE A 1 794 ? 6.168 13.920 -43.264 1.00 88.81 794 ILE A O 1
ATOM 6202 N N . ASN A 1 795 ? 6.694 12.580 -44.986 1.00 88.12 795 ASN A N 1
ATOM 6203 C CA . ASN A 1 795 ? 5.319 12.442 -45.471 1.00 88.12 795 ASN A CA 1
ATOM 6204 C C . ASN A 1 795 ? 4.380 11.882 -44.391 1.00 88.12 795 ASN A C 1
ATOM 6206 O O . ASN A 1 795 ? 4.739 10.947 -43.671 1.00 88.12 795 ASN A O 1
ATOM 6210 N N . ASP A 1 796 ? 3.172 12.443 -44.288 1.00 87.06 796 ASP A N 1
ATOM 6211 C CA . ASP A 1 796 ? 2.130 12.021 -43.337 1.00 87.06 796 ASP A CA 1
ATOM 6212 C C . ASP A 1 796 ? 2.605 11.910 -41.871 1.00 87.06 796 ASP A C 1
ATOM 6214 O O . ASP A 1 796 ? 2.025 11.161 -41.085 1.00 87.06 796 ASP A O 1
ATOM 6218 N N . PHE A 1 797 ? 3.637 12.667 -41.474 1.00 85.81 797 PHE A N 1
ATOM 6219 C CA . PHE A 1 797 ? 4.257 12.577 -40.147 1.00 85.81 797 PHE A CA 1
ATOM 6220 C C . PHE A 1 797 ? 3.240 12.557 -38.996 1.00 85.81 797 PHE A C 1
ATOM 6222 O O . PHE A 1 797 ? 3.308 11.697 -38.124 1.00 85.81 797 PHE A O 1
ATOM 6229 N N . ALA A 1 798 ? 2.243 13.447 -39.024 1.00 82.50 798 ALA A N 1
ATOM 6230 C CA . ALA A 1 798 ? 1.226 13.545 -37.976 1.00 82.50 798 ALA A CA 1
ATOM 6231 C C . ALA A 1 798 ? 0.407 12.255 -37.770 1.00 82.50 798 ALA A C 1
ATOM 6233 O O . ALA A 1 798 ? -0.061 12.017 -36.664 1.00 82.50 798 ALA A O 1
ATOM 6234 N N . LYS A 1 799 ? 0.238 11.428 -38.811 1.00 85.56 799 LYS A N 1
ATOM 6235 C CA . LYS A 1 799 ? -0.518 10.166 -38.743 1.00 85.56 799 LYS A CA 1
ATOM 6236 C C . LYS A 1 799 ? 0.336 8.974 -38.315 1.00 85.56 799 LYS A C 1
ATOM 6238 O O . LYS A 1 799 ? -0.224 7.952 -37.947 1.00 85.56 799 LYS A O 1
ATOM 6243 N N . ARG A 1 800 ? 1.664 9.090 -38.420 1.00 90.12 800 ARG A N 1
ATOM 6244 C CA . ARG A 1 800 ? 2.624 7.994 -38.199 1.00 90.12 800 ARG A CA 1
ATOM 6245 C C . ARG A 1 800 ? 3.485 8.191 -36.955 1.00 90.12 800 ARG A C 1
ATOM 6247 O O . ARG A 1 800 ? 4.255 7.310 -36.601 1.00 90.12 800 ARG A O 1
ATOM 6254 N N . ARG A 1 801 ? 3.420 9.362 -36.324 1.00 88.06 801 ARG A N 1
ATOM 6255 C CA . ARG A 1 801 ? 4.287 9.746 -35.211 1.00 88.06 801 ARG A CA 1
ATOM 6256 C C . ARG A 1 801 ? 3.961 8.950 -33.945 1.00 88.06 801 ARG A C 1
ATOM 6258 O O . ARG A 1 801 ? 2.828 8.984 -33.478 1.00 88.06 801 ARG A O 1
ATOM 6265 N N . LEU A 1 802 ? 4.994 8.380 -33.329 1.00 86.81 802 LEU A N 1
ATOM 6266 C CA . LEU A 1 802 ? 4.930 7.826 -31.979 1.00 86.81 802 LEU A CA 1
ATOM 6267 C C . LEU A 1 802 ? 4.933 8.941 -30.910 1.00 86.81 802 LEU A C 1
ATOM 6269 O O . LEU A 1 802 ? 5.738 9.883 -30.959 1.00 86.81 802 LEU A O 1
ATOM 6273 N N . ALA A 1 803 ? 4.034 8.841 -29.932 1.00 81.69 803 ALA A N 1
ATOM 6274 C CA . ALA A 1 803 ? 4.015 9.687 -28.744 1.00 81.69 803 ALA A CA 1
ATOM 6275 C C . ALA A 1 803 ? 5.175 9.328 -27.799 1.00 81.69 803 ALA A C 1
ATOM 6277 O O . ALA A 1 803 ? 5.454 8.156 -27.552 1.00 81.69 803 ALA A O 1
ATOM 6278 N N . PHE A 1 804 ? 5.850 10.345 -27.252 1.00 78.56 804 PHE A N 1
ATOM 6279 C CA . PHE A 1 804 ? 6.921 10.126 -26.278 1.00 78.56 804 PHE A CA 1
ATOM 6280 C C . PHE A 1 804 ? 6.334 9.764 -24.929 1.00 78.56 804 PHE A C 1
ATOM 6282 O O . PHE A 1 804 ? 5.303 10.300 -24.518 1.00 78.56 804 PHE A O 1
ATOM 6289 N N . ALA A 1 805 ? 7.035 8.879 -24.239 1.00 74.38 805 ALA A N 1
ATOM 6290 C CA . ALA A 1 805 ? 6.708 8.458 -22.900 1.00 74.38 805 ALA A CA 1
ATOM 6291 C C . ALA A 1 805 ? 7.945 8.594 -22.018 1.00 74.38 805 ALA A C 1
ATOM 6293 O O . ALA A 1 805 ? 9.050 8.275 -22.457 1.00 74.38 805 ALA A O 1
ATOM 6294 N N . TYR A 1 806 ? 7.756 8.998 -20.767 1.00 71.12 806 TYR A N 1
ATOM 6295 C CA . TYR A 1 806 ? 8.762 8.805 -19.730 1.00 71.12 806 TYR A CA 1
ATOM 6296 C C . TYR A 1 806 ? 8.209 7.861 -18.668 1.00 71.12 806 TYR A C 1
ATOM 6298 O O . TYR A 1 806 ? 7.014 7.868 -18.362 1.00 71.12 806 TYR A O 1
ATOM 6306 N N . SER A 1 807 ? 9.087 7.018 -18.133 1.00 60.53 807 SER A N 1
ATOM 6307 C CA . SER A 1 807 ? 8.772 6.167 -16.997 1.00 60.53 807 SER A CA 1
ATOM 6308 C C . SER A 1 807 ? 8.957 6.969 -15.715 1.00 60.53 807 SER A C 1
ATOM 6310 O O . SER A 1 807 ? 10.055 7.451 -15.435 1.00 60.53 807 SER A O 1
ATOM 6312 N N . GLU A 1 808 ? 7.904 7.108 -14.929 1.00 59.62 808 GLU A N 1
ATOM 6313 C CA . GLU A 1 808 ? 7.970 7.702 -13.600 1.00 59.62 808 GLU A CA 1
ATOM 6314 C C . GLU A 1 808 ? 7.655 6.613 -12.590 1.00 59.62 808 GLU A C 1
ATOM 6316 O O . GLU A 1 808 ? 6.661 5.905 -12.739 1.00 59.62 808 GLU A O 1
ATOM 6321 N N . THR A 1 809 ? 8.492 6.483 -11.564 1.00 51.19 809 THR A N 1
ATOM 6322 C CA . THR A 1 809 ? 8.074 5.777 -10.360 1.00 51.19 809 THR A CA 1
ATOM 6323 C C . THR A 1 809 ? 7.068 6.681 -9.683 1.00 51.19 809 THR A C 1
ATOM 6325 O O . THR A 1 809 ? 7.434 7.734 -9.159 1.00 51.19 809 THR A O 1
ATOM 6328 N N . ASP A 1 810 ? 5.799 6.319 -9.764 1.00 49.59 810 ASP A N 1
ATOM 6329 C CA . ASP A 1 810 ? 4.769 7.093 -9.108 1.00 49.59 810 ASP A CA 1
ATOM 6330 C C . ASP A 1 810 ? 4.912 7.009 -7.578 1.00 49.59 810 ASP A C 1
ATOM 6332 O O . ASP A 1 810 ? 5.741 6.279 -7.020 1.00 49.59 810 ASP A O 1
ATOM 6336 N N . ASP A 1 811 ? 4.069 7.760 -6.876 1.00 40.62 811 ASP A N 1
ATOM 6337 C CA . ASP A 1 811 ? 4.093 7.839 -5.415 1.00 40.62 811 ASP A CA 1
ATOM 6338 C C . ASP A 1 811 ? 3.848 6.477 -4.719 1.00 40.62 811 ASP A C 1
ATOM 6340 O O . ASP A 1 811 ? 3.969 6.374 -3.494 1.00 40.62 811 ASP A O 1
ATOM 6344 N N . LYS A 1 812 ? 3.503 5.418 -5.471 1.00 39.91 812 LYS A N 1
ATOM 6345 C CA . LYS A 1 812 ? 3.280 4.046 -4.990 1.00 39.91 812 LYS A CA 1
ATOM 6346 C C . LYS A 1 812 ? 4.478 3.122 -5.216 1.00 39.91 812 LYS A C 1
ATOM 6348 O O . LYS A 1 812 ? 4.405 1.950 -4.833 1.00 39.91 812 LYS A O 1
ATOM 6353 N N . GLY A 1 813 ? 5.589 3.646 -5.735 1.00 39.56 813 GLY A N 1
ATOM 6354 C CA . GLY A 1 813 ? 6.835 2.905 -5.937 1.00 39.56 813 GLY A CA 1
ATOM 6355 C C . GLY A 1 813 ? 6.867 2.124 -7.246 1.00 39.56 813 GLY A C 1
ATOM 6356 O O . GLY A 1 813 ? 7.629 1.166 -7.365 1.00 39.56 813 GLY A O 1
ATOM 6357 N N . SER A 1 814 ? 6.033 2.509 -8.206 1.00 42.28 814 SER A N 1
ATOM 6358 C CA . SER A 1 814 ? 5.705 1.676 -9.342 1.00 42.28 814 SER A CA 1
ATOM 6359 C C . SER A 1 814 ? 5.864 2.429 -10.656 1.00 42.28 814 SER A C 1
ATOM 6361 O O . SER A 1 814 ? 5.606 3.627 -10.745 1.00 42.28 814 SER A O 1
ATOM 6363 N N . VAL A 1 815 ? 6.401 1.743 -11.663 1.00 49.41 815 VAL A N 1
ATOM 6364 C CA . VAL A 1 815 ? 6.901 2.387 -12.880 1.00 49.41 815 VAL A CA 1
ATOM 6365 C C . VAL A 1 815 ? 5.763 2.535 -13.884 1.00 49.41 815 VAL A C 1
ATOM 6367 O O . VAL A 1 815 ? 5.353 1.563 -14.515 1.00 49.41 815 VAL A O 1
ATOM 6370 N N . VAL A 1 816 ? 5.270 3.761 -14.059 1.00 58.12 816 VAL A N 1
ATOM 6371 C CA . VAL A 1 816 ? 4.209 4.095 -15.017 1.00 58.12 816 VAL A CA 1
ATOM 6372 C C . VAL A 1 816 ? 4.764 4.882 -16.199 1.00 58.12 816 VAL A C 1
ATOM 6374 O O . VAL A 1 816 ? 5.583 5.784 -16.029 1.00 58.12 816 VAL A O 1
ATOM 6377 N N . LEU A 1 817 ? 4.291 4.573 -17.409 1.00 62.91 817 LEU A N 1
ATOM 6378 C CA . LEU A 1 817 ? 4.567 5.377 -18.600 1.00 62.91 817 LEU A CA 1
ATOM 6379 C C . LEU A 1 817 ? 3.597 6.557 -18.641 1.00 62.91 817 LEU A C 1
ATOM 6381 O O . LEU A 1 817 ? 2.381 6.372 -18.708 1.00 62.91 817 LEU A O 1
ATOM 6385 N N . LYS A 1 818 ? 4.124 7.779 -18.600 1.00 71.44 818 LYS A N 1
ATOM 6386 C CA . LYS A 1 818 ? 3.342 9.003 -18.794 1.00 71.44 818 LYS A CA 1
ATOM 6387 C C . LYS A 1 818 ? 3.688 9.619 -20.143 1.00 71.44 818 LYS A C 1
ATOM 6389 O O . LYS A 1 818 ? 4.858 9.563 -20.522 1.00 71.44 818 LYS A O 1
ATOM 6394 N N . PRO A 1 819 ? 2.713 10.234 -20.841 1.00 74.19 819 PRO A N 1
ATOM 6395 C CA . PRO A 1 819 ? 3.015 11.056 -22.000 1.00 74.19 819 PRO A CA 1
ATOM 6396 C C . PRO A 1 819 ? 4.057 12.089 -21.602 1.00 74.19 819 PRO A C 1
ATOM 6398 O O . PRO A 1 819 ? 3.865 12.800 -20.613 1.00 74.19 819 PRO A O 1
ATOM 6401 N N . ASP A 1 820 ? 5.154 12.151 -22.343 1.00 72.69 820 ASP A N 1
ATOM 6402 C CA . ASP A 1 820 ? 6.147 13.195 -22.162 1.00 72.69 820 ASP A CA 1
ATOM 6403 C C . ASP A 1 820 ? 5.595 14.480 -22.796 1.00 72.69 820 ASP A C 1
ATOM 6405 O O . ASP A 1 820 ? 5.433 14.540 -24.021 1.00 72.69 820 ASP A O 1
ATOM 6409 N N . PRO A 1 821 ? 5.244 15.503 -21.990 1.00 58.66 821 PRO A N 1
ATOM 6410 C CA . PRO A 1 821 ? 4.725 16.758 -22.515 1.00 58.66 821 PRO A CA 1
ATOM 6411 C C . PRO A 1 821 ? 5.828 17.590 -23.178 1.00 58.66 821 PRO A C 1
ATOM 6413 O O . PRO A 1 821 ? 5.526 18.640 -23.754 1.00 58.66 821 PRO A O 1
ATOM 6416 N N . SER A 1 822 ? 7.094 17.163 -23.079 1.00 58.72 822 SER A N 1
ATOM 6417 C CA . SER A 1 822 ? 8.206 17.821 -23.743 1.00 58.72 822 SER A CA 1
ATOM 6418 C C . SER A 1 822 ? 7.917 17.862 -25.239 1.00 58.72 822 SER A C 1
ATOM 6420 O O . SER A 1 822 ? 7.672 16.821 -25.860 1.00 58.72 822 SER A O 1
ATOM 6422 N N . PRO A 1 823 ? 7.910 19.054 -25.857 1.00 55.03 823 PRO A N 1
ATOM 6423 C CA . PRO A 1 823 ? 7.761 19.123 -27.294 1.00 55.03 823 PRO A CA 1
ATOM 6424 C C . PRO A 1 823 ? 8.888 18.300 -27.918 1.00 55.03 823 PRO A C 1
ATOM 6426 O O . PRO A 1 823 ? 10.026 18.346 -27.441 1.00 55.03 823 PRO A O 1
ATOM 6429 N N . LEU A 1 824 ? 8.583 17.592 -29.016 1.00 60.97 824 LEU A N 1
ATOM 6430 C CA . LEU A 1 824 ? 9.644 17.180 -29.933 1.00 60.97 824 LEU A CA 1
ATOM 6431 C C . LEU A 1 824 ? 10.562 18.386 -30.118 1.00 60.97 824 LEU A C 1
ATOM 6433 O O . LEU A 1 824 ? 10.029 19.497 -30.252 1.00 60.97 824 LEU A O 1
ATOM 6437 N N . PRO A 1 825 ? 11.889 18.196 -30.063 1.00 58.25 825 PRO A N 1
ATOM 6438 C CA . PRO A 1 825 ? 12.812 19.312 -30.012 1.00 58.25 825 PRO A CA 1
ATOM 6439 C C . PRO A 1 825 ? 12.436 20.319 -31.103 1.00 58.25 825 PRO A C 1
ATOM 6441 O O . PRO A 1 825 ? 12.166 19.926 -32.240 1.00 58.25 825 PRO A O 1
ATOM 6444 N N . ALA A 1 826 ? 12.253 21.572 -30.667 1.00 50.69 826 ALA A N 1
ATOM 6445 C CA . ALA A 1 826 ? 11.450 22.601 -31.330 1.00 50.69 826 ALA A CA 1
ATOM 6446 C C . ALA A 1 826 ? 11.773 22.772 -32.826 1.00 50.69 826 ALA A C 1
ATOM 6448 O O . ALA A 1 826 ? 12.841 22.364 -33.279 1.00 50.69 826 ALA A O 1
ATOM 6449 N N . LYS A 1 827 ? 10.875 23.440 -33.582 1.00 53.56 827 LYS A N 1
ATOM 6450 C CA . LYS A 1 827 ? 11.137 23.892 -34.967 1.00 53.56 827 LYS A CA 1
ATOM 6451 C C . LYS A 1 827 ? 12.588 24.367 -35.075 1.00 53.56 827 LYS A C 1
ATOM 6453 O O . LYS A 1 827 ? 12.964 25.359 -34.447 1.00 53.56 827 LYS A O 1
ATOM 6458 N N . ARG A 1 828 ? 13.397 23.599 -35.808 1.00 59.47 828 ARG A N 1
ATOM 6459 C CA . ARG A 1 828 ? 14.846 23.785 -35.862 1.00 59.47 828 ARG A CA 1
ATOM 6460 C C . ARG A 1 828 ? 15.131 25.152 -36.474 1.00 59.47 828 ARG A C 1
ATOM 6462 O O . ARG A 1 828 ? 14.519 25.506 -37.481 1.00 59.47 828 ARG A O 1
ATOM 6469 N N . LYS A 1 829 ? 16.041 25.928 -35.878 1.00 51.88 829 LYS A N 1
ATOM 6470 C CA . LYS A 1 829 ? 16.613 27.084 -36.582 1.00 51.88 829 LYS A CA 1
ATOM 6471 C C . LYS A 1 829 ? 17.328 26.563 -37.831 1.00 51.88 829 LYS A C 1
ATOM 6473 O O . LYS A 1 829 ? 17.978 25.521 -37.775 1.00 51.88 829 LYS A O 1
ATOM 6478 N N . GLU A 1 830 ? 17.182 27.265 -38.950 1.00 56.12 830 GLU A N 1
ATOM 6479 C CA . GLU A 1 830 ? 17.854 26.905 -40.200 1.00 56.12 830 GLU A CA 1
ATOM 6480 C C . GLU A 1 830 ? 19.374 26.769 -39.985 1.00 56.12 830 GLU A C 1
ATOM 6482 O O . GLU A 1 830 ? 19.997 27.641 -39.381 1.00 56.12 830 GLU A O 1
ATOM 6487 N N . GLY A 1 831 ? 19.966 25.676 -40.487 1.00 64.44 831 GLY A N 1
ATOM 6488 C CA . GLY A 1 831 ? 21.417 25.568 -40.696 1.00 64.44 831 GLY A CA 1
ATOM 6489 C C . GLY A 1 831 ? 22.218 24.600 -39.812 1.00 64.44 831 GLY A C 1
ATOM 6490 O O . GLY A 1 831 ? 23.411 24.460 -40.061 1.00 64.44 831 GLY A O 1
ATOM 6491 N N . PHE A 1 832 ? 21.624 23.902 -38.833 1.00 81.00 832 PHE A N 1
ATOM 6492 C CA . PHE A 1 832 ? 22.354 22.940 -37.983 1.00 81.00 832 PHE A CA 1
ATOM 6493 C C . PHE A 1 832 ? 21.691 21.552 -37.936 1.00 81.00 832 PHE A C 1
ATOM 6495 O O . PHE A 1 832 ? 20.496 21.423 -37.666 1.00 81.00 832 PHE A O 1
ATOM 6502 N N . GLU A 1 833 ? 22.478 20.497 -38.169 1.00 88.94 833 GLU A N 1
ATOM 6503 C CA . GLU A 1 833 ? 22.032 19.098 -38.185 1.00 88.94 833 GLU A CA 1
ATOM 6504 C C . GLU A 1 833 ? 22.801 18.286 -37.139 1.00 88.94 833 GLU A C 1
ATOM 6506 O O . GLU A 1 833 ? 23.981 17.979 -37.302 1.00 88.94 833 GLU A O 1
ATOM 6511 N N . ALA A 1 834 ? 22.117 17.961 -36.040 1.00 89.88 834 ALA A N 1
ATOM 6512 C CA . ALA A 1 834 ? 22.689 17.275 -34.886 1.00 89.88 834 ALA A CA 1
ATOM 6513 C C . ALA A 1 834 ? 23.006 15.801 -35.198 1.00 89.88 834 ALA A C 1
ATOM 6515 O O . ALA A 1 834 ? 22.159 14.926 -35.018 1.00 89.88 834 ALA A O 1
ATOM 6516 N N . GLY A 1 835 ? 24.214 15.501 -35.677 1.00 93.50 835 GLY A N 1
ATOM 6517 C CA . GLY A 1 835 ? 24.631 14.134 -36.022 1.00 93.50 835 GLY A CA 1
ATOM 6518 C C . GLY A 1 835 ? 24.582 13.134 -34.856 1.00 93.50 835 GLY A C 1
ATOM 6519 O O . GLY A 1 835 ? 24.512 11.925 -35.080 1.00 93.50 835 GLY A O 1
ATOM 6520 N N . GLY A 1 836 ? 24.582 13.608 -33.608 1.00 91.75 836 GLY A N 1
ATOM 6521 C CA . GLY A 1 836 ? 24.538 12.767 -32.417 1.00 91.75 836 GLY A CA 1
ATOM 6522 C C . GLY A 1 836 ? 23.140 12.420 -31.919 1.00 91.75 836 GLY A C 1
ATOM 6523 O O . GLY A 1 836 ? 23.016 11.476 -31.136 1.00 91.75 836 GLY A O 1
ATOM 6524 N N . SER A 1 837 ? 22.107 13.166 -32.326 1.00 90.00 837 SER A N 1
ATOM 6525 C CA . SER A 1 837 ? 20.747 13.004 -31.786 1.00 90.00 837 SER A CA 1
ATOM 6526 C C . SER A 1 837 ? 19.606 13.387 -32.734 1.00 90.00 837 SER A C 1
ATOM 6528 O O . SER A 1 837 ? 18.448 13.306 -32.352 1.00 90.00 837 SER A O 1
ATOM 6530 N N . GLY A 1 838 ? 19.887 13.860 -33.943 1.00 89.94 838 GLY A N 1
ATOM 6531 C CA . GLY A 1 838 ? 18.947 14.650 -34.733 1.00 89.94 838 GLY A CA 1
ATOM 6532 C C . GLY A 1 838 ? 18.083 13.891 -35.737 1.00 89.94 838 GLY A C 1
ATOM 6533 O O . GLY A 1 838 ? 17.307 14.560 -36.421 1.00 89.94 838 GLY A O 1
ATOM 6534 N N . LEU A 1 839 ? 18.195 12.570 -35.879 1.00 92.31 839 LEU A N 1
ATOM 6535 C CA . LEU A 1 839 ? 17.412 11.821 -36.867 1.00 92.31 839 LEU A CA 1
ATOM 6536 C C . LEU A 1 839 ? 16.053 11.370 -36.325 1.00 92.31 839 LEU A C 1
ATOM 6538 O O . LEU A 1 839 ? 15.907 10.966 -35.172 1.00 92.31 839 LEU A O 1
ATOM 6542 N N . PHE A 1 840 ? 15.067 11.390 -37.210 1.00 92.75 840 PHE A N 1
ATOM 6543 C CA . PHE A 1 840 ? 13.808 10.665 -37.099 1.00 92.75 840 PHE A CA 1
ATOM 6544 C C . PHE A 1 840 ? 13.810 9.552 -38.135 1.00 92.75 840 PHE A C 1
ATOM 6546 O O . PHE A 1 840 ? 14.380 9.723 -39.212 1.00 92.75 840 PHE A O 1
ATOM 6553 N N . SER A 1 841 ? 13.204 8.417 -37.812 1.00 94.25 841 SER A N 1
ATOM 6554 C CA . SER A 1 841 ? 13.150 7.260 -38.705 1.00 94.25 841 SER A CA 1
ATOM 6555 C C . SER A 1 841 ? 11.983 6.355 -38.342 1.00 94.25 841 SER A C 1
ATOM 6557 O O . SER A 1 841 ? 11.347 6.538 -37.304 1.00 94.25 841 SER A O 1
ATOM 6559 N N . THR A 1 842 ? 11.738 5.357 -39.182 1.00 92.50 842 THR A N 1
ATOM 6560 C CA . THR A 1 842 ? 10.872 4.224 -38.863 1.00 92.50 842 THR A CA 1
ATOM 6561 C C . THR A 1 842 ? 11.707 2.991 -38.518 1.00 92.50 842 THR A C 1
ATOM 6563 O O . THR A 1 842 ? 12.904 2.954 -38.852 1.00 92.50 842 THR A O 1
ATOM 6566 N N . PRO A 1 843 ? 11.118 1.974 -37.866 1.00 89.94 843 PRO A N 1
ATOM 6567 C CA . PRO A 1 843 ? 11.817 0.719 -37.643 1.00 89.94 843 PRO A CA 1
ATOM 6568 C C . PRO A 1 843 ? 12.217 0.001 -38.925 1.00 89.94 843 PRO A C 1
ATOM 6570 O O . PRO A 1 843 ? 13.329 -0.523 -38.993 1.00 89.94 843 PRO A O 1
ATOM 6573 N N . GLY A 1 844 ? 11.370 0.048 -39.958 1.00 89.94 844 GLY A N 1
ATOM 6574 C CA . GLY A 1 844 ? 11.688 -0.524 -41.264 1.00 89.94 844 GLY A CA 1
ATOM 6575 C C . GLY A 1 844 ? 12.933 0.121 -41.874 1.00 89.94 844 GLY A C 1
ATOM 6576 O O . GLY A 1 844 ? 13.869 -0.579 -42.262 1.00 89.94 844 GLY A O 1
ATOM 6577 N N . ASP A 1 845 ? 13.004 1.455 -41.879 1.00 93.75 845 ASP A N 1
ATOM 6578 C CA . ASP A 1 845 ? 14.167 2.188 -42.390 1.00 93.75 845 ASP A CA 1
ATOM 6579 C C . ASP A 1 845 ? 15.432 1.912 -41.566 1.00 93.75 845 ASP A C 1
ATOM 6581 O O . ASP A 1 845 ? 16.505 1.677 -42.126 1.00 93.75 845 ASP A O 1
ATOM 6585 N N . TYR A 1 846 ? 15.329 1.871 -40.236 1.00 92.81 846 TYR A N 1
ATOM 6586 C CA . TYR A 1 846 ? 16.489 1.565 -39.396 1.00 92.81 846 TYR A CA 1
ATOM 6587 C C . TYR A 1 846 ? 16.959 0.111 -39.577 1.00 92.81 846 TYR A C 1
ATOM 6589 O O . TYR A 1 846 ? 18.159 -0.160 -39.616 1.00 92.81 846 TYR A O 1
ATOM 6597 N N . GLY A 1 847 ? 16.032 -0.829 -39.786 1.00 89.81 847 GLY A N 1
ATOM 6598 C CA . GLY A 1 847 ? 16.343 -2.207 -40.165 1.00 89.81 847 GLY A CA 1
ATOM 6599 C C . GLY A 1 847 ? 17.109 -2.295 -41.489 1.00 89.81 847 GLY A C 1
ATOM 6600 O O . GLY A 1 847 ? 18.060 -3.077 -41.593 1.00 89.81 847 GLY A O 1
ATOM 6601 N N . ARG A 1 848 ? 16.764 -1.454 -42.477 1.00 90.94 848 ARG A N 1
ATOM 6602 C CA . ARG A 1 848 ? 17.507 -1.326 -43.746 1.00 90.94 848 ARG A CA 1
ATOM 6603 C C . ARG A 1 848 ? 18.912 -0.761 -43.539 1.00 90.94 848 ARG A C 1
ATOM 6605 O O . ARG A 1 848 ? 19.838 -1.259 -44.176 1.00 90.94 848 ARG A O 1
ATOM 6612 N N . LEU A 1 849 ? 19.104 0.195 -42.624 1.00 93.44 849 LEU A N 1
ATOM 6613 C CA . LEU A 1 849 ? 20.438 0.691 -42.255 1.00 93.44 849 LEU A CA 1
ATOM 6614 C C . LEU A 1 849 ? 21.328 -0.438 -41.721 1.00 93.44 849 LEU A C 1
ATOM 6616 O O . LEU A 1 849 ? 22.433 -0.641 -42.225 1.00 93.44 849 LEU A O 1
ATOM 6620 N N . LEU A 1 850 ? 20.831 -1.217 -40.755 1.00 91.06 850 LEU A N 1
ATOM 6621 C CA . LEU A 1 850 ? 21.564 -2.364 -40.203 1.00 91.06 850 LEU A CA 1
ATOM 6622 C C . LEU A 1 850 ? 21.860 -3.414 -41.285 1.00 91.06 850 LEU A C 1
ATOM 6624 O O . LEU A 1 850 ? 22.979 -3.923 -41.377 1.00 91.06 850 LEU A O 1
ATOM 6628 N N . HIS A 1 851 ? 20.888 -3.681 -42.163 1.00 86.00 851 HIS A N 1
ATOM 6629 C CA . HIS A 1 851 ? 21.069 -4.543 -43.332 1.00 86.00 851 HIS A CA 1
ATOM 6630 C C . HIS A 1 851 ? 22.070 -3.988 -44.356 1.00 86.00 851 HIS A C 1
ATOM 6632 O O . HIS A 1 851 ? 22.634 -4.755 -45.125 1.00 86.00 851 HIS A O 1
ATOM 6638 N N . GLY A 1 852 ? 22.281 -2.675 -44.428 1.00 89.25 852 GLY A N 1
ATOM 6639 C CA . GLY A 1 852 ? 23.284 -2.069 -45.304 1.00 89.25 852 GLY A CA 1
ATOM 6640 C C . GLY A 1 852 ? 24.710 -2.278 -44.790 1.00 89.25 852 GLY A C 1
ATOM 6641 O O . GLY A 1 852 ? 25.634 -2.449 -45.586 1.00 89.25 852 GLY A O 1
ATOM 6642 N N . ILE A 1 853 ? 24.881 -2.304 -43.466 1.00 90.69 853 ILE A N 1
ATOM 6643 C CA . ILE A 1 853 ? 26.183 -2.426 -42.796 1.00 90.69 853 ILE A CA 1
ATOM 6644 C C . ILE A 1 853 ? 26.665 -3.883 -42.776 1.00 90.69 853 ILE A C 1
ATOM 6646 O O . ILE A 1 853 ? 27.786 -4.158 -43.192 1.00 90.69 853 ILE A O 1
ATOM 6650 N N . LEU A 1 854 ? 25.818 -4.829 -42.349 1.00 83.25 854 LEU A N 1
ATOM 6651 C CA . LEU A 1 854 ? 26.198 -6.239 -42.146 1.00 83.25 854 LEU A CA 1
ATOM 6652 C C . LEU A 1 854 ? 26.811 -6.949 -43.380 1.00 83.25 854 LEU A C 1
ATOM 6654 O O . LEU A 1 854 ? 27.762 -7.702 -43.203 1.00 83.25 854 LEU A O 1
ATOM 6658 N N . PRO A 1 855 ? 26.305 -6.761 -44.615 1.00 82.06 855 PRO A N 1
ATOM 6659 C CA . PRO A 1 855 ? 26.885 -7.306 -45.840 1.00 82.06 855 PRO A CA 1
ATOM 6660 C C . PRO A 1 855 ? 27.816 -6.315 -46.563 1.00 82.06 855 PRO A C 1
ATOM 6662 O O . PRO A 1 855 ? 28.049 -6.490 -47.758 1.00 82.06 855 PRO A O 1
ATOM 6665 N N . HIS A 1 856 ? 28.303 -5.266 -45.890 1.00 89.75 856 HIS A N 1
ATOM 6666 C CA . HIS A 1 856 ? 29.278 -4.313 -46.440 1.00 89.75 856 HIS A CA 1
ATOM 6667 C C . HIS A 1 856 ? 28.791 -3.566 -47.701 1.00 89.75 856 HIS A C 1
ATOM 6669 O O . HIS A 1 856 ? 29.527 -3.394 -48.672 1.00 89.75 856 HIS A O 1
ATOM 6675 N N . ARG A 1 857 ? 27.516 -3.146 -47.739 1.00 89.44 857 ARG A N 1
ATOM 6676 C CA . ARG A 1 857 ? 26.945 -2.438 -48.909 1.00 89.44 857 ARG A CA 1
ATOM 6677 C C . ARG A 1 857 ? 27.260 -0.947 -48.928 1.00 89.44 857 ARG A C 1
ATOM 6679 O O . ARG A 1 857 ? 27.324 -0.360 -50.001 1.00 89.44 857 ARG A O 1
ATOM 6686 N N . ILE A 1 858 ? 27.398 -0.339 -47.752 1.00 94.88 858 ILE A N 1
ATOM 6687 C CA . ILE A 1 858 ? 27.619 1.111 -47.589 1.00 94.88 858 ILE A CA 1
ATOM 6688 C C . ILE A 1 858 ? 28.972 1.452 -46.953 1.00 94.88 858 ILE A C 1
ATOM 6690 O O . ILE A 1 858 ? 29.315 2.627 -46.852 1.00 94.88 858 ILE A O 1
ATOM 6694 N N . LEU A 1 859 ? 29.708 0.427 -46.526 1.00 95.31 859 LEU A N 1
ATOM 6695 C CA . LEU A 1 859 ? 31.075 0.459 -46.016 1.00 95.31 859 LEU A CA 1
ATOM 6696 C C . LEU A 1 859 ? 31.786 -0.790 -46.526 1.00 95.31 859 LEU A C 1
ATOM 6698 O O . LEU A 1 859 ? 31.145 -1.826 -46.695 1.00 95.31 859 LEU A O 1
ATOM 6702 N N . SER A 1 860 ? 33.097 -0.718 -46.714 1.00 95.62 860 SER A N 1
ATOM 6703 C CA . SER A 1 860 ? 33.945 -1.890 -46.936 1.00 95.62 860 SER A CA 1
ATOM 6704 C C . SER A 1 860 ? 33.939 -2.832 -45.724 1.00 95.62 860 SER A C 1
ATOM 6706 O O . SER A 1 860 ? 33.539 -2.454 -44.619 1.00 95.62 860 SER A O 1
ATOM 6708 N N . ALA A 1 861 ? 34.415 -4.066 -45.919 1.00 93.94 861 ALA A N 1
ATOM 6709 C CA . ALA A 1 861 ? 34.582 -5.023 -44.826 1.00 93.94 861 ALA A CA 1
ATOM 6710 C C . ALA A 1 861 ? 35.498 -4.473 -43.721 1.00 93.94 861 ALA A C 1
ATOM 6712 O O . ALA A 1 861 ? 35.133 -4.515 -42.553 1.00 93.94 861 ALA A O 1
ATOM 6713 N N . GLU A 1 862 ? 36.617 -3.848 -44.099 1.00 94.62 862 GLU A N 1
ATOM 6714 C CA . GLU A 1 862 ? 37.580 -3.271 -43.156 1.00 94.62 862 GLU A CA 1
ATOM 6715 C C . GLU A 1 862 ? 36.963 -2.152 -42.304 1.00 94.62 862 GLU A C 1
ATOM 6717 O O . GLU A 1 862 ? 37.049 -2.187 -41.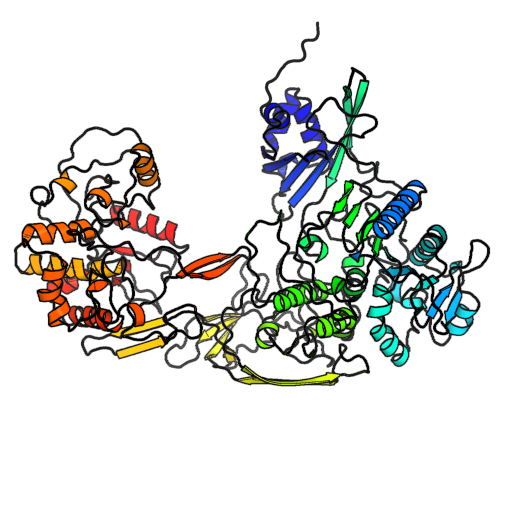077 1.00 94.62 862 GLU A O 1
ATOM 6722 N N . SER A 1 863 ? 36.263 -1.193 -42.921 1.00 94.69 863 SER A N 1
ATOM 6723 C CA . SER A 1 863 ? 35.570 -0.138 -42.166 1.00 94.69 863 SER A CA 1
ATOM 6724 C C . SER A 1 863 ? 34.410 -0.672 -41.335 1.00 94.69 863 SER A C 1
ATOM 6726 O O . SER A 1 863 ? 34.108 -0.127 -40.272 1.00 94.69 863 SER A O 1
ATOM 6728 N N . THR A 1 864 ? 33.746 -1.730 -41.807 1.00 93.38 864 THR A N 1
ATOM 6729 C CA . THR A 1 864 ? 32.686 -2.388 -41.041 1.00 93.38 864 THR A CA 1
ATOM 6730 C C . THR A 1 864 ? 33.269 -3.022 -39.783 1.00 93.38 864 THR A C 1
ATOM 6732 O O . THR A 1 864 ? 32.763 -2.753 -38.701 1.00 93.38 864 THR A O 1
ATOM 6735 N N . ASP A 1 865 ? 34.363 -3.777 -39.880 1.00 91.88 865 ASP A N 1
ATOM 6736 C CA . ASP A 1 865 ? 35.034 -4.378 -38.719 1.00 91.88 865 ASP A CA 1
ATOM 6737 C C . ASP A 1 865 ? 35.553 -3.308 -37.750 1.00 91.88 865 ASP A C 1
ATOM 6739 O O . ASP A 1 865 ? 35.436 -3.428 -36.524 1.00 91.88 865 ASP A O 1
ATOM 6743 N N . LEU A 1 866 ? 36.066 -2.203 -38.293 1.00 92.62 866 LEU A N 1
ATOM 6744 C CA . LEU A 1 866 ? 36.539 -1.069 -37.510 1.00 92.62 866 LEU A CA 1
ATOM 6745 C C . LEU A 1 866 ? 35.418 -0.427 -36.673 1.00 92.62 866 LEU A C 1
ATOM 6747 O O . LEU A 1 866 ? 35.672 0.007 -35.548 1.00 92.62 866 LEU A O 1
ATOM 6751 N N . LEU A 1 867 ? 34.173 -0.429 -37.167 1.00 93.06 867 LEU A N 1
ATOM 6752 C CA . LEU A 1 867 ? 32.995 0.067 -36.443 1.00 93.06 867 LEU A CA 1
ATOM 6753 C C . LEU A 1 867 ? 32.777 -0.672 -35.109 1.00 93.06 867 LEU A C 1
ATOM 6755 O O . LEU A 1 867 ? 32.417 -0.039 -34.112 1.00 93.06 867 LEU A O 1
ATOM 6759 N N . PHE A 1 868 ? 33.041 -1.984 -35.089 1.00 93.00 868 PHE A N 1
ATOM 6760 C CA . PHE A 1 868 ? 32.859 -2.888 -33.942 1.00 93.00 868 PHE A CA 1
ATOM 6761 C C . PHE A 1 868 ? 34.157 -3.165 -33.167 1.00 93.00 868 PHE A C 1
ATOM 6763 O O . PHE A 1 868 ? 34.158 -3.924 -32.197 1.00 93.00 868 PHE A O 1
ATOM 6770 N N . THR A 1 869 ? 35.273 -2.552 -33.561 1.00 93.50 869 THR A N 1
ATOM 6771 C CA . THR A 1 869 ? 36.562 -2.747 -32.890 1.00 93.50 869 THR A CA 1
ATOM 6772 C C . THR A 1 869 ? 36.639 -1.903 -31.609 1.00 93.50 869 THR A C 1
ATOM 6774 O O . THR A 1 869 ? 36.371 -0.700 -31.673 1.00 93.50 869 THR A O 1
ATOM 6777 N N . PRO A 1 870 ? 37.051 -2.470 -30.455 1.00 95.00 870 PRO A N 1
ATOM 6778 C CA . PRO A 1 870 ? 37.285 -1.717 -29.219 1.00 95.00 870 PRO A CA 1
ATOM 6779 C C . PRO A 1 870 ? 38.257 -0.539 -29.403 1.00 95.00 870 PRO A C 1
ATOM 6781 O O . PRO A 1 870 ? 39.391 -0.737 -29.836 1.00 95.00 870 PRO A O 1
ATOM 6784 N N . GLN A 1 871 ? 37.834 0.681 -29.052 1.00 94.06 871 GLN A N 1
ATOM 6785 C CA . GLN A 1 871 ? 38.619 1.909 -29.269 1.00 94.06 871 GLN A CA 1
ATOM 6786 C C . GLN A 1 871 ? 39.300 2.457 -28.009 1.00 94.06 871 GLN A C 1
ATOM 6788 O O . GLN A 1 871 ? 40.176 3.316 -28.112 1.00 94.06 871 GLN A O 1
ATOM 6793 N N . LEU A 1 872 ? 38.885 2.020 -26.818 1.00 94.06 872 LEU A N 1
ATOM 6794 C CA . LEU A 1 872 ? 39.330 2.608 -25.555 1.00 94.06 872 LEU A CA 1
ATOM 6795 C C . LEU A 1 872 ? 40.513 1.853 -24.955 1.00 94.06 872 LEU A C 1
ATOM 6797 O O . LEU A 1 872 ? 40.497 0.620 -24.882 1.00 94.06 872 LEU A O 1
ATOM 6801 N N . ASN A 1 873 ? 41.488 2.608 -24.444 1.00 91.12 873 ASN A N 1
ATOM 6802 C CA . ASN A 1 873 ? 42.545 2.070 -23.586 1.00 91.12 873 ASN A CA 1
ATOM 6803 C C . ASN A 1 873 ? 42.024 1.770 -22.164 1.00 91.12 873 ASN A C 1
ATOM 6805 O O . ASN A 1 873 ? 40.895 2.117 -21.816 1.00 91.12 873 ASN A O 1
ATOM 6809 N N . ASP A 1 874 ? 42.849 1.147 -21.318 1.00 89.75 874 ASP A N 1
ATOM 6810 C CA . ASP A 1 874 ? 42.432 0.711 -19.977 1.00 89.75 874 ASP A CA 1
ATOM 6811 C C . ASP A 1 874 ? 41.940 1.852 -19.069 1.00 89.75 874 ASP A C 1
ATOM 6813 O O . ASP A 1 874 ? 40.977 1.659 -18.324 1.00 89.75 874 ASP A O 1
ATOM 6817 N N . ALA A 1 875 ? 42.552 3.038 -19.146 1.00 87.69 875 ALA A N 1
ATOM 6818 C CA . ALA A 1 875 ? 42.165 4.190 -18.330 1.00 87.69 875 ALA A CA 1
ATOM 6819 C C . ALA A 1 875 ? 40.798 4.745 -18.759 1.00 87.69 875 ALA A C 1
ATOM 6821 O O . ALA A 1 875 ? 39.898 4.913 -17.936 1.00 87.69 875 ALA A O 1
ATOM 6822 N N . GLN A 1 876 ? 40.616 4.945 -20.063 1.00 92.19 876 GLN A N 1
ATOM 6823 C CA . GLN A 1 876 ? 39.359 5.401 -20.662 1.00 92.19 876 GLN A CA 1
ATOM 6824 C C . GLN A 1 876 ? 38.231 4.394 -20.422 1.00 92.19 876 GLN A C 1
ATOM 6826 O O . GLN A 1 876 ? 37.120 4.768 -20.047 1.00 92.19 876 GLN A O 1
ATOM 6831 N N . ARG A 1 877 ? 38.532 3.099 -20.568 1.00 91.44 877 ARG A N 1
ATOM 6832 C CA . ARG A 1 877 ? 37.607 2.007 -20.261 1.00 91.44 877 ARG A CA 1
ATOM 6833 C C . ARG A 1 877 ? 37.199 2.013 -18.791 1.00 91.44 877 ARG A C 1
ATOM 6835 O O . ARG A 1 877 ? 36.028 1.805 -18.501 1.00 91.44 877 ARG A O 1
ATOM 6842 N N . GLY A 1 878 ? 38.130 2.267 -17.871 1.00 88.19 878 GLY A N 1
ATOM 6843 C CA . GLY A 1 878 ? 37.825 2.398 -16.444 1.00 88.19 878 GLY A CA 1
ATOM 6844 C C . GLY A 1 878 ? 36.815 3.514 -16.157 1.00 88.19 878 GLY A C 1
ATOM 6845 O O . GLY A 1 878 ? 35.886 3.312 -15.379 1.00 88.19 878 GLY A O 1
ATOM 6846 N N . ILE A 1 879 ? 36.944 4.658 -16.838 1.00 87.19 879 ILE A N 1
ATOM 6847 C CA . ILE A 1 879 ? 36.000 5.783 -16.722 1.00 87.19 879 ILE A CA 1
ATOM 6848 C C . ILE A 1 879 ? 34.638 5.423 -17.326 1.00 87.19 879 ILE A C 1
ATOM 6850 O O . ILE A 1 879 ? 33.612 5.640 -16.680 1.00 87.19 879 ILE A O 1
ATOM 6854 N N . LEU A 1 880 ? 34.618 4.821 -18.522 1.00 88.25 880 LEU A N 1
ATOM 6855 C CA . LEU A 1 880 ? 33.388 4.313 -19.140 1.00 88.25 880 LEU A CA 1
ATOM 6856 C C . LEU A 1 880 ? 32.661 3.353 -18.198 1.00 88.25 880 LEU A C 1
ATOM 6858 O O . LEU A 1 880 ? 31.461 3.503 -17.982 1.00 88.25 880 LEU A O 1
ATOM 6862 N N . MET A 1 881 ? 33.387 2.395 -17.616 1.00 86.06 881 MET A N 1
ATOM 6863 C CA . MET A 1 881 ? 32.838 1.423 -16.673 1.00 86.06 881 MET A CA 1
ATOM 6864 C C . MET A 1 881 ? 32.248 2.116 -15.446 1.00 86.06 881 MET A C 1
ATOM 6866 O O . MET A 1 881 ? 31.111 1.824 -15.098 1.00 86.06 881 MET A O 1
ATOM 6870 N N . ALA A 1 882 ? 32.946 3.090 -14.855 1.00 82.56 882 ALA A N 1
ATOM 6871 C CA . ALA A 1 882 ? 32.438 3.842 -13.706 1.00 82.56 882 ALA A CA 1
ATOM 6872 C C . ALA A 1 882 ? 31.130 4.596 -14.018 1.00 82.56 882 ALA A C 1
ATOM 6874 O O . ALA A 1 882 ? 30.195 4.580 -13.215 1.00 82.56 882 ALA A O 1
ATOM 6875 N N . ILE A 1 883 ? 31.033 5.218 -15.199 1.00 77.56 883 ILE A N 1
ATOM 6876 C CA . ILE A 1 883 ? 29.816 5.909 -15.656 1.00 77.56 883 ILE A CA 1
ATOM 6877 C C . ILE A 1 883 ? 28.689 4.903 -15.939 1.00 77.56 883 ILE A C 1
ATOM 6879 O O . ILE A 1 883 ? 27.539 5.128 -15.548 1.00 77.56 883 ILE A O 1
ATOM 6883 N N . ALA A 1 884 ? 29.003 3.776 -16.580 1.00 76.12 884 ALA A N 1
ATOM 6884 C CA . ALA A 1 884 ? 28.046 2.707 -16.855 1.00 76.12 884 ALA A CA 1
ATOM 6885 C C . ALA A 1 884 ? 27.504 2.082 -15.557 1.00 76.12 884 ALA A C 1
ATOM 6887 O O . ALA A 1 884 ? 26.302 1.861 -15.445 1.00 76.12 884 ALA A O 1
ATOM 6888 N N . GLU A 1 885 ? 28.353 1.862 -14.547 1.00 71.75 885 GLU A N 1
ATOM 6889 C CA . GLU A 1 885 ? 27.967 1.331 -13.232 1.00 71.75 885 GLU A CA 1
ATOM 6890 C C . GLU A 1 885 ? 27.036 2.293 -12.484 1.00 71.75 885 GLU A C 1
ATOM 6892 O O . GLU A 1 885 ? 25.996 1.873 -11.976 1.00 71.75 885 GLU A O 1
ATOM 6897 N N . TYR A 1 886 ? 27.378 3.587 -12.463 1.00 65.12 886 TYR A N 1
ATOM 6898 C CA . TYR A 1 886 ? 26.584 4.634 -11.809 1.00 65.12 886 TYR A CA 1
ATOM 6899 C C . TYR A 1 886 ? 25.177 4.773 -12.414 1.00 65.12 886 TYR A C 1
ATOM 6901 O O . TYR A 1 886 ? 24.216 5.090 -11.719 1.00 65.12 886 TYR A O 1
ATOM 6909 N N . SER A 1 887 ? 25.041 4.495 -13.711 1.00 59.09 887 SER A N 1
ATOM 6910 C CA . SER A 1 887 ? 23.807 4.667 -14.485 1.00 59.09 887 SER A CA 1
ATOM 6911 C C . SER A 1 887 ? 22.973 3.388 -14.657 1.00 59.09 887 SER A C 1
ATOM 6913 O O . SER A 1 887 ? 21.933 3.425 -15.323 1.00 59.09 887 SER A O 1
ATOM 6915 N N . ARG A 1 888 ? 23.355 2.258 -14.034 1.00 55.09 888 ARG A N 1
ATOM 6916 C CA . ARG A 1 888 ? 22.618 0.974 -14.120 1.00 55.09 888 ARG A CA 1
ATOM 6917 C C . ARG A 1 888 ? 21.193 1.003 -13.554 1.00 55.09 888 ARG A C 1
ATOM 6919 O O . ARG A 1 888 ? 20.436 0.071 -13.795 1.00 55.09 888 ARG A O 1
ATOM 6926 N N . ALA A 1 889 ? 20.796 2.082 -12.880 1.00 45.31 889 ALA A N 1
ATOM 6927 C CA . ALA A 1 889 ? 19.408 2.338 -12.500 1.00 45.31 889 ALA A CA 1
ATOM 6928 C C . ALA A 1 889 ? 18.506 2.822 -13.667 1.00 45.31 889 ALA A C 1
ATOM 6930 O O . ALA A 1 889 ? 17.338 3.111 -13.420 1.00 45.31 889 ALA A O 1
ATOM 6931 N N . GLY A 1 890 ? 19.001 2.896 -14.918 1.00 51.31 890 GLY A N 1
ATOM 6932 C CA . GLY A 1 890 ? 18.135 3.093 -16.097 1.00 51.31 890 GLY A CA 1
ATOM 6933 C C . GLY A 1 890 ? 18.738 3.709 -17.373 1.00 51.31 890 GLY A C 1
ATOM 6934 O O . GLY A 1 890 ? 17.969 4.222 -18.176 1.00 51.31 890 GLY A O 1
ATOM 6935 N N . GLY A 1 891 ? 20.064 3.732 -17.577 1.00 59.12 891 GLY A N 1
ATOM 6936 C CA . GLY A 1 891 ? 20.682 4.547 -18.644 1.00 59.12 891 GLY A CA 1
ATOM 6937 C C . GLY A 1 891 ? 21.280 3.814 -19.853 1.00 59.12 891 GLY A C 1
ATOM 6938 O O . GLY A 1 891 ? 20.725 3.864 -20.944 1.00 59.12 891 GLY A O 1
ATOM 6939 N N . PHE A 1 892 ? 22.473 3.225 -19.702 1.00 62.91 892 PHE A N 1
ATOM 6940 C CA . PHE A 1 892 ? 23.345 2.935 -20.857 1.00 62.91 892 PHE A CA 1
ATOM 6941 C C . PHE A 1 892 ? 23.469 1.455 -21.257 1.00 62.91 892 PHE A C 1
ATOM 6943 O O . PHE A 1 892 ? 23.755 1.187 -22.416 1.00 62.91 892 PHE A O 1
ATOM 6950 N N . THR A 1 893 ? 23.272 0.499 -20.337 1.00 70.69 893 THR A N 1
ATOM 6951 C CA . THR A 1 893 ? 23.383 -0.959 -20.606 1.00 70.69 893 THR A CA 1
ATOM 6952 C C . THR A 1 893 ? 22.523 -1.807 -19.640 1.00 70.69 893 THR A C 1
ATOM 6954 O O . THR A 1 893 ? 23.049 -2.659 -18.915 1.00 70.69 893 THR A O 1
ATOM 6957 N N . PRO A 1 894 ? 21.202 -1.557 -19.537 1.00 65.94 894 PRO A N 1
ATOM 6958 C CA . PRO A 1 894 ? 20.342 -2.212 -18.542 1.00 65.94 894 PRO A CA 1
ATOM 6959 C C . PRO A 1 894 ? 20.249 -3.738 -18.712 1.00 65.94 894 PRO A C 1
ATOM 6961 O O . PRO A 1 894 ? 19.937 -4.450 -17.759 1.00 65.94 894 PRO A O 1
ATOM 6964 N N . GLU A 1 895 ? 20.529 -4.264 -19.904 1.00 70.69 895 GLU A N 1
ATOM 6965 C CA . GLU A 1 895 ? 20.470 -5.691 -20.192 1.00 70.69 895 GLU A CA 1
ATOM 6966 C C . GLU A 1 895 ? 21.734 -6.457 -19.785 1.00 70.69 895 GLU A C 1
ATOM 6968 O O . GLU A 1 895 ? 21.688 -7.685 -19.727 1.00 70.69 895 GLU A O 1
ATOM 6973 N N . LEU A 1 896 ? 22.863 -5.802 -19.503 1.00 76.88 896 LEU A N 1
ATOM 6974 C CA . LEU A 1 896 ? 24.119 -6.501 -19.214 1.00 76.88 896 LEU A CA 1
ATOM 6975 C C . LEU A 1 896 ? 24.334 -6.741 -17.709 1.00 76.88 896 LEU A C 1
ATOM 6977 O O . LEU A 1 896 ? 23.981 -5.887 -16.894 1.00 76.88 896 LEU A O 1
ATOM 6981 N N . PRO A 1 897 ? 24.935 -7.885 -17.308 1.00 75.19 897 PRO A N 1
ATOM 6982 C CA . PRO A 1 897 ? 25.239 -8.167 -15.907 1.00 75.19 897 PRO A CA 1
ATOM 6983 C C . PRO A 1 897 ? 26.091 -7.082 -15.243 1.00 75.19 897 PRO A C 1
ATOM 6985 O O . PRO A 1 897 ? 26.892 -6.405 -15.897 1.00 75.19 897 PRO A O 1
ATOM 6988 N N . ALA A 1 898 ? 25.971 -6.983 -13.916 1.00 72.88 898 ALA A N 1
ATOM 6989 C CA . ALA A 1 898 ? 26.853 -6.144 -13.121 1.00 72.88 898 ALA A CA 1
ATOM 6990 C C . ALA A 1 898 ? 28.330 -6.510 -13.377 1.00 72.88 898 ALA A C 1
ATOM 6992 O O . ALA A 1 898 ? 28.669 -7.690 -13.444 1.00 72.88 898 ALA A O 1
ATOM 6993 N N . ASN A 1 899 ? 29.199 -5.508 -13.529 1.00 74.69 899 ASN A N 1
ATOM 6994 C CA . ASN A 1 899 ? 30.617 -5.643 -13.883 1.00 74.69 899 ASN A CA 1
ATOM 6995 C C . ASN A 1 899 ? 30.928 -6.275 -15.259 1.00 74.69 899 ASN A C 1
ATOM 6997 O O . ASN A 1 899 ? 32.081 -6.635 -15.493 1.00 74.69 899 ASN A O 1
ATOM 7001 N N . CYS A 1 900 ? 29.957 -6.420 -16.177 1.00 83.62 900 CYS A N 1
ATOM 7002 C CA . CYS A 1 900 ? 30.250 -6.875 -17.544 1.00 83.62 900 CYS A CA 1
ATOM 7003 C C . CYS A 1 900 ? 31.324 -5.971 -18.178 1.00 83.62 900 CYS A C 1
ATOM 7005 O O . CYS A 1 900 ? 31.088 -4.767 -18.256 1.00 83.62 900 CYS A O 1
ATOM 7007 N N . PRO A 1 901 ? 32.475 -6.503 -18.633 1.00 88.69 901 PRO A N 1
ATOM 7008 C CA . PRO A 1 901 ? 33.499 -5.702 -19.293 1.00 88.69 901 PRO A CA 1
ATOM 7009 C C . PRO A 1 901 ? 32.966 -5.034 -20.565 1.00 88.69 901 PRO A C 1
ATOM 7011 O O . PRO A 1 901 ? 32.489 -5.710 -21.484 1.00 88.69 901 PRO A O 1
ATOM 7014 N N . LEU A 1 902 ? 33.055 -3.703 -20.604 1.00 90.88 902 LEU A N 1
ATOM 7015 C CA . LEU A 1 902 ? 32.625 -2.877 -21.729 1.00 90.88 902 LEU A CA 1
ATOM 7016 C C . LEU A 1 902 ? 33.807 -2.176 -22.394 1.00 90.88 902 LEU A C 1
ATOM 7018 O O . LEU A 1 902 ? 34.835 -1.919 -21.774 1.00 90.88 902 LEU A O 1
ATOM 7022 N N . ASN A 1 903 ? 33.632 -1.826 -23.659 1.00 93.56 903 ASN A N 1
ATOM 7023 C CA . ASN A 1 903 ? 34.440 -0.863 -24.397 1.00 93.56 903 ASN A CA 1
ATOM 7024 C C . ASN A 1 903 ? 33.491 -0.002 -25.258 1.00 93.56 903 ASN A C 1
ATOM 7026 O O . ASN A 1 903 ? 32.270 -0.097 -25.123 1.00 93.56 903 ASN A O 1
ATOM 7030 N N . HIS A 1 904 ? 34.022 0.841 -26.134 1.00 93.31 904 HIS A N 1
ATOM 7031 C CA . HIS A 1 904 ? 33.239 1.628 -27.081 1.00 93.31 904 HIS A CA 1
ATOM 7032 C C . HIS A 1 904 ? 33.779 1.393 -28.495 1.00 93.31 904 HIS A C 1
ATOM 7034 O O . HIS A 1 904 ? 34.993 1.426 -28.704 1.00 93.31 904 HIS A O 1
ATOM 7040 N N . GLY A 1 905 ? 32.883 1.130 -29.445 1.00 93.38 905 GLY A N 1
ATOM 7041 C CA . GLY A 1 905 ? 33.190 1.064 -30.874 1.00 93.38 905 GLY A CA 1
ATOM 7042 C C . GLY A 1 905 ? 33.244 2.460 -31.488 1.00 93.38 905 GLY A C 1
ATOM 7043 O O . GLY A 1 905 ? 33.411 3.454 -30.782 1.00 93.38 905 GLY A O 1
ATOM 7044 N N . LEU A 1 906 ? 33.059 2.577 -32.800 1.00 94.12 906 LEU A N 1
ATOM 7045 C CA . LEU A 1 906 ? 32.946 3.894 -33.449 1.00 94.12 906 LEU A CA 1
ATOM 7046 C C . LEU A 1 906 ? 31.505 4.418 -33.534 1.00 94.12 906 LEU A C 1
ATOM 7048 O O . LEU A 1 906 ? 31.293 5.466 -34.135 1.00 94.12 906 LEU A O 1
ATOM 7052 N N . ALA A 1 907 ? 30.526 3.703 -32.967 1.00 90.19 907 ALA A N 1
ATOM 7053 C CA . ALA A 1 907 ? 29.116 4.108 -32.976 1.00 90.19 907 ALA A CA 1
ATOM 7054 C C . ALA A 1 907 ? 28.328 3.803 -31.685 1.00 90.19 907 ALA A C 1
ATOM 7056 O O . ALA A 1 907 ? 27.217 4.314 -31.545 1.00 90.19 907 ALA A O 1
ATOM 7057 N N . GLY A 1 908 ? 28.870 3.016 -30.746 1.00 90.94 908 GLY A N 1
ATOM 7058 C CA . GLY A 1 908 ? 28.148 2.611 -29.534 1.00 90.94 908 GLY A CA 1
ATOM 7059 C C . GLY A 1 908 ? 28.975 1.762 -28.567 1.00 90.94 908 GLY A C 1
ATOM 7060 O O . GLY A 1 908 ? 30.179 1.564 -28.760 1.00 90.94 908 GLY A O 1
ATOM 7061 N N . PHE A 1 909 ? 28.330 1.256 -27.516 1.00 90.25 909 PHE A N 1
ATOM 7062 C CA . PHE A 1 909 ? 28.982 0.434 -26.488 1.00 90.25 909 PHE A CA 1
ATOM 7063 C C . PHE A 1 909 ? 29.248 -0.976 -27.006 1.00 90.25 909 PHE A C 1
ATOM 7065 O O . PHE A 1 909 ? 28.421 -1.537 -27.709 1.00 90.25 909 PHE A O 1
ATOM 7072 N N . LEU A 1 910 ? 30.370 -1.576 -26.612 1.00 91.94 910 LEU A N 1
ATOM 7073 C CA . LEU A 1 910 ? 30.735 -2.951 -26.958 1.00 91.94 910 LEU A CA 1
ATOM 7074 C C . LEU A 1 910 ? 30.862 -3.793 -25.694 1.00 91.94 910 LEU A C 1
ATOM 7076 O O . LEU A 1 910 ? 31.614 -3.422 -24.792 1.00 91.94 910 LEU A O 1
ATOM 7080 N N . ASN A 1 911 ? 30.214 -4.955 -25.632 1.00 91.62 911 ASN A N 1
ATOM 7081 C CA . ASN A 1 911 ? 30.573 -5.963 -24.633 1.00 91.62 911 ASN A CA 1
ATOM 7082 C C . ASN A 1 911 ? 31.807 -6.736 -25.113 1.00 91.62 911 ASN A C 1
ATOM 7084 O O . ASN A 1 911 ? 31.840 -7.227 -26.238 1.00 91.62 911 ASN A O 1
ATOM 7088 N N . THR A 1 912 ? 32.835 -6.870 -24.275 1.00 91.19 912 THR A N 1
ATOM 7089 C CA . THR A 1 912 ? 34.092 -7.536 -24.682 1.00 91.19 912 THR A CA 1
ATOM 7090 C C . THR A 1 912 ? 34.157 -9.009 -24.283 1.00 91.19 912 THR A C 1
ATOM 7092 O O . THR A 1 912 ? 35.198 -9.641 -24.432 1.00 91.19 912 THR A O 1
ATOM 7095 N N . VAL A 1 913 ? 33.066 -9.548 -23.743 1.00 91.06 913 VAL A N 1
ATOM 7096 C CA . VAL A 1 913 ? 32.925 -10.951 -23.338 1.00 91.06 913 VAL A CA 1
ATOM 7097 C C . VAL A 1 913 ? 31.564 -11.476 -23.772 1.00 91.06 913 VAL A C 1
ATOM 7099 O O . VAL A 1 913 ? 30.616 -10.697 -23.899 1.00 91.06 913 VAL A O 1
ATOM 7102 N N . ASP A 1 914 ? 31.461 -12.787 -23.970 1.00 90.19 914 ASP A N 1
ATOM 7103 C CA . ASP A 1 914 ? 30.176 -13.438 -24.201 1.00 90.19 914 ASP A CA 1
ATOM 7104 C C . ASP A 1 914 ? 29.291 -13.318 -22.958 1.00 90.19 914 ASP A C 1
ATOM 7106 O O . ASP A 1 914 ? 29.711 -13.592 -21.831 1.00 90.19 914 ASP A O 1
ATOM 7110 N N . VAL A 1 915 ? 28.039 -12.933 -23.173 1.00 83.31 915 VAL A N 1
ATOM 7111 C CA . VAL A 1 915 ? 27.006 -12.866 -22.145 1.00 83.31 915 VAL A CA 1
ATOM 7112 C C . VAL A 1 915 ? 25.941 -13.890 -22.501 1.00 83.31 915 VAL A C 1
ATOM 7114 O O . VAL A 1 915 ? 25.129 -13.678 -23.405 1.00 83.31 915 VAL A O 1
ATOM 7117 N N . ALA A 1 916 ? 25.973 -15.018 -21.790 1.00 81.50 916 ALA A N 1
ATOM 7118 C CA . ALA A 1 916 ? 25.100 -16.161 -22.034 1.00 81.50 916 ALA A CA 1
ATOM 7119 C C . ALA A 1 916 ? 23.618 -15.751 -22.085 1.00 81.50 916 ALA A C 1
ATOM 7121 O O . ALA A 1 916 ? 23.140 -14.991 -21.241 1.00 81.50 916 ALA A O 1
ATOM 7122 N N . GLY A 1 917 ? 22.908 -16.240 -23.105 1.00 75.81 917 GLY A N 1
ATOM 7123 C CA . GLY A 1 917 ? 21.496 -15.927 -23.343 1.00 75.81 917 GLY A CA 1
ATOM 7124 C C . GLY A 1 917 ? 21.213 -14.481 -23.772 1.00 75.81 917 GLY A C 1
ATOM 7125 O O . GLY A 1 917 ? 20.047 -14.116 -23.893 1.00 75.81 917 GLY A O 1
ATOM 7126 N N . LYS A 1 918 ? 22.245 -13.649 -23.984 1.00 78.62 918 LYS A N 1
ATOM 7127 C CA . LYS A 1 918 ? 22.095 -12.238 -24.369 1.00 78.62 918 LYS A CA 1
ATOM 7128 C C . LYS A 1 918 ? 22.897 -11.894 -25.622 1.00 78.62 918 LYS A C 1
ATOM 7130 O O . LYS A 1 918 ? 22.334 -11.875 -26.710 1.00 78.62 918 LYS A O 1
ATOM 7135 N N . ARG A 1 919 ? 24.192 -11.591 -25.490 1.00 81.06 919 ARG A N 1
ATOM 7136 C CA . ARG A 1 919 ? 25.022 -11.029 -26.573 1.00 81.06 919 ARG A CA 1
ATOM 7137 C C . ARG A 1 919 ? 26.396 -11.692 -26.616 1.00 81.06 919 ARG A C 1
ATOM 7139 O O . ARG A 1 919 ? 26.985 -11.948 -25.570 1.00 81.06 919 ARG A O 1
ATOM 7146 N N . HIS A 1 920 ? 26.922 -11.918 -27.818 1.00 88.31 920 HIS A N 1
ATOM 7147 C CA . HIS A 1 920 ? 28.294 -12.393 -28.019 1.00 88.31 920 HIS A CA 1
ATOM 7148 C C . HIS A 1 920 ? 29.313 -11.269 -27.831 1.00 88.31 920 HIS A C 1
ATOM 7150 O O . HIS A 1 920 ? 28.977 -10.097 -28.028 1.00 88.31 920 HIS A O 1
ATOM 7156 N N . ALA A 1 921 ? 30.551 -11.609 -27.474 1.00 90.81 921 ALA A N 1
ATOM 7157 C CA . ALA A 1 921 ? 31.663 -10.664 -27.426 1.00 90.81 921 ALA A CA 1
ATOM 7158 C C . ALA A 1 921 ? 31.789 -9.903 -28.760 1.00 90.81 921 ALA A C 1
ATOM 7160 O O . ALA A 1 921 ? 31.716 -10.498 -29.832 1.00 90.81 921 ALA A O 1
ATOM 7161 N N . GLY A 1 922 ? 31.970 -8.583 -28.688 1.00 88.50 922 GLY A N 1
ATOM 7162 C CA . GLY A 1 922 ? 32.042 -7.695 -29.852 1.00 88.50 922 GLY A CA 1
ATOM 7163 C C . GLY A 1 922 ? 30.690 -7.166 -30.347 1.00 88.50 922 GLY A C 1
ATOM 7164 O O . GLY A 1 922 ? 30.658 -6.457 -31.350 1.00 88.50 922 GLY A O 1
ATOM 7165 N N . SER A 1 923 ? 29.574 -7.460 -29.667 1.00 89.00 923 SER A N 1
ATOM 7166 C CA . SER A 1 923 ? 28.274 -6.888 -30.047 1.00 89.00 923 SER A CA 1
ATOM 7167 C C . SER A 1 923 ? 28.190 -5.410 -29.659 1.00 89.00 923 SER A C 1
ATOM 7169 O O . SER A 1 923 ? 28.548 -5.036 -28.542 1.00 89.00 923 SER A O 1
ATOM 7171 N N . MET A 1 924 ? 27.682 -4.577 -30.573 1.00 88.75 924 MET A N 1
ATOM 7172 C CA . MET A 1 924 ? 27.470 -3.145 -30.339 1.00 88.75 924 MET A CA 1
ATOM 7173 C C . MET A 1 924 ? 26.033 -2.850 -29.894 1.00 88.75 924 MET A C 1
ATOM 7175 O O . MET A 1 924 ? 25.090 -3.453 -30.417 1.00 88.75 924 MET A O 1
ATOM 7179 N N . MET A 1 925 ? 25.886 -1.937 -28.933 1.00 80.88 925 MET A N 1
ATOM 7180 C CA . MET A 1 925 ? 24.620 -1.468 -28.356 1.00 80.88 925 MET A CA 1
ATOM 7181 C C . MET A 1 925 ? 24.455 0.033 -28.539 1.00 80.88 925 MET A C 1
ATOM 7183 O O . MET A 1 925 ? 25.454 0.767 -28.315 1.00 80.88 925 MET A O 1
#

Radius of gyration: 35.76 Å; chains: 1; bounding box: 87×69×93 Å

Organism: NCBI:txid323545

Sequence (925 aa):
MLRVLKTTCAIRGYLDNKGKDSFTFKATDITHSAESGCATCRILRDSLAHARPKFIHEVGEVKVEKGKDGPLVLTYLIKGSPAQESIEIYSHAGAPTAYSWVGIGEEISIDGSSDDCFKLIKSWIQDCATNHPQCSVDQSPELPTRVIDVGSVSQPPRLRISQLERAKYIALSHCWGPPEKAAVTIKTTASTLQQFQAEIPWSSLTKTFRDAISITRRLGIQYLWIDSLCIIQGDTQDWAIESSKMTTVYSNAFIVVCASGASDGDQGCFIRNRSASAEGVLRMECQGLKDTTSFVYARRSRRGIHFTLAEMRGGEYSHGWKSAMGQPLETRAWTFQEEELATRILFYTEDEVQWRCCKVNACECRGARELKGKGHLRLRQSQRSGQNAAIPAGSMTGGLLSDGAKQFPYQDVVDWYFIVAEYTRRDMTYMSDRLPGLSGIAGHWERAENDTYHAGLWQKNLPHHLLWWAHAVGLGAPARGSLRHPAYYAPTWSWASITGGIQHLREPGEIHVRVVDVQTEPATINRFGSVKRGNLVLSAILIPVSLTREQPTPFSAGKMIKAVDARPDREHSDLGSILPDVQTTAGDSEIDVHELHYLLPNTNINVDINTTSPKGIIYTGIAGRLDFDPSSPAYDQDSVSWLASMSKLATAVSLLQLVERGIISLDDDINSTLQDLAALPVLRGFETDGKSWKRKGGRLLSHTLDIGVDMADPDLIQWSKSTNRRINYMSYTLEGISTPLKFAPGEGWYYGTAYDWAGHLLANLMRSCLSSYMQENIFGPLDMASTKFRLEDINDFAKRRLAFAYSETDDKGSVVLKPDPSPLPAKRKEGFEAGGSGLFSTPGDYGRLLHGILPHRILSAESTDLLFTPQLNDAQRGILMAIAEYSRAGGFTPELPANCPLNHGLAGFLNTVDVAGKRHAGSMM

pLDDT: mean 79.03, std 17.44, range [20.58, 98.31]

InterPro domains:
  IPR001466 Beta-lactamase-related [PF00144] (634-875)
  IPR010730 Heterokaryon incompatibility [PF06985] (169-338)
  IPR012338 Beta-lactamase/transpeptidase-like [G3DSA:3.40.710.10] (612-925)
  IPR012338 Beta-lactamase/transpeptidase-like [SSF56601] (615-882)